Protein AF-A0A969TN80-F1 (afdb_monomer_lite)

Radius of gyration: 38.59 Å; chains: 1; bounding box: 160×73×91 Å

Secondary structure (DSSP, 8-state):
---------------------S-TTS----SS----GGGGHHHHHHHHHTT-HHHHHHHHHSTTHHHHHHHHHHHHHHHHHHHTTHHHHHTT--HHHHHHHHHHHHHHHHHHHHHHHHHHHHHHHHHH-----HHHHHHHHHHHTGGGGGGGGGGSTTTHHHHHHHHHHHHHHHHHHHHHHHH---HHHHHHHHHHHHHHHHHHHHTTTHHHHHHHHHHHHHHHTS-----HHHHHHHHHHS---HHHHHTS-HHHHHHHS---PPPSS-HHHHHHHHHHHHHHHHHHHHHHHHHHHHHHHHTS-HHHHHHHHHHHHHHHHHHHHHHHHHHHHHHHHTTSS-SPPPS---EESS---TT----EEEEEE--TT--SSPPPHHHHHHHHHHHHTS-TTEEEEE---TT-TT---TTSSSTTHHHHHHHHHHHHH-TT-TTHHHHHHHHHHHHHHHHSTTTHHHHHHHHHHHHHHHHHHTT--TTTT--EEEEEETHHHHHHHHTHHHHHHHH---EEEEEES----SSSSTTT-SEEEEEE-TT-SSTTHHHHH-GGGSTT-TTSHHHHHHHTT-EEEEE-TT--SSGGGSTT-SS-B-TTS-BHHHHHHHHHHHHHHT-HHHHT--TTTT----HHHHHHTSGGGSGGGS------TT--GGG-S-S---SSSSEEEEEPPPTTS--SS--EEEEEEE--SSSGGGTT-EEEE-----HHHHHHHHHT-EEE---HHHHHHHHTT----GGGTTEEEE-HHHHHHHSSSSS-EEEEPPSPP---------SSSTTS---------------------SS-SS-----

Sequence (827 aa):
MLESLHQADRFNAKPALTDILFARNLLKPSLCTKEMALNKFWELVSGALALQPEVFQQINTVPRGEIVALVVVLAAGLSQTIGQCIVLFVNRVKPVRFVFSLLVATILFACTYVFWAVSIWLVSHFGFRADPDLLTIGRTLGLSYTPQIFGFLVALPHIGIPISVLLSIWSLLAIVIGFNALTGFGIWTTLACTGLGWVMLQLLQRTVGRPVTTLGQALMNLVAGTRLVSDREELAELVMSAWQPTSRLANLPGWIQSVSQPVTKPSKIPTPVKLLAIALVAFSIVISVSAALQNNVGIWYATLSTTYRVIMDLISVSLLAIGFAIVLTPLEALSWWAGWYGDEKIEYHGSLVEEISDRTNIVRYVLYLDGINQGTFAYLAEVDNFLNELAEALPDNILILKGIMPYSVINRPLTENRPLAFLWRAIDAAVLSNPNHPLGVFINIRNVVAVAVSADPRYGPLQNQGLAQVLYDCLLSYGYSCDRKTPITLIGFSGGAQMAIGVVPFLQRATGAPIEVISISGVISGNTGEMDVEQLYHLVGKQDVVEKLGPLLFPDRWALYFLSYWNRAKRRGRISFLSLGSVGHNGAGGPFWAETRLPDGRTHLQHTLELAIGILLKDWTLTGIDPDSGDQISNYERYKQATFKQPSHYLIQPLTPGVRASDNPSPYQPIATWMGRLILPSQADRPIPRKVLFEVYHADETHRDLVGQTVWLGWSDTPDVQNYVQLVTEDVHFIDQVKVSERQGNVHPVRLNHWQTVDPLESLAGARPEDDVVVMLPEPVVVGDGEMRGWGEAAAGEDAERIQSPISNLQSPISNLQSLSHALHHP

Foldseek 3Di:
DDDDDDDDDDDDDDDDDDDDDDDPPPDDPPPDDDDAVVVCLLVLLVCLLVLPQVSLVVLVVHPPSLVSLLVLLLLLQLLLCLLVLLLLLLLLQDLVLSVVLSNLSSVVSSVLLLLLLVLLCCCCCPPVVFDDDSSSSSSQLSSLSSLSNNNNCLNFFPCSVVSVVVSVVSSLSSSLSSVCSVRVDDSVVSNVSSVSSVVSSVVCCVPVVVVVVVVSQVVSCVSSVHRRDDDLVVSLCSLQVPDDPCVVVVPDPVVVVVVPDPDDDDDPDDLVVSLVVVLVVVLVSLVVVVVSVCVVCVVVLVPDDPVVNVVVVVVSVVVSVLVSLSSCLLVQLSCVSSCSVPPDAQPDLFDWLDDADPPQQAQEEEEEFEALLDQFQDDPPLVNVLRNVLCVLDDRNYTYTGSAHLSHLRRDGCLDPDVVSVVSVVLVVQCNVPVPPPSSVVSSSSSVSSLSLCLGSSRNSSSLLSSLVSNVSSCVVVPQDLVVLREYEYEAAASRQSSQQQNQSNNCVRSVHAYEYEYFLYLHQQAHNLQRHQAYEHEHEPAEPSNVVSCVSHVLNDVVPCVGNNNVSVLLNRYHYAYLYNAYRDDCRHQSHQPPADPVGHHSSRLSSLCVSCVVVVVCVSRVDDVLVLADAAPVNVQVVDVVSAVVSQCLDQPPPPADPVRDPHPDDDPAQWKFFWAQDALVPQDVVGWTWTQTSHHHPVVSVSGRPIDTDDDDPDPVRVVVQVVPFAQAADDSVVVSVNSVNDDALVSRHRPHRQTVSSCQCSRGPGRRDMDHDDPDDDDDDDDDDDDDPPPDDDDDDDDDDDPDDDDDPPDPPPPPPPDDDDD

pLDDT: mean 77.97, std 19.92, range [24.91, 98.62]

Structure (mmCIF, N/CA/C/O backbone):
data_AF-A0A969TN80-F1
#
_entry.id   AF-A0A969TN80-F1
#
loop_
_atom_site.group_PDB
_atom_site.id
_atom_site.type_symbol
_atom_site.label_atom_id
_atom_site.label_alt_id
_atom_site.label_comp_id
_atom_site.label_asym_id
_atom_site.label_entity_id
_atom_site.label_seq_id
_atom_site.pdbx_PDB_ins_code
_atom_site.Cartn_x
_atom_site.Cartn_y
_atom_site.Cartn_z
_atom_site.occupancy
_atom_site.B_iso_or_equiv
_atom_site.auth_seq_id
_atom_site.auth_comp_id
_atom_site.auth_asym_id
_atom_site.auth_atom_id
_atom_site.pdbx_PDB_model_num
ATOM 1 N N . MET A 1 1 ? 72.902 28.007 -21.333 1.00 28.20 1 MET A N 1
ATOM 2 C CA . MET A 1 1 ? 74.218 28.645 -21.553 1.00 28.20 1 MET A CA 1
ATOM 3 C C . MET A 1 1 ? 75.257 27.606 -21.174 1.00 28.20 1 MET A C 1
ATOM 5 O O . MET A 1 1 ? 75.038 27.046 -20.117 1.00 28.20 1 MET A O 1
ATOM 9 N N . LEU A 1 2 ? 76.222 27.314 -22.066 1.00 27.98 2 LEU A N 1
ATOM 10 C CA . LEU A 1 2 ? 77.553 26.673 -21.871 1.00 27.98 2 LEU A CA 1
ATOM 11 C C . LEU A 1 2 ? 77.702 25.676 -20.688 1.00 27.98 2 LEU A C 1
ATOM 13 O O . LEU A 1 2 ? 77.385 26.000 -19.558 1.00 27.98 2 LEU A O 1
ATOM 17 N N . GLU A 1 3 ? 78.218 24.457 -20.841 1.00 26.91 3 GLU A N 1
ATOM 18 C CA . GLU A 1 3 ? 79.458 24.046 -21.528 1.00 26.91 3 GLU A CA 1
ATOM 19 C C . GLU A 1 3 ? 79.488 22.488 -21.577 1.00 26.91 3 GLU A C 1
ATOM 21 O O . GLU A 1 3 ? 78.765 21.867 -20.807 1.00 26.91 3 GLU A O 1
ATOM 26 N N . SER A 1 4 ? 80.066 21.846 -22.609 1.00 28.86 4 SER A N 1
ATOM 27 C CA . SER A 1 4 ? 81.323 21.040 -22.568 1.00 28.86 4 SER A CA 1
ATOM 28 C C . SER A 1 4 ? 81.259 19.744 -21.706 1.00 28.86 4 SER A C 1
ATOM 30 O O . SER A 1 4 ? 80.471 19.652 -20.779 1.00 28.86 4 SER A O 1
ATOM 32 N N . LEU A 1 5 ? 81.918 18.609 -21.977 1.00 31.39 5 LEU A N 1
ATOM 33 C CA . LEU A 1 5 ? 83.232 18.235 -22.537 1.00 31.39 5 LEU A CA 1
ATOM 34 C C . LEU A 1 5 ? 83.086 16.821 -23.196 1.00 31.39 5 LEU A C 1
ATOM 36 O O . LEU A 1 5 ? 82.194 16.072 -22.817 1.00 31.39 5 LEU A O 1
ATOM 40 N N . HIS A 1 6 ? 83.746 16.492 -24.323 1.00 29.83 6 HIS A N 1
ATOM 41 C CA . HIS A 1 6 ? 85.002 15.693 -24.412 1.00 29.83 6 HIS A CA 1
ATOM 42 C C . HIS A 1 6 ? 84.963 14.276 -23.776 1.00 29.83 6 HIS A C 1
ATOM 44 O O . HIS A 1 6 ? 84.408 14.108 -22.703 1.00 29.83 6 HIS A O 1
ATOM 50 N N . GLN A 1 7 ? 85.612 13.224 -24.303 1.00 29.22 7 GLN A N 1
ATOM 51 C CA . GLN A 1 7 ? 86.298 12.949 -25.587 1.00 29.22 7 GLN A CA 1
ATOM 52 C C . GLN A 1 7 ? 86.741 11.461 -25.570 1.00 29.22 7 GLN A C 1
ATOM 54 O O . GLN A 1 7 ? 87.063 10.998 -24.486 1.00 29.22 7 GLN A O 1
ATOM 59 N N . ALA A 1 8 ? 86.888 10.799 -26.735 1.00 27.97 8 ALA A N 1
ATOM 60 C CA . ALA A 1 8 ? 87.853 9.697 -27.002 1.00 27.97 8 ALA A CA 1
ATOM 61 C C . ALA A 1 8 ? 87.790 8.383 -26.142 1.00 27.97 8 ALA A C 1
ATOM 63 O O . ALA A 1 8 ? 87.350 8.370 -25.005 1.00 27.97 8 ALA A O 1
ATOM 64 N N . ASP A 1 9 ? 88.226 7.196 -26.591 1.00 28.12 9 ASP A N 1
ATOM 65 C CA . ASP A 1 9 ? 88.596 6.725 -27.934 1.00 28.12 9 ASP A CA 1
ATOM 66 C C . ASP A 1 9 ? 88.494 5.174 -28.051 1.00 28.12 9 ASP A C 1
ATOM 68 O O . ASP A 1 9 ? 88.799 4.453 -27.109 1.00 28.12 9 ASP A O 1
ATOM 72 N N . ARG A 1 10 ? 88.161 4.704 -29.266 1.00 28.16 10 ARG A N 1
ATOM 73 C CA . ARG A 1 10 ? 88.676 3.510 -30.003 1.00 28.16 10 ARG A CA 1
ATOM 74 C C . ARG A 1 10 ? 88.585 2.052 -29.475 1.00 28.16 10 ARG A C 1
ATOM 76 O O . ARG A 1 10 ? 89.206 1.692 -28.492 1.00 28.16 10 ARG A O 1
ATOM 83 N N . PHE A 1 11 ? 87.994 1.208 -30.350 1.00 27.95 11 PHE A N 1
ATOM 84 C CA . PHE A 1 11 ? 88.383 -0.158 -30.814 1.00 27.95 11 PHE A CA 1
ATOM 85 C C . PHE A 1 11 ? 88.898 -1.192 -29.774 1.00 27.95 11 PHE A C 1
ATOM 87 O O . PHE A 1 11 ? 89.874 -0.948 -29.084 1.00 27.95 11 PHE A O 1
ATOM 94 N N . ASN A 1 12 ? 88.420 -2.446 -29.699 1.00 26.64 12 ASN A N 1
ATOM 95 C CA . ASN A 1 12 ? 87.875 -3.368 -30.725 1.00 26.64 12 ASN A CA 1
ATOM 96 C C . ASN A 1 12 ? 87.128 -4.554 -30.008 1.00 26.64 12 ASN A C 1
ATOM 98 O O . ASN A 1 12 ? 87.197 -4.623 -28.787 1.00 26.64 12 ASN A O 1
ATOM 102 N N . ALA A 1 13 ? 86.427 -5.545 -30.596 1.00 27.22 13 ALA A N 1
ATOM 103 C CA . ALA A 1 13 ? 86.252 -5.971 -31.997 1.00 27.22 13 ALA A CA 1
ATOM 104 C C . ALA A 1 13 ? 84.856 -6.608 -32.321 1.00 27.22 13 ALA A C 1
ATOM 106 O O . ALA A 1 13 ? 83.860 -5.896 -32.410 1.00 27.22 13 ALA A O 1
ATOM 107 N N . LYS A 1 14 ? 84.800 -7.928 -32.596 1.00 28.08 14 LYS A N 1
ATOM 108 C CA . LYS A 1 14 ? 83.682 -8.755 -33.142 1.00 28.08 14 LYS A CA 1
ATOM 109 C C . LYS A 1 14 ? 83.808 -10.219 -32.637 1.00 28.08 14 LYS A C 1
ATOM 111 O O . LYS A 1 14 ? 84.880 -10.505 -32.100 1.00 28.08 14 LYS A O 1
ATOM 116 N N . PRO A 1 15 ? 82.851 -11.167 -32.853 1.00 41.09 15 PRO A N 1
ATOM 117 C CA . PRO A 1 15 ? 81.634 -11.176 -33.708 1.00 41.09 15 PRO A CA 1
ATOM 118 C C . PRO A 1 15 ? 80.317 -11.424 -32.897 1.00 41.09 15 PRO A C 1
ATOM 120 O O . PRO A 1 15 ? 80.382 -11.517 -31.681 1.00 41.09 15 PRO A O 1
ATOM 123 N N . ALA A 1 16 ? 79.083 -11.486 -33.432 1.00 27.98 16 ALA A N 1
ATOM 124 C CA . ALA A 1 16 ? 78.618 -12.231 -34.612 1.00 27.98 16 ALA A CA 1
ATOM 125 C C . ALA A 1 16 ? 77.201 -11.849 -35.125 1.00 27.98 16 ALA A C 1
ATOM 127 O O . ALA A 1 16 ? 76.468 -11.117 -34.473 1.00 27.98 16 ALA A O 1
ATOM 128 N N . LEU A 1 17 ? 76.857 -12.422 -36.289 1.00 29.70 17 LEU A N 1
ATOM 129 C CA . LEU A 1 17 ? 75.568 -12.452 -37.008 1.00 29.70 17 LEU A CA 1
ATOM 130 C C . LEU A 1 17 ? 74.923 -11.114 -37.420 1.00 29.70 17 LEU A C 1
ATOM 132 O O . LEU A 1 17 ? 74.062 -10.542 -36.760 1.00 29.70 17 LEU A O 1
ATOM 136 N N . THR A 1 18 ? 75.264 -10.717 -38.645 1.00 30.64 18 THR A N 1
ATOM 137 C CA . THR A 1 18 ? 74.362 -10.024 -39.568 1.00 30.64 18 THR A CA 1
ATOM 138 C C . THR A 1 18 ? 73.224 -10.944 -40.015 1.00 30.64 18 THR A C 1
ATOM 140 O O . THR A 1 18 ? 73.505 -11.968 -40.630 1.00 30.64 18 THR A O 1
ATOM 143 N N . ASP A 1 19 ? 71.976 -10.528 -39.812 1.00 32.56 19 ASP A N 1
ATOM 144 C CA . ASP A 1 19 ? 70.847 -10.875 -40.685 1.00 32.56 19 ASP A CA 1
ATOM 145 C C . ASP A 1 19 ? 69.695 -9.867 -40.493 1.00 32.56 19 ASP A C 1
ATOM 147 O O . ASP A 1 19 ? 69.679 -9.114 -39.521 1.00 32.56 19 ASP A O 1
ATOM 151 N N . ILE A 1 20 ? 68.727 -9.855 -41.419 1.00 33.62 20 ILE A N 1
ATOM 152 C CA . ILE A 1 20 ? 67.544 -8.960 -41.452 1.00 33.62 20 ILE A CA 1
ATOM 153 C C . ILE A 1 20 ? 67.846 -7.493 -41.836 1.00 33.62 20 ILE A C 1
ATOM 155 O O . ILE A 1 20 ? 67.691 -6.554 -41.055 1.00 33.62 20 ILE A O 1
ATOM 159 N N . LEU A 1 21 ? 68.149 -7.267 -43.121 1.00 32.97 21 LEU A N 1
ATOM 160 C CA . LEU A 1 21 ? 68.015 -5.940 -43.748 1.00 32.97 21 LEU A CA 1
ATOM 161 C C . LEU A 1 21 ? 67.524 -6.014 -45.211 1.00 32.97 21 LEU A C 1
ATOM 163 O O . LEU A 1 21 ? 68.043 -5.335 -46.091 1.00 32.97 21 LEU A O 1
ATOM 167 N N . PHE A 1 22 ? 66.496 -6.837 -45.479 1.00 33.91 22 PHE A N 1
ATOM 168 C CA . PHE A 1 22 ? 65.903 -6.970 -46.826 1.00 33.91 22 PHE A CA 1
ATOM 169 C C . PHE A 1 22 ? 64.368 -7.170 -46.869 1.00 33.91 22 PHE A C 1
ATOM 171 O O . PHE A 1 22 ? 63.847 -7.855 -47.741 1.00 33.91 22 PHE A O 1
ATOM 178 N N . ALA A 1 23 ? 63.605 -6.582 -45.935 1.00 31.08 23 ALA A N 1
ATOM 179 C CA . ALA A 1 23 ? 62.134 -6.725 -45.919 1.00 31.08 23 ALA A CA 1
ATOM 180 C C . ALA A 1 23 ? 61.344 -5.471 -45.474 1.00 31.08 23 ALA A C 1
ATOM 182 O O . ALA A 1 23 ? 60.199 -5.573 -45.040 1.00 31.08 23 ALA A O 1
ATOM 183 N N . ARG A 1 24 ? 61.911 -4.259 -45.589 1.00 33.25 24 ARG A N 1
ATOM 184 C CA . ARG A 1 24 ? 61.273 -3.014 -45.100 1.00 33.25 24 ARG A CA 1
ATOM 185 C C . ARG A 1 24 ? 60.400 -2.281 -46.141 1.00 33.25 24 ARG A C 1
ATOM 187 O O . ARG A 1 24 ? 60.282 -1.067 -46.073 1.00 33.25 24 ARG A O 1
ATOM 194 N N . ASN A 1 25 ? 59.804 -2.993 -47.104 1.00 34.22 25 ASN A N 1
ATOM 195 C CA . ASN A 1 25 ? 58.956 -2.383 -48.150 1.00 34.22 25 ASN A CA 1
ATOM 196 C C . ASN A 1 25 ? 57.728 -3.224 -48.577 1.00 34.22 25 ASN A C 1
ATOM 198 O O . ASN A 1 25 ? 57.156 -2.982 -49.635 1.00 34.22 25 ASN A O 1
ATOM 202 N N . LEU A 1 26 ? 57.296 -4.202 -47.765 1.00 37.94 26 LEU A N 1
ATOM 203 C CA . LEU A 1 26 ? 56.144 -5.073 -48.074 1.00 37.94 26 LEU A CA 1
ATOM 204 C C . LEU A 1 26 ? 55.122 -5.228 -46.928 1.00 37.94 26 LEU A C 1
ATOM 206 O O . LEU A 1 26 ? 54.429 -6.236 -46.831 1.00 37.94 26 LEU A O 1
ATOM 210 N N . LEU A 1 27 ? 54.959 -4.198 -46.091 1.00 34.56 27 LEU A N 1
ATOM 211 C CA . LEU A 1 27 ? 53.827 -4.093 -45.162 1.00 34.56 27 LEU A CA 1
ATOM 212 C C . LEU A 1 27 ? 53.103 -2.758 -45.360 1.00 34.56 27 LEU A C 1
ATOM 214 O O . LEU A 1 27 ? 53.618 -1.693 -45.026 1.00 34.56 27 LEU A O 1
ATOM 218 N N . LYS A 1 28 ? 51.895 -2.835 -45.931 1.00 34.34 28 LYS A N 1
ATOM 219 C CA . LYS A 1 28 ? 50.994 -1.694 -46.141 1.00 34.34 28 LYS A CA 1
ATOM 220 C C . LYS A 1 28 ? 50.627 -1.049 -44.793 1.00 34.34 28 LYS A C 1
ATOM 222 O O . LYS A 1 28 ? 50.110 -1.759 -43.928 1.00 34.34 28 LYS A O 1
ATOM 227 N N . PRO A 1 29 ? 50.759 0.277 -44.620 1.00 37.50 29 PRO A N 1
ATOM 228 C CA . PRO A 1 29 ? 50.128 0.972 -43.507 1.00 37.50 29 PRO A CA 1
ATOM 229 C C . PRO A 1 29 ? 48.630 1.140 -43.806 1.00 37.50 29 PRO A C 1
ATOM 231 O O . PRO A 1 29 ? 48.210 2.124 -44.406 1.00 37.50 29 PRO A O 1
ATOM 234 N N . SER A 1 30 ? 47.812 0.161 -43.413 1.00 36.25 30 SER A N 1
ATOM 235 C CA . SER A 1 30 ? 46.340 0.225 -43.525 1.00 36.25 30 SER A CA 1
ATOM 236 C C . SER A 1 30 ? 45.616 0.027 -42.187 1.00 36.25 30 SER A C 1
ATOM 238 O O . SER A 1 30 ? 44.423 -0.262 -42.165 1.00 36.25 30 SER A O 1
ATOM 240 N N . LEU A 1 31 ? 46.340 0.160 -41.070 1.00 38.84 31 LEU A N 1
ATOM 241 C CA . LEU A 1 31 ? 45.844 -0.028 -39.701 1.00 38.84 31 LEU A CA 1
ATOM 242 C C . LEU A 1 31 ? 46.286 1.120 -38.775 1.00 38.84 31 LEU A C 1
ATOM 244 O O . LEU A 1 31 ? 46.847 0.896 -37.709 1.00 38.84 31 LEU A O 1
ATOM 248 N N . CYS A 1 32 ? 46.027 2.363 -39.185 1.00 41.53 32 CYS A N 1
ATOM 249 C CA . CYS A 1 32 ? 45.928 3.499 -38.267 1.00 41.53 32 CYS A CA 1
ATOM 250 C C . CYS A 1 32 ? 44.983 4.565 -38.853 1.00 41.53 32 CYS A C 1
ATOM 252 O O . CYS A 1 32 ? 44.828 4.642 -40.069 1.00 41.53 32 CYS A O 1
ATOM 254 N N . THR A 1 33 ? 44.331 5.341 -37.982 1.00 41.38 33 THR A N 1
ATOM 255 C CA . THR A 1 33 ? 43.390 6.441 -38.296 1.00 41.38 33 THR A CA 1
ATOM 256 C C . THR A 1 33 ? 42.170 6.091 -39.169 1.00 41.38 33 THR A C 1
ATOM 258 O O . THR A 1 33 ? 41.993 6.604 -40.272 1.00 41.38 33 THR A O 1
ATOM 261 N N . LYS A 1 34 ? 41.242 5.307 -38.607 1.00 42.19 34 LYS A N 1
ATOM 262 C CA . LYS A 1 34 ? 39.799 5.565 -38.764 1.00 42.19 34 LYS A CA 1
ATOM 263 C C . LYS A 1 34 ? 39.192 5.703 -37.374 1.00 42.19 34 LYS A C 1
ATOM 265 O O . LYS A 1 34 ? 39.440 4.855 -36.521 1.00 42.19 34 LYS A O 1
ATOM 270 N N . GLU A 1 35 ? 38.436 6.775 -37.155 1.00 50.91 35 GLU A N 1
ATOM 271 C CA . GLU A 1 35 ? 37.720 7.017 -35.902 1.00 50.91 35 GLU A CA 1
ATOM 272 C C . GLU A 1 35 ? 36.814 5.822 -35.587 1.00 50.91 35 GLU A C 1
ATOM 274 O O . GLU A 1 35 ? 36.003 5.400 -36.414 1.00 50.91 35 GLU A O 1
ATOM 279 N N . MET A 1 36 ? 36.986 5.231 -34.407 1.00 60.03 36 MET A N 1
ATOM 280 C CA . MET A 1 36 ? 36.192 4.080 -33.991 1.00 60.03 36 MET A CA 1
ATOM 281 C C . MET A 1 36 ? 34.812 4.571 -33.539 1.00 60.03 36 MET A C 1
ATOM 283 O O . MET A 1 36 ? 34.751 5.519 -32.761 1.00 60.03 36 MET A O 1
ATOM 287 N N . ALA A 1 37 ? 33.717 3.924 -33.966 1.00 60.66 37 ALA A N 1
ATOM 288 C CA . ALA A 1 37 ? 32.345 4.355 -33.639 1.00 60.66 37 ALA A CA 1
ATOM 289 C C . ALA A 1 37 ? 32.103 4.640 -32.146 1.00 60.66 37 ALA A C 1
ATOM 291 O O . ALA A 1 37 ? 31.352 5.544 -31.795 1.00 60.66 37 ALA A O 1
ATOM 292 N N . LEU A 1 38 ? 32.783 3.895 -31.269 1.00 69.00 38 LEU A N 1
ATOM 293 C CA . LEU A 1 38 ? 32.735 4.064 -29.816 1.00 69.00 38 LEU A CA 1
ATOM 294 C C . LEU A 1 38 ? 33.197 5.454 -29.339 1.00 69.00 38 LEU A C 1
ATOM 296 O O . LEU A 1 38 ? 32.700 5.930 -28.324 1.00 69.00 38 LEU A O 1
ATOM 300 N N . ASN A 1 39 ? 34.063 6.149 -30.081 1.00 77.81 39 ASN A N 1
ATOM 301 C CA . ASN A 1 39 ? 34.481 7.517 -29.752 1.00 77.81 39 ASN A CA 1
ATOM 302 C C . ASN A 1 39 ? 33.322 8.521 -29.903 1.00 77.81 39 ASN A C 1
ATOM 304 O O . ASN A 1 39 ? 33.281 9.517 -29.187 1.00 77.81 39 ASN A O 1
ATOM 308 N N . LYS A 1 40 ? 32.363 8.235 -30.796 1.00 81.00 40 LYS A N 1
ATOM 309 C CA . LYS A 1 40 ? 31.129 9.013 -31.000 1.00 81.00 40 LYS A CA 1
ATOM 310 C C . LYS A 1 40 ? 29.932 8.444 -30.226 1.00 81.00 40 LYS A C 1
ATOM 312 O O . LYS A 1 40 ? 28.810 8.899 -30.417 1.00 81.00 40 LYS A O 1
ATOM 317 N N . PHE A 1 41 ? 30.138 7.467 -29.335 1.00 83.56 41 PHE A N 1
ATOM 318 C CA . PHE A 1 41 ? 29.049 6.806 -28.605 1.00 83.56 41 PHE A CA 1
ATOM 319 C C . PHE A 1 41 ? 28.169 7.807 -27.843 1.00 83.56 41 PHE A C 1
ATOM 321 O O . PHE A 1 41 ? 26.953 7.802 -28.011 1.00 83.56 41 PHE A O 1
ATOM 328 N N . TRP A 1 42 ? 28.776 8.709 -27.065 1.00 83.69 42 TRP A N 1
ATOM 329 C CA . TRP A 1 42 ? 28.035 9.709 -26.290 1.00 83.69 42 TRP A CA 1
ATOM 330 C C . TRP A 1 42 ? 27.414 10.823 -27.143 1.00 83.69 42 TRP A C 1
ATOM 332 O O . TRP A 1 42 ? 26.377 11.355 -26.759 1.00 83.69 42 TRP A O 1
ATOM 342 N N . GLU A 1 43 ? 27.991 11.146 -28.304 1.00 85.50 43 GLU A N 1
ATOM 343 C CA . GLU A 1 43 ? 27.403 12.060 -29.302 1.00 85.50 43 GLU A CA 1
ATOM 344 C C . GLU A 1 43 ? 26.098 11.461 -29.852 1.00 85.50 43 GLU A C 1
ATOM 346 O O . GLU A 1 43 ? 25.036 12.072 -29.742 1.00 85.50 43 GLU A O 1
ATOM 351 N N . LEU A 1 44 ? 26.150 10.209 -30.322 1.00 87.25 44 LEU A N 1
ATOM 352 C CA . LEU A 1 44 ? 24.983 9.490 -30.839 1.00 87.25 44 LEU A CA 1
ATOM 353 C C . LEU A 1 44 ? 23.917 9.251 -29.751 1.00 87.25 44 LEU A C 1
ATOM 355 O O . LEU A 1 44 ? 22.729 9.430 -30.002 1.00 87.25 44 LEU A O 1
ATOM 359 N N . VAL A 1 45 ? 24.320 8.894 -28.527 1.00 88.31 45 VAL A N 1
ATOM 360 C CA . VAL A 1 45 ? 23.403 8.701 -27.387 1.00 88.31 45 VAL A CA 1
ATOM 361 C C . VAL A 1 45 ? 22.721 10.012 -26.980 1.00 88.31 45 VAL A C 1
ATOM 363 O O . VAL A 1 45 ? 21.497 10.060 -26.866 1.00 88.31 45 VAL A O 1
ATOM 366 N N . SER A 1 46 ? 23.476 11.095 -26.784 1.00 83.25 46 SER A N 1
ATOM 367 C CA . SER A 1 46 ? 22.897 12.378 -26.353 1.00 83.25 46 SER A CA 1
ATOM 368 C C . SER A 1 46 ? 22.009 13.009 -27.428 1.00 83.25 46 SER A C 1
ATOM 370 O O . SER A 1 46 ? 20.928 13.500 -27.100 1.00 83.25 46 SER A O 1
ATOM 372 N N . GLY A 1 47 ? 22.392 12.921 -28.706 1.00 83.94 47 GLY A N 1
ATOM 373 C CA . GLY A 1 47 ? 21.556 13.378 -29.815 1.00 83.94 47 GLY A CA 1
ATOM 374 C C . GLY A 1 47 ? 20.283 12.546 -29.996 1.00 83.94 47 GLY A C 1
ATOM 375 O O . GLY A 1 47 ? 19.220 13.115 -30.235 1.00 83.94 47 GLY A O 1
ATOM 376 N N . ALA A 1 48 ? 20.341 11.225 -29.785 1.00 89.62 48 ALA A N 1
ATOM 377 C CA . ALA A 1 48 ? 19.154 10.367 -29.802 1.00 89.62 48 ALA A CA 1
ATOM 378 C C . ALA A 1 48 ? 18.191 10.666 -28.639 1.00 89.62 48 ALA A C 1
ATOM 380 O O . ALA A 1 48 ? 16.977 10.680 -28.842 1.00 89.62 48 ALA A O 1
ATOM 381 N N . LEU A 1 49 ? 18.707 10.969 -27.439 1.00 89.25 49 LEU A N 1
ATOM 382 C CA . LEU A 1 49 ? 17.889 11.443 -26.312 1.00 89.25 49 LEU A CA 1
ATOM 383 C C . LEU A 1 49 ? 17.242 12.803 -26.606 1.00 89.25 49 LEU A C 1
ATOM 385 O O . LEU A 1 49 ? 16.071 12.998 -26.289 1.00 89.25 49 LEU A O 1
ATOM 389 N N . ALA A 1 50 ? 17.974 13.705 -27.263 1.00 89.88 50 ALA A N 1
ATOM 390 C CA . ALA A 1 50 ? 17.470 14.990 -27.746 1.00 89.88 50 ALA A CA 1
ATOM 391 C C . ALA A 1 50 ? 16.592 14.885 -29.014 1.00 89.88 50 ALA A C 1
ATOM 393 O O . ALA A 1 50 ? 16.161 15.914 -29.531 1.00 89.88 50 ALA A O 1
ATOM 394 N N . LEU A 1 51 ? 16.318 13.667 -29.505 1.00 90.56 51 LEU A N 1
ATOM 395 C CA . LEU A 1 51 ? 15.505 13.379 -30.693 1.00 90.56 51 LEU A CA 1
ATOM 396 C C . LEU A 1 51 ? 16.000 14.072 -31.985 1.00 90.56 51 LEU A C 1
ATOM 398 O O . LEU A 1 51 ? 15.201 14.421 -32.852 1.00 90.56 51 LEU A O 1
ATOM 402 N N . GLN A 1 52 ? 17.317 14.254 -32.129 1.00 90.56 52 GLN A N 1
ATOM 403 C CA . GLN A 1 52 ? 17.945 14.891 -33.295 1.00 90.56 52 GLN A CA 1
ATOM 404 C C . GLN A 1 52 ? 17.909 13.964 -34.532 1.00 90.56 52 GLN A C 1
ATOM 406 O O . GLN A 1 52 ? 18.509 12.883 -34.487 1.00 90.56 52 GLN A O 1
ATOM 411 N N . PRO A 1 53 ? 17.245 14.344 -35.645 1.00 91.06 53 PRO A N 1
ATOM 412 C CA . PRO A 1 53 ? 17.137 13.506 -36.848 1.00 91.06 53 PRO A CA 1
ATOM 413 C C . PRO A 1 53 ? 18.488 13.108 -37.460 1.00 91.06 53 PRO A C 1
ATOM 415 O O . PRO A 1 53 ? 18.657 11.987 -37.947 1.00 91.06 53 PRO A O 1
ATOM 418 N N . GLU A 1 54 ? 19.465 14.013 -37.406 1.00 92.31 54 GLU A N 1
ATOM 419 C CA . GLU A 1 54 ? 20.785 13.882 -38.032 1.00 92.31 54 GLU A CA 1
ATOM 420 C C . GLU A 1 54 ? 21.556 12.694 -37.449 1.00 92.31 54 GLU A C 1
ATOM 422 O O . GLU A 1 54 ? 22.262 11.979 -38.157 1.00 92.31 54 GLU A O 1
ATOM 427 N N . VAL A 1 55 ? 21.385 12.440 -36.153 1.00 91.38 55 VAL A N 1
ATOM 428 C CA . VAL A 1 55 ? 22.102 11.400 -35.412 1.00 91.38 55 VAL A CA 1
ATOM 429 C C . VAL A 1 55 ? 21.659 9.984 -35.815 1.00 91.38 55 VAL A C 1
ATOM 431 O O . VAL A 1 55 ? 22.488 9.070 -35.895 1.00 91.38 55 VAL A O 1
ATOM 434 N N . PHE A 1 56 ? 20.393 9.811 -36.204 1.00 92.88 56 PHE A N 1
ATOM 435 C CA . PHE A 1 56 ? 19.897 8.558 -36.788 1.00 92.88 56 PHE A CA 1
ATOM 436 C C . PHE A 1 56 ? 20.397 8.328 -38.227 1.00 92.88 56 PHE A C 1
ATOM 438 O O . PHE A 1 56 ? 20.512 7.182 -38.665 1.00 92.88 56 PHE A O 1
ATOM 445 N N . GLN A 1 57 ? 20.775 9.386 -38.952 1.00 91.00 57 GLN A N 1
ATOM 446 C CA . GLN A 1 57 ? 21.508 9.251 -40.216 1.00 91.00 57 GLN A CA 1
ATOM 447 C C . GLN A 1 57 ? 22.998 8.949 -39.962 1.00 91.00 57 GLN A C 1
ATOM 449 O O . GLN A 1 57 ? 23.565 8.058 -40.595 1.00 91.00 57 GLN A O 1
ATOM 454 N N . GLN A 1 58 ? 23.630 9.620 -38.992 1.00 90.38 58 GLN A N 1
ATOM 455 C CA . GLN A 1 58 ? 25.052 9.447 -38.664 1.00 90.38 58 GLN A CA 1
ATOM 456 C C . GLN A 1 58 ? 25.411 8.021 -38.220 1.00 90.38 58 GLN A C 1
ATOM 458 O O . GLN A 1 58 ? 26.426 7.487 -38.669 1.00 90.38 58 GLN A O 1
ATOM 463 N N . ILE A 1 59 ? 24.587 7.347 -37.403 1.00 92.25 59 ILE A N 1
ATOM 464 C CA . ILE A 1 59 ? 24.876 5.951 -37.007 1.00 92.25 59 ILE A CA 1
ATOM 465 C C . ILE A 1 59 ? 24.942 4.987 -38.209 1.00 92.25 59 ILE A C 1
ATOM 467 O O . ILE A 1 59 ? 25.580 3.936 -38.135 1.00 92.25 59 ILE A O 1
ATOM 471 N N . ASN A 1 60 ? 24.334 5.356 -39.339 1.00 91.00 60 ASN A N 1
ATOM 472 C CA . ASN A 1 60 ? 24.364 4.579 -40.573 1.00 91.00 60 ASN A CA 1
ATOM 473 C C . ASN A 1 60 ? 25.582 4.869 -41.466 1.00 91.00 60 ASN A C 1
ATOM 475 O O . ASN A 1 60 ? 25.896 4.048 -42.327 1.00 91.00 60 ASN A O 1
ATOM 479 N N . THR A 1 61 ? 26.299 5.976 -41.240 1.00 88.88 61 THR A N 1
ATOM 480 C CA . THR A 1 61 ? 27.505 6.359 -41.998 1.00 88.88 61 THR A CA 1
ATOM 481 C C . THR A 1 61 ? 28.811 6.133 -41.225 1.00 88.88 61 THR A C 1
ATOM 483 O O . THR A 1 61 ? 29.862 5.929 -41.838 1.00 88.88 61 THR A O 1
ATOM 486 N N . VAL A 1 62 ? 28.768 6.117 -39.887 1.00 86.88 62 VAL A N 1
ATOM 487 C CA . VAL A 1 62 ? 29.943 5.891 -39.028 1.00 86.88 62 VAL A CA 1
ATOM 488 C C . VAL A 1 62 ? 30.457 4.437 -39.136 1.00 86.88 62 VAL A C 1
ATOM 490 O O . VAL A 1 62 ? 29.673 3.488 -39.014 1.00 86.88 62 VAL A O 1
ATOM 493 N N . PRO A 1 63 ? 31.780 4.206 -39.304 1.00 85.00 63 PRO A N 1
ATOM 494 C CA . PRO A 1 63 ? 32.347 2.859 -39.382 1.00 85.00 63 PRO A CA 1
ATOM 495 C C . PRO A 1 63 ? 32.085 2.029 -38.117 1.00 85.00 63 PRO A C 1
ATOM 497 O O . PRO A 1 63 ? 32.582 2.359 -37.044 1.00 85.00 63 PRO A O 1
ATOM 500 N N . ARG A 1 64 ? 31.397 0.891 -38.273 1.00 84.44 64 ARG A N 1
ATOM 501 C CA . ARG A 1 64 ? 30.945 -0.018 -37.198 1.00 84.44 64 ARG A CA 1
ATOM 502 C C . ARG A 1 64 ? 29.781 0.495 -36.333 1.00 84.44 64 ARG A C 1
ATOM 504 O O . ARG A 1 64 ? 29.670 0.124 -35.162 1.00 84.44 64 ARG A O 1
ATOM 511 N N . GLY A 1 65 ? 28.886 1.314 -36.895 1.00 85.31 65 GLY A N 1
ATOM 512 C CA . GLY A 1 65 ? 27.663 1.776 -36.217 1.00 85.31 65 GLY A CA 1
ATOM 513 C C . GLY A 1 65 ? 26.753 0.654 -35.684 1.00 85.31 65 GLY A C 1
ATOM 514 O O . GLY A 1 65 ? 26.056 0.847 -34.690 1.00 85.31 65 GLY A O 1
ATOM 515 N N . GLU A 1 66 ? 26.817 -0.557 -36.253 1.00 88.19 66 GLU A N 1
ATOM 516 C CA . GLU A 1 66 ? 26.109 -1.736 -35.728 1.00 88.19 66 GLU A CA 1
ATOM 517 C C . GLU A 1 66 ? 26.566 -2.149 -34.317 1.00 88.19 66 GLU A C 1
ATOM 519 O O . GLU A 1 66 ? 25.764 -2.677 -33.549 1.00 88.19 66 GLU A O 1
ATOM 524 N N . ILE A 1 67 ? 27.815 -1.854 -33.936 1.00 87.56 67 ILE A N 1
ATOM 525 C CA . ILE A 1 67 ? 28.315 -2.112 -32.578 1.00 87.56 67 ILE A CA 1
ATOM 526 C C . ILE A 1 67 ? 27.737 -1.101 -31.590 1.00 87.56 67 ILE A C 1
ATOM 528 O O . ILE A 1 67 ? 27.366 -1.491 -30.489 1.00 87.56 67 ILE A O 1
ATOM 532 N N . VAL A 1 68 ? 27.606 0.172 -31.980 1.00 87.75 68 VAL A N 1
ATOM 533 C CA . VAL A 1 68 ? 26.953 1.192 -31.141 1.00 87.75 68 VAL A CA 1
ATOM 534 C C . VAL A 1 68 ? 25.503 0.794 -30.880 1.00 87.75 68 VAL A C 1
ATOM 536 O O . VAL A 1 68 ? 25.092 0.733 -29.724 1.00 87.75 68 VAL A O 1
ATOM 539 N N . ALA A 1 69 ? 24.765 0.426 -31.931 1.00 91.75 69 ALA A N 1
ATOM 540 C CA . ALA A 1 69 ? 23.388 -0.047 -31.815 1.00 91.75 69 ALA A CA 1
ATOM 541 C C . ALA A 1 69 ? 23.266 -1.288 -30.908 1.00 91.75 69 ALA A C 1
ATOM 543 O O . ALA A 1 69 ? 22.410 -1.320 -30.027 1.00 91.75 69 ALA A O 1
ATOM 544 N N . LEU A 1 70 ? 24.152 -2.281 -31.062 1.00 91.38 70 LEU A N 1
ATOM 545 C CA . LEU A 1 70 ? 24.163 -3.476 -30.211 1.00 91.38 70 LEU A CA 1
ATOM 546 C C . LEU A 1 70 ? 24.484 -3.151 -28.741 1.00 91.38 70 LEU A C 1
ATOM 548 O O . LEU A 1 70 ? 23.840 -3.696 -27.847 1.00 91.38 70 LEU A O 1
ATOM 552 N N . VAL A 1 71 ? 25.443 -2.256 -28.479 1.00 90.69 71 VAL A N 1
ATOM 553 C CA . VAL A 1 71 ? 25.789 -1.819 -27.115 1.00 90.69 71 VAL A CA 1
ATOM 554 C C . VAL A 1 71 ? 24.623 -1.071 -26.466 1.00 90.69 71 VAL A C 1
ATOM 556 O O . VAL A 1 71 ? 24.313 -1.357 -25.312 1.00 90.69 71 VAL A O 1
ATOM 559 N N . VAL A 1 72 ? 23.935 -0.182 -27.194 1.00 93.12 72 VAL A N 1
ATOM 560 C CA . VAL A 1 72 ? 22.731 0.508 -26.690 1.00 93.12 72 VAL A CA 1
ATOM 561 C C . VAL A 1 72 ? 21.625 -0.496 -26.351 1.00 93.12 72 VAL A C 1
ATOM 563 O O . VAL A 1 72 ? 21.064 -0.425 -25.260 1.00 93.12 72 VAL A O 1
ATOM 566 N N . VAL A 1 73 ? 21.353 -1.474 -27.222 1.00 94.94 73 VAL A N 1
ATOM 567 C CA . VAL A 1 73 ? 20.323 -2.505 -26.984 1.00 94.94 73 VAL A CA 1
ATOM 568 C C . VAL A 1 73 ? 20.666 -3.407 -25.797 1.00 94.94 73 VAL A C 1
ATOM 570 O O . VAL A 1 73 ? 19.788 -3.707 -24.990 1.00 94.94 73 VAL A O 1
ATOM 573 N N . LEU A 1 74 ? 21.927 -3.824 -25.647 1.00 91.62 74 LEU A N 1
ATOM 574 C CA . LEU A 1 74 ? 22.360 -4.629 -24.499 1.00 91.62 74 LEU A CA 1
ATOM 575 C C . LEU A 1 74 ? 22.328 -3.823 -23.192 1.00 91.62 74 LEU A C 1
ATOM 577 O O . LEU A 1 74 ? 21.900 -4.351 -22.167 1.00 91.62 74 LEU A O 1
ATOM 581 N N . ALA A 1 75 ? 22.719 -2.545 -23.224 1.00 90.62 75 ALA A N 1
ATOM 582 C CA . ALA A 1 75 ? 22.621 -1.651 -22.072 1.00 90.62 75 ALA A CA 1
ATOM 583 C C . ALA A 1 75 ? 21.157 -1.414 -21.665 1.00 90.62 75 ALA A C 1
ATOM 585 O O . ALA A 1 75 ? 20.831 -1.528 -20.486 1.00 90.62 75 ALA A O 1
ATOM 586 N N . ALA A 1 76 ? 20.269 -1.166 -22.633 1.00 93.38 76 ALA A N 1
ATOM 587 C CA . ALA A 1 76 ? 18.828 -1.060 -22.420 1.00 93.38 76 ALA A CA 1
ATOM 588 C C . ALA A 1 76 ? 18.230 -2.352 -21.840 1.00 93.38 76 ALA A C 1
ATOM 590 O O . ALA A 1 76 ? 17.515 -2.300 -20.841 1.00 93.38 76 ALA A O 1
ATOM 591 N N . GLY A 1 77 ? 18.570 -3.514 -22.406 1.00 92.50 77 GLY A N 1
ATOM 592 C CA . GLY A 1 77 ? 18.092 -4.814 -21.930 1.00 92.50 77 GLY A CA 1
ATOM 593 C C . GLY A 1 77 ? 18.533 -5.125 -20.502 1.00 92.50 77 GLY A C 1
ATOM 594 O O . GLY A 1 77 ? 17.709 -5.519 -19.675 1.00 92.50 77 GLY A O 1
ATOM 595 N N . LEU A 1 78 ? 19.807 -4.881 -20.175 1.00 90.88 78 LEU A N 1
ATOM 596 C CA . LEU A 1 78 ? 20.325 -5.051 -18.815 1.00 90.88 78 LEU A CA 1
ATOM 597 C C . LEU A 1 78 ? 19.646 -4.086 -17.841 1.00 90.88 78 LEU A C 1
ATOM 599 O O . LEU A 1 78 ? 19.203 -4.496 -16.769 1.00 90.88 78 LEU A O 1
ATOM 603 N N . SER A 1 79 ? 19.520 -2.820 -18.237 1.00 91.19 79 SER A N 1
ATOM 604 C CA . SER A 1 79 ? 18.893 -1.764 -17.445 1.00 91.19 79 SER A CA 1
ATOM 605 C C . SER A 1 79 ? 17.422 -2.067 -17.141 1.00 91.19 79 SER A C 1
ATOM 607 O O . SER A 1 79 ? 17.019 -2.059 -15.978 1.00 91.19 79 SER A O 1
ATOM 609 N N . GLN A 1 80 ? 16.635 -2.451 -18.150 1.00 90.88 80 GLN A N 1
ATOM 610 C CA . GLN A 1 80 ? 15.245 -2.874 -17.976 1.00 90.88 80 GLN A CA 1
ATOM 611 C C . GLN A 1 80 ? 15.131 -4.136 -17.109 1.00 90.88 80 GLN A C 1
ATOM 613 O O . GLN A 1 80 ? 14.259 -4.202 -16.242 1.00 90.88 80 GLN A O 1
ATOM 618 N N . THR A 1 81 ? 16.018 -5.121 -17.288 1.00 90.12 81 THR A N 1
ATOM 619 C CA . THR A 1 81 ? 15.993 -6.346 -16.471 1.00 90.12 81 THR A CA 1
ATOM 620 C C . THR A 1 81 ? 16.324 -6.048 -15.003 1.00 90.12 81 THR A C 1
ATOM 622 O O . THR A 1 81 ? 15.707 -6.621 -14.107 1.00 90.12 81 THR A O 1
ATOM 625 N N . ILE A 1 82 ? 17.237 -5.108 -14.729 1.00 88.31 82 ILE A N 1
ATOM 626 C CA . ILE A 1 82 ? 17.484 -4.588 -13.374 1.00 88.31 82 ILE A CA 1
ATOM 627 C C . ILE A 1 82 ? 16.237 -3.859 -12.846 1.00 88.31 82 ILE A C 1
ATOM 629 O O . ILE A 1 82 ? 15.805 -4.131 -11.727 1.00 88.31 82 ILE A O 1
ATOM 633 N N . GLY A 1 83 ? 15.598 -3.018 -13.667 1.00 86.94 83 GLY A N 1
ATOM 634 C CA . GLY A 1 83 ? 14.333 -2.343 -13.346 1.00 86.94 83 GLY A CA 1
ATOM 635 C C . GLY A 1 83 ? 13.187 -3.295 -12.969 1.00 86.94 83 GLY A C 1
ATOM 636 O O . GLY A 1 83 ? 12.321 -2.942 -12.171 1.00 86.94 83 GLY A O 1
ATOM 637 N N . GLN A 1 84 ? 13.203 -4.519 -13.506 1.00 87.56 84 GLN A N 1
ATOM 638 C CA . GLN A 1 84 ? 12.194 -5.566 -13.297 1.00 87.56 84 GLN A CA 1
ATOM 639 C C . GLN A 1 84 ? 12.688 -6.732 -12.415 1.00 87.56 84 GLN A C 1
ATOM 641 O O . GLN A 1 84 ? 12.002 -7.748 -12.284 1.00 87.56 84 GLN A O 1
ATOM 646 N N . CYS A 1 85 ? 13.852 -6.601 -11.764 1.00 89.38 85 CYS A N 1
ATOM 647 C CA . CYS A 1 85 ? 14.501 -7.712 -11.057 1.00 89.38 85 CYS A CA 1
ATOM 648 C C . CYS A 1 85 ? 13.701 -8.272 -9.866 1.00 89.38 85 CYS A C 1
ATOM 650 O O . CYS A 1 85 ? 13.979 -9.386 -9.418 1.00 89.38 85 CYS A O 1
ATOM 652 N N . ILE A 1 86 ? 12.675 -7.548 -9.398 1.00 87.81 86 ILE A N 1
ATOM 653 C CA . ILE A 1 86 ? 11.729 -7.992 -8.367 1.00 87.81 86 ILE A CA 1
ATOM 654 C C . ILE A 1 86 ? 11.148 -9.383 -8.647 1.00 87.81 86 ILE A C 1
ATOM 656 O O . ILE A 1 86 ? 11.035 -10.179 -7.720 1.00 87.81 86 ILE A O 1
ATOM 660 N N . VAL A 1 87 ? 10.867 -9.729 -9.908 1.00 87.88 87 VAL A N 1
ATOM 661 C CA . VAL A 1 87 ? 10.324 -11.052 -10.270 1.00 87.88 87 VAL A CA 1
ATOM 662 C C . VAL A 1 87 ? 11.276 -12.175 -9.836 1.00 87.88 87 VAL A C 1
ATOM 664 O O . VAL A 1 87 ? 10.835 -13.194 -9.307 1.00 87.88 87 VAL A O 1
ATOM 667 N N . LEU A 1 88 ? 12.592 -11.980 -9.973 1.00 90.50 88 LEU A N 1
ATOM 668 C CA . LEU A 1 88 ? 13.595 -12.956 -9.532 1.00 90.50 88 LEU A CA 1
ATOM 669 C C . LEU A 1 88 ? 13.658 -13.054 -7.998 1.00 90.50 88 LEU A C 1
ATOM 671 O O . LEU A 1 88 ? 13.863 -14.143 -7.462 1.00 90.50 88 LEU A O 1
ATOM 675 N N . PHE A 1 89 ? 13.453 -11.943 -7.288 1.00 89.69 89 PHE A N 1
ATOM 676 C CA . PHE A 1 89 ? 13.376 -11.950 -5.828 1.00 89.69 89 PHE A CA 1
ATOM 677 C C . PHE A 1 89 ? 12.125 -12.671 -5.324 1.00 89.69 89 PHE A C 1
ATOM 679 O O . PHE A 1 89 ? 12.266 -13.557 -4.485 1.00 89.69 89 PHE A O 1
ATOM 686 N N . VAL A 1 90 ? 10.932 -12.373 -5.862 1.00 86.88 90 VAL A N 1
ATOM 687 C CA . VAL A 1 90 ? 9.672 -13.023 -5.440 1.00 86.88 90 VAL A CA 1
ATOM 688 C C . VAL A 1 90 ? 9.742 -14.542 -5.628 1.00 86.88 90 VAL A C 1
ATOM 690 O O . VAL A 1 90 ? 9.377 -15.290 -4.724 1.00 86.88 90 VAL A O 1
ATOM 693 N N . ASN A 1 91 ? 10.339 -15.000 -6.733 1.00 88.38 91 ASN A N 1
ATOM 694 C CA . ASN A 1 91 ? 10.609 -16.417 -7.009 1.00 88.38 91 ASN A CA 1
ATOM 695 C C . ASN A 1 91 ? 11.778 -17.022 -6.191 1.00 88.38 91 ASN A C 1
ATOM 697 O O . ASN A 1 91 ? 12.227 -18.133 -6.482 1.00 88.38 91 ASN A O 1
ATOM 701 N N . ARG A 1 92 ? 12.302 -16.303 -5.188 1.00 89.00 92 ARG A N 1
ATOM 702 C CA . ARG A 1 92 ? 13.403 -16.708 -4.292 1.00 89.00 92 ARG A CA 1
ATOM 703 C C . ARG A 1 92 ? 14.663 -17.197 -5.027 1.00 89.00 92 ARG A C 1
ATOM 705 O O . ARG A 1 92 ? 15.336 -18.143 -4.607 1.00 89.00 92 ARG A O 1
ATOM 712 N N . VAL A 1 93 ? 15.011 -16.549 -6.143 1.00 88.62 93 VAL A N 1
ATOM 713 C CA . VAL A 1 93 ? 16.193 -16.909 -6.941 1.00 88.62 93 VAL A CA 1
ATOM 714 C C . VAL A 1 93 ? 17.476 -16.646 -6.144 1.00 88.62 93 VAL A C 1
ATOM 716 O O . VAL A 1 93 ? 17.669 -15.591 -5.542 1.00 88.62 93 VAL A O 1
ATOM 719 N N . LYS A 1 94 ? 18.391 -17.623 -6.139 1.00 87.56 94 LYS A N 1
ATOM 720 C CA . LYS A 1 94 ? 19.647 -17.549 -5.370 1.00 87.56 94 LYS A CA 1
ATOM 721 C C . LYS A 1 94 ? 20.614 -16.505 -5.963 1.00 87.56 94 LYS A C 1
ATOM 723 O O . LYS A 1 94 ? 20.708 -16.430 -7.186 1.00 87.56 94 LYS A O 1
ATOM 728 N N . PRO A 1 95 ? 21.440 -15.801 -5.160 1.00 84.81 95 PRO A N 1
ATOM 729 C CA . PRO A 1 95 ? 22.248 -14.653 -5.610 1.00 84.81 95 PRO A CA 1
ATOM 730 C C . PRO A 1 95 ? 23.132 -14.888 -6.848 1.00 84.81 95 PRO A C 1
ATOM 732 O O . PRO A 1 95 ? 23.218 -14.038 -7.725 1.00 84.81 95 PRO A O 1
ATOM 735 N N . VAL A 1 96 ? 23.770 -16.058 -6.965 1.00 86.31 96 VAL A N 1
ATOM 736 C CA . VAL A 1 96 ? 24.596 -16.394 -8.144 1.00 86.31 96 VAL A CA 1
ATOM 737 C C . VAL A 1 96 ? 23.724 -16.610 -9.387 1.00 86.31 96 VAL A C 1
ATOM 739 O O . VAL A 1 96 ? 24.042 -16.127 -10.470 1.00 86.31 96 VAL A O 1
ATOM 742 N N . ARG A 1 97 ? 22.588 -17.298 -9.224 1.00 89.25 97 ARG A N 1
ATOM 743 C CA . ARG A 1 97 ? 21.612 -17.540 -10.295 1.00 89.25 97 ARG A CA 1
ATOM 744 C C . ARG A 1 97 ? 20.893 -16.263 -10.721 1.00 89.25 97 ARG A C 1
ATOM 746 O O . ARG A 1 97 ? 20.568 -16.133 -11.893 1.00 89.25 97 ARG A O 1
ATOM 753 N N . PHE A 1 98 ? 20.701 -15.314 -9.806 1.00 89.00 98 PHE A N 1
ATOM 754 C CA . PHE A 1 98 ? 20.151 -13.990 -10.088 1.00 89.00 98 PHE A CA 1
ATOM 755 C C . PHE A 1 98 ? 21.003 -13.257 -11.135 1.00 89.00 98 PHE A C 1
ATOM 757 O O . PHE A 1 98 ? 20.471 -12.855 -12.164 1.00 89.00 98 PHE A O 1
ATOM 764 N N . VAL A 1 99 ? 22.331 -13.194 -10.957 1.00 88.56 99 VAL A N 1
ATOM 765 C CA . VAL A 1 99 ? 23.238 -12.559 -11.937 1.00 88.56 99 VAL A CA 1
ATOM 766 C C . VAL A 1 99 ? 23.172 -13.250 -13.304 1.00 88.56 99 VAL A C 1
ATOM 768 O O . VAL A 1 99 ? 23.027 -12.575 -14.321 1.00 88.56 99 VAL A O 1
ATOM 771 N N . PHE A 1 100 ? 23.204 -14.586 -13.355 1.00 88.75 100 PHE A N 1
ATOM 772 C CA . PHE A 1 100 ? 23.051 -15.303 -14.628 1.00 88.75 100 PHE A CA 1
ATOM 773 C C . PHE A 1 100 ? 21.667 -15.095 -15.265 1.00 88.75 100 PHE A C 1
ATOM 775 O O . PHE A 1 100 ? 21.577 -14.977 -16.485 1.00 88.75 100 PHE A O 1
ATOM 782 N N . SER A 1 101 ? 20.605 -14.989 -14.462 1.00 91.44 101 SER A N 1
ATOM 783 C CA . SER A 1 101 ? 19.246 -14.700 -14.943 1.00 91.44 101 SER A CA 1
ATOM 784 C C . SER A 1 101 ? 19.162 -13.301 -15.558 1.00 91.44 101 SER A C 1
ATOM 786 O O . SER A 1 101 ? 18.557 -13.150 -16.616 1.00 91.44 101 SER A O 1
ATOM 788 N N . LEU A 1 102 ? 19.825 -12.297 -14.962 1.00 90.94 102 LEU A N 1
ATOM 789 C CA . LEU A 1 102 ? 19.930 -10.954 -15.545 1.00 90.94 102 LEU A CA 1
ATOM 790 C C . LEU A 1 102 ? 20.634 -10.979 -16.911 1.00 90.94 102 LEU A C 1
ATOM 792 O O . LEU A 1 102 ? 20.151 -10.373 -17.869 1.00 90.94 102 LEU A O 1
ATOM 796 N N . LEU A 1 103 ? 21.753 -11.704 -17.021 1.00 89.75 103 LEU A N 1
ATOM 797 C CA . LEU A 1 103 ? 22.511 -11.822 -18.272 1.00 89.75 103 LEU A CA 1
ATOM 798 C C . LEU A 1 103 ? 21.706 -12.531 -19.372 1.00 89.75 103 LEU A C 1
ATOM 800 O O . LEU A 1 103 ? 21.670 -12.059 -20.506 1.00 89.75 103 LEU A O 1
ATOM 804 N N . VAL A 1 104 ? 21.020 -13.630 -19.046 1.00 91.44 104 VAL A N 1
ATOM 805 C CA . VAL A 1 104 ? 20.200 -14.366 -20.021 1.00 91.44 104 VAL A CA 1
ATOM 806 C C . VAL A 1 104 ? 18.981 -13.556 -20.456 1.00 91.44 104 VAL A C 1
ATOM 808 O O . VAL A 1 104 ? 18.717 -13.477 -21.653 1.00 91.44 104 VAL A O 1
ATOM 811 N N . ALA A 1 105 ? 18.286 -12.884 -19.536 1.00 91.50 105 ALA A N 1
ATOM 812 C CA . ALA A 1 105 ? 17.186 -11.988 -19.889 1.00 91.50 105 ALA A CA 1
ATOM 813 C C . ALA A 1 105 ? 17.652 -10.818 -20.781 1.00 91.50 105 ALA A C 1
ATOM 815 O O . ALA A 1 105 ? 16.979 -10.497 -21.759 1.00 91.50 105 ALA A O 1
ATOM 816 N N . THR A 1 106 ? 18.846 -10.264 -20.534 1.00 92.12 106 THR A N 1
ATOM 817 C CA . THR A 1 106 ? 19.471 -9.249 -21.407 1.00 92.12 106 THR A CA 1
ATOM 818 C C . THR A 1 106 ? 19.706 -9.778 -22.830 1.00 92.12 106 THR A C 1
ATOM 820 O O . THR A 1 106 ? 19.452 -9.074 -23.808 1.00 92.12 106 THR A O 1
ATOM 823 N N . ILE A 1 107 ? 20.151 -11.032 -22.969 1.00 91.19 107 ILE A N 1
ATOM 824 C CA . ILE A 1 107 ? 20.344 -11.678 -24.277 1.00 91.19 107 ILE A CA 1
ATOM 825 C C . ILE A 1 107 ? 18.993 -11.926 -24.968 1.00 91.19 107 ILE A C 1
ATOM 827 O O . ILE A 1 107 ? 18.843 -11.596 -26.143 1.00 91.19 107 ILE A O 1
ATOM 831 N N . LEU A 1 108 ? 17.987 -12.436 -24.249 1.00 90.12 108 LEU A N 1
ATOM 832 C CA . LEU A 1 108 ? 16.634 -12.660 -24.785 1.00 90.12 108 LEU A CA 1
ATOM 833 C C . LEU A 1 108 ? 15.954 -11.348 -25.224 1.00 90.12 108 LEU A C 1
ATOM 835 O O . LEU A 1 108 ? 15.247 -11.319 -26.237 1.00 90.12 108 LEU A O 1
ATOM 839 N N . PHE A 1 109 ? 16.215 -10.247 -24.516 1.00 91.31 109 PHE A N 1
ATOM 840 C CA . PHE A 1 109 ? 15.807 -8.903 -24.922 1.00 91.31 109 PHE A CA 1
ATOM 841 C C . PHE A 1 109 ? 16.460 -8.492 -26.251 1.00 91.31 109 PHE A C 1
ATOM 843 O O . PHE A 1 109 ? 15.759 -8.102 -27.186 1.00 91.31 109 PHE A O 1
ATOM 850 N N . ALA A 1 110 ? 17.780 -8.667 -26.388 1.00 89.69 110 ALA A N 1
ATOM 851 C CA . ALA A 1 110 ? 18.486 -8.384 -27.639 1.00 89.69 110 ALA A CA 1
ATOM 852 C C . ALA A 1 110 ? 17.998 -9.267 -28.808 1.00 89.69 110 ALA A C 1
ATOM 854 O O . ALA A 1 110 ? 17.860 -8.778 -29.930 1.00 89.69 110 ALA A O 1
ATOM 855 N N . CYS A 1 111 ? 17.646 -10.535 -28.562 1.00 88.88 111 CYS A N 1
ATOM 856 C CA . CYS A 1 111 ? 16.988 -11.382 -29.562 1.00 88.88 111 CYS A CA 1
ATOM 857 C C . CYS A 1 111 ? 15.620 -10.817 -29.985 1.00 88.88 111 CYS A C 1
ATOM 859 O O . CYS A 1 111 ? 15.318 -10.768 -31.177 1.00 88.88 111 CYS A O 1
ATOM 861 N N . THR A 1 112 ? 14.809 -10.349 -29.032 1.00 88.25 112 THR A N 1
ATOM 862 C CA . THR A 1 112 ? 13.492 -9.737 -29.305 1.00 88.25 112 THR A CA 1
ATOM 863 C C . THR A 1 112 ? 13.621 -8.480 -30.170 1.00 88.25 112 THR A C 1
ATOM 865 O O . THR A 1 112 ? 12.847 -8.291 -31.108 1.00 88.25 112 THR A O 1
ATOM 868 N N . TYR A 1 113 ? 14.648 -7.667 -29.920 1.00 91.12 113 TYR A N 1
ATOM 869 C CA . TYR A 1 113 ? 15.005 -6.522 -30.756 1.00 91.12 113 TYR A CA 1
ATOM 870 C C . TYR A 1 113 ? 15.324 -6.920 -32.214 1.00 91.12 113 TYR A C 1
ATOM 872 O O . TYR A 1 113 ? 14.840 -6.264 -33.137 1.00 91.12 113 TYR A O 1
ATOM 880 N N . VAL A 1 114 ? 16.056 -8.021 -32.448 1.00 89.62 114 VAL A N 1
ATOM 881 C CA . VAL A 1 114 ? 16.325 -8.519 -33.815 1.00 89.62 114 VAL A CA 1
ATOM 882 C C . VAL A 1 114 ? 15.026 -8.912 -34.524 1.00 89.62 114 VAL A C 1
ATOM 884 O O . VAL A 1 114 ? 14.820 -8.528 -35.676 1.00 89.62 114 VAL A O 1
ATOM 887 N N . PHE A 1 115 ? 14.109 -9.605 -33.836 1.00 88.69 115 PHE A N 1
ATOM 888 C CA . PHE A 1 115 ? 12.782 -9.899 -34.393 1.00 88.69 115 PHE A CA 1
ATOM 889 C C . PHE A 1 115 ? 11.996 -8.624 -34.727 1.00 88.69 115 PHE A C 1
ATOM 891 O O . PHE A 1 115 ? 11.305 -8.591 -35.748 1.00 88.69 115 PHE A O 1
ATOM 898 N N . TRP A 1 116 ? 12.108 -7.562 -33.922 1.00 90.38 116 TRP A N 1
ATOM 899 C CA . TRP A 1 116 ? 11.424 -6.298 -34.204 1.00 90.38 116 TRP A CA 1
ATOM 900 C C . TRP A 1 116 ? 12.022 -5.567 -35.415 1.00 90.38 116 TRP A C 1
ATOM 902 O O . TRP A 1 116 ? 11.263 -5.127 -36.277 1.00 90.38 116 TRP A O 1
ATOM 912 N N . ALA A 1 117 ? 13.353 -5.532 -35.556 1.00 91.62 117 ALA A N 1
ATOM 913 C CA . ALA A 1 117 ? 14.022 -4.978 -36.739 1.00 91.62 117 ALA A CA 1
ATOM 914 C C . ALA A 1 117 ? 13.597 -5.699 -38.033 1.00 91.62 117 ALA A C 1
ATOM 916 O O . ALA A 1 117 ? 13.231 -5.047 -39.012 1.00 91.62 117 ALA A O 1
ATOM 917 N N . VAL A 1 118 ? 13.554 -7.038 -38.013 1.00 90.94 118 VAL A N 1
ATOM 918 C CA . VAL A 1 118 ? 13.049 -7.848 -39.138 1.00 90.94 118 VAL A CA 1
ATOM 919 C C . VAL A 1 118 ? 11.566 -7.569 -39.408 1.00 90.94 118 VAL A C 1
ATOM 921 O O . VAL A 1 118 ? 11.167 -7.471 -40.565 1.00 90.94 118 VAL A O 1
ATOM 924 N N . SER A 1 119 ? 10.747 -7.387 -38.367 1.00 90.62 119 SER A N 1
ATOM 925 C CA . SER A 1 119 ? 9.314 -7.084 -38.521 1.00 90.62 119 SER A CA 1
ATOM 926 C C . SER A 1 119 ? 9.075 -5.720 -39.176 1.00 90.62 119 SER A C 1
ATOM 928 O O . SER A 1 119 ? 8.228 -5.613 -40.062 1.00 90.62 119 SER A O 1
ATOM 930 N N . ILE A 1 120 ? 9.839 -4.690 -38.787 1.00 89.00 120 ILE A N 1
ATOM 931 C CA . ILE A 1 120 ? 9.790 -3.363 -39.420 1.00 89.00 120 ILE A CA 1
ATOM 932 C C . ILE A 1 120 ? 10.256 -3.453 -40.878 1.00 89.00 120 ILE A C 1
ATOM 934 O O . ILE A 1 120 ? 9.577 -2.913 -41.746 1.00 89.00 120 ILE A O 1
ATOM 938 N N . TRP A 1 121 ? 11.347 -4.175 -41.161 1.00 91.00 121 TRP A N 1
ATOM 939 C CA . TRP A 1 121 ? 11.865 -4.363 -42.523 1.00 91.00 121 TRP A CA 1
ATOM 940 C C . TRP A 1 121 ? 10.871 -5.076 -43.453 1.00 91.00 121 TRP A C 1
ATOM 942 O O . TRP A 1 121 ? 10.630 -4.614 -44.568 1.00 91.00 121 TRP A O 1
ATOM 952 N N . LEU A 1 122 ? 10.224 -6.151 -42.986 1.00 88.94 122 LEU A N 1
ATOM 953 C CA . LEU A 1 122 ? 9.176 -6.839 -43.751 1.00 88.94 122 LEU A CA 1
ATOM 954 C C . LEU A 1 122 ? 8.015 -5.891 -44.088 1.00 88.94 122 LEU A C 1
ATOM 956 O O . LEU A 1 122 ? 7.549 -5.859 -45.227 1.00 88.94 122 LEU A O 1
ATOM 960 N N . VAL A 1 123 ? 7.559 -5.098 -43.115 1.00 89.12 123 VAL A N 1
ATOM 961 C CA . VAL A 1 123 ? 6.452 -4.152 -43.315 1.00 89.12 123 VAL A CA 1
ATOM 962 C C . VAL A 1 123 ? 6.855 -2.986 -44.222 1.00 89.12 123 VAL A C 1
ATOM 964 O O . VAL A 1 123 ? 6.063 -2.603 -45.083 1.00 89.12 123 VAL A O 1
ATOM 967 N N . SER A 1 124 ? 8.074 -2.451 -44.104 1.00 86.06 124 SER A N 1
ATOM 968 C CA . SER A 1 124 ? 8.538 -1.361 -44.968 1.00 86.06 124 SER A CA 1
ATOM 969 C C . SER A 1 124 ? 8.699 -1.811 -46.422 1.00 86.06 124 SER A C 1
ATOM 971 O O . SER A 1 124 ? 8.219 -1.122 -47.324 1.00 86.06 124 SER A O 1
ATOM 973 N N . HIS A 1 125 ? 9.287 -2.991 -46.638 1.00 85.38 125 HIS A N 1
ATOM 974 C CA . HIS A 1 125 ? 9.537 -3.552 -47.966 1.00 85.38 125 HIS A CA 1
ATOM 975 C C . HIS A 1 125 ? 8.236 -3.984 -48.661 1.00 85.38 125 HIS A C 1
ATOM 977 O O . HIS A 1 125 ? 7.919 -3.498 -49.747 1.00 85.38 125 HIS A O 1
ATOM 983 N N . PHE A 1 126 ? 7.417 -4.827 -48.018 1.00 85.12 126 PHE A N 1
ATOM 984 C CA . PHE A 1 126 ? 6.197 -5.354 -48.646 1.00 85.12 126 PHE A CA 1
ATOM 985 C C . PHE A 1 126 ? 4.986 -4.414 -48.552 1.00 85.12 126 PHE A C 1
ATOM 987 O O . PHE A 1 126 ? 4.176 -4.376 -49.477 1.00 85.12 126 PHE A O 1
ATOM 994 N N . GLY A 1 127 ? 4.841 -3.667 -47.453 1.00 82.62 127 GLY A N 1
ATOM 995 C CA . GLY A 1 127 ? 3.677 -2.808 -47.204 1.00 82.62 127 GLY A CA 1
ATOM 996 C C . GLY A 1 127 ? 3.804 -1.400 -47.786 1.00 82.62 127 GLY A C 1
ATOM 997 O O . GLY A 1 127 ? 2.837 -0.879 -48.337 1.00 82.62 127 GLY A O 1
ATOM 998 N N . PHE A 1 128 ? 4.992 -0.794 -47.694 1.00 81.88 128 PHE A N 1
ATOM 999 C CA . PHE A 1 128 ? 5.224 0.606 -48.083 1.00 81.88 128 PHE A CA 1
ATOM 1000 C C . PHE A 1 128 ? 6.148 0.777 -49.300 1.00 81.88 128 PHE A C 1
ATOM 1002 O O . PHE A 1 128 ? 6.348 1.907 -49.741 1.00 81.88 128 PHE A O 1
ATOM 1009 N N . ARG A 1 129 ? 6.680 -0.321 -49.866 1.00 78.56 129 ARG A N 1
ATOM 1010 C CA . ARG A 1 129 ? 7.656 -0.319 -50.978 1.00 78.56 129 ARG A CA 1
ATOM 1011 C C . ARG A 1 129 ? 8.870 0.581 -50.713 1.00 78.56 129 ARG A C 1
ATOM 1013 O O . ARG A 1 129 ? 9.385 1.231 -51.619 1.00 78.56 129 ARG A O 1
ATOM 1020 N N . ALA A 1 130 ? 9.293 0.637 -49.454 1.00 72.75 130 ALA A N 1
ATOM 1021 C CA . ALA A 1 130 ? 10.550 1.245 -49.059 1.00 72.75 130 ALA A CA 1
ATOM 1022 C C . ALA A 1 130 ? 11.627 0.161 -49.023 1.00 72.75 130 ALA A C 1
ATOM 1024 O O . ALA A 1 130 ? 11.416 -0.876 -48.395 1.00 72.75 130 ALA A O 1
ATOM 1025 N N . ASP A 1 131 ? 12.798 0.444 -49.595 1.00 75.75 131 ASP A N 1
ATOM 1026 C CA . ASP A 1 131 ? 13.937 -0.483 -49.621 1.00 75.75 131 ASP A CA 1
ATOM 1027 C C . ASP A 1 131 ? 15.126 -0.048 -48.726 1.00 75.75 131 ASP A C 1
ATOM 1029 O O . ASP A 1 131 ? 16.270 -0.045 -49.188 1.00 75.75 131 ASP A O 1
ATOM 1033 N N . PRO A 1 132 ? 14.928 0.342 -47.445 1.00 78.88 132 PRO A N 1
ATOM 1034 C CA . PRO A 1 132 ? 16.045 0.501 -46.525 1.00 78.88 132 PRO A CA 1
ATOM 1035 C C . PRO A 1 132 ? 16.641 -0.874 -46.189 1.00 78.88 132 PRO A C 1
ATOM 1037 O O . PRO A 1 132 ? 15.924 -1.846 -45.941 1.00 78.88 132 PRO A O 1
ATOM 1040 N N . ASP A 1 133 ? 17.969 -0.946 -46.134 1.00 89.62 133 ASP A N 1
ATOM 1041 C CA . ASP A 1 133 ? 18.674 -2.164 -45.739 1.00 89.62 133 ASP A CA 1
ATOM 1042 C C . ASP A 1 133 ? 18.310 -2.595 -44.303 1.00 89.62 133 ASP A C 1
ATOM 1044 O O . ASP A 1 133 ? 18.119 -1.766 -43.404 1.00 89.62 133 ASP A O 1
ATOM 1048 N N . LEU A 1 134 ? 18.260 -3.909 -44.062 1.00 89.38 134 LEU A N 1
ATOM 1049 C CA . LEU A 1 134 ? 17.928 -4.482 -42.756 1.00 89.38 134 LEU A CA 1
ATOM 1050 C C . LEU A 1 134 ? 18.929 -4.039 -41.677 1.00 89.38 134 LEU A C 1
ATOM 1052 O O . LEU A 1 134 ? 18.529 -3.785 -40.539 1.00 89.38 134 LEU A O 1
ATOM 1056 N N . LEU A 1 135 ? 20.216 -3.894 -42.020 1.00 90.06 135 LEU A N 1
ATOM 1057 C CA . LEU A 1 135 ? 21.225 -3.404 -41.077 1.00 90.06 135 LEU A CA 1
ATOM 1058 C C . LEU A 1 135 ? 21.032 -1.913 -40.763 1.00 90.06 135 LEU A C 1
ATOM 1060 O O . LEU A 1 135 ? 21.319 -1.488 -39.644 1.00 90.06 135 LEU A O 1
ATOM 1064 N N . THR A 1 136 ? 20.501 -1.134 -41.710 1.00 91.38 136 THR A N 1
ATOM 1065 C CA . THR A 1 136 ? 20.136 0.273 -41.504 1.00 91.38 136 THR A CA 1
ATOM 1066 C C . THR A 1 136 ? 18.916 0.428 -40.599 1.00 91.38 136 THR A C 1
ATOM 1068 O O . THR A 1 136 ? 18.962 1.216 -39.651 1.00 91.38 136 THR A O 1
ATOM 1071 N N . ILE A 1 137 ? 17.868 -0.381 -40.805 1.00 91.06 137 ILE A N 1
ATOM 1072 C CA . ILE A 1 137 ? 16.737 -0.458 -39.864 1.00 91.06 137 ILE A CA 1
ATOM 1073 C C . ILE A 1 137 ? 17.230 -0.876 -38.481 1.00 91.06 137 ILE A C 1
ATOM 1075 O O . ILE A 1 137 ? 16.885 -0.227 -37.496 1.00 91.06 137 ILE A O 1
ATOM 1079 N N . GLY A 1 138 ? 18.077 -1.909 -38.411 1.00 92.75 138 GLY A N 1
ATOM 1080 C CA . GLY A 1 138 ? 18.705 -2.356 -37.172 1.00 92.75 138 GLY A CA 1
ATOM 1081 C C . GLY A 1 138 ? 19.412 -1.211 -36.450 1.00 92.75 138 GLY A C 1
ATOM 1082 O O . GLY A 1 138 ? 19.024 -0.860 -35.344 1.00 92.75 138 GLY A O 1
ATOM 1083 N N . ARG A 1 139 ? 20.400 -0.563 -37.078 1.00 94.69 139 ARG A N 1
ATOM 1084 C CA . ARG A 1 139 ? 21.169 0.537 -36.462 1.00 94.69 139 ARG A CA 1
ATOM 1085 C C . ARG A 1 139 ? 20.280 1.647 -35.894 1.00 94.69 139 ARG A C 1
ATOM 1087 O O . ARG A 1 139 ? 20.463 2.036 -34.741 1.00 94.69 139 ARG A O 1
ATOM 1094 N N . THR A 1 140 ? 19.300 2.111 -36.667 1.00 93.62 140 THR A N 1
ATOM 1095 C CA . THR A 1 140 ? 18.370 3.166 -36.234 1.00 93.62 140 THR A CA 1
ATOM 1096 C C . THR A 1 140 ? 17.438 2.700 -35.117 1.00 93.62 140 THR A C 1
ATOM 1098 O O . THR A 1 140 ? 17.244 3.431 -34.144 1.00 93.62 140 THR A O 1
ATOM 1101 N N . LEU A 1 141 ? 16.923 1.468 -35.190 1.00 94.19 141 LEU A N 1
ATOM 1102 C CA . LEU A 1 141 ? 16.132 0.878 -34.113 1.00 94.19 141 LEU A CA 1
ATOM 1103 C C . LEU A 1 141 ? 16.958 0.737 -32.833 1.00 94.19 141 LEU A C 1
ATOM 1105 O O . LEU A 1 141 ? 16.488 1.115 -31.765 1.00 94.19 141 LEU A O 1
ATOM 1109 N N . GLY A 1 142 ? 18.199 0.264 -32.925 1.00 94.38 142 GLY A N 1
ATOM 1110 C CA . GLY A 1 142 ? 19.060 0.076 -31.761 1.00 94.38 142 GLY A CA 1
ATOM 1111 C C . GLY A 1 142 ? 19.380 1.396 -31.074 1.00 94.38 142 GLY A C 1
ATOM 1112 O O . GLY A 1 142 ? 19.321 1.474 -29.852 1.00 94.38 142 GLY A O 1
ATOM 1113 N N . LEU A 1 143 ? 19.603 2.466 -31.843 1.00 95.06 143 LEU A N 1
ATOM 1114 C CA . LEU A 1 143 ? 19.779 3.804 -31.281 1.00 95.06 143 LEU A CA 1
ATOM 1115 C C . LEU A 1 143 ? 18.486 4.372 -30.669 1.00 95.06 143 LEU A C 1
ATOM 1117 O O . LEU A 1 143 ? 18.551 5.093 -29.674 1.00 95.06 143 LEU A O 1
ATOM 1121 N N . SER A 1 144 ? 17.307 4.009 -31.185 1.00 95.12 144 SER A N 1
ATOM 1122 C CA . SER A 1 144 ? 16.029 4.440 -30.591 1.00 95.12 144 SER A CA 1
ATOM 1123 C C . SER A 1 144 ? 15.777 3.889 -29.177 1.00 95.12 144 SER A C 1
ATOM 1125 O O . SER A 1 144 ? 15.019 4.489 -28.420 1.00 95.12 144 SER A O 1
ATOM 1127 N N . TYR A 1 145 ? 16.464 2.808 -28.782 1.00 94.75 145 TYR A N 1
ATOM 1128 C CA . TYR A 1 145 ? 16.428 2.260 -27.420 1.00 94.75 145 TYR A CA 1
ATOM 1129 C C . TYR A 1 145 ? 17.248 3.062 -26.397 1.00 94.75 145 TYR A C 1
ATOM 1131 O O . TYR A 1 145 ? 17.229 2.721 -25.215 1.00 94.75 145 TYR A O 1
ATOM 1139 N N . THR A 1 146 ? 17.936 4.136 -26.798 1.00 93.12 146 THR A N 1
ATOM 1140 C CA . THR A 1 146 ? 18.753 4.954 -25.884 1.00 93.12 146 THR A CA 1
ATOM 1141 C C . THR A 1 146 ? 18.020 5.409 -24.606 1.00 93.12 146 THR A C 1
ATOM 1143 O O . THR A 1 146 ? 18.625 5.313 -23.537 1.00 93.12 146 THR A O 1
ATOM 1146 N N . PRO A 1 147 ? 16.731 5.819 -24.619 1.00 93.69 147 PRO A N 1
ATOM 1147 C CA . PRO A 1 147 ? 16.007 6.147 -23.385 1.00 93.69 147 PRO A CA 1
ATOM 1148 C C . PRO A 1 147 ? 15.908 4.964 -22.410 1.00 93.69 147 PRO A C 1
ATOM 1150 O O . PRO A 1 147 ? 15.981 5.151 -21.198 1.00 93.69 147 PRO A O 1
ATOM 1153 N N . GLN A 1 148 ? 15.822 3.729 -22.911 1.00 93.88 148 GLN A N 1
ATOM 1154 C CA . GLN A 1 148 ? 15.739 2.524 -22.078 1.00 93.88 148 GLN A CA 1
ATOM 1155 C C . GLN A 1 148 ? 17.062 2.167 -21.381 1.00 93.88 148 GLN A C 1
ATOM 1157 O O . GLN A 1 148 ? 17.062 1.320 -20.490 1.00 93.88 148 GLN A O 1
ATOM 1162 N N . ILE A 1 149 ? 18.177 2.852 -21.676 1.00 91.62 149 ILE A N 1
ATOM 1163 C CA . ILE A 1 149 ? 19.382 2.800 -20.824 1.00 91.62 149 ILE A CA 1
ATOM 1164 C C . ILE A 1 149 ? 19.052 3.276 -19.395 1.00 91.62 149 ILE A C 1
ATOM 1166 O O . ILE A 1 149 ? 19.662 2.804 -18.436 1.00 91.62 149 ILE A O 1
ATOM 1170 N N . PHE A 1 150 ? 18.022 4.111 -19.215 1.00 87.88 150 PHE A N 1
ATOM 1171 C CA . PHE A 1 150 ? 17.499 4.517 -17.906 1.00 87.88 150 PHE A CA 1
ATOM 1172 C C . PHE A 1 150 ? 16.439 3.560 -17.321 1.00 87.88 150 PHE A C 1
ATOM 1174 O O . PHE A 1 150 ? 15.871 3.852 -16.270 1.00 87.88 150 PHE A O 1
ATOM 1181 N N . GLY A 1 151 ? 16.188 2.403 -17.947 1.00 88.94 151 GLY A N 1
ATOM 1182 C CA . GLY A 1 151 ? 15.197 1.408 -17.515 1.00 88.94 151 GLY A CA 1
ATOM 1183 C C . GLY A 1 151 ? 15.373 0.893 -16.078 1.00 88.94 151 GLY A C 1
ATOM 1184 O O . GLY A 1 151 ? 14.397 0.494 -15.450 1.00 88.94 151 GLY A O 1
ATOM 1185 N N . PHE A 1 152 ? 16.572 0.980 -15.498 1.00 86.56 152 PHE A N 1
ATOM 1186 C CA . PHE A 1 152 ? 16.820 0.659 -14.089 1.00 86.56 152 PHE A CA 1
ATOM 1187 C C . PHE A 1 152 ? 16.040 1.571 -13.126 1.00 86.56 152 PHE A C 1
ATOM 1189 O O . PHE A 1 152 ? 15.685 1.132 -12.035 1.00 86.56 152 PHE A O 1
ATOM 1196 N N . LEU A 1 153 ? 15.704 2.804 -13.534 1.00 85.50 153 LEU A N 1
ATOM 1197 C CA . LEU A 1 153 ? 14.863 3.726 -12.759 1.00 85.50 153 LEU A CA 1
ATOM 1198 C C . LEU A 1 153 ? 13.419 3.219 -12.603 1.00 85.50 153 LEU A C 1
ATOM 1200 O O . LEU A 1 153 ? 12.689 3.695 -11.738 1.00 85.50 153 LEU A O 1
ATOM 1204 N N . VAL A 1 154 ? 13.006 2.208 -13.375 1.00 88.38 154 VAL A N 1
ATOM 1205 C CA . VAL A 1 154 ? 11.733 1.507 -13.152 1.00 88.38 154 VAL A CA 1
ATOM 1206 C C . VAL A 1 154 ? 11.732 0.774 -11.803 1.00 88.38 154 VAL A C 1
ATOM 1208 O O . VAL A 1 154 ? 10.661 0.596 -11.229 1.00 88.38 154 VAL A O 1
ATOM 1211 N N . ALA A 1 155 ? 12.897 0.438 -11.232 1.00 85.38 155 ALA A N 1
ATOM 1212 C CA . ALA A 1 155 ? 12.988 -0.123 -9.881 1.00 85.38 155 ALA A CA 1
ATOM 1213 C C . ALA A 1 155 ? 12.694 0.893 -8.756 1.00 85.38 155 ALA A C 1
ATOM 1215 O O . ALA A 1 155 ? 12.626 0.505 -7.591 1.00 85.38 155 ALA A O 1
ATOM 1216 N N . LEU A 1 156 ? 12.528 2.186 -9.067 1.00 85.62 156 LEU A N 1
ATOM 1217 C CA . LEU A 1 156 ? 12.160 3.185 -8.065 1.00 85.62 156 LEU A CA 1
ATOM 1218 C C . LEU A 1 156 ? 10.723 2.927 -7.565 1.00 85.62 156 LEU A C 1
ATOM 1220 O O . LEU A 1 156 ? 9.812 2.804 -8.397 1.00 85.62 156 LEU A O 1
ATOM 1224 N N . PRO A 1 157 ? 10.492 2.858 -6.239 1.00 86.94 157 PRO A N 1
ATOM 1225 C CA . PRO A 1 157 ? 9.156 2.685 -5.677 1.00 86.94 157 PRO A CA 1
ATOM 1226 C C . PRO A 1 157 ? 8.205 3.822 -6.066 1.00 86.94 157 PRO A C 1
ATOM 1228 O O . PRO A 1 157 ? 8.609 4.985 -6.130 1.00 86.94 157 PRO A O 1
ATOM 1231 N N . HIS A 1 158 ? 6.944 3.472 -6.319 1.00 82.00 158 HIS A N 1
ATOM 1232 C CA . HIS A 1 158 ? 5.820 4.309 -6.762 1.00 82.00 158 HIS A CA 1
ATOM 1233 C C . HIS A 1 158 ? 6.007 4.982 -8.137 1.00 82.00 158 HIS A C 1
ATOM 1235 O O . HIS A 1 158 ? 5.218 4.768 -9.058 1.00 82.00 158 HIS A O 1
ATOM 1241 N N . ILE A 1 159 ? 7.095 5.730 -8.335 1.00 83.12 159 ILE A N 1
ATOM 1242 C CA . ILE A 1 159 ? 7.364 6.507 -9.560 1.00 83.12 159 ILE A CA 1
ATOM 1243 C C . ILE A 1 159 ? 7.931 5.682 -10.727 1.00 83.12 159 ILE A C 1
ATOM 1245 O O . ILE A 1 159 ? 7.891 6.131 -11.875 1.00 83.12 159 ILE A O 1
ATOM 1249 N N . GLY A 1 160 ? 8.427 4.466 -10.476 1.00 87.31 160 GLY A N 1
ATOM 1250 C CA . GLY A 1 160 ? 9.043 3.621 -11.503 1.00 87.31 160 GLY A CA 1
ATOM 1251 C C . GLY A 1 160 ? 8.097 3.212 -12.641 1.00 87.31 160 GLY A C 1
ATOM 1252 O O . GLY A 1 160 ? 8.530 3.103 -13.789 1.00 87.31 160 GLY A O 1
ATOM 1253 N N . ILE A 1 161 ? 6.797 3.047 -12.362 1.00 86.56 161 ILE A N 1
ATOM 1254 C CA . ILE A 1 161 ? 5.791 2.730 -13.392 1.00 86.56 161 ILE A CA 1
ATOM 1255 C C . ILE A 1 161 ? 5.583 3.930 -14.343 1.00 86.56 161 ILE A C 1
ATOM 1257 O O . ILE A 1 161 ? 5.789 3.741 -15.546 1.00 86.56 161 ILE A O 1
ATOM 1261 N N . PRO A 1 162 ? 5.284 5.161 -13.871 1.00 87.25 162 PRO A N 1
ATOM 1262 C CA . PRO A 1 162 ? 5.306 6.366 -14.708 1.00 87.25 162 PRO A CA 1
ATOM 1263 C C . PRO A 1 162 ? 6.589 6.540 -15.532 1.00 87.25 162 PRO A C 1
ATOM 1265 O O . PRO A 1 162 ? 6.514 6.842 -16.724 1.00 87.25 162 PRO A O 1
ATOM 1268 N N . ILE A 1 163 ? 7.762 6.285 -14.937 1.00 89.38 163 ILE A N 1
ATOM 1269 C CA . ILE A 1 163 ? 9.050 6.346 -15.648 1.00 89.38 163 ILE A CA 1
ATOM 1270 C C . ILE A 1 163 ? 9.092 5.320 -16.791 1.00 89.38 163 ILE A C 1
ATOM 1272 O O . ILE A 1 163 ? 9.473 5.676 -17.905 1.00 89.38 163 ILE A O 1
ATOM 1276 N N . SER A 1 164 ? 8.641 4.079 -16.570 1.00 89.75 164 SER A N 1
ATOM 1277 C CA . SER A 1 164 ? 8.603 3.051 -17.626 1.00 89.75 164 SER A CA 1
ATOM 1278 C C . SER A 1 164 ? 7.751 3.469 -18.833 1.00 89.75 164 SER A C 1
ATOM 1280 O O . SER A 1 164 ? 8.145 3.239 -19.980 1.00 89.75 164 SER A O 1
ATOM 1282 N N . VAL A 1 165 ? 6.622 4.145 -18.587 1.00 89.00 165 VAL A N 1
ATOM 1283 C CA . VAL A 1 165 ? 5.739 4.676 -19.635 1.00 89.00 165 VAL A CA 1
ATOM 1284 C C . VAL A 1 165 ? 6.431 5.816 -20.381 1.00 89.00 165 VAL A C 1
ATOM 1286 O O . VAL A 1 165 ? 6.479 5.793 -21.611 1.00 89.00 165 VAL A O 1
ATOM 1289 N N . LEU A 1 166 ? 7.038 6.764 -19.659 1.00 91.94 166 LEU A N 1
ATOM 1290 C CA . LEU A 1 166 ? 7.763 7.893 -20.248 1.00 91.94 166 LEU A CA 1
ATOM 1291 C C . LEU A 1 166 ? 8.918 7.431 -21.151 1.00 91.94 166 LEU A C 1
ATOM 1293 O O . LEU A 1 166 ? 8.995 7.860 -22.302 1.00 91.94 166 LEU A O 1
ATOM 1297 N N . LEU A 1 167 ? 9.776 6.521 -20.672 1.00 91.50 167 LEU A N 1
ATOM 1298 C CA . LEU A 1 167 ? 10.898 5.985 -21.458 1.00 91.50 167 LEU A CA 1
ATOM 1299 C C . LEU A 1 167 ? 10.415 5.214 -22.696 1.00 91.50 167 LEU A C 1
ATOM 1301 O O . LEU A 1 167 ? 11.029 5.303 -23.762 1.00 91.50 167 LEU A O 1
ATOM 1305 N N . SER A 1 168 ? 9.291 4.501 -22.585 1.00 91.19 168 SER A N 1
ATOM 1306 C CA . SER A 1 168 ? 8.688 3.763 -23.703 1.00 91.19 168 SER A CA 1
ATOM 1307 C C . SER A 1 168 ? 8.105 4.694 -24.768 1.00 91.19 168 SER A C 1
ATOM 1309 O O . SER A 1 168 ? 8.365 4.491 -25.954 1.00 91.19 168 SER A O 1
ATOM 1311 N N . ILE A 1 169 ? 7.402 5.758 -24.361 1.00 90.81 169 ILE A N 1
ATOM 1312 C CA . ILE A 1 169 ? 6.927 6.811 -25.272 1.00 90.81 169 ILE A CA 1
ATOM 1313 C C . ILE A 1 169 ? 8.115 7.512 -25.943 1.00 90.81 169 ILE A C 1
ATOM 1315 O O . ILE A 1 169 ? 8.105 7.697 -27.158 1.00 90.81 169 ILE A O 1
ATOM 1319 N N . TRP A 1 170 ? 9.171 7.844 -25.194 1.00 92.31 170 TRP A N 1
ATOM 1320 C CA . TRP A 1 170 ? 10.357 8.500 -25.756 1.00 92.31 170 TRP A CA 1
ATOM 1321 C C . TRP A 1 170 ? 11.094 7.616 -26.769 1.00 92.31 170 TRP A C 1
ATOM 1323 O O . TRP A 1 170 ? 11.539 8.099 -27.807 1.00 92.31 170 TRP A O 1
ATOM 1333 N N . SER A 1 171 ? 11.163 6.306 -26.512 1.00 92.56 171 SER A N 1
ATOM 1334 C CA . SER A 1 171 ? 11.742 5.330 -27.449 1.00 92.56 171 SER A CA 1
ATOM 1335 C C . SER A 1 171 ? 10.895 5.195 -28.721 1.00 92.56 171 SER A C 1
ATOM 1337 O O . SER A 1 171 ? 11.439 5.116 -29.822 1.00 92.56 171 SER A O 1
ATOM 1339 N N . LEU A 1 172 ? 9.560 5.234 -28.593 1.00 90.94 172 LEU A N 1
ATOM 1340 C CA . LEU A 1 172 ? 8.638 5.252 -29.733 1.00 90.94 172 LEU A CA 1
ATOM 1341 C C . LEU A 1 172 ? 8.811 6.521 -30.588 1.00 90.94 172 LEU A C 1
ATOM 1343 O O . LEU A 1 172 ? 8.860 6.435 -31.815 1.00 90.94 172 LEU A O 1
ATOM 1347 N N . LEU A 1 173 ? 8.956 7.690 -29.957 1.00 91.00 173 LEU A N 1
ATOM 1348 C CA . LEU A 1 173 ? 9.256 8.943 -30.658 1.00 91.00 173 LEU A CA 1
ATOM 1349 C C . LEU A 1 173 ? 10.620 8.878 -31.362 1.00 91.00 173 LEU A C 1
ATOM 1351 O O . LEU A 1 173 ? 10.724 9.271 -32.523 1.00 91.00 173 LEU A O 1
ATOM 1355 N N . ALA A 1 174 ? 11.639 8.320 -30.702 1.00 93.06 174 ALA A N 1
ATOM 1356 C CA . ALA A 1 174 ? 12.975 8.155 -31.266 1.00 93.06 174 ALA A CA 1
ATOM 1357 C C . ALA A 1 174 ? 12.983 7.275 -32.530 1.00 93.06 174 ALA A C 1
ATOM 1359 O O . ALA A 1 174 ? 13.590 7.665 -33.528 1.00 93.06 174 ALA A O 1
ATOM 1360 N N . ILE A 1 175 ? 12.271 6.135 -32.550 1.00 91.94 175 ILE A N 1
ATOM 1361 C CA . ILE A 1 175 ? 12.187 5.306 -33.769 1.00 91.94 175 ILE A CA 1
ATOM 1362 C C . ILE A 1 175 ? 11.373 5.988 -34.872 1.00 91.94 175 ILE A C 1
ATOM 1364 O O . ILE A 1 175 ? 11.743 5.900 -36.040 1.00 91.94 175 ILE A O 1
ATOM 1368 N N . VAL A 1 176 ? 10.306 6.716 -34.534 1.00 91.00 176 VAL A N 1
ATOM 1369 C CA . VAL A 1 176 ? 9.503 7.450 -35.527 1.00 91.00 176 VAL A CA 1
ATOM 1370 C C . VAL A 1 176 ? 10.318 8.567 -36.181 1.00 91.00 176 VAL A C 1
ATOM 1372 O O . VAL A 1 176 ? 10.297 8.706 -37.402 1.00 91.00 176 VAL A O 1
ATOM 1375 N N . ILE A 1 177 ? 11.079 9.333 -35.400 1.00 91.38 177 ILE A N 1
ATOM 1376 C CA . ILE A 1 177 ? 11.938 10.402 -35.925 1.00 91.38 177 ILE A CA 1
ATOM 1377 C C . ILE A 1 177 ? 13.104 9.809 -36.725 1.00 91.38 177 ILE A C 1
ATOM 1379 O O . ILE A 1 177 ? 13.341 10.233 -37.857 1.00 91.38 177 ILE A O 1
ATOM 1383 N N . GLY A 1 178 ? 13.775 8.782 -36.197 1.00 90.94 178 GLY A N 1
ATOM 1384 C CA . GLY A 1 178 ? 14.897 8.138 -36.876 1.00 90.94 178 GLY A CA 1
ATOM 1385 C C . GLY A 1 178 ? 14.514 7.436 -38.182 1.00 90.94 178 GLY A C 1
ATOM 1386 O O . GLY A 1 178 ? 15.256 7.512 -39.158 1.00 90.94 178 GLY A O 1
ATOM 1387 N N . PHE A 1 179 ? 13.350 6.781 -38.241 1.00 88.50 179 PHE A N 1
ATOM 1388 C CA . PHE A 1 179 ? 12.888 6.105 -39.457 1.00 88.50 179 PHE A CA 1
ATOM 1389 C C . PHE A 1 179 ? 12.375 7.093 -40.516 1.00 88.50 179 PHE A C 1
ATOM 1391 O O . PHE A 1 179 ? 12.643 6.902 -41.704 1.00 88.50 179 PHE A O 1
ATOM 1398 N N . ASN A 1 180 ? 11.722 8.186 -40.102 1.00 90.06 180 ASN A N 1
ATOM 1399 C CA . ASN A 1 180 ? 11.391 9.309 -40.986 1.00 90.06 180 ASN A CA 1
ATOM 1400 C C . ASN A 1 180 ? 12.676 9.895 -41.604 1.00 90.06 180 ASN A C 1
ATOM 1402 O O . ASN A 1 180 ? 12.799 9.954 -42.826 1.00 90.06 180 ASN A O 1
ATOM 1406 N N . ALA A 1 181 ? 13.685 10.196 -40.777 1.00 87.25 181 ALA A N 1
ATOM 1407 C CA . ALA A 1 181 ? 14.971 10.736 -41.226 1.00 87.25 181 ALA A CA 1
ATOM 1408 C C . ALA A 1 181 ? 15.718 9.833 -42.231 1.00 87.25 181 ALA A C 1
ATOM 1410 O O . ALA A 1 181 ? 16.532 10.337 -43.004 1.00 87.25 181 ALA A O 1
ATOM 1411 N N . LEU A 1 182 ? 15.454 8.521 -42.241 1.00 84.31 182 LEU A N 1
ATOM 1412 C CA . LEU A 1 182 ? 16.006 7.581 -43.224 1.00 84.31 182 LEU A CA 1
ATOM 1413 C C . LEU A 1 182 ? 15.191 7.470 -44.518 1.00 84.31 182 LEU A C 1
ATOM 1415 O O . LEU A 1 182 ? 15.768 7.260 -45.581 1.00 84.31 182 LEU A O 1
ATOM 1419 N N . THR A 1 183 ? 13.862 7.533 -44.428 1.00 82.25 183 THR A N 1
ATOM 1420 C CA . THR A 1 183 ? 12.955 7.206 -45.547 1.00 82.25 183 THR A CA 1
ATOM 1421 C C . THR A 1 183 ? 12.372 8.432 -46.248 1.00 82.25 183 THR A C 1
ATOM 1423 O O . THR A 1 183 ? 11.820 8.302 -47.338 1.00 82.25 183 THR A O 1
ATOM 1426 N N . GLY A 1 184 ? 12.461 9.619 -45.637 1.00 77.25 184 GLY A N 1
ATOM 1427 C CA . GLY A 1 184 ? 11.791 10.834 -46.114 1.00 77.25 184 GLY A CA 1
ATOM 1428 C C . GLY A 1 184 ? 10.260 10.760 -46.033 1.00 77.25 184 GLY A C 1
ATOM 1429 O O . GLY A 1 184 ? 9.561 11.556 -46.660 1.00 77.25 184 GLY A O 1
ATOM 1430 N N . PHE A 1 185 ? 9.726 9.777 -45.306 1.00 80.06 185 PHE A N 1
ATOM 1431 C CA . PHE A 1 185 ? 8.297 9.530 -45.179 1.00 80.06 185 PHE A CA 1
ATOM 1432 C C . PHE A 1 185 ? 7.610 10.556 -44.276 1.00 80.06 185 PHE A C 1
ATOM 1434 O O . PHE A 1 185 ? 8.156 11.005 -43.274 1.00 80.06 185 PHE A O 1
ATOM 1441 N N . GLY A 1 186 ? 6.337 10.845 -44.552 1.00 81.25 186 GLY A N 1
ATOM 1442 C CA . GLY A 1 186 ? 5.511 11.608 -43.619 1.00 81.25 186 GLY A CA 1
ATOM 1443 C C . GLY A 1 186 ? 5.487 10.963 -42.224 1.00 81.25 186 GLY A C 1
ATOM 1444 O O . GLY A 1 186 ? 5.568 9.738 -42.082 1.00 81.25 186 GLY A O 1
ATOM 1445 N N . ILE A 1 187 ? 5.330 11.782 -41.180 1.00 84.12 187 ILE A N 1
ATOM 1446 C CA . ILE A 1 187 ? 5.262 11.307 -39.785 1.00 84.12 187 ILE A CA 1
ATOM 1447 C C . ILE A 1 187 ? 4.166 10.238 -39.628 1.00 84.12 187 ILE A C 1
ATOM 1449 O O . ILE A 1 187 ? 4.403 9.194 -39.028 1.00 84.12 187 ILE A O 1
ATOM 1453 N N . TRP A 1 188 ? 3.002 10.444 -40.253 1.00 86.12 188 TRP A N 1
ATOM 1454 C CA . TRP A 1 188 ? 1.878 9.501 -40.232 1.00 86.12 188 TRP A CA 1
ATOM 1455 C C . TRP A 1 188 ? 2.170 8.167 -40.927 1.00 86.12 188 TRP A C 1
ATOM 1457 O O . TRP A 1 188 ? 1.832 7.116 -40.390 1.00 86.12 188 TRP A O 1
ATOM 1467 N N . THR A 1 189 ? 2.833 8.178 -42.088 1.00 84.25 189 THR A N 1
ATOM 1468 C CA . THR A 1 189 ? 3.231 6.942 -42.786 1.00 84.25 189 THR A CA 1
ATOM 1469 C C . THR A 1 189 ? 4.332 6.201 -42.033 1.00 84.25 189 THR A C 1
ATOM 1471 O O . THR A 1 189 ? 4.318 4.975 -41.982 1.00 84.25 189 THR A O 1
ATOM 1474 N N . THR A 1 190 ? 5.232 6.931 -41.369 1.00 85.75 190 THR A N 1
ATOM 1475 C CA . THR A 1 190 ? 6.250 6.342 -40.491 1.00 85.75 190 THR A CA 1
ATOM 1476 C C . THR A 1 190 ? 5.623 5.686 -39.259 1.00 85.75 190 THR A C 1
ATOM 1478 O O . THR A 1 190 ? 5.927 4.531 -38.975 1.00 85.75 190 THR A O 1
ATOM 1481 N N . LEU A 1 191 ? 4.699 6.374 -38.574 1.00 88.62 191 LEU A N 1
ATOM 1482 C CA . LEU A 1 191 ? 3.914 5.826 -37.458 1.00 88.62 191 LEU A CA 1
ATOM 1483 C C . LEU A 1 191 ? 3.117 4.581 -37.867 1.00 88.62 191 LEU A C 1
ATOM 1485 O O . LEU A 1 191 ? 3.091 3.595 -37.133 1.00 88.62 191 LEU A O 1
ATOM 1489 N N . ALA A 1 192 ? 2.494 4.600 -39.049 1.00 86.75 192 ALA A N 1
ATOM 1490 C CA . ALA A 1 192 ? 1.788 3.440 -39.582 1.00 86.75 192 ALA A CA 1
ATOM 1491 C C . ALA A 1 192 ? 2.748 2.270 -39.856 1.00 86.75 192 ALA A C 1
ATOM 1493 O O . ALA A 1 192 ? 2.442 1.139 -39.490 1.00 86.75 192 ALA A O 1
ATOM 1494 N N . CYS A 1 193 ? 3.924 2.526 -40.437 1.00 85.31 193 CYS A N 1
ATOM 1495 C CA . CYS A 1 193 ? 4.925 1.497 -40.722 1.00 85.31 193 CYS A CA 1
ATOM 1496 C C . CYS A 1 193 ? 5.516 0.875 -39.444 1.00 85.31 193 CYS A C 1
ATOM 1498 O O . CYS A 1 193 ? 5.610 -0.349 -39.347 1.00 85.31 193 CYS A O 1
ATOM 1500 N N . THR A 1 194 ? 5.875 1.678 -38.436 1.00 84.12 194 THR A N 1
ATOM 1501 C CA . THR A 1 194 ? 6.408 1.163 -37.161 1.00 84.12 194 THR A CA 1
ATOM 1502 C C . THR A 1 194 ? 5.327 0.464 -36.331 1.00 84.12 194 THR A C 1
ATOM 1504 O O . THR A 1 194 ? 5.589 -0.600 -35.765 1.00 84.12 194 THR A O 1
ATOM 1507 N N . GLY A 1 195 ? 4.097 0.991 -36.323 1.00 85.31 195 GLY A N 1
ATOM 1508 C CA . GLY A 1 195 ? 2.936 0.374 -35.674 1.00 85.31 195 GLY A CA 1
ATOM 1509 C C . GLY A 1 195 ? 2.536 -0.962 -36.306 1.00 85.31 195 GLY A C 1
ATOM 1510 O O . GLY A 1 195 ? 2.376 -1.956 -35.598 1.00 85.31 195 GLY A O 1
ATOM 1511 N N . LEU A 1 196 ? 2.462 -1.037 -37.639 1.00 87.25 196 LEU A N 1
ATOM 1512 C CA . LEU A 1 196 ? 2.251 -2.300 -38.358 1.00 87.25 196 LEU A CA 1
ATOM 1513 C C . LEU A 1 196 ? 3.434 -3.263 -38.172 1.00 87.25 196 LEU A C 1
ATOM 1515 O O . LEU A 1 196 ? 3.213 -4.464 -38.045 1.00 87.25 196 LEU A O 1
ATOM 1519 N N . GLY A 1 197 ? 4.668 -2.758 -38.063 1.00 85.38 197 GLY A N 1
ATOM 1520 C CA . GLY A 1 197 ? 5.843 -3.546 -37.676 1.00 85.38 197 GLY A CA 1
ATOM 1521 C C . GLY A 1 197 ? 5.710 -4.176 -36.283 1.00 85.38 197 GLY A C 1
ATOM 1522 O O . GLY A 1 197 ? 6.096 -5.328 -36.089 1.00 85.38 197 GLY A O 1
ATOM 1523 N N . TRP A 1 198 ? 5.103 -3.473 -35.320 1.00 87.69 198 TRP A N 1
ATOM 1524 C CA . TRP A 1 198 ? 4.766 -4.039 -34.008 1.00 87.69 198 TRP A CA 1
ATOM 1525 C C . TRP A 1 198 ? 3.636 -5.081 -34.092 1.00 87.69 198 TRP A C 1
ATOM 1527 O O . TRP A 1 198 ? 3.745 -6.140 -33.477 1.00 87.69 198 TRP A O 1
ATOM 1537 N N . VAL A 1 199 ? 2.593 -4.853 -34.901 1.00 87.06 199 VAL A N 1
ATOM 1538 C CA . VAL A 1 199 ? 1.542 -5.866 -35.145 1.00 87.06 199 VAL A CA 1
ATOM 1539 C C . VAL A 1 199 ? 2.130 -7.125 -35.798 1.00 87.06 199 VAL A C 1
ATOM 1541 O O . VAL A 1 199 ? 1.819 -8.240 -35.379 1.00 87.06 199 VAL A O 1
ATOM 1544 N N . MET A 1 200 ? 3.035 -6.966 -36.767 1.00 85.69 200 MET A N 1
ATOM 1545 C CA . MET A 1 200 ? 3.753 -8.073 -37.400 1.00 85.69 200 MET A CA 1
ATOM 1546 C C . MET A 1 200 ? 4.635 -8.827 -36.394 1.00 85.69 200 MET A C 1
ATOM 1548 O O . MET A 1 200 ? 4.628 -10.057 -36.387 1.00 85.69 200 MET A O 1
ATOM 1552 N N . LEU A 1 201 ? 5.313 -8.121 -35.480 1.00 85.31 201 LEU A N 1
ATOM 1553 C CA . LEU A 1 201 ? 6.046 -8.744 -34.373 1.00 85.31 201 LEU A CA 1
ATOM 1554 C C . LEU A 1 201 ? 5.115 -9.588 -33.484 1.00 85.31 201 LEU A C 1
ATOM 1556 O O . LEU A 1 201 ? 5.458 -10.725 -33.167 1.00 85.31 201 LEU A O 1
ATOM 1560 N N . GLN A 1 202 ? 3.928 -9.080 -33.125 1.00 83.88 202 GLN A N 1
ATOM 1561 C CA . GLN A 1 202 ? 2.937 -9.836 -32.343 1.00 83.88 202 GLN A CA 1
ATOM 1562 C C . GLN A 1 202 ? 2.462 -11.100 -33.081 1.00 83.88 202 GLN A C 1
ATOM 1564 O O . GLN A 1 202 ? 2.345 -12.166 -32.472 1.00 83.88 202 GLN A O 1
ATOM 1569 N N . LEU A 1 203 ? 2.222 -11.014 -34.395 1.00 83.56 203 LEU A N 1
ATOM 1570 C CA . LEU A 1 203 ? 1.849 -12.168 -35.222 1.00 83.56 203 LEU A CA 1
ATOM 1571 C C . LEU A 1 203 ? 2.983 -13.199 -35.307 1.00 83.56 203 LEU A C 1
ATOM 1573 O O . LEU A 1 203 ? 2.736 -14.391 -35.109 1.00 83.56 203 LEU A O 1
ATOM 1577 N N . LEU A 1 204 ? 4.223 -12.757 -35.535 1.00 80.62 204 LEU A N 1
ATOM 1578 C CA . LEU A 1 204 ? 5.402 -13.624 -35.565 1.00 80.62 204 LEU A CA 1
ATOM 1579 C C . LEU A 1 204 ? 5.621 -14.310 -34.212 1.00 80.62 204 LEU A C 1
ATOM 1581 O O . LEU A 1 204 ? 5.753 -15.532 -34.176 1.00 80.62 204 LEU A O 1
ATOM 1585 N N . GLN A 1 205 ? 5.563 -13.573 -33.097 1.00 80.38 205 GLN A N 1
ATOM 1586 C CA . GLN A 1 205 ? 5.667 -14.129 -31.741 1.00 80.38 205 GLN A CA 1
ATOM 1587 C C . GLN A 1 205 ? 4.583 -15.183 -31.461 1.00 80.38 205 GLN A C 1
ATOM 1589 O O . GLN A 1 205 ? 4.878 -16.242 -30.908 1.00 80.38 205 GLN A O 1
ATOM 1594 N N . ARG A 1 206 ? 3.338 -14.938 -31.894 1.00 78.12 206 ARG A N 1
ATOM 1595 C CA . ARG A 1 206 ? 2.205 -15.858 -31.690 1.00 78.12 206 ARG A CA 1
ATOM 1596 C C . ARG A 1 206 ? 2.174 -17.057 -32.640 1.00 78.12 206 ARG A C 1
ATOM 1598 O O . ARG A 1 206 ? 1.410 -17.980 -32.360 1.00 78.12 206 ARG A O 1
ATOM 1605 N N . THR A 1 207 ? 2.961 -17.064 -33.715 1.00 81.81 207 THR A N 1
ATOM 1606 C CA . THR A 1 207 ? 3.015 -18.153 -34.708 1.00 81.81 207 THR A CA 1
ATOM 1607 C C . THR A 1 207 ? 4.357 -18.886 -34.646 1.00 81.81 207 THR A C 1
ATOM 1609 O O . THR A 1 207 ? 4.487 -19.870 -33.919 1.00 81.81 207 THR A O 1
ATOM 1612 N N . VAL A 1 208 ? 5.369 -18.383 -35.355 1.00 76.12 208 VAL A N 1
ATOM 1613 C CA . VAL A 1 208 ? 6.714 -18.974 -35.480 1.00 76.12 208 VAL A CA 1
ATOM 1614 C C . VAL A 1 208 ? 7.549 -18.781 -34.206 1.00 76.12 208 VAL A C 1
ATOM 1616 O O . VAL A 1 208 ? 8.442 -19.572 -33.916 1.00 76.12 208 VAL A O 1
ATOM 1619 N N . GLY A 1 209 ? 7.247 -17.751 -33.414 1.00 73.69 209 GLY A N 1
ATOM 1620 C CA . GLY A 1 209 ? 7.967 -17.402 -32.193 1.00 73.69 209 GLY A CA 1
ATOM 1621 C C . GLY A 1 209 ? 7.585 -18.218 -30.957 1.00 73.69 209 GLY A C 1
ATOM 1622 O O . GLY A 1 209 ? 8.359 -18.210 -30.003 1.00 73.69 209 GLY A O 1
ATOM 1623 N N . ARG A 1 210 ? 6.468 -18.969 -30.957 1.00 79.31 210 ARG A N 1
ATOM 1624 C CA . ARG A 1 210 ? 6.046 -19.760 -29.780 1.00 79.31 210 ARG A CA 1
ATOM 1625 C C . ARG A 1 210 ? 7.151 -20.700 -29.264 1.00 79.31 210 ARG A C 1
ATOM 1627 O O . ARG A 1 210 ? 7.477 -20.590 -28.081 1.00 79.31 210 ARG A O 1
ATOM 1634 N N . PRO A 1 211 ? 7.809 -21.535 -30.101 1.00 82.50 211 PRO A N 1
ATOM 1635 C CA . PRO A 1 211 ? 8.910 -22.387 -29.647 1.00 82.50 211 PRO A CA 1
ATOM 1636 C C . PRO A 1 211 ? 10.084 -21.587 -29.073 1.00 82.50 211 PRO A C 1
ATOM 1638 O O . PRO A 1 211 ? 10.699 -22.019 -28.104 1.00 82.50 211 PRO A O 1
ATOM 1641 N N . VAL A 1 212 ? 10.369 -20.400 -29.624 1.00 80.25 212 VAL A N 1
ATOM 1642 C CA . VAL A 1 212 ? 11.437 -19.507 -29.143 1.00 80.25 212 VAL A CA 1
ATOM 1643 C C . VAL A 1 212 ? 11.082 -18.921 -27.775 1.00 80.25 212 VAL A C 1
ATOM 1645 O O . VAL A 1 212 ? 11.928 -18.907 -26.885 1.00 80.25 212 VAL A O 1
ATOM 1648 N N . THR A 1 213 ? 9.829 -18.503 -27.560 1.00 80.81 213 THR A N 1
ATOM 1649 C CA . THR A 1 213 ? 9.368 -18.024 -26.246 1.00 80.81 213 THR A CA 1
ATOM 1650 C C . THR A 1 213 ? 9.361 -19.135 -25.197 1.00 80.81 213 THR A C 1
ATOM 1652 O O . THR A 1 213 ? 9.824 -18.908 -24.082 1.00 80.81 213 THR A O 1
ATOM 1655 N N . THR A 1 214 ? 8.942 -20.355 -25.555 1.00 85.06 214 THR A N 1
ATOM 1656 C CA . THR A 1 214 ? 8.990 -21.519 -24.657 1.00 85.06 214 THR A CA 1
ATOM 1657 C C . THR A 1 214 ? 10.430 -21.924 -24.336 1.00 85.06 214 THR A C 1
ATOM 1659 O O . THR A 1 214 ? 10.737 -22.203 -23.180 1.00 85.06 214 THR A O 1
ATOM 1662 N N . LEU A 1 215 ? 11.341 -21.893 -25.317 1.00 87.50 215 LEU A N 1
ATOM 1663 C CA . LEU A 1 215 ? 12.771 -22.127 -25.096 1.00 87.50 215 LEU A CA 1
ATOM 1664 C C . LEU A 1 215 ? 13.390 -21.043 -24.199 1.00 87.50 215 LEU A C 1
ATOM 1666 O O . LEU A 1 215 ? 14.156 -21.369 -23.297 1.00 87.50 215 LEU A O 1
ATOM 1670 N N . GLY A 1 216 ? 13.029 -19.772 -24.401 1.00 86.12 216 GLY A N 1
ATOM 1671 C CA . GLY A 1 216 ? 13.457 -18.658 -23.553 1.00 86.12 216 GLY A CA 1
ATOM 1672 C C . GLY A 1 216 ? 12.977 -18.806 -22.107 1.00 86.12 216 GLY A C 1
ATOM 1673 O O . GLY A 1 216 ? 13.774 -18.665 -21.183 1.00 86.12 216 GLY A O 1
ATOM 1674 N N . GLN A 1 217 ? 11.710 -19.180 -21.902 1.00 87.44 217 GLN A N 1
ATOM 1675 C CA . GLN A 1 217 ? 11.157 -19.500 -20.580 1.00 87.44 217 GLN A CA 1
ATOM 1676 C C . GLN A 1 217 ? 11.849 -20.714 -19.944 1.00 87.44 217 GLN A C 1
ATOM 1678 O O . GLN A 1 217 ? 12.214 -20.664 -18.772 1.00 87.44 217 GLN A O 1
ATOM 1683 N N . ALA A 1 218 ? 12.088 -21.787 -20.705 1.00 87.56 218 ALA A N 1
ATOM 1684 C CA . ALA A 1 218 ? 12.799 -22.970 -20.220 1.00 87.56 218 ALA A CA 1
ATOM 1685 C C . ALA A 1 218 ? 14.247 -22.646 -19.813 1.00 87.56 218 ALA A C 1
ATOM 1687 O O . ALA A 1 218 ? 14.700 -23.085 -18.756 1.00 87.56 218 ALA A O 1
ATOM 1688 N N . LEU A 1 219 ? 14.950 -21.827 -20.602 1.00 91.06 219 LEU A N 1
ATOM 1689 C CA . LEU A 1 219 ? 16.300 -21.353 -20.298 1.00 91.06 219 LEU A CA 1
ATOM 1690 C C . LEU A 1 219 ? 16.317 -20.458 -19.050 1.00 91.06 219 LEU A C 1
ATOM 1692 O O . LEU A 1 219 ? 17.161 -20.649 -18.176 1.00 91.06 219 LEU A O 1
ATOM 1696 N N . MET A 1 220 ? 15.364 -19.531 -18.922 1.00 91.44 220 MET A N 1
ATOM 1697 C CA . MET A 1 220 ? 15.223 -18.691 -17.728 1.00 91.44 220 MET A CA 1
ATOM 1698 C C . MET A 1 220 ? 14.917 -19.524 -16.476 1.00 91.44 220 MET A C 1
ATOM 1700 O O . MET A 1 220 ? 15.568 -19.329 -15.453 1.00 91.44 220 MET A O 1
ATOM 1704 N N . ASN A 1 221 ? 14.014 -20.505 -16.565 1.00 90.88 221 ASN A N 1
ATOM 1705 C CA . ASN A 1 221 ? 13.703 -21.429 -15.468 1.00 90.88 221 ASN A CA 1
ATOM 1706 C C . ASN A 1 221 ? 14.906 -22.306 -15.085 1.00 90.88 221 ASN A C 1
ATOM 1708 O O . ASN A 1 221 ? 15.148 -22.535 -13.902 1.00 90.88 221 ASN A O 1
ATOM 1712 N N . LEU A 1 222 ? 15.697 -22.764 -16.061 1.00 90.44 222 LEU A N 1
ATOM 1713 C CA . LEU A 1 222 ? 16.929 -23.524 -15.825 1.00 90.44 222 LEU A CA 1
ATOM 1714 C C . LEU A 1 222 ? 17.979 -22.681 -15.082 1.00 90.44 222 LEU A C 1
ATOM 1716 O O . LEU A 1 222 ? 18.607 -23.158 -14.135 1.00 90.44 222 LEU A O 1
ATOM 1720 N N . VAL A 1 223 ? 18.154 -21.424 -15.498 1.00 89.88 223 VAL A N 1
ATOM 1721 C CA . VAL A 1 223 ? 19.192 -20.519 -14.982 1.00 89.88 223 VAL A CA 1
ATOM 1722 C C . VAL A 1 223 ? 18.819 -19.929 -13.621 1.00 89.88 223 VAL A C 1
ATOM 1724 O O . VAL A 1 223 ? 19.653 -19.930 -12.714 1.00 89.88 223 VAL A O 1
ATOM 1727 N N . ALA A 1 224 ? 17.560 -19.530 -13.426 1.00 86.12 224 ALA A N 1
ATOM 1728 C CA . ALA A 1 224 ? 16.992 -19.242 -12.107 1.00 86.12 224 ALA A CA 1
ATOM 1729 C C . ALA A 1 224 ? 16.968 -20.503 -11.216 1.00 86.12 224 ALA A C 1
ATOM 1731 O O . ALA A 1 224 ? 17.129 -20.440 -9.991 1.00 86.12 224 ALA A O 1
ATOM 1732 N N . GLY A 1 225 ? 16.834 -21.669 -11.853 1.00 86.69 225 GLY A N 1
ATOM 1733 C CA . GLY A 1 225 ? 16.746 -22.995 -11.252 1.00 86.69 225 GLY A CA 1
ATOM 1734 C C . GLY A 1 225 ? 15.554 -23.139 -10.307 1.00 86.69 225 GLY A C 1
ATOM 1735 O O . GLY A 1 225 ? 15.695 -23.733 -9.235 1.00 86.69 225 GLY A O 1
ATOM 1736 N N . THR A 1 226 ? 14.439 -22.538 -10.719 1.00 86.50 226 THR A N 1
ATOM 1737 C CA . THR A 1 226 ? 13.075 -22.614 -10.182 1.00 86.50 226 THR A CA 1
ATOM 1738 C C . THR A 1 226 ? 12.111 -22.311 -11.338 1.00 86.50 226 THR A C 1
ATOM 1740 O O . THR A 1 226 ? 12.532 -21.735 -12.346 1.00 86.50 226 THR A O 1
ATOM 1743 N N . ARG A 1 227 ? 10.829 -22.671 -11.225 1.00 87.25 227 ARG A N 1
ATOM 1744 C CA . ARG A 1 227 ? 9.811 -22.196 -12.174 1.00 87.25 227 ARG A CA 1
ATOM 1745 C C . ARG A 1 227 ? 9.533 -20.728 -11.859 1.00 87.25 227 ARG A C 1
ATOM 1747 O O . ARG A 1 227 ? 9.029 -20.433 -10.783 1.00 87.25 227 ARG A O 1
ATOM 1754 N N . LEU A 1 228 ? 9.870 -19.830 -12.780 1.00 85.56 228 LEU A N 1
ATOM 1755 C CA . LEU A 1 228 ? 9.570 -18.411 -12.644 1.00 85.56 228 LEU A CA 1
ATOM 1756 C C . LEU A 1 228 ? 8.082 -18.172 -12.902 1.00 85.56 228 LEU A C 1
ATOM 1758 O O . LEU A 1 228 ? 7.611 -18.279 -14.035 1.00 85.56 228 LEU A O 1
ATOM 1762 N N . VAL A 1 229 ? 7.366 -17.818 -11.843 1.00 84.25 229 VAL A N 1
ATOM 1763 C CA . VAL A 1 229 ? 6.069 -17.153 -11.918 1.00 84.25 229 VAL A CA 1
ATOM 1764 C C . VAL A 1 229 ? 6.315 -15.703 -12.336 1.00 84.25 229 VAL A C 1
ATOM 1766 O O . VAL A 1 229 ? 7.138 -15.014 -11.732 1.00 84.25 229 VAL A O 1
ATOM 1769 N N . SER A 1 230 ? 5.643 -15.241 -13.388 1.00 77.94 230 SER A N 1
ATOM 1770 C CA . SER A 1 230 ? 5.765 -13.863 -13.891 1.00 77.94 230 SER A CA 1
ATOM 1771 C C . SER A 1 230 ? 4.430 -13.137 -14.022 1.00 77.94 230 SER A C 1
ATOM 1773 O O . SER A 1 230 ? 4.426 -11.946 -14.328 1.00 77.94 230 SER A O 1
ATOM 1775 N N . ASP A 1 231 ? 3.313 -13.844 -13.844 1.00 80.06 231 ASP A N 1
ATOM 1776 C CA . ASP A 1 231 ? 1.991 -13.231 -13.831 1.00 80.06 231 ASP A CA 1
ATOM 1777 C C . ASP A 1 231 ? 1.775 -12.429 -12.539 1.00 80.06 231 ASP A C 1
ATOM 1779 O O . ASP A 1 231 ? 2.267 -12.803 -11.476 1.00 80.06 231 ASP A O 1
ATOM 1783 N N . ARG A 1 232 ? 1.065 -11.299 -12.625 1.00 73.00 232 ARG A N 1
ATOM 1784 C CA . ARG A 1 232 ? 0.899 -10.386 -11.486 1.00 73.00 232 ARG A CA 1
ATOM 1785 C C . ARG A 1 232 ? -0.015 -10.956 -10.400 1.00 73.00 232 ARG A C 1
ATOM 1787 O O . ARG A 1 232 ? 0.242 -10.696 -9.225 1.00 73.00 232 ARG A O 1
ATOM 1794 N N . GLU A 1 233 ? -1.062 -11.682 -10.776 1.00 72.38 233 GLU A N 1
ATOM 1795 C CA . GLU A 1 233 ? -2.019 -12.269 -9.837 1.00 72.38 233 GLU A CA 1
ATOM 1796 C C . GLU A 1 233 ? -1.398 -13.506 -9.177 1.00 72.38 233 GLU A C 1
ATOM 1798 O O . GLU A 1 233 ? -1.363 -13.576 -7.950 1.00 72.38 233 GLU A O 1
ATOM 1803 N N . GLU A 1 234 ? -0.760 -14.384 -9.963 1.00 72.81 234 GLU A N 1
ATOM 1804 C CA . GLU A 1 234 ? -0.025 -15.556 -9.447 1.00 72.81 234 GLU A CA 1
ATOM 1805 C C . GLU A 1 234 ? 1.152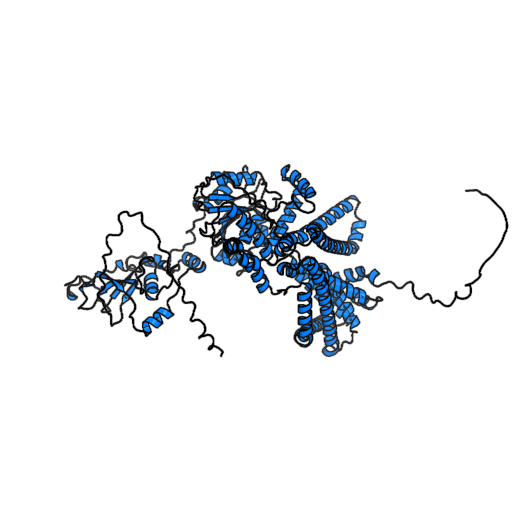 -15.132 -8.531 1.00 72.81 234 GLU A C 1
ATOM 1807 O O . GLU A 1 234 ? 1.399 -15.757 -7.499 1.00 72.81 234 GLU A O 1
ATOM 1812 N N . LEU A 1 235 ? 1.853 -14.023 -8.835 1.00 75.62 235 LEU A N 1
ATOM 1813 C CA . LEU A 1 235 ? 2.868 -13.438 -7.939 1.00 75.62 235 LEU A CA 1
ATOM 1814 C C . LEU A 1 235 ? 2.263 -12.902 -6.632 1.00 75.62 235 LEU A C 1
ATOM 1816 O O . LEU A 1 235 ? 2.861 -13.081 -5.570 1.00 75.62 235 LEU A O 1
ATOM 1820 N N . ALA A 1 236 ? 1.109 -12.231 -6.691 1.00 71.81 236 ALA A N 1
ATOM 1821 C CA . ALA A 1 236 ? 0.444 -11.701 -5.501 1.00 71.81 236 ALA A CA 1
ATOM 1822 C C . ALA A 1 236 ? -0.077 -12.832 -4.599 1.00 71.81 236 ALA A C 1
ATOM 1824 O O . ALA A 1 236 ? 0.111 -12.777 -3.383 1.00 71.81 236 ALA A O 1
ATOM 1825 N N . GLU A 1 237 ? -0.654 -13.882 -5.188 1.00 75.12 237 GLU A N 1
ATOM 1826 C CA . GLU A 1 237 ? -1.082 -15.092 -4.482 1.00 75.12 237 GLU A CA 1
ATOM 1827 C C . GLU A 1 237 ? 0.110 -15.836 -3.858 1.00 75.12 237 GLU A C 1
ATOM 1829 O O . GLU A 1 237 ? 0.048 -16.220 -2.687 1.00 75.12 237 GLU A O 1
ATOM 1834 N N . LEU A 1 238 ? 1.232 -15.970 -4.577 1.00 76.88 238 LEU A N 1
ATOM 1835 C CA . LEU A 1 238 ? 2.469 -16.556 -4.045 1.00 76.88 238 LEU A CA 1
ATOM 1836 C C . LEU A 1 238 ? 2.956 -15.796 -2.804 1.00 76.88 238 LEU A C 1
ATOM 1838 O O . LEU A 1 238 ? 3.303 -16.422 -1.802 1.00 76.88 238 LEU A O 1
ATOM 1842 N N . VAL A 1 239 ? 2.940 -14.458 -2.825 1.00 75.31 239 VAL A N 1
ATOM 1843 C CA . VAL A 1 239 ? 3.319 -13.662 -1.646 1.00 75.31 239 VAL A CA 1
ATOM 1844 C C . VAL A 1 239 ? 2.324 -13.876 -0.499 1.00 75.31 239 VAL A C 1
ATOM 1846 O O . VAL A 1 239 ? 2.714 -14.280 0.598 1.00 75.31 239 VAL A O 1
ATOM 1849 N N . MET A 1 240 ? 1.029 -13.710 -0.774 1.00 71.88 240 MET A N 1
ATOM 1850 C CA . MET A 1 240 ? -0.052 -13.838 0.211 1.00 71.88 240 MET A CA 1
ATOM 1851 C C . MET A 1 240 ? -0.134 -15.227 0.873 1.00 71.88 240 MET A C 1
ATOM 1853 O O . MET A 1 240 ? -0.473 -15.317 2.057 1.00 71.88 240 MET A O 1
ATOM 1857 N N . SER A 1 241 ? 0.174 -16.296 0.136 1.00 71.62 241 SER A N 1
ATOM 1858 C CA . SER A 1 241 ? 0.120 -17.690 0.608 1.00 71.62 241 SER A CA 1
ATOM 1859 C C . SER A 1 241 ? 1.367 -18.135 1.380 1.00 71.62 241 SER A C 1
ATOM 1861 O O . SER A 1 241 ? 1.288 -19.068 2.181 1.00 71.62 241 SER A O 1
ATOM 1863 N N . ALA A 1 242 ? 2.517 -17.482 1.180 1.00 65.19 242 ALA A N 1
ATOM 1864 C CA . ALA A 1 242 ? 3.780 -17.937 1.759 1.00 65.19 242 ALA A CA 1
ATOM 1865 C C . ALA A 1 242 ? 3.934 -17.656 3.265 1.00 65.19 242 ALA A C 1
ATOM 1867 O O . ALA A 1 242 ? 4.881 -18.171 3.866 1.00 65.19 242 ALA A O 1
ATOM 1868 N N . TRP A 1 243 ? 3.046 -16.870 3.895 1.00 64.12 243 TRP A N 1
ATOM 1869 C CA . TRP A 1 243 ? 3.023 -16.792 5.358 1.00 64.12 243 TRP A CA 1
ATOM 1870 C C . TRP A 1 243 ? 2.215 -17.944 5.949 1.00 64.12 243 TRP A C 1
ATOM 1872 O O . TRP A 1 243 ? 0.985 -17.941 5.932 1.00 64.12 243 TRP A O 1
ATOM 1882 N N . GLN A 1 244 ? 2.918 -18.916 6.524 1.00 54.03 244 GLN A N 1
ATOM 1883 C CA . GLN A 1 244 ? 2.321 -19.908 7.409 1.00 54.03 244 GLN A CA 1
ATOM 1884 C C . GLN A 1 244 ? 2.804 -19.630 8.836 1.00 54.03 244 GLN A C 1
ATOM 1886 O O . GLN A 1 244 ? 4.013 -19.702 9.070 1.00 54.03 244 GLN A O 1
ATOM 1891 N N . PRO A 1 245 ? 1.903 -19.318 9.789 1.00 50.22 245 PRO A N 1
ATOM 1892 C CA . PRO A 1 245 ? 2.279 -19.126 11.182 1.00 50.22 245 PRO A CA 1
ATOM 1893 C C . PRO A 1 245 ? 3.027 -20.350 11.712 1.00 50.22 245 PRO A C 1
ATOM 1895 O O . PRO A 1 245 ? 2.537 -21.482 11.629 1.00 50.22 245 PRO A O 1
ATOM 1898 N N . THR A 1 246 ? 4.215 -20.120 12.268 1.00 46.47 246 THR A N 1
ATOM 1899 C CA . THR A 1 246 ? 5.106 -21.162 12.802 1.00 46.47 246 THR A CA 1
ATOM 1900 C C . THR A 1 246 ? 4.430 -22.023 13.865 1.00 46.47 246 THR A C 1
ATOM 1902 O O . THR A 1 246 ? 4.766 -23.197 13.979 1.00 46.47 246 THR A O 1
ATOM 1905 N N . SER A 1 247 ? 3.413 -21.506 14.559 1.00 45.34 247 SER A N 1
ATOM 1906 C CA . SER A 1 247 ? 2.551 -22.247 15.490 1.00 45.34 247 SER A CA 1
ATOM 1907 C C . SER A 1 247 ? 1.863 -23.477 14.874 1.00 45.34 247 SER A C 1
ATOM 1909 O O . SER A 1 247 ? 1.769 -24.510 15.538 1.00 45.34 247 SER A O 1
ATOM 1911 N N . ARG A 1 248 ? 1.455 -23.444 13.592 1.00 39.94 248 ARG A N 1
ATOM 1912 C CA . ARG A 1 248 ? 0.891 -24.634 12.913 1.00 39.94 248 ARG A CA 1
ATOM 1913 C C . ARG A 1 248 ? 1.949 -25.682 12.569 1.00 39.94 248 ARG A C 1
ATOM 1915 O O . ARG A 1 248 ? 1.635 -26.865 12.531 1.00 39.94 248 ARG A O 1
ATOM 1922 N N . LEU A 1 249 ? 3.189 -25.261 12.314 1.00 39.72 249 LEU A N 1
ATOM 1923 C CA . LEU A 1 249 ? 4.300 -26.154 11.964 1.00 39.72 249 LEU A CA 1
ATOM 1924 C C . LEU A 1 249 ? 4.996 -26.725 13.213 1.00 39.72 249 LEU A C 1
ATOM 1926 O O . LEU A 1 249 ? 5.432 -27.875 13.196 1.00 39.72 249 LEU A O 1
ATOM 1930 N N . ALA A 1 250 ? 5.049 -25.963 14.309 1.00 41.59 250 ALA A N 1
ATOM 1931 C CA . ALA A 1 250 ? 5.645 -26.362 15.584 1.00 41.59 250 ALA A CA 1
ATOM 1932 C C . ALA A 1 250 ? 4.944 -27.578 16.218 1.00 41.59 250 ALA A C 1
ATOM 1934 O O . ALA A 1 250 ? 5.612 -28.432 16.795 1.00 41.59 250 ALA A O 1
ATOM 1935 N N . ASN A 1 251 ? 3.623 -27.691 16.040 1.00 39.50 251 ASN A N 1
ATOM 1936 C CA . ASN A 1 251 ? 2.811 -28.794 16.566 1.00 39.50 251 ASN A CA 1
ATOM 1937 C C . ASN A 1 251 ? 2.776 -30.043 15.661 1.00 39.50 251 ASN A C 1
ATOM 1939 O O . ASN A 1 251 ? 2.151 -31.041 16.021 1.00 39.50 251 ASN A O 1
ATOM 1943 N N . LEU A 1 252 ? 3.427 -30.024 14.492 1.00 40.78 252 LEU A N 1
ATOM 1944 C CA . LEU A 1 252 ? 3.531 -31.203 13.629 1.00 40.78 252 LEU A CA 1
ATOM 1945 C C . LEU A 1 252 ? 4.721 -32.086 14.046 1.00 40.78 252 LEU A C 1
ATOM 1947 O O . LEU A 1 252 ? 5.788 -31.555 14.356 1.00 40.78 252 LEU A O 1
ATOM 1951 N N . PRO A 1 253 ? 4.594 -33.428 13.996 1.00 37.97 253 PRO A N 1
ATOM 1952 C CA . PRO A 1 253 ? 5.706 -34.344 14.242 1.00 37.97 253 PRO A CA 1
ATOM 1953 C C . PRO A 1 253 ? 6.962 -33.977 13.439 1.00 37.97 253 PRO A C 1
ATOM 1955 O O . PRO A 1 253 ? 6.871 -33.654 12.254 1.00 37.97 253 PRO A O 1
ATOM 1958 N N . GLY A 1 254 ? 8.145 -34.087 14.053 1.00 35.66 254 GLY A N 1
ATOM 1959 C CA . GLY A 1 254 ? 9.408 -33.584 13.484 1.00 35.66 254 GLY A CA 1
ATOM 1960 C C . GLY A 1 254 ? 9.792 -34.135 12.099 1.00 35.66 254 GLY A C 1
ATOM 1961 O O . GLY A 1 254 ? 10.545 -33.497 11.366 1.00 35.66 254 GLY A O 1
ATOM 1962 N N . TRP A 1 255 ? 9.231 -35.277 11.686 1.00 43.44 255 TRP A N 1
ATOM 1963 C CA . TRP A 1 255 ? 9.408 -35.805 10.330 1.00 43.44 255 TRP A CA 1
ATOM 1964 C C . TRP A 1 255 ? 8.622 -35.015 9.266 1.00 43.44 255 TRP A C 1
ATOM 1966 O O . TRP A 1 255 ? 9.090 -34.912 8.137 1.00 43.44 255 TRP A O 1
ATOM 1976 N N . ILE A 1 256 ? 7.501 -34.374 9.616 1.00 43.69 256 ILE A N 1
ATOM 1977 C CA . ILE A 1 256 ? 6.774 -33.450 8.728 1.00 43.69 256 ILE A CA 1
ATOM 1978 C C . ILE A 1 256 ? 7.501 -32.100 8.667 1.00 43.69 256 ILE A C 1
ATOM 1980 O O . ILE A 1 256 ? 7.696 -31.558 7.580 1.00 43.69 256 ILE A O 1
ATOM 1984 N N . GLN A 1 257 ? 8.008 -31.602 9.803 1.00 37.25 257 GLN A N 1
ATOM 1985 C CA . GLN A 1 257 ? 8.844 -30.391 9.843 1.00 37.25 257 GLN A CA 1
ATOM 1986 C C . GLN A 1 257 ? 10.070 -30.505 8.916 1.00 37.25 257 GLN A C 1
ATOM 1988 O O . GLN A 1 257 ? 10.430 -29.538 8.247 1.00 37.25 257 GLN A O 1
ATOM 1993 N N . SER A 1 258 ? 10.667 -31.700 8.813 1.00 34.53 258 SER A N 1
ATOM 1994 C CA . SER A 1 258 ? 11.796 -31.969 7.909 1.00 34.53 258 SER A CA 1
ATOM 1995 C C . SER A 1 258 ? 11.439 -32.033 6.413 1.00 34.53 258 SER A C 1
ATOM 1997 O O . SER A 1 258 ? 12.335 -31.924 5.579 1.00 34.53 258 SER A O 1
ATOM 1999 N N . VAL A 1 259 ? 10.155 -32.183 6.065 1.00 40.47 259 VAL A N 1
ATOM 2000 C CA . VAL A 1 259 ? 9.661 -32.215 4.673 1.00 40.47 259 VAL A CA 1
ATOM 2001 C C . VAL A 1 259 ? 9.256 -30.817 4.191 1.00 40.47 259 VAL A C 1
ATOM 2003 O O . VAL A 1 259 ? 9.458 -30.493 3.022 1.00 40.47 259 VAL A O 1
ATOM 2006 N N . SER A 1 260 ? 8.751 -29.960 5.086 1.00 35.41 260 SER A N 1
ATOM 2007 C CA . SER A 1 260 ? 8.390 -28.563 4.776 1.00 35.41 260 SER A CA 1
ATOM 2008 C C . SER A 1 260 ? 9.597 -27.621 4.639 1.00 35.41 260 SER A C 1
ATOM 2010 O O . SER A 1 260 ? 9.475 -26.530 4.086 1.00 35.41 260 SER A O 1
ATOM 2012 N N . GLN A 1 261 ? 10.759 -28.020 5.160 1.00 30.56 261 GLN A N 1
ATOM 2013 C CA . GLN A 1 261 ? 12.006 -27.253 5.134 1.00 30.56 261 GLN A CA 1
ATOM 2014 C C . GLN A 1 261 ? 12.808 -27.566 3.854 1.00 30.56 261 GLN A C 1
ATOM 2016 O O . GLN A 1 261 ? 13.353 -28.668 3.734 1.00 30.56 261 GLN A O 1
ATOM 2021 N N . PRO A 1 262 ? 12.953 -26.635 2.888 1.00 31.42 262 PRO A N 1
ATOM 2022 C CA . PRO A 1 262 ? 13.843 -26.852 1.753 1.00 31.42 262 PRO A CA 1
ATOM 2023 C C . PRO A 1 262 ? 15.292 -26.907 2.251 1.00 31.42 262 PRO A C 1
ATOM 2025 O O . PRO A 1 262 ? 15.867 -25.887 2.617 1.00 31.42 262 PRO A O 1
ATOM 2028 N N . VAL A 1 263 ? 15.900 -28.099 2.244 1.00 30.33 263 VAL A N 1
ATOM 2029 C CA . VAL A 1 263 ? 17.248 -28.350 2.787 1.00 30.33 263 VAL A CA 1
ATOM 2030 C C . VAL A 1 263 ? 18.314 -27.505 2.070 1.00 30.33 263 VAL A C 1
ATOM 2032 O O . VAL A 1 263 ? 18.922 -27.917 1.076 1.00 30.33 263 VAL A O 1
ATOM 2035 N N . THR A 1 264 ? 18.588 -26.310 2.593 1.00 36.12 264 THR A N 1
ATOM 2036 C CA . THR A 1 264 ? 19.642 -25.423 2.100 1.00 36.12 264 THR A CA 1
ATOM 2037 C C . THR A 1 264 ? 20.836 -25.418 3.038 1.00 36.12 264 THR A C 1
ATOM 2039 O O . THR A 1 264 ? 20.847 -24.737 4.057 1.00 36.12 264 THR A O 1
ATOM 2042 N N . LYS A 1 265 ? 21.909 -26.113 2.638 1.00 28.47 265 LYS A N 1
ATOM 2043 C CA . LYS A 1 265 ? 23.238 -25.884 3.223 1.00 28.47 265 LYS A CA 1
ATOM 2044 C C . LYS A 1 265 ? 23.594 -24.390 3.097 1.00 28.47 265 LYS A C 1
ATOM 2046 O O . LYS A 1 265 ? 23.490 -23.862 1.983 1.00 28.47 265 LYS A O 1
ATOM 2051 N N . PRO A 1 266 ? 24.052 -23.720 4.171 1.00 36.56 266 PRO A N 1
ATOM 2052 C CA . PRO A 1 266 ? 24.408 -22.308 4.113 1.00 36.56 266 PRO A CA 1
ATOM 2053 C C . PRO A 1 266 ? 25.564 -22.086 3.131 1.00 36.56 266 PRO A C 1
ATOM 2055 O O . PRO A 1 266 ? 26.581 -22.786 3.155 1.00 36.56 266 PRO A O 1
ATOM 2058 N N . SER A 1 267 ? 25.420 -21.104 2.239 1.00 42.25 267 SER A N 1
ATOM 2059 C CA . SER A 1 267 ? 26.493 -20.740 1.310 1.00 42.25 267 SER A CA 1
ATOM 2060 C C . SER A 1 267 ? 27.617 -20.036 2.075 1.00 42.25 267 SER A C 1
ATOM 2062 O O . SER A 1 267 ? 27.361 -19.003 2.687 1.00 42.25 267 SER A O 1
ATOM 2064 N N . LYS A 1 268 ? 28.863 -20.512 1.968 1.00 45.19 268 LYS A N 1
ATOM 2065 C CA . LYS A 1 268 ? 30.035 -19.973 2.695 1.00 45.19 268 LYS A CA 1
ATOM 2066 C C . LYS A 1 268 ? 30.489 -18.548 2.299 1.00 45.19 268 LYS A C 1
ATOM 2068 O O . LYS A 1 268 ? 31.583 -18.143 2.669 1.00 45.19 268 LYS A O 1
ATOM 2073 N N . ILE A 1 269 ? 29.698 -17.798 1.529 1.00 49.03 269 ILE A N 1
ATOM 2074 C CA . ILE A 1 269 ? 30.011 -16.416 1.130 1.00 49.03 269 ILE A CA 1
ATOM 2075 C C . ILE A 1 269 ? 29.189 -15.466 2.013 1.00 49.03 269 ILE A C 1
ATOM 2077 O O . ILE A 1 269 ? 27.954 -15.521 1.921 1.00 49.03 269 ILE A O 1
ATOM 2081 N N . PRO A 1 270 ? 29.826 -14.595 2.822 1.00 51.06 270 PRO A N 1
ATOM 2082 C CA . PRO A 1 270 ? 29.117 -13.703 3.731 1.00 51.06 270 PRO A CA 1
ATOM 2083 C C . PRO A 1 270 ? 28.189 -12.747 2.972 1.00 51.06 270 PRO A C 1
ATOM 2085 O O . PRO A 1 270 ? 28.570 -12.120 1.981 1.00 51.06 270 PRO A O 1
ATOM 2088 N N . THR A 1 271 ? 26.958 -12.635 3.466 1.00 53.50 271 THR A N 1
ATOM 2089 C CA . THR A 1 271 ? 25.851 -11.843 2.910 1.00 53.50 271 THR A CA 1
ATOM 2090 C C . THR A 1 271 ? 26.215 -10.409 2.480 1.00 53.50 271 THR A C 1
ATOM 2092 O O . THR A 1 271 ? 25.840 -10.050 1.359 1.00 53.50 271 THR A O 1
ATOM 2095 N N . PRO A 1 272 ? 27.004 -9.606 3.234 1.00 51.78 272 PRO A N 1
ATOM 2096 C CA . PRO A 1 272 ? 27.399 -8.265 2.784 1.00 51.78 272 PRO A CA 1
ATOM 2097 C C . PRO A 1 272 ? 28.162 -8.239 1.450 1.00 51.78 272 PRO A C 1
ATOM 2099 O O . PRO A 1 272 ? 27.980 -7.299 0.683 1.00 51.78 272 PRO A O 1
ATOM 2102 N N . VAL A 1 273 ? 28.955 -9.264 1.110 1.00 52.81 273 VAL A N 1
ATOM 2103 C CA . VAL A 1 273 ? 29.723 -9.300 -0.156 1.00 52.81 273 VAL A CA 1
ATOM 2104 C C . VAL A 1 273 ? 28.800 -9.455 -1.373 1.00 52.81 273 VAL A C 1
ATOM 2106 O O . VAL A 1 273 ? 29.079 -8.917 -2.443 1.00 52.81 273 VAL A O 1
ATOM 2109 N N . LYS A 1 274 ? 27.666 -10.147 -1.211 1.00 54.88 274 LYS A N 1
ATOM 2110 C CA . LYS A 1 274 ? 26.672 -10.350 -2.279 1.00 54.88 274 LYS A CA 1
ATOM 2111 C C . LYS A 1 274 ? 25.885 -9.069 -2.559 1.00 54.88 274 LYS A C 1
ATOM 2113 O O . LYS A 1 274 ? 25.719 -8.692 -3.716 1.00 54.88 274 LYS A O 1
ATOM 2118 N N . LEU A 1 275 ? 25.451 -8.387 -1.495 1.00 53.50 275 LEU A N 1
ATOM 2119 C CA . LEU A 1 275 ? 24.780 -7.089 -1.593 1.00 53.50 275 LEU A CA 1
ATOM 2120 C C . LEU A 1 275 ? 25.727 -6.023 -2.158 1.00 53.50 275 LEU A C 1
ATOM 2122 O O . LEU A 1 275 ? 25.319 -5.254 -3.022 1.00 53.50 275 LEU A O 1
ATOM 2126 N N . LEU A 1 276 ? 27.006 -6.039 -1.761 1.00 50.88 276 LEU A N 1
ATOM 2127 C CA . LEU A 1 276 ? 28.037 -5.151 -2.303 1.00 50.88 276 LEU A CA 1
ATOM 2128 C C . LEU A 1 276 ? 28.218 -5.320 -3.820 1.00 50.88 276 LEU A C 1
ATOM 2130 O O . LEU A 1 276 ? 28.357 -4.324 -4.518 1.00 50.88 276 LEU A O 1
ATOM 2134 N N . ALA A 1 277 ? 28.173 -6.546 -4.354 1.00 56.75 277 ALA A N 1
ATOM 2135 C CA . ALA A 1 277 ? 28.291 -6.776 -5.797 1.00 56.75 277 ALA A CA 1
ATOM 2136 C C . ALA A 1 277 ? 27.111 -6.179 -6.592 1.00 56.75 277 ALA A C 1
ATOM 2138 O O . ALA A 1 277 ? 27.324 -5.524 -7.611 1.00 56.75 277 ALA A O 1
ATOM 2139 N N . ILE A 1 278 ? 25.874 -6.349 -6.108 1.00 57.81 278 ILE A N 1
ATOM 2140 C CA . ILE A 1 278 ? 24.673 -5.758 -6.731 1.00 57.81 278 ILE A CA 1
ATOM 2141 C C . ILE A 1 278 ? 24.711 -4.228 -6.613 1.00 57.81 278 ILE A C 1
ATOM 2143 O O . ILE A 1 278 ? 24.460 -3.522 -7.591 1.00 57.81 278 ILE A O 1
ATOM 2147 N N . ALA A 1 279 ? 25.103 -3.717 -5.444 1.00 54.94 279 ALA A N 1
ATOM 2148 C CA . ALA A 1 279 ? 25.282 -2.293 -5.202 1.00 54.94 279 ALA A CA 1
ATOM 2149 C C . ALA A 1 279 ? 26.348 -1.680 -6.127 1.00 54.94 279 ALA A C 1
ATOM 2151 O O . ALA A 1 279 ? 26.113 -0.620 -6.695 1.00 54.94 279 ALA A O 1
ATOM 2152 N N . LEU A 1 280 ? 27.481 -2.358 -6.351 1.00 59.44 280 LEU A N 1
ATOM 2153 C CA . LEU A 1 280 ? 28.523 -1.916 -7.285 1.00 59.44 280 LEU A CA 1
ATOM 2154 C C . LEU A 1 280 ? 28.030 -1.876 -8.739 1.00 59.44 280 LEU A C 1
ATOM 2156 O O . LEU A 1 280 ? 28.395 -0.953 -9.466 1.00 59.44 280 LEU A O 1
ATOM 2160 N N . VAL A 1 281 ? 27.178 -2.815 -9.169 1.00 60.06 281 VAL A N 1
ATOM 2161 C CA . VAL A 1 281 ? 26.556 -2.769 -10.507 1.00 60.06 281 VAL A CA 1
ATOM 2162 C C . VAL A 1 281 ? 25.614 -1.569 -10.627 1.00 60.06 281 VAL A C 1
ATOM 2164 O O . VAL A 1 281 ? 25.747 -0.792 -11.572 1.00 60.06 281 VAL A O 1
ATOM 2167 N N . ALA A 1 282 ? 24.727 -1.357 -9.650 1.00 54.91 282 ALA A N 1
ATOM 2168 C CA . ALA A 1 282 ? 23.843 -0.189 -9.623 1.00 54.91 282 ALA A CA 1
ATOM 2169 C C . ALA A 1 282 ? 24.642 1.131 -9.609 1.00 54.91 282 ALA A C 1
ATOM 2171 O O . ALA A 1 282 ? 24.383 2.026 -10.409 1.00 54.91 282 ALA A O 1
ATOM 2172 N N . PHE A 1 283 ? 25.676 1.224 -8.771 1.00 57.31 283 PHE A N 1
ATOM 2173 C CA . PHE A 1 283 ? 26.576 2.376 -8.679 1.00 57.31 283 PHE A CA 1
ATOM 2174 C C . PHE A 1 283 ? 27.316 2.651 -9.999 1.00 57.31 283 PHE A C 1
ATOM 2176 O O . PHE A 1 283 ? 27.380 3.797 -10.440 1.00 57.31 283 PHE A O 1
ATOM 2183 N N . SER A 1 284 ? 27.796 1.606 -10.684 1.00 58.12 284 SER A N 1
ATOM 2184 C CA . SER A 1 284 ? 28.447 1.726 -12.002 1.00 58.12 284 SER A CA 1
ATOM 2185 C C . SER A 1 284 ? 27.492 2.269 -13.073 1.00 58.12 284 SER A C 1
ATOM 2187 O O . SER A 1 284 ? 27.899 3.065 -13.923 1.00 58.12 284 SER A O 1
ATOM 2189 N N . ILE A 1 285 ? 26.212 1.881 -13.019 1.00 58.06 285 ILE A N 1
ATOM 2190 C CA . ILE A 1 285 ? 25.167 2.395 -13.917 1.00 58.06 285 ILE A CA 1
ATOM 2191 C C . ILE A 1 285 ? 24.882 3.872 -13.613 1.00 58.06 285 ILE A C 1
ATOM 2193 O O . ILE A 1 285 ? 24.899 4.689 -14.531 1.00 58.06 285 ILE A O 1
ATOM 2197 N N . VAL A 1 286 ? 24.702 4.245 -12.341 1.00 56.94 286 VAL A N 1
ATOM 2198 C CA . VAL A 1 286 ? 24.442 5.644 -11.947 1.00 56.94 286 VAL A CA 1
ATOM 2199 C C . VAL A 1 286 ? 25.632 6.559 -12.286 1.00 56.94 286 VAL A C 1
ATOM 2201 O O . VAL A 1 286 ? 25.422 7.665 -12.783 1.00 56.94 286 VAL A O 1
ATOM 2204 N N . ILE A 1 287 ? 26.879 6.094 -12.131 1.00 58.03 287 ILE A N 1
ATOM 2205 C CA . ILE A 1 287 ? 28.075 6.820 -12.605 1.00 58.03 287 ILE A CA 1
ATOM 2206 C C . ILE A 1 287 ? 28.055 6.990 -14.128 1.00 58.03 287 ILE A C 1
ATOM 2208 O O . ILE A 1 287 ? 28.315 8.087 -14.621 1.00 58.03 287 ILE A O 1
ATOM 2212 N N . SER A 1 288 ? 27.714 5.939 -14.878 1.00 54.38 288 SER A N 1
ATOM 2213 C CA . SER A 1 288 ? 27.642 6.001 -16.347 1.00 54.38 288 SER A CA 1
ATOM 2214 C C . SER A 1 288 ? 26.572 6.993 -16.828 1.00 54.38 288 SER A C 1
ATOM 2216 O O . SER A 1 288 ? 26.800 7.735 -17.781 1.00 54.38 288 SER A O 1
ATOM 2218 N N . VAL A 1 289 ? 25.436 7.068 -16.125 1.00 55.00 289 VAL A N 1
ATOM 2219 C CA . VAL A 1 289 ? 24.391 8.085 -16.332 1.00 55.00 289 VAL A CA 1
ATOM 2220 C C . VAL A 1 289 ? 24.895 9.495 -16.014 1.00 55.00 289 VAL A C 1
ATOM 2222 O O . VAL A 1 289 ? 24.693 10.412 -16.811 1.00 55.00 289 VAL A O 1
ATOM 2225 N N . SER A 1 290 ? 25.583 9.676 -14.884 1.00 55.12 290 SER A N 1
ATOM 2226 C CA . SER A 1 290 ? 26.159 10.969 -14.499 1.00 55.12 290 SER A CA 1
ATOM 2227 C C . SER A 1 290 ? 27.168 11.468 -15.540 1.00 55.12 290 SER A C 1
ATOM 2229 O O . SER A 1 290 ? 27.122 12.633 -15.930 1.00 55.12 290 SER A O 1
ATOM 2231 N N . ALA A 1 291 ? 28.041 10.588 -16.040 1.00 54.06 291 ALA A N 1
ATOM 2232 C CA . ALA A 1 291 ? 29.007 10.913 -17.089 1.00 54.06 291 ALA A CA 1
ATOM 2233 C C . ALA A 1 291 ? 28.329 11.292 -18.423 1.00 54.06 291 ALA A C 1
ATOM 2235 O O . ALA A 1 291 ? 28.786 12.207 -19.104 1.00 54.06 291 ALA A O 1
ATOM 2236 N N . ALA A 1 292 ? 27.206 10.655 -18.774 1.00 52.38 292 ALA A N 1
ATOM 2237 C CA . ALA A 1 292 ? 26.430 11.007 -19.967 1.00 52.38 292 ALA A CA 1
ATOM 2238 C C . ALA A 1 292 ? 25.833 12.427 -19.889 1.00 52.38 292 ALA A C 1
ATOM 2240 O O . ALA A 1 292 ? 25.841 13.169 -20.872 1.00 52.38 292 ALA A O 1
ATOM 2241 N N . LEU A 1 293 ? 25.344 12.823 -18.707 1.00 51.69 293 LEU A N 1
ATOM 2242 C CA . LEU A 1 293 ? 24.776 14.153 -18.447 1.00 51.69 293 LEU A CA 1
ATOM 2243 C C . LEU A 1 293 ? 25.846 15.263 -18.425 1.00 51.69 293 LEU A C 1
ATOM 2245 O O . LEU A 1 293 ? 25.559 16.413 -18.775 1.00 51.69 293 LEU A O 1
ATOM 2249 N N . GLN A 1 294 ? 27.090 14.927 -18.067 1.00 52.25 294 GLN A N 1
ATOM 2250 C CA . GLN A 1 294 ? 28.194 15.887 -17.963 1.00 52.25 294 GLN A CA 1
ATOM 2251 C C . GLN A 1 294 ? 28.588 16.551 -19.292 1.00 52.25 294 GLN A C 1
ATOM 2253 O O . GLN A 1 294 ? 29.085 17.671 -19.246 1.00 52.25 294 GLN A O 1
ATOM 2258 N N . ASN A 1 295 ? 28.334 15.961 -20.466 1.00 54.09 295 ASN A N 1
ATOM 2259 C CA . ASN A 1 295 ? 28.723 16.600 -21.736 1.00 54.09 295 ASN A CA 1
ATOM 2260 C C . ASN A 1 295 ? 27.952 17.902 -22.031 1.00 54.09 295 ASN A C 1
ATOM 2262 O O . ASN A 1 295 ? 28.542 18.854 -22.536 1.00 54.09 295 ASN A O 1
ATOM 2266 N N . ASN A 1 296 ? 26.666 17.981 -21.671 1.00 48.56 296 ASN A N 1
ATOM 2267 C CA . ASN A 1 296 ? 25.855 19.190 -21.885 1.00 48.56 296 ASN A CA 1
ATOM 2268 C C . ASN A 1 296 ? 25.905 20.152 -20.685 1.00 48.56 296 ASN A C 1
ATOM 2270 O O . ASN A 1 296 ? 25.865 21.370 -20.859 1.00 48.56 296 ASN A O 1
ATOM 2274 N N . VAL A 1 297 ? 26.033 19.623 -19.462 1.00 53.28 297 VAL A N 1
ATOM 2275 C CA . VAL A 1 297 ? 26.134 20.436 -18.235 1.00 53.28 297 VAL A CA 1
ATOM 2276 C C . VAL A 1 297 ? 27.552 20.985 -18.032 1.00 53.28 297 VAL A C 1
ATOM 2278 O O . VAL A 1 297 ? 27.715 22.090 -17.525 1.00 53.28 297 VAL A O 1
ATOM 2281 N N . GLY A 1 298 ? 28.584 20.264 -18.479 1.00 54.97 298 GLY A N 1
ATOM 2282 C CA . GLY A 1 298 ? 30.001 20.590 -18.287 1.00 54.97 298 GLY A CA 1
ATOM 2283 C C . GLY A 1 298 ? 30.418 21.947 -18.853 1.00 54.97 298 GLY A C 1
ATOM 2284 O O . GLY A 1 298 ? 31.257 22.620 -18.261 1.00 54.97 298 GLY A O 1
ATOM 2285 N N . ILE A 1 299 ? 29.785 22.391 -19.943 1.00 54.50 299 ILE A N 1
ATOM 2286 C CA . ILE A 1 299 ? 30.034 23.703 -20.563 1.00 54.50 299 ILE A CA 1
ATOM 2287 C C . ILE A 1 299 ? 29.563 24.842 -19.638 1.00 54.50 299 ILE A C 1
ATOM 2289 O O . ILE A 1 299 ? 30.303 25.797 -19.409 1.00 54.50 299 ILE A O 1
ATOM 2293 N N . TRP A 1 300 ? 28.372 24.709 -19.044 1.00 51.38 300 TRP A N 1
ATOM 2294 C CA . TRP A 1 300 ? 27.837 25.645 -18.043 1.00 51.38 300 TRP A CA 1
ATOM 2295 C C . TRP A 1 300 ? 28.535 25.527 -16.684 1.00 51.38 300 TRP A C 1
ATOM 2297 O O . TRP A 1 300 ? 28.706 26.507 -15.968 1.00 51.38 300 TRP A O 1
ATOM 2307 N N . TYR A 1 301 ? 28.963 24.324 -16.317 1.00 55.22 301 TYR A N 1
ATOM 2308 C CA . TYR A 1 301 ? 29.669 24.070 -15.069 1.00 55.22 301 TYR A CA 1
ATOM 2309 C C . TYR A 1 301 ? 31.105 24.634 -15.099 1.00 55.22 301 TYR A C 1
ATOM 2311 O O . TYR A 1 301 ? 31.589 25.165 -14.100 1.00 55.22 301 TYR A O 1
ATOM 2319 N N . ALA A 1 302 ? 31.781 24.601 -16.253 1.00 61.16 302 ALA A N 1
ATOM 2320 C CA . ALA A 1 302 ? 33.115 25.180 -16.426 1.00 61.16 302 ALA A CA 1
ATOM 2321 C C . ALA A 1 302 ? 33.145 26.715 -16.268 1.00 61.16 302 ALA A C 1
ATOM 2323 O O . ALA A 1 302 ? 34.180 27.258 -15.865 1.00 61.16 302 ALA A O 1
ATOM 2324 N N . THR A 1 303 ? 32.029 27.404 -16.544 1.00 57.88 303 THR A N 1
ATOM 2325 C CA . THR A 1 303 ? 31.884 28.864 -16.393 1.00 57.88 303 THR A CA 1
ATOM 2326 C C . THR A 1 303 ? 31.477 29.315 -14.983 1.00 57.88 303 THR A C 1
ATOM 2328 O O . THR A 1 303 ? 31.587 30.501 -14.677 1.00 57.88 303 THR A O 1
ATOM 2331 N N . LEU A 1 304 ? 31.083 28.402 -14.087 1.00 64.44 304 LEU A N 1
ATOM 2332 C CA . LEU A 1 304 ? 30.813 28.716 -12.677 1.00 64.44 304 LEU A CA 1
ATOM 2333 C C . LEU A 1 304 ? 32.105 29.035 -11.901 1.00 64.44 304 LEU A C 1
ATOM 2335 O O . LEU A 1 304 ? 33.166 28.470 -12.171 1.00 64.44 304 LEU A O 1
ATOM 2339 N N . SER A 1 305 ? 32.043 29.892 -10.877 1.00 76.75 305 SER A N 1
ATOM 2340 C CA . SER A 1 305 ? 33.193 30.082 -9.974 1.00 76.75 305 SER A CA 1
ATOM 2341 C C . SER A 1 305 ? 33.484 28.804 -9.171 1.00 76.75 305 SER A C 1
ATOM 2343 O O . SER A 1 305 ? 32.620 27.936 -9.032 1.00 76.75 305 SER A O 1
ATOM 2345 N N . THR A 1 306 ? 34.696 28.673 -8.624 1.00 74.56 306 THR A N 1
ATOM 2346 C CA . THR A 1 306 ? 35.118 27.484 -7.857 1.00 74.56 306 THR A CA 1
ATOM 2347 C C . THR A 1 306 ? 34.154 27.149 -6.713 1.00 74.56 306 THR A C 1
ATOM 2349 O O . THR A 1 306 ? 33.848 25.982 -6.495 1.00 74.56 306 THR A O 1
ATOM 2352 N N . THR A 1 307 ? 33.602 28.160 -6.033 1.00 70.88 307 THR A N 1
ATOM 2353 C CA . THR A 1 307 ? 32.610 27.977 -4.961 1.00 70.88 307 THR A CA 1
ATOM 2354 C C . THR A 1 307 ? 31.312 27.355 -5.476 1.00 70.88 307 THR A C 1
ATOM 2356 O O . THR A 1 307 ? 30.829 26.386 -4.898 1.00 70.88 307 THR A O 1
ATOM 2359 N N . TYR A 1 308 ? 30.765 27.859 -6.588 1.00 73.44 308 TYR A N 1
ATOM 2360 C CA . TYR A 1 308 ? 29.548 27.297 -7.184 1.00 73.44 308 TYR A CA 1
ATOM 2361 C C . TYR A 1 308 ? 29.777 25.896 -7.761 1.00 73.44 308 TYR A C 1
ATOM 2363 O O . TYR A 1 308 ? 28.885 25.059 -7.667 1.00 73.44 308 TYR A O 1
ATOM 2371 N N . ARG A 1 309 ? 30.974 25.608 -8.290 1.00 71.00 309 ARG A N 1
ATOM 2372 C CA . ARG A 1 309 ? 31.359 24.252 -8.713 1.00 71.00 309 ARG A CA 1
ATOM 2373 C C . ARG A 1 309 ? 31.348 23.263 -7.552 1.00 71.00 309 ARG A C 1
ATOM 2375 O O . ARG A 1 309 ? 30.660 22.257 -7.649 1.00 71.00 309 ARG A O 1
ATOM 2382 N N . VAL A 1 310 ? 31.985 23.597 -6.427 1.00 70.69 310 VAL A N 1
ATOM 2383 C CA . VAL A 1 310 ? 31.966 22.754 -5.216 1.00 70.69 310 VAL A CA 1
ATOM 2384 C C . VAL A 1 310 ? 30.541 22.551 -4.684 1.00 70.69 310 VAL A C 1
ATOM 2386 O O . VAL A 1 310 ? 30.193 21.442 -4.289 1.00 70.69 310 VAL A O 1
ATOM 2389 N N . ILE A 1 311 ? 29.685 23.580 -4.716 1.00 70.88 311 ILE A N 1
ATOM 2390 C CA . ILE A 1 311 ? 28.264 23.440 -4.351 1.00 70.88 311 ILE A CA 1
ATOM 2391 C C . ILE A 1 311 ? 27.550 22.462 -5.299 1.00 70.88 311 ILE A C 1
ATOM 2393 O O . ILE A 1 311 ? 26.854 21.563 -4.833 1.00 70.88 311 ILE A O 1
ATOM 2397 N N . MET A 1 312 ? 27.747 22.591 -6.614 1.00 71.00 312 MET A N 1
ATOM 2398 C CA . MET A 1 312 ? 27.142 21.699 -7.610 1.00 71.00 312 MET A CA 1
ATOM 2399 C C . MET A 1 312 ? 27.689 20.265 -7.539 1.00 71.00 312 MET A C 1
ATOM 2401 O O . MET A 1 312 ? 26.923 19.323 -7.750 1.00 71.00 312 MET A O 1
ATOM 2405 N N . ASP A 1 313 ? 28.960 20.073 -7.180 1.00 68.56 313 ASP A N 1
ATOM 2406 C CA . ASP A 1 313 ? 29.545 18.753 -6.912 1.00 68.56 313 ASP A CA 1
ATOM 2407 C C . ASP A 1 313 ? 28.915 18.115 -5.679 1.00 68.56 313 ASP A C 1
ATOM 2409 O O . ASP A 1 313 ? 28.484 16.967 -5.736 1.00 68.56 313 ASP A O 1
ATOM 2413 N N . LEU A 1 314 ? 28.804 18.863 -4.576 1.00 69.56 314 LEU A N 1
ATOM 2414 C CA . LEU A 1 314 ? 28.169 18.383 -3.349 1.00 69.56 314 LEU A CA 1
ATOM 2415 C C . LEU A 1 314 ? 26.691 18.047 -3.575 1.00 69.56 314 LEU A C 1
ATOM 2417 O O . LEU A 1 314 ? 26.233 17.013 -3.090 1.00 69.56 314 LEU A O 1
ATOM 2421 N N . ILE A 1 315 ? 25.962 18.851 -4.357 1.00 72.31 315 ILE A N 1
ATOM 2422 C CA . ILE A 1 315 ? 24.591 18.537 -4.789 1.00 72.31 315 ILE A CA 1
ATOM 2423 C C . ILE A 1 315 ? 24.579 17.252 -5.624 1.00 72.31 315 ILE A C 1
ATOM 2425 O O . ILE A 1 315 ? 23.793 16.354 -5.337 1.00 72.31 315 ILE A O 1
ATOM 2429 N N . SER A 1 316 ? 25.467 17.120 -6.612 1.00 66.69 316 SER A N 1
ATOM 2430 C CA . SER A 1 316 ? 25.519 15.948 -7.500 1.00 66.69 316 SER A CA 1
ATOM 2431 C C . SER A 1 316 ? 25.862 14.662 -6.742 1.00 66.69 316 SER A C 1
ATOM 2433 O O . SER A 1 316 ? 25.187 13.651 -6.913 1.00 66.69 316 SER A O 1
ATOM 2435 N N . VAL A 1 317 ? 26.855 14.705 -5.849 1.00 68.44 317 VAL A N 1
ATOM 2436 C CA . VAL A 1 317 ? 27.236 13.590 -4.969 1.00 68.44 317 VAL A CA 1
ATOM 2437 C C . VAL A 1 317 ? 26.111 13.258 -3.988 1.00 68.44 317 VAL A C 1
ATOM 2439 O O . VAL A 1 317 ? 25.827 12.080 -3.777 1.00 68.44 317 VAL A O 1
ATOM 2442 N N . SER A 1 318 ? 25.420 14.264 -3.440 1.00 61.97 318 SER A N 1
ATOM 2443 C CA . SER A 1 318 ? 24.266 14.045 -2.558 1.00 61.97 318 SER A CA 1
ATOM 2444 C C . SER A 1 318 ? 23.109 13.385 -3.305 1.00 61.97 318 SER A C 1
ATOM 2446 O O . SER A 1 318 ? 22.576 12.390 -2.828 1.00 61.97 318 SER A O 1
ATOM 2448 N N . LEU A 1 319 ? 22.761 13.860 -4.505 1.00 69.00 319 LEU A N 1
ATOM 2449 C CA . LEU A 1 319 ? 21.738 13.249 -5.361 1.00 69.00 319 LEU A CA 1
ATOM 2450 C C . LEU A 1 319 ? 22.109 11.815 -5.768 1.00 69.00 319 LEU A C 1
ATOM 2452 O O . LEU A 1 319 ? 21.242 10.944 -5.789 1.00 69.00 319 LEU A O 1
ATOM 2456 N N . LEU A 1 320 ? 23.389 11.548 -6.036 1.00 63.91 320 LEU A N 1
ATOM 2457 C CA . LEU A 1 320 ? 23.898 10.217 -6.368 1.00 63.91 320 LEU A CA 1
ATOM 2458 C C . LEU A 1 320 ? 23.825 9.262 -5.162 1.00 63.91 320 LEU A C 1
ATOM 2460 O O . LEU A 1 320 ? 23.379 8.124 -5.306 1.00 63.91 320 LEU A O 1
ATOM 2464 N N . ALA A 1 321 ? 24.186 9.737 -3.966 1.00 61.28 321 ALA A N 1
ATOM 2465 C CA . ALA A 1 321 ? 24.066 8.990 -2.713 1.00 61.28 321 ALA A CA 1
ATOM 2466 C C . ALA A 1 321 ? 22.598 8.744 -2.313 1.00 61.28 321 ALA A C 1
ATOM 2468 O O . ALA A 1 321 ? 22.259 7.648 -1.868 1.00 61.28 321 ALA A O 1
ATOM 2469 N N . ILE A 1 322 ? 21.718 9.726 -2.531 1.00 65.00 322 ILE A N 1
ATOM 2470 C CA . ILE A 1 322 ? 20.268 9.605 -2.339 1.00 65.00 322 ILE A CA 1
ATOM 2471 C C . ILE A 1 322 ? 19.691 8.588 -3.328 1.00 65.00 322 ILE A C 1
ATOM 2473 O O . ILE A 1 322 ? 19.026 7.651 -2.902 1.00 65.00 322 ILE A O 1
ATOM 2477 N N . GLY A 1 323 ? 20.005 8.693 -4.623 1.00 65.31 323 GLY A N 1
ATOM 2478 C CA . GLY A 1 323 ? 19.595 7.721 -5.644 1.00 65.31 323 GLY A CA 1
ATOM 2479 C C . GLY A 1 323 ? 20.036 6.295 -5.308 1.00 65.31 323 GLY A C 1
ATOM 2480 O O . GLY A 1 323 ? 19.249 5.355 -5.406 1.00 65.31 323 GLY A O 1
ATOM 2481 N N . PHE A 1 324 ? 21.268 6.141 -4.824 1.00 64.62 324 PHE A N 1
ATOM 2482 C CA . PHE A 1 324 ? 21.795 4.870 -4.337 1.00 64.62 324 PHE A CA 1
ATOM 2483 C C . PHE A 1 324 ? 21.028 4.352 -3.108 1.00 64.62 324 PHE A C 1
ATOM 2485 O O . PHE A 1 324 ? 20.616 3.193 -3.099 1.00 64.62 324 PHE A O 1
ATOM 2492 N N . ALA A 1 325 ? 20.749 5.198 -2.110 1.00 61.94 325 ALA A N 1
ATOM 2493 C CA . ALA A 1 325 ? 19.935 4.828 -0.949 1.00 61.94 325 ALA A CA 1
ATOM 2494 C C . ALA A 1 325 ? 18.495 4.434 -1.337 1.00 61.94 325 ALA A C 1
ATOM 2496 O O . ALA A 1 325 ? 17.964 3.457 -0.800 1.00 61.94 325 ALA A O 1
ATOM 2497 N N . ILE A 1 326 ? 17.888 5.130 -2.309 1.00 66.00 326 ILE A N 1
ATOM 2498 C CA . ILE A 1 326 ? 16.555 4.799 -2.832 1.00 66.00 326 ILE A CA 1
ATOM 2499 C C . ILE A 1 326 ? 16.558 3.411 -3.488 1.00 66.00 326 ILE A C 1
ATOM 2501 O O . ILE A 1 326 ? 15.656 2.619 -3.235 1.00 66.00 326 ILE A O 1
ATOM 2505 N N . VAL A 1 327 ? 17.583 3.079 -4.282 1.00 64.81 327 VAL A N 1
ATOM 2506 C CA . VAL A 1 327 ? 17.702 1.761 -4.936 1.00 64.81 327 VAL A CA 1
ATOM 2507 C C . VAL A 1 327 ? 18.041 0.641 -3.941 1.00 64.81 327 VAL A C 1
ATOM 2509 O O . VAL A 1 327 ? 17.570 -0.482 -4.110 1.00 64.81 327 VAL A O 1
ATOM 2512 N N . LEU A 1 328 ? 18.828 0.917 -2.894 1.00 69.94 328 LEU A N 1
ATOM 2513 C CA . LEU A 1 328 ? 19.191 -0.094 -1.893 1.00 69.94 328 LEU A CA 1
ATOM 2514 C C . LEU A 1 328 ? 18.077 -0.404 -0.884 1.00 69.94 328 LEU A C 1
ATOM 2516 O O . LEU A 1 328 ? 18.027 -1.526 -0.387 1.00 69.94 328 LEU A O 1
ATOM 2520 N N . THR A 1 329 ? 17.194 0.544 -0.563 1.00 71.94 329 THR A N 1
ATOM 2521 C CA . THR A 1 329 ? 16.176 0.346 0.489 1.00 71.94 329 THR A CA 1
ATOM 2522 C C . THR A 1 329 ? 15.202 -0.811 0.186 1.00 71.94 329 THR A C 1
ATOM 2524 O O . THR A 1 329 ? 15.036 -1.662 1.061 1.00 71.94 329 THR A O 1
ATOM 2527 N N . PRO A 1 330 ? 14.639 -0.960 -1.035 1.00 82.00 330 PRO A N 1
ATOM 2528 C CA . PRO A 1 330 ? 13.852 -2.140 -1.400 1.00 82.00 330 PRO A CA 1
ATOM 2529 C C . PRO A 1 330 ? 14.630 -3.459 -1.283 1.00 82.00 330 PRO A C 1
ATOM 2531 O O . PRO A 1 330 ? 14.032 -4.496 -1.003 1.00 82.00 330 PRO A O 1
ATOM 2534 N N . LEU A 1 331 ? 15.959 -3.452 -1.481 1.00 82.75 331 LEU A N 1
ATOM 2535 C CA . LEU A 1 331 ? 16.762 -4.680 -1.451 1.00 82.75 331 LEU A CA 1
ATOM 2536 C C . LEU A 1 331 ? 16.768 -5.359 -0.077 1.00 82.75 331 LEU A C 1
ATOM 2538 O O . LEU A 1 331 ? 17.007 -6.563 -0.038 1.00 82.75 331 LEU A O 1
ATOM 2542 N N . GLU A 1 332 ? 16.491 -4.647 1.020 1.00 81.25 332 GLU A N 1
ATOM 2543 C CA . GLU A 1 332 ? 16.334 -5.250 2.352 1.00 81.25 332 GLU A CA 1
ATOM 2544 C C . GLU A 1 332 ? 15.133 -6.211 2.368 1.00 81.25 332 GLU A C 1
ATOM 2546 O O . GLU A 1 332 ? 15.310 -7.412 2.578 1.00 81.25 332 GLU A O 1
ATOM 2551 N N . ALA A 1 333 ? 13.938 -5.716 2.022 1.00 85.75 333 ALA A N 1
ATOM 2552 C CA . ALA A 1 333 ? 12.717 -6.519 1.915 1.00 85.75 333 ALA A CA 1
ATOM 2553 C C . ALA A 1 333 ? 12.836 -7.638 0.868 1.00 85.75 333 ALA A C 1
ATOM 2555 O O . ALA A 1 333 ? 12.457 -8.781 1.120 1.00 85.75 333 ALA A O 1
ATOM 2556 N N . LEU A 1 334 ? 13.416 -7.331 -0.295 1.00 88.69 334 LEU A N 1
ATOM 2557 C CA . LEU A 1 334 ? 13.593 -8.297 -1.381 1.00 88.69 334 LEU A CA 1
ATOM 2558 C C . LEU A 1 334 ? 14.573 -9.425 -1.017 1.00 88.69 334 LEU A C 1
ATOM 2560 O O . LEU A 1 334 ? 14.311 -10.592 -1.312 1.00 88.69 334 LEU A O 1
ATOM 2564 N N . SER A 1 335 ? 15.687 -9.101 -0.353 1.00 85.62 335 SER A N 1
ATOM 2565 C CA . SER A 1 335 ? 16.690 -10.093 0.070 1.00 85.62 335 SER A CA 1
ATOM 2566 C C . SER A 1 335 ? 16.196 -10.940 1.242 1.00 85.62 335 SER A C 1
ATOM 2568 O O . SER A 1 335 ? 16.493 -12.134 1.294 1.00 85.62 335 SER A O 1
ATOM 2570 N N . TRP A 1 336 ? 15.417 -10.346 2.151 1.00 85.81 336 TRP A N 1
ATOM 2571 C CA . TRP A 1 336 ? 14.695 -11.063 3.203 1.00 85.81 336 TRP A CA 1
ATOM 2572 C C . TRP A 1 336 ? 13.717 -12.067 2.603 1.00 85.81 336 TRP A C 1
ATOM 2574 O O . TRP A 1 336 ? 13.851 -13.265 2.854 1.00 85.81 336 TRP A O 1
ATOM 2584 N N . TRP A 1 337 ? 12.850 -11.620 1.693 1.00 86.81 337 TRP A N 1
ATOM 2585 C CA . TRP A 1 337 ? 11.904 -12.499 1.013 1.00 86.81 337 TRP A CA 1
ATOM 2586 C C . TRP A 1 337 ? 12.567 -13.669 0.282 1.00 86.81 337 TRP A C 1
ATOM 2588 O O . TRP A 1 337 ? 12.104 -14.811 0.342 1.00 86.81 337 TRP A O 1
ATOM 2598 N N . ALA A 1 338 ? 13.665 -13.388 -0.423 1.00 86.56 338 ALA A N 1
ATOM 2599 C CA . ALA A 1 338 ? 14.403 -14.389 -1.179 1.00 86.56 338 ALA A CA 1
ATOM 2600 C C . ALA A 1 338 ? 15.230 -15.347 -0.294 1.00 86.56 338 ALA A C 1
ATOM 2602 O O . ALA A 1 338 ? 15.921 -16.220 -0.828 1.00 86.56 338 ALA A O 1
ATOM 2603 N N . GLY A 1 339 ? 15.183 -15.198 1.037 1.00 83.94 339 GLY A N 1
ATOM 2604 C CA . GLY A 1 339 ? 15.918 -16.027 1.996 1.00 83.94 339 GLY A CA 1
ATOM 2605 C C . GLY A 1 339 ? 17.431 -15.795 1.970 1.00 83.94 339 GLY A C 1
ATOM 2606 O O . GLY A 1 339 ? 18.205 -16.689 2.311 1.00 83.94 339 GLY A O 1
ATOM 2607 N N . TRP A 1 340 ? 17.896 -14.625 1.516 1.00 84.69 340 TRP A N 1
ATOM 2608 C CA . TRP A 1 340 ? 19.329 -14.349 1.347 1.00 84.69 340 TRP A CA 1
ATOM 2609 C C . TRP A 1 340 ? 20.058 -14.058 2.666 1.00 84.69 340 TRP A C 1
ATOM 2611 O O . TRP A 1 340 ? 21.279 -14.237 2.712 1.00 84.69 340 TRP A O 1
ATOM 2621 N N . TYR A 1 341 ? 19.334 -13.648 3.713 1.00 72.75 341 TYR A N 1
ATOM 2622 C CA . TYR A 1 341 ? 19.860 -13.537 5.082 1.00 72.75 341 TYR A CA 1
ATOM 2623 C C . TYR A 1 341 ? 19.917 -14.897 5.808 1.00 72.75 341 TYR A C 1
ATOM 2625 O O . TYR A 1 341 ? 20.720 -15.056 6.718 1.00 72.75 341 TYR A O 1
ATOM 2633 N N . GLY A 1 342 ? 19.162 -15.904 5.349 1.00 69.94 342 GLY A N 1
ATOM 2634 C CA . GLY A 1 342 ? 19.003 -17.188 6.041 1.00 69.94 342 GLY A CA 1
ATOM 2635 C C . GLY A 1 342 ? 18.034 -17.104 7.224 1.00 69.94 342 GLY A C 1
ATOM 2636 O O . GLY A 1 342 ? 17.334 -16.107 7.383 1.00 69.94 342 GLY A O 1
ATOM 2637 N N . ASP A 1 343 ? 18.009 -18.149 8.050 1.00 65.62 343 ASP A N 1
ATOM 2638 C CA . ASP A 1 343 ? 17.106 -18.282 9.204 1.00 65.62 343 ASP A CA 1
ATOM 2639 C C . ASP A 1 343 ? 17.616 -17.508 10.443 1.00 65.62 343 ASP A C 1
ATOM 2641 O O . ASP A 1 343 ? 17.679 -18.045 11.553 1.00 65.62 343 ASP A O 1
ATOM 2645 N N . GLU A 1 344 ? 18.036 -16.250 10.258 1.00 63.09 344 GLU A N 1
ATOM 2646 C CA . GLU A 1 344 ? 18.362 -15.353 11.375 1.00 63.09 344 GLU A CA 1
ATOM 2647 C C . GLU A 1 344 ? 17.085 -15.092 12.190 1.00 63.09 344 GLU A C 1
ATOM 2649 O O . GLU A 1 344 ? 16.106 -14.546 11.677 1.00 63.09 344 GLU A O 1
ATOM 2654 N N . LYS A 1 345 ? 17.085 -15.493 13.467 1.00 66.06 345 LYS A N 1
ATOM 2655 C CA . LYS A 1 345 ? 16.002 -15.153 14.395 1.00 66.06 345 LYS A CA 1
ATOM 2656 C C . LYS A 1 345 ? 16.027 -13.654 14.690 1.00 66.06 345 LYS A C 1
ATOM 2658 O O . LYS A 1 345 ? 17.096 -13.055 14.783 1.00 66.06 345 LYS A O 1
ATOM 2663 N N . ILE A 1 346 ? 14.849 -13.073 14.886 1.00 71.12 346 ILE A N 1
ATOM 2664 C CA . ILE A 1 346 ? 14.714 -11.724 15.435 1.00 71.12 346 ILE A CA 1
ATOM 2665 C C . ILE A 1 346 ? 15.220 -11.770 16.886 1.00 71.12 346 ILE A C 1
ATOM 2667 O O . ILE A 1 346 ? 14.766 -12.604 17.663 1.00 71.12 346 ILE A O 1
ATOM 2671 N N . GLU A 1 347 ? 16.193 -10.922 17.230 1.00 68.62 347 GLU A N 1
ATOM 2672 C CA . GLU A 1 347 ? 16.804 -10.887 18.574 1.00 68.62 347 GLU A CA 1
ATOM 2673 C C . GLU A 1 347 ? 16.081 -9.928 19.533 1.00 68.62 347 GLU A C 1
ATOM 2675 O O . GLU A 1 347 ? 16.150 -10.104 20.747 1.00 68.62 347 GLU A O 1
ATOM 2680 N N . TYR A 1 348 ? 15.373 -8.926 19.000 1.00 73.38 348 TYR A N 1
ATOM 2681 C CA . TYR A 1 348 ? 14.643 -7.928 19.781 1.00 73.38 348 TYR A CA 1
ATOM 2682 C C . TYR A 1 348 ? 13.169 -7.882 19.372 1.00 73.38 348 TYR A C 1
ATOM 2684 O O . TYR A 1 348 ? 12.848 -7.672 18.201 1.00 73.38 348 TYR A O 1
ATOM 2692 N N . HIS A 1 349 ? 12.278 -8.053 20.348 1.00 73.31 349 HIS A N 1
ATOM 2693 C CA . HIS A 1 349 ? 10.830 -8.191 20.149 1.00 73.31 349 HIS A CA 1
ATOM 2694 C C . HIS A 1 349 ? 10.029 -6.959 20.613 1.00 73.31 349 HIS A C 1
ATOM 2696 O O . HIS A 1 349 ? 8.813 -7.045 20.744 1.00 73.31 349 HIS A O 1
ATOM 2702 N N . GLY A 1 350 ? 10.688 -5.819 20.850 1.00 79.94 350 GLY A N 1
ATOM 2703 C CA . GLY A 1 350 ? 10.079 -4.630 21.453 1.00 79.94 350 GLY A CA 1
ATOM 2704 C C . GLY A 1 350 ? 10.199 -4.606 22.980 1.00 79.94 350 GLY A C 1
ATOM 2705 O O . GLY A 1 350 ? 10.968 -5.369 23.567 1.00 79.94 350 GLY A O 1
ATOM 2706 N N . SER A 1 351 ? 9.443 -3.711 23.612 1.00 82.62 351 SER A N 1
ATOM 2707 C CA . SER A 1 351 ? 9.261 -3.614 25.062 1.00 82.62 351 SER A CA 1
ATOM 2708 C C . SER A 1 351 ? 7.828 -3.206 25.399 1.00 82.62 351 SER A C 1
ATOM 2710 O O . SER A 1 351 ? 7.139 -2.591 24.582 1.00 82.62 351 SER A O 1
ATOM 2712 N N . LEU A 1 352 ? 7.397 -3.480 26.629 1.00 82.94 352 LEU A N 1
ATOM 2713 C CA . LEU A 1 352 ? 6.212 -2.826 27.183 1.00 82.94 352 LEU A CA 1
ATOM 2714 C C . LEU A 1 352 ? 6.484 -1.326 27.391 1.00 82.94 352 LEU A C 1
ATOM 2716 O O . LEU A 1 352 ? 7.646 -0.908 27.484 1.00 82.94 352 LEU A O 1
ATOM 2720 N N . VAL A 1 353 ? 5.421 -0.521 27.455 1.00 75.94 353 VAL A N 1
ATOM 2721 C CA . VAL A 1 353 ? 5.500 0.842 28.011 1.00 75.94 353 VAL A CA 1
ATOM 2722 C C . VAL A 1 353 ? 5.493 0.791 29.541 1.00 75.94 353 VAL A C 1
ATOM 2724 O O . VAL A 1 353 ? 6.336 1.424 30.166 1.00 75.94 353 VAL A O 1
ATOM 2727 N N . GLU A 1 354 ? 4.612 -0.028 30.118 1.00 80.12 354 GLU A N 1
ATOM 2728 C CA . GLU A 1 354 ? 4.480 -0.261 31.558 1.00 80.12 354 GLU A CA 1
ATOM 2729 C C . GLU A 1 354 ? 4.472 -1.771 31.857 1.00 80.12 354 GLU A C 1
ATOM 2731 O O . GLU A 1 354 ? 3.949 -2.566 31.072 1.00 80.12 354 GLU A O 1
ATOM 2736 N N . GLU A 1 355 ? 5.092 -2.187 32.966 1.00 81.25 355 GLU A N 1
ATOM 2737 C CA . GLU A 1 355 ? 5.123 -3.594 33.378 1.00 81.25 355 GLU A CA 1
ATOM 2738 C C . GLU A 1 355 ? 3.799 -4.008 34.033 1.00 81.25 355 GLU A C 1
ATOM 2740 O O . GLU A 1 355 ? 3.342 -3.394 34.992 1.00 81.25 355 GLU A O 1
ATOM 2745 N N . ILE A 1 356 ? 3.212 -5.103 33.547 1.00 76.12 356 ILE A N 1
ATOM 2746 C CA . ILE A 1 356 ? 1.943 -5.649 34.042 1.00 76.12 356 ILE A CA 1
ATOM 2747 C C . ILE A 1 356 ? 2.140 -6.967 34.796 1.00 76.12 356 ILE A C 1
ATOM 2749 O O . ILE A 1 356 ? 3.078 -7.723 34.550 1.00 76.12 356 ILE A O 1
ATOM 2753 N N . SER A 1 357 ? 1.207 -7.283 35.696 1.00 72.62 357 SER A N 1
ATOM 2754 C CA . SER A 1 357 ? 1.179 -8.575 36.388 1.00 72.62 357 SER A CA 1
ATOM 2755 C C . SER A 1 357 ? 0.829 -9.727 35.436 1.00 72.62 357 SER A C 1
ATOM 2757 O O . SER A 1 357 ? -0.144 -9.638 34.689 1.00 72.62 357 SER A O 1
ATOM 2759 N N . ASP A 1 358 ? 1.522 -10.868 35.566 1.00 67.25 358 ASP A N 1
ATOM 2760 C CA . ASP A 1 358 ? 1.286 -12.117 34.806 1.00 67.25 358 ASP A CA 1
ATOM 2761 C C . ASP A 1 358 ? -0.165 -12.652 34.849 1.00 67.25 358 ASP A C 1
ATOM 2763 O O . ASP A 1 358 ? -0.517 -13.591 34.133 1.00 67.25 358 ASP A O 1
ATOM 2767 N N . ARG A 1 359 ? -1.013 -12.114 35.737 1.00 66.19 359 ARG A N 1
ATOM 2768 C CA . ARG A 1 359 ? -2.415 -12.525 35.921 1.00 66.19 359 ARG A CA 1
ATOM 2769 C C . ARG A 1 359 ? -3.433 -11.627 35.213 1.00 66.19 359 ARG A C 1
ATOM 2771 O O . ARG A 1 359 ? -4.621 -11.953 35.245 1.00 66.19 359 ARG A O 1
ATOM 2778 N N . THR A 1 360 ? -3.019 -10.518 34.601 1.00 77.06 360 THR A N 1
ATOM 2779 C CA . THR A 1 360 ? -3.949 -9.570 33.974 1.00 77.06 360 THR A CA 1
ATOM 2780 C C . THR A 1 360 ? -4.542 -10.148 32.686 1.00 77.06 360 THR A C 1
ATOM 2782 O O . THR A 1 360 ? -3.832 -10.557 31.770 1.00 77.06 360 THR A O 1
ATOM 2785 N N . ASN A 1 361 ? -5.875 -10.185 32.591 1.00 84.88 361 ASN A N 1
ATOM 2786 C CA . ASN A 1 361 ? -6.567 -10.670 31.397 1.00 84.88 361 ASN A CA 1
ATOM 2787 C C . ASN A 1 361 ? -6.618 -9.576 30.319 1.00 84.88 361 ASN A C 1
ATOM 2789 O O . ASN A 1 361 ? -7.511 -8.730 30.348 1.00 84.88 361 ASN A O 1
ATOM 2793 N N . ILE A 1 362 ? -5.669 -9.606 29.381 1.00 88.69 362 ILE A N 1
ATOM 2794 C CA . ILE A 1 362 ? -5.517 -8.582 28.335 1.00 88.69 362 ILE A CA 1
ATOM 2795 C C . ILE A 1 362 ? -6.709 -8.580 27.371 1.00 88.69 362 ILE A C 1
ATOM 2797 O O . ILE A 1 362 ? -7.012 -9.593 26.731 1.00 88.69 362 ILE A O 1
ATOM 2801 N N . VAL A 1 363 ? -7.364 -7.422 27.252 1.00 90.69 363 VAL A N 1
ATOM 2802 C CA . VAL A 1 363 ? -8.543 -7.208 26.392 1.00 90.69 363 VAL A CA 1
ATOM 2803 C C . VAL A 1 363 ? -8.198 -6.539 25.062 1.00 90.69 363 VAL A C 1
ATOM 2805 O O . VAL A 1 363 ? -8.979 -6.635 24.117 1.00 90.69 363 VAL A O 1
ATOM 2808 N N . ARG A 1 364 ? -7.032 -5.888 24.962 1.00 93.56 364 ARG A N 1
ATOM 2809 C CA . ARG A 1 364 ? -6.536 -5.250 23.736 1.00 93.56 364 ARG A CA 1
ATOM 2810 C C . ARG A 1 364 ? -5.010 -5.167 23.753 1.00 93.56 364 ARG A C 1
ATOM 2812 O O . ARG A 1 364 ? -4.420 -4.882 24.791 1.00 93.56 364 ARG A O 1
ATOM 2819 N N . TYR A 1 365 ? -4.391 -5.364 22.593 1.00 96.50 365 TYR A N 1
ATOM 2820 C CA . TYR A 1 365 ? -2.975 -5.074 22.360 1.00 96.50 365 TYR A CA 1
ATOM 2821 C C . TYR A 1 365 ? -2.841 -3.827 21.484 1.00 96.50 365 TYR A C 1
ATOM 2823 O O . TYR A 1 365 ? -3.552 -3.694 20.488 1.00 96.50 365 TYR A O 1
ATOM 2831 N N . VAL A 1 366 ? -1.926 -2.926 21.829 1.00 97.94 366 VAL A N 1
ATOM 2832 C CA . VAL A 1 366 ? -1.658 -1.678 21.108 1.00 97.94 366 VAL A CA 1
ATOM 2833 C C . VAL A 1 366 ? -0.191 -1.670 20.683 1.00 97.94 366 VAL A C 1
ATOM 2835 O O . VAL A 1 366 ? 0.681 -1.844 21.524 1.00 97.94 366 VAL A O 1
ATOM 2838 N N . LEU A 1 367 ? 0.104 -1.483 19.396 1.00 97.56 367 LEU A N 1
ATOM 2839 C CA . LEU A 1 367 ? 1.480 -1.412 18.886 1.00 97.56 367 LEU A CA 1
ATOM 2840 C C . LEU A 1 367 ? 1.740 -0.034 18.282 1.00 97.56 367 LEU A C 1
ATOM 2842 O O . LEU A 1 367 ? 0.957 0.423 17.446 1.00 97.56 367 LEU A O 1
ATOM 2846 N N . TYR A 1 368 ? 2.846 0.603 18.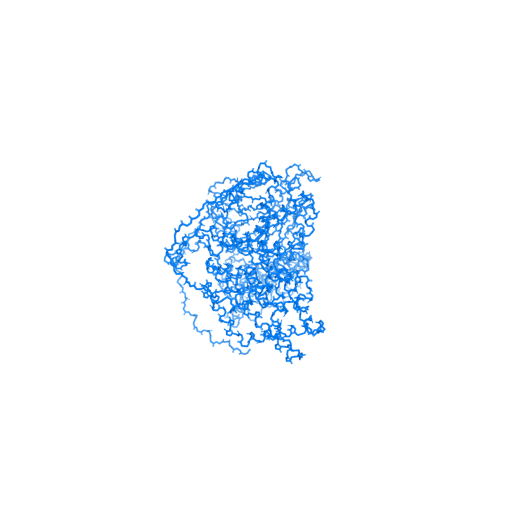669 1.00 97.38 368 TYR A N 1
ATOM 2847 C CA . TYR A 1 368 ? 3.234 1.916 18.148 1.00 97.38 368 TYR A CA 1
ATOM 2848 C C . TYR A 1 368 ? 4.274 1.825 17.019 1.00 97.38 368 TYR A C 1
ATOM 2850 O O . TYR A 1 368 ? 5.304 1.159 17.149 1.00 97.38 368 TYR A O 1
ATOM 2858 N N . LEU A 1 369 ? 4.014 2.539 15.919 1.00 96.88 369 LEU A N 1
ATOM 2859 C CA . LEU A 1 369 ? 4.877 2.666 14.746 1.00 96.88 369 LEU A CA 1
ATOM 2860 C C . LEU A 1 369 ? 5.195 4.145 14.475 1.00 96.88 369 LEU A C 1
ATOM 2862 O O . LEU A 1 369 ? 4.330 4.918 14.054 1.00 96.88 369 LEU A O 1
ATOM 2866 N N . ASP A 1 370 ? 6.450 4.527 14.702 1.00 94.62 370 ASP A N 1
ATOM 2867 C CA . ASP A 1 370 ? 6.892 5.924 14.673 1.00 94.62 370 ASP A CA 1
ATOM 2868 C C . ASP A 1 370 ? 7.116 6.492 13.260 1.00 94.62 370 ASP A C 1
ATOM 2870 O O . ASP A 1 370 ? 7.103 5.784 12.246 1.00 94.62 370 ASP A O 1
ATOM 2874 N N . GLY A 1 371 ? 7.347 7.803 13.203 1.00 91.31 371 GLY A N 1
ATOM 2875 C CA . GLY A 1 371 ? 7.657 8.565 12.002 1.00 91.31 371 GLY A CA 1
ATOM 2876 C C . GLY A 1 371 ? 9.022 8.260 11.369 1.00 91.31 371 GLY A C 1
ATOM 2877 O O . GLY A 1 371 ? 9.834 7.463 11.837 1.00 91.31 371 GLY A O 1
ATOM 2878 N N . ILE A 1 372 ? 9.278 8.922 10.239 1.00 86.25 372 ILE A N 1
ATOM 2879 C CA . ILE A 1 372 ? 10.441 8.672 9.366 1.00 86.25 372 ILE A CA 1
ATOM 2880 C C . ILE A 1 372 ? 11.805 9.031 9.987 1.00 86.25 372 ILE A C 1
ATOM 2882 O O . ILE A 1 372 ? 12.839 8.687 9.421 1.00 86.25 372 ILE A O 1
ATOM 2886 N N . ASN A 1 373 ? 11.811 9.696 11.138 1.00 83.25 373 ASN A N 1
ATOM 2887 C CA . ASN A 1 373 ? 12.978 10.060 11.942 1.00 83.25 373 ASN A CA 1
ATOM 2888 C C . ASN A 1 373 ? 13.608 8.876 12.694 1.00 83.25 373 ASN A C 1
ATOM 2890 O O . ASN A 1 373 ? 14.767 8.972 13.096 1.00 83.25 373 ASN A O 1
ATOM 2894 N N . GLN A 1 374 ? 12.886 7.767 12.876 1.00 83.44 374 GLN A N 1
ATOM 2895 C CA . GLN A 1 374 ? 13.359 6.647 13.689 1.00 83.44 374 GLN A CA 1
ATOM 2896 C C . GLN A 1 374 ? 14.538 5.890 13.033 1.00 83.44 374 GLN A C 1
ATOM 2898 O O . GLN A 1 374 ? 14.396 5.263 11.978 1.00 83.44 374 GLN A O 1
ATOM 2903 N N . GLY A 1 375 ? 15.716 5.935 13.669 1.00 75.75 375 GLY A N 1
ATOM 2904 C CA . GLY A 1 375 ? 16.925 5.189 13.268 1.00 75.75 375 GLY A CA 1
ATOM 2905 C C . GLY A 1 375 ? 17.350 4.072 14.236 1.00 75.75 375 GLY A C 1
ATOM 2906 O O . GLY A 1 375 ? 18.046 3.131 13.830 1.00 75.75 375 GLY A O 1
ATOM 2907 N N . THR A 1 376 ? 16.910 4.167 15.494 1.00 81.00 376 THR A N 1
ATOM 2908 C CA . THR A 1 376 ? 17.173 3.248 16.614 1.00 81.00 376 THR A CA 1
ATOM 2909 C C . THR A 1 376 ? 15.870 2.907 17.355 1.00 81.00 376 THR A C 1
ATOM 2911 O O . THR A 1 376 ? 14.795 3.362 16.974 1.00 81.00 376 THR A O 1
ATOM 2914 N N . PHE A 1 377 ? 15.931 2.037 18.371 1.00 83.50 377 PHE A N 1
ATOM 2915 C CA . PHE A 1 377 ? 14.754 1.682 19.181 1.00 83.50 377 PHE A CA 1
ATOM 2916 C C . PHE A 1 377 ? 14.331 2.795 20.154 1.00 83.50 377 PHE A C 1
ATOM 2918 O O . PHE A 1 377 ? 13.251 2.710 20.728 1.00 83.50 377 PHE A O 1
ATOM 2925 N N . ALA 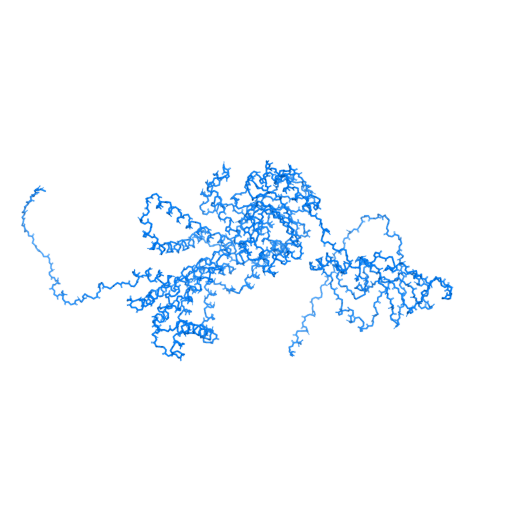A 1 378 ? 15.175 3.815 20.344 1.00 81.44 378 ALA A N 1
ATOM 2926 C CA . ALA A 1 378 ? 14.850 4.997 21.129 1.00 81.44 378 ALA A CA 1
ATOM 2927 C C . ALA A 1 378 ? 13.916 5.926 20.342 1.00 81.44 378 ALA A C 1
ATOM 2929 O O . ALA A 1 378 ? 14.083 6.106 19.132 1.00 81.44 378 ALA A O 1
ATOM 2930 N N . TYR A 1 379 ? 12.965 6.532 21.045 1.00 86.50 379 TYR A N 1
ATOM 2931 C CA . TYR A 1 379 ? 12.055 7.526 20.493 1.00 86.50 379 TYR A CA 1
ATOM 2932 C C . TYR A 1 379 ? 12.552 8.948 20.780 1.00 86.50 379 TYR A C 1
ATOM 2934 O O . TYR A 1 379 ? 13.499 9.160 21.541 1.00 86.50 379 TYR A O 1
ATOM 2942 N N . LEU A 1 380 ? 11.926 9.940 20.144 1.00 85.62 380 LEU A N 1
ATOM 2943 C CA . LEU A 1 380 ? 12.067 11.325 20.592 1.00 85.62 380 LEU A CA 1
ATOM 2944 C C . LEU A 1 380 ? 11.281 11.536 21.893 1.00 85.62 380 LEU A C 1
ATOM 2946 O O . LEU A 1 380 ? 10.283 10.857 22.134 1.00 85.62 380 LEU A O 1
ATOM 2950 N N . ALA A 1 381 ? 11.705 12.504 22.707 1.00 87.50 381 ALA A N 1
ATOM 2951 C CA . ALA A 1 381 ? 11.106 12.769 24.015 1.00 87.50 381 ALA A CA 1
ATOM 2952 C C . ALA A 1 381 ? 9.599 13.074 23.933 1.00 87.50 381 ALA A C 1
ATOM 2954 O O . ALA A 1 381 ? 8.841 12.635 24.789 1.00 87.50 381 ALA A O 1
ATOM 2955 N N . GLU A 1 382 ? 9.145 13.757 22.879 1.00 89.62 382 GLU A N 1
ATOM 2956 C CA . GLU A 1 382 ? 7.723 14.037 22.648 1.00 89.62 382 GLU A CA 1
ATOM 2957 C C . GLU A 1 382 ? 6.900 12.752 22.443 1.00 89.62 382 GLU A C 1
ATOM 2959 O O . GLU A 1 382 ? 5.758 12.657 22.890 1.00 89.62 382 GLU A O 1
ATOM 2964 N N . VAL A 1 383 ? 7.490 11.747 21.788 1.00 91.94 383 VAL A N 1
ATOM 2965 C CA . VAL A 1 383 ? 6.855 10.451 21.512 1.00 91.94 383 VAL A CA 1
ATOM 2966 C C . VAL A 1 383 ? 6.861 9.562 22.755 1.00 91.94 383 VAL A C 1
ATOM 2968 O O . VAL A 1 383 ? 5.841 8.947 23.053 1.00 91.94 383 VAL A O 1
ATOM 2971 N N . ASP A 1 384 ? 7.966 9.514 23.507 1.00 91.50 384 ASP A N 1
ATOM 2972 C CA . ASP A 1 384 ? 7.995 8.796 24.789 1.00 91.50 384 ASP A CA 1
ATOM 2973 C C . ASP A 1 384 ? 7.015 9.418 25.800 1.00 91.50 384 ASP A C 1
ATOM 2975 O O . ASP A 1 384 ? 6.287 8.673 26.451 1.00 91.50 384 ASP A O 1
ATOM 2979 N N . ASN A 1 385 ? 6.907 10.753 25.874 1.00 93.75 385 ASN A N 1
ATOM 2980 C CA . ASN A 1 385 ? 5.900 11.428 26.704 1.00 93.75 385 ASN A CA 1
ATOM 2981 C C . ASN A 1 385 ? 4.474 11.016 26.306 1.00 93.75 385 ASN A C 1
ATOM 2983 O O . ASN A 1 385 ? 3.704 10.600 27.166 1.00 93.75 385 ASN A O 1
ATOM 2987 N N . PHE A 1 386 ? 4.139 11.054 25.008 1.00 96.50 386 PHE A N 1
ATOM 2988 C CA . PHE A 1 386 ? 2.834 10.598 24.516 1.00 96.50 386 PHE A CA 1
ATOM 2989 C C . PHE A 1 386 ? 2.542 9.138 24.877 1.00 96.50 386 PHE A C 1
ATOM 2991 O O . PHE A 1 386 ? 1.436 8.834 25.313 1.00 96.50 386 PHE A O 1
ATOM 2998 N N . LEU A 1 387 ? 3.509 8.231 24.709 1.00 96.31 387 LEU A N 1
ATOM 2999 C CA . LEU A 1 387 ? 3.307 6.815 25.021 1.00 96.31 387 LEU A CA 1
ATOM 3000 C C . LEU A 1 387 ? 3.152 6.564 26.523 1.00 96.31 387 LEU A C 1
ATOM 3002 O O . LEU A 1 387 ? 2.322 5.740 26.900 1.00 96.31 387 LEU A O 1
ATOM 3006 N N . ASN A 1 388 ? 3.914 7.269 27.361 1.00 95.56 388 ASN A N 1
ATOM 3007 C CA . ASN A 1 388 ? 3.834 7.135 28.814 1.00 95.56 388 ASN A CA 1
ATOM 3008 C C . ASN A 1 388 ? 2.512 7.721 29.347 1.00 95.56 388 ASN A C 1
ATOM 3010 O O . ASN A 1 388 ? 1.788 7.011 30.035 1.00 95.56 388 ASN A O 1
ATOM 3014 N N . GLU A 1 389 ? 2.130 8.945 28.949 1.00 96.50 389 GLU A N 1
ATOM 3015 C CA . GLU A 1 389 ? 0.826 9.538 29.310 1.00 96.50 389 GLU A CA 1
ATOM 3016 C C . GLU A 1 389 ? -0.354 8.690 28.795 1.00 96.50 389 GLU A C 1
ATOM 3018 O O . GLU A 1 389 ? -1.407 8.634 29.429 1.00 96.50 389 GLU A O 1
ATOM 3023 N N . LEU A 1 390 ? -0.191 7.997 27.658 1.00 96.94 390 LEU A N 1
ATOM 3024 C CA . LEU A 1 390 ? -1.208 7.087 27.124 1.00 96.94 390 LEU A CA 1
ATOM 3025 C C . LEU A 1 390 ? -1.304 5.787 27.929 1.00 96.94 390 LEU A C 1
ATOM 3027 O O . LEU A 1 390 ? -2.406 5.272 28.078 1.00 96.94 390 LEU A O 1
ATOM 3031 N N . ALA A 1 391 ? -0.188 5.257 28.438 1.00 94.75 391 ALA A N 1
ATOM 3032 C CA . ALA A 1 391 ? -0.203 4.108 29.342 1.00 94.75 391 ALA A CA 1
ATOM 3033 C C . ALA A 1 391 ? -0.856 4.478 30.682 1.00 94.75 391 ALA A C 1
ATOM 3035 O O . ALA A 1 391 ? -1.840 3.849 31.056 1.00 94.75 391 ALA A O 1
ATOM 3036 N N . GLU A 1 392 ? -0.407 5.568 31.317 1.00 95.19 392 GLU A N 1
ATOM 3037 C CA . GLU A 1 392 ? -0.931 6.060 32.605 1.00 95.19 392 GLU A CA 1
ATOM 3038 C C . GLU A 1 392 ? -2.446 6.351 32.582 1.00 95.19 392 GLU A C 1
ATOM 3040 O O . GLU A 1 392 ? -3.117 6.270 33.612 1.00 95.19 392 GLU A O 1
ATOM 3045 N N . ALA A 1 393 ? -2.999 6.708 31.417 1.00 94.31 393 ALA A N 1
ATOM 3046 C CA . ALA A 1 393 ? -4.418 7.016 31.245 1.00 94.31 393 ALA A CA 1
ATOM 3047 C C . ALA A 1 393 ? -5.296 5.817 30.828 1.00 94.31 393 ALA A C 1
ATOM 3049 O O . ALA A 1 393 ? -6.524 5.957 30.774 1.00 94.31 393 ALA A O 1
ATOM 3050 N N . LEU A 1 394 ? -4.710 4.660 30.501 1.00 94.31 394 LEU A N 1
ATOM 3051 C CA . LEU A 1 394 ? -5.442 3.461 30.085 1.00 94.31 394 LEU A CA 1
ATOM 3052 C C . LEU A 1 394 ? -5.462 2.401 31.202 1.00 94.31 394 LEU A C 1
ATOM 3054 O O . LEU A 1 394 ? -4.537 2.326 32.001 1.00 94.31 394 LEU A O 1
ATOM 3058 N N . PRO A 1 395 ? -6.495 1.541 31.273 1.00 90.94 395 PRO A N 1
ATOM 3059 C CA . PRO A 1 395 ? -6.509 0.435 32.227 1.00 90.94 395 PRO A CA 1
ATOM 3060 C C . PRO A 1 395 ? -5.430 -0.614 31.916 1.00 90.94 395 PRO A C 1
ATOM 3062 O O . PRO A 1 395 ? -5.232 -0.966 30.751 1.00 90.94 395 PRO A O 1
ATOM 3065 N N . ASP A 1 396 ? -4.862 -1.228 32.960 1.00 88.00 396 ASP A N 1
ATOM 3066 C CA . ASP A 1 396 ? -3.774 -2.229 32.935 1.00 88.00 396 ASP A CA 1
ATOM 3067 C C . ASP A 1 396 ? -4.006 -3.429 31.983 1.00 88.00 396 ASP A C 1
ATOM 3069 O O . ASP A 1 396 ? -3.092 -4.198 31.681 1.00 88.00 396 ASP A O 1
ATOM 3073 N N . ASN A 1 397 ? -5.250 -3.653 31.545 1.00 87.69 397 ASN A N 1
ATOM 3074 C CA . ASN A 1 397 ? -5.630 -4.723 30.622 1.00 87.69 397 ASN A CA 1
ATOM 3075 C C . ASN A 1 397 ? -5.552 -4.334 29.129 1.00 87.69 397 ASN A C 1
ATOM 3077 O O . ASN A 1 397 ? -5.870 -5.170 28.273 1.00 87.69 397 ASN A O 1
ATOM 3081 N N . ILE A 1 398 ? -5.113 -3.112 28.809 1.00 92.31 398 ILE A N 1
ATOM 3082 C CA . ILE A 1 398 ? -4.781 -2.647 27.457 1.00 92.31 398 ILE A CA 1
ATOM 3083 C C . ILE A 1 398 ? -3.258 -2.522 27.349 1.00 92.31 398 ILE A C 1
ATOM 3085 O O . ILE A 1 398 ? -2.657 -1.575 27.844 1.00 92.31 398 ILE A O 1
ATOM 3089 N N . LEU A 1 399 ? -2.618 -3.487 26.688 1.00 92.56 399 LEU A N 1
ATOM 3090 C CA . LEU A 1 399 ? -1.159 -3.590 26.683 1.00 92.56 399 LEU A CA 1
ATOM 3091 C C . LEU A 1 399 ? -0.533 -2.795 25.532 1.00 92.56 399 LEU A C 1
ATOM 3093 O O . LEU A 1 399 ? -0.768 -3.126 24.368 1.00 92.56 399 LEU A O 1
ATOM 3097 N N . ILE A 1 400 ? 0.299 -1.795 25.843 1.00 95.44 400 ILE A N 1
ATOM 3098 C CA . ILE A 1 400 ? 1.030 -1.005 24.838 1.00 95.44 400 ILE A CA 1
ATOM 3099 C C . ILE A 1 400 ? 2.447 -1.558 24.626 1.00 95.44 400 ILE A C 1
ATOM 3101 O O . ILE A 1 400 ? 3.240 -1.667 25.564 1.00 95.44 400 ILE A O 1
ATOM 3105 N N . LEU A 1 401 ? 2.769 -1.864 23.368 1.00 92.75 401 LEU A N 1
ATOM 3106 C CA . LEU A 1 401 ? 4.058 -2.362 22.895 1.00 92.75 401 LEU A CA 1
ATOM 3107 C C . LEU A 1 401 ? 4.791 -1.270 22.097 1.00 92.75 401 LEU A C 1
ATOM 3109 O O . LEU A 1 401 ? 4.266 -0.744 21.106 1.00 92.75 401 LEU A O 1
ATOM 3113 N N . LYS A 1 402 ? 6.024 -0.962 22.513 1.00 90.44 402 LYS A N 1
ATOM 3114 C CA . LYS A 1 402 ? 6.955 -0.039 21.841 1.00 90.44 402 LYS A CA 1
ATOM 3115 C C . LYS A 1 402 ? 8.284 -0.736 21.504 1.00 90.44 402 LYS A C 1
ATOM 3117 O O . LYS A 1 402 ? 8.413 -1.949 21.641 1.00 90.44 402 LYS A O 1
ATOM 3122 N N . GLY A 1 403 ? 9.263 -0.001 20.978 1.00 84.56 403 GLY A N 1
ATOM 3123 C CA . GLY A 1 403 ? 10.555 -0.548 20.536 1.00 84.56 403 GLY A CA 1
ATOM 3124 C C . GLY A 1 403 ? 10.500 -1.275 19.183 1.00 84.56 403 GLY A C 1
ATOM 3125 O O . GLY A 1 403 ? 11.333 -2.126 18.888 1.00 84.56 403 GLY A O 1
ATOM 3126 N N . ILE A 1 404 ? 9.515 -0.977 18.339 1.00 90.00 404 ILE A N 1
ATOM 3127 C CA . ILE A 1 404 ? 9.372 -1.600 17.015 1.00 90.00 404 ILE A CA 1
ATOM 3128 C C . ILE A 1 404 ? 10.052 -0.722 15.957 1.00 90.00 404 ILE A C 1
ATOM 3130 O O . ILE A 1 404 ? 10.043 0.503 16.077 1.00 90.00 404 ILE A O 1
ATOM 3134 N N . MET A 1 405 ? 10.623 -1.340 14.916 1.00 90.19 405 MET A N 1
ATOM 3135 C CA . MET A 1 405 ? 11.170 -0.688 13.718 1.00 90.19 405 MET A CA 1
ATOM 3136 C C . MET A 1 405 ? 10.188 -0.786 12.535 1.00 90.19 405 MET A C 1
ATOM 3138 O O . MET A 1 405 ? 10.260 -1.756 11.775 1.00 90.19 405 MET A O 1
ATOM 3142 N N . PRO A 1 406 ? 9.328 0.220 12.274 1.00 91.62 406 PRO A N 1
ATOM 3143 C CA . PRO A 1 406 ? 8.348 0.182 11.180 1.00 91.62 406 PRO A CA 1
ATOM 3144 C C . PRO A 1 406 ? 9.008 0.014 9.807 1.00 91.62 406 PRO A C 1
ATOM 3146 O O . PRO A 1 406 ? 8.421 -0.490 8.855 1.00 91.62 406 PRO A O 1
ATOM 3149 N N . TYR A 1 407 ? 10.262 0.446 9.698 1.00 91.31 407 TYR A N 1
ATOM 3150 C CA . TYR A 1 407 ? 10.998 0.521 8.448 1.00 91.31 407 TYR A CA 1
ATOM 3151 C C . TYR A 1 407 ? 11.984 -0.649 8.253 1.00 91.31 407 TYR A C 1
ATOM 3153 O O . TYR A 1 407 ? 12.849 -0.550 7.381 1.00 91.31 407 TYR A O 1
ATOM 3161 N N . SER A 1 408 ? 11.911 -1.744 9.027 1.00 88.06 408 SER A N 1
ATOM 3162 C CA . SER A 1 408 ? 12.765 -2.934 8.831 1.00 88.06 408 SER A CA 1
ATOM 3163 C C . SER A 1 408 ? 11.991 -4.249 8.957 1.00 88.06 408 SER A C 1
ATOM 3165 O O . SER A 1 408 ? 11.376 -4.530 9.978 1.00 88.06 408 SER A O 1
ATOM 3167 N N . VAL A 1 409 ? 12.115 -5.105 7.939 1.00 85.62 409 VAL A N 1
ATOM 3168 C CA . VAL A 1 409 ? 11.506 -6.453 7.877 1.00 85.62 409 VAL A CA 1
ATOM 3169 C C . VAL A 1 409 ? 12.158 -7.493 8.805 1.00 85.62 409 VAL A C 1
ATOM 3171 O O . VAL A 1 409 ? 11.730 -8.639 8.844 1.00 85.62 409 VAL A O 1
ATOM 3174 N N . ILE A 1 410 ? 13.216 -7.109 9.524 1.00 82.69 410 ILE A N 1
ATOM 3175 C CA . ILE A 1 410 ? 13.967 -7.951 10.474 1.00 82.69 410 ILE A CA 1
ATOM 3176 C C . ILE A 1 410 ? 14.144 -7.261 11.840 1.00 82.69 410 ILE A C 1
ATOM 3178 O O . ILE A 1 410 ? 15.054 -7.598 12.593 1.00 82.69 410 ILE A O 1
ATOM 3182 N N . ASN A 1 411 ? 13.323 -6.242 12.123 1.00 85.06 411 ASN A N 1
ATOM 3183 C CA . ASN A 1 411 ? 13.381 -5.384 13.312 1.00 85.06 411 ASN A CA 1
ATOM 3184 C C . ASN A 1 411 ? 14.780 -4.804 13.643 1.00 85.06 411 ASN A C 1
ATOM 3186 O O . ASN A 1 411 ? 15.092 -4.579 14.807 1.00 85.06 411 ASN A O 1
ATOM 3190 N N . ARG A 1 412 ? 15.659 -4.585 12.648 1.00 82.56 412 ARG A N 1
ATOM 3191 C CA . ARG A 1 412 ? 17.079 -4.242 12.885 1.00 82.56 412 ARG A CA 1
ATOM 3192 C C . ARG A 1 412 ? 17.353 -2.737 12.726 1.00 82.56 412 ARG A C 1
ATOM 3194 O O . ARG A 1 412 ? 17.101 -2.223 11.628 1.00 82.56 412 ARG A O 1
ATOM 3201 N N . PRO A 1 413 ? 17.954 -2.050 13.722 1.00 81.56 413 PRO A N 1
ATOM 3202 C CA . PRO A 1 413 ? 18.312 -0.632 13.625 1.00 81.56 413 PRO A CA 1
ATOM 3203 C C . PRO A 1 413 ? 19.335 -0.362 12.512 1.00 81.56 413 PRO A C 1
ATOM 3205 O O . PRO A 1 413 ? 19.987 -1.273 11.992 1.00 81.56 413 PRO A O 1
ATOM 3208 N N . LEU A 1 414 ? 19.515 0.910 12.143 1.00 74.75 414 LEU A N 1
ATOM 3209 C CA . LEU A 1 414 ? 20.530 1.310 11.153 1.00 74.75 414 LEU A CA 1
ATOM 3210 C C . LEU A 1 414 ? 21.970 1.181 11.692 1.00 74.75 414 LEU A C 1
ATOM 3212 O O . LEU A 1 414 ? 22.923 1.026 10.925 1.00 74.75 414 LEU A O 1
ATOM 3216 N N . THR A 1 415 ? 22.119 1.222 13.015 1.00 70.25 415 THR A N 1
ATOM 3217 C CA . THR A 1 415 ? 23.383 1.272 13.763 1.00 70.25 415 THR A CA 1
ATOM 3218 C C . THR A 1 415 ? 24.064 -0.084 13.979 1.00 70.25 415 THR A C 1
ATOM 3220 O O . THR A 1 415 ? 25.208 -0.113 14.441 1.00 70.25 415 THR A O 1
ATOM 3223 N N . GLU A 1 416 ? 23.413 -1.195 13.620 1.00 70.31 416 GLU A N 1
ATOM 3224 C CA . GLU A 1 416 ? 23.826 -2.556 13.979 1.00 70.31 416 GLU A CA 1
ATOM 3225 C C . GLU A 1 416 ? 23.826 -3.513 12.779 1.00 70.31 416 GLU A C 1
ATOM 3227 O O . GLU A 1 416 ? 22.944 -3.454 11.926 1.00 70.31 416 GLU A O 1
ATOM 3232 N N . ASN A 1 417 ? 24.820 -4.411 12.716 1.00 66.38 417 ASN A N 1
ATOM 3233 C CA . ASN A 1 417 ? 24.893 -5.555 11.789 1.00 66.38 417 ASN A CA 1
ATOM 3234 C C . ASN A 1 417 ? 24.507 -5.244 10.320 1.00 66.38 417 ASN A C 1
ATOM 3236 O O . ASN A 1 417 ? 23.919 -6.067 9.611 1.00 66.38 417 ASN A O 1
ATOM 3240 N N . ARG A 1 418 ? 24.887 -4.044 9.854 1.00 69.19 418 ARG A N 1
ATOM 3241 C CA . ARG A 1 418 ? 24.698 -3.509 8.495 1.00 69.19 418 ARG A CA 1
ATOM 3242 C C . ARG A 1 418 ? 26.025 -2.962 7.936 1.00 69.19 418 ARG A C 1
ATOM 3244 O O . ARG A 1 418 ? 26.846 -2.440 8.698 1.00 69.19 418 ARG A O 1
ATOM 3251 N N . PRO A 1 419 ? 26.253 -3.001 6.609 1.00 61.38 419 PRO A N 1
ATOM 3252 C CA . PRO A 1 419 ? 27.315 -2.216 5.980 1.00 61.38 419 PRO A CA 1
ATOM 3253 C C . PRO A 1 419 ? 27.189 -0.733 6.360 1.00 61.38 419 PRO A C 1
ATOM 3255 O O . PRO A 1 419 ? 26.087 -0.193 6.385 1.00 61.38 419 PRO A O 1
ATOM 3258 N N . LEU A 1 420 ? 28.316 -0.077 6.657 1.00 67.44 420 LEU A N 1
ATOM 3259 C CA . LEU A 1 420 ? 28.376 1.319 7.123 1.00 67.44 420 LEU A CA 1
ATOM 3260 C C . LEU A 1 420 ? 27.681 1.606 8.476 1.00 67.44 420 LEU A C 1
ATOM 3262 O O . LEU A 1 420 ? 27.488 2.768 8.817 1.00 67.44 420 LEU A O 1
ATOM 3266 N N . ALA A 1 421 ? 27.393 0.598 9.311 1.00 73.19 421 ALA A N 1
ATOM 3267 C CA . ALA A 1 421 ? 26.836 0.785 10.664 1.00 73.19 421 ALA A CA 1
ATOM 3268 C C . ALA A 1 421 ? 27.620 1.777 11.562 1.00 73.19 421 ALA A C 1
ATOM 3270 O O . ALA A 1 421 ? 27.052 2.395 12.458 1.00 73.19 421 ALA A O 1
ATOM 3271 N N . PHE A 1 422 ? 28.926 1.975 11.331 1.00 75.12 422 PHE A N 1
ATOM 3272 C CA . PHE A 1 422 ? 29.711 3.008 12.027 1.00 75.12 422 PHE A CA 1
ATOM 3273 C C . PHE A 1 422 ? 29.292 4.441 11.645 1.00 75.12 422 PHE A C 1
ATOM 3275 O O . PHE A 1 422 ? 29.276 5.316 12.505 1.00 75.12 422 PHE A O 1
ATOM 3282 N N . LEU A 1 423 ? 28.929 4.673 10.377 1.00 72.44 423 LEU A N 1
ATOM 3283 C CA . LEU A 1 423 ? 28.457 5.965 9.882 1.00 72.44 423 LEU A CA 1
ATOM 3284 C C . LEU A 1 423 ? 27.071 6.265 10.454 1.00 72.44 423 LEU A C 1
ATOM 3286 O O . LEU A 1 423 ? 26.842 7.364 10.946 1.00 72.44 423 LEU A O 1
ATOM 3290 N N . TRP A 1 424 ? 26.184 5.266 10.470 1.00 75.81 424 TRP A N 1
ATOM 3291 C CA . TRP A 1 424 ? 24.865 5.397 11.088 1.00 75.81 424 TRP A CA 1
ATOM 3292 C C . TRP A 1 424 ? 24.956 5.705 12.583 1.00 75.81 424 TRP A C 1
ATOM 3294 O O . TRP A 1 424 ? 24.264 6.607 13.031 1.00 75.81 424 TRP A O 1
ATOM 3304 N N . ARG A 1 425 ? 25.867 5.067 13.337 1.00 80.06 425 ARG A N 1
ATOM 3305 C CA . ARG A 1 425 ? 26.113 5.419 14.753 1.00 80.06 425 ARG A CA 1
ATOM 3306 C C . ARG A 1 425 ? 26.590 6.862 14.949 1.00 80.06 425 ARG A C 1
ATOM 3308 O O . ARG A 1 425 ? 26.184 7.499 15.913 1.00 80.06 425 ARG A O 1
ATOM 3315 N N . ALA A 1 426 ? 27.415 7.389 14.044 1.00 74.75 426 ALA A N 1
ATOM 3316 C CA . ALA A 1 426 ? 27.859 8.783 14.105 1.00 74.75 426 ALA A CA 1
ATOM 3317 C C . ALA A 1 426 ? 26.734 9.780 13.761 1.00 74.75 426 ALA A C 1
ATOM 3319 O O . ALA A 1 426 ? 26.638 10.833 14.386 1.00 74.75 426 ALA A O 1
ATOM 3320 N N . ILE A 1 427 ? 25.874 9.443 12.791 1.00 74.56 427 ILE A N 1
ATOM 3321 C CA . ILE A 1 427 ? 24.687 10.238 12.435 1.00 74.56 427 ILE A CA 1
ATOM 3322 C C . ILE A 1 427 ? 23.680 10.239 13.593 1.00 74.56 427 ILE A C 1
ATOM 3324 O O . ILE A 1 427 ? 23.240 11.304 14.013 1.00 74.56 427 ILE A O 1
ATOM 3328 N N . ASP A 1 428 ? 23.355 9.061 14.122 1.00 75.00 428 ASP A N 1
ATOM 3329 C CA . ASP A 1 428 ? 22.367 8.850 15.183 1.00 75.00 428 ASP A CA 1
ATOM 3330 C C . ASP A 1 428 ? 22.757 9.576 16.481 1.00 75.00 428 ASP A C 1
ATOM 3332 O O . ASP A 1 428 ? 21.973 10.366 16.999 1.00 75.00 428 ASP A O 1
ATOM 3336 N N . ALA A 1 429 ? 24.014 9.457 16.928 1.00 77.44 429 ALA A N 1
ATOM 3337 C CA . ALA A 1 429 ? 24.513 10.194 18.093 1.00 77.44 429 ALA A CA 1
ATOM 3338 C C . ALA A 1 429 ? 24.409 11.728 17.934 1.00 77.44 429 ALA A C 1
ATOM 3340 O O . ALA A 1 429 ? 24.134 12.439 18.905 1.00 77.44 429 ALA A O 1
ATOM 3341 N N . ALA A 1 430 ? 24.599 12.249 16.715 1.00 73.81 430 ALA A N 1
ATOM 3342 C CA . ALA A 1 430 ? 24.451 13.675 16.424 1.00 73.81 430 ALA A CA 1
ATOM 3343 C C . ALA A 1 430 ? 22.978 14.129 16.389 1.00 73.81 430 ALA A C 1
ATOM 3345 O O . ALA A 1 430 ? 22.684 15.250 16.800 1.00 73.81 430 ALA A O 1
ATOM 3346 N N . VAL A 1 431 ? 22.062 13.266 15.931 1.00 73.44 431 VAL A N 1
ATOM 3347 C CA . VAL A 1 431 ? 20.612 13.531 15.883 1.00 73.44 431 VAL A CA 1
ATOM 3348 C C . VAL A 1 431 ? 19.973 13.428 17.271 1.00 73.44 431 VAL A C 1
ATOM 3350 O O . VAL A 1 431 ? 19.206 14.310 17.641 1.00 73.44 431 VAL A O 1
ATOM 3353 N N . LEU A 1 432 ? 20.341 12.431 18.081 1.00 72.94 432 LEU A N 1
ATOM 3354 C CA . LEU A 1 432 ? 19.877 12.309 19.471 1.00 72.94 432 LEU A CA 1
ATOM 3355 C C . LEU A 1 432 ? 20.322 13.502 20.333 1.00 72.94 432 LEU A C 1
ATOM 3357 O O . LEU A 1 432 ? 19.577 13.962 21.192 1.00 72.94 432 LEU A O 1
ATOM 3361 N N . SER A 1 433 ? 21.519 14.041 20.076 1.00 75.62 433 SER A N 1
ATOM 3362 C CA . SER A 1 433 ? 22.031 15.230 20.777 1.00 75.62 433 SER A CA 1
ATOM 3363 C C . SER A 1 433 ? 21.385 16.544 20.308 1.00 75.62 433 SER A C 1
ATOM 3365 O O . SER A 1 433 ? 21.423 17.542 21.025 1.00 75.62 433 SER A O 1
ATOM 3367 N N . ASN A 1 434 ? 20.844 16.579 19.087 1.00 73.56 434 ASN A N 1
ATOM 3368 C CA . ASN A 1 434 ? 20.169 17.736 18.505 1.00 73.56 434 ASN A CA 1
ATOM 3369 C C . ASN A 1 434 ? 19.178 17.260 17.423 1.00 73.56 434 ASN A C 1
ATOM 3371 O O . ASN A 1 434 ? 19.605 17.002 16.293 1.00 73.56 434 ASN A O 1
ATOM 3375 N N . PRO A 1 435 ? 17.863 17.206 17.706 1.00 70.00 435 PRO A N 1
ATOM 3376 C CA . PRO A 1 435 ? 16.860 16.736 16.744 1.00 70.00 435 PRO A CA 1
ATOM 3377 C C . PRO A 1 435 ? 16.833 17.512 15.415 1.00 70.00 435 PRO A C 1
ATOM 3379 O O . PRO A 1 435 ? 16.417 16.976 14.391 1.00 70.00 435 PRO A O 1
ATOM 3382 N N . ASN A 1 436 ? 17.331 18.755 15.401 1.00 71.00 436 ASN A N 1
ATOM 3383 C CA . ASN A 1 436 ? 17.448 19.592 14.203 1.00 71.00 436 ASN A CA 1
ATOM 3384 C C . ASN A 1 436 ? 18.792 19.420 13.461 1.00 71.00 436 ASN A C 1
ATOM 3386 O O . ASN A 1 436 ? 19.124 20.221 12.583 1.00 71.00 436 ASN A O 1
ATOM 3390 N N . HIS A 1 437 ? 19.606 18.415 13.807 1.00 73.50 437 HIS A N 1
ATOM 3391 C CA . HIS A 1 437 ? 20.907 18.202 13.177 1.00 73.50 437 HIS A CA 1
ATOM 3392 C C . HIS A 1 437 ? 20.751 17.808 11.693 1.00 73.50 437 HIS A C 1
ATOM 3394 O O . HIS A 1 437 ? 20.040 16.847 11.383 1.00 73.50 437 HIS A O 1
ATOM 3400 N N . PRO A 1 438 ? 21.455 18.465 10.746 1.00 68.31 438 PRO A N 1
ATOM 3401 C CA . PRO A 1 438 ? 21.218 18.282 9.311 1.00 68.31 438 PRO A CA 1
ATOM 3402 C C . PRO A 1 438 ? 21.457 16.849 8.813 1.00 68.31 438 PRO A C 1
ATOM 3404 O O . PRO A 1 438 ? 20.882 16.455 7.803 1.00 68.31 438 PRO A O 1
ATOM 3407 N N . LEU A 1 439 ? 22.255 16.038 9.520 1.00 71.81 439 LEU A N 1
ATOM 3408 C CA . LEU A 1 439 ? 22.468 14.628 9.162 1.00 71.81 439 LEU A CA 1
ATOM 3409 C C . LEU A 1 439 ? 21.221 13.741 9.348 1.00 71.81 439 LEU A C 1
ATOM 3411 O O . LEU A 1 439 ? 21.144 12.691 8.710 1.00 71.81 439 LEU A O 1
ATOM 3415 N N . GLY A 1 440 ? 20.224 14.161 10.140 1.00 69.44 440 GLY A N 1
ATOM 3416 C CA . GLY A 1 440 ? 18.953 13.435 10.282 1.00 69.44 440 GLY A CA 1
ATOM 3417 C C . GLY A 1 440 ? 18.194 13.279 8.960 1.00 69.44 440 GLY A C 1
ATOM 3418 O O . GLY A 1 440 ? 17.454 12.313 8.774 1.00 69.44 440 GLY A O 1
ATOM 3419 N N . VAL A 1 441 ? 18.466 14.152 7.979 1.00 73.06 441 VAL A N 1
ATOM 3420 C CA . VAL A 1 441 ? 17.891 14.062 6.630 1.00 73.06 441 VAL A CA 1
ATOM 3421 C C . VAL A 1 441 ? 18.183 12.718 5.948 1.00 73.06 441 VAL A C 1
ATOM 3423 O O . VAL A 1 441 ? 17.347 12.234 5.190 1.00 73.06 441 VAL A O 1
ATOM 3426 N N . PHE A 1 442 ? 19.319 12.071 6.233 1.00 75.25 442 PHE A N 1
ATOM 3427 C CA . PHE A 1 442 ? 19.671 10.788 5.616 1.00 75.25 442 PHE A CA 1
ATOM 3428 C C . PHE A 1 442 ? 18.832 9.619 6.152 1.00 75.25 442 PHE A C 1
ATOM 3430 O O . PHE A 1 442 ? 18.475 8.728 5.378 1.00 75.25 442 PHE A O 1
ATOM 3437 N N . ILE A 1 443 ? 18.473 9.646 7.442 1.00 77.69 443 ILE A N 1
ATOM 3438 C CA . ILE A 1 443 ? 17.537 8.683 8.046 1.00 77.69 443 ILE A CA 1
ATOM 3439 C C . ILE A 1 443 ? 16.142 8.912 7.451 1.00 77.69 443 ILE A C 1
ATOM 3441 O O . ILE A 1 443 ? 15.555 7.985 6.889 1.00 77.69 443 ILE A O 1
ATOM 3445 N N . ASN A 1 444 ? 15.683 10.170 7.451 1.00 83.25 444 ASN A N 1
ATOM 3446 C CA . ASN A 1 444 ? 14.393 10.568 6.884 1.00 83.25 444 ASN A CA 1
ATOM 3447 C C . ASN A 1 444 ? 14.246 10.128 5.420 1.00 83.25 444 ASN A C 1
ATOM 3449 O O . ASN A 1 444 ? 13.236 9.529 5.066 1.00 83.25 444 ASN A O 1
ATOM 3453 N N . ILE A 1 445 ? 15.253 10.366 4.571 1.00 80.81 445 ILE A N 1
ATOM 3454 C CA . ILE A 1 445 ? 15.232 9.958 3.156 1.00 80.81 445 ILE A CA 1
ATOM 3455 C C . ILE A 1 445 ? 15.108 8.436 3.026 1.00 80.81 445 ILE A C 1
ATOM 3457 O O . ILE A 1 445 ? 14.253 7.963 2.278 1.00 80.81 445 ILE A O 1
ATOM 3461 N N . ARG A 1 446 ? 15.907 7.657 3.769 1.00 82.25 446 ARG A N 1
ATOM 3462 C CA . ARG A 1 446 ? 15.834 6.187 3.735 1.00 82.25 446 ARG A CA 1
ATOM 3463 C C . ARG A 1 446 ? 14.453 5.688 4.171 1.00 82.25 446 ARG A C 1
ATOM 3465 O O . ARG A 1 446 ? 13.891 4.802 3.528 1.00 82.25 446 ARG A O 1
ATOM 3472 N N . ASN A 1 447 ? 13.884 6.259 5.229 1.00 88.19 447 ASN A N 1
ATOM 3473 C CA . ASN A 1 447 ? 12.587 5.831 5.750 1.00 88.19 447 ASN A CA 1
ATOM 3474 C C . ASN A 1 447 ? 11.411 6.301 4.873 1.00 88.19 447 ASN A C 1
ATOM 3476 O O . ASN A 1 447 ? 10.481 5.528 4.670 1.00 88.19 447 ASN A O 1
ATOM 3480 N N . VAL A 1 448 ? 11.485 7.478 4.238 1.00 88.38 448 VAL A N 1
ATOM 3481 C CA . VAL A 1 448 ? 10.537 7.901 3.182 1.00 88.38 448 VAL A CA 1
ATOM 3482 C C . VAL A 1 448 ? 10.542 6.922 2.007 1.00 88.38 448 VAL A C 1
ATOM 3484 O O . VAL A 1 448 ? 9.481 6.596 1.477 1.00 88.38 448 VAL A O 1
ATOM 3487 N N . VAL A 1 449 ? 11.706 6.386 1.625 1.00 87.44 449 VAL A N 1
ATOM 3488 C CA . VAL A 1 449 ? 11.754 5.322 0.612 1.00 87.44 449 VAL A CA 1
ATOM 3489 C C . VAL A 1 449 ? 11.092 4.051 1.124 1.00 87.44 449 VAL A C 1
ATOM 3491 O O . VAL A 1 449 ? 10.345 3.441 0.372 1.00 87.44 449 VAL A O 1
ATOM 3494 N N . ALA A 1 450 ? 11.295 3.659 2.383 1.00 90.06 450 ALA A N 1
ATOM 3495 C CA . ALA A 1 450 ? 10.599 2.505 2.954 1.00 90.06 450 ALA A CA 1
ATOM 3496 C C . ALA A 1 450 ? 9.062 2.696 2.980 1.00 90.06 450 ALA A C 1
ATOM 3498 O O . ALA A 1 450 ? 8.333 1.752 2.681 1.00 90.06 450 ALA A O 1
ATOM 3499 N N . VAL A 1 451 ? 8.558 3.914 3.227 1.00 92.31 451 VAL A N 1
ATOM 3500 C CA . VAL A 1 451 ? 7.127 4.260 3.060 1.00 92.31 451 VAL A CA 1
ATOM 3501 C C . VAL A 1 451 ? 6.687 4.088 1.602 1.00 92.31 451 VAL A C 1
ATOM 3503 O O . VAL A 1 451 ? 5.676 3.443 1.335 1.00 92.31 451 VAL A O 1
ATOM 3506 N N . ALA A 1 452 ? 7.466 4.594 0.641 1.00 91.00 452 ALA A N 1
ATOM 3507 C CA . ALA A 1 452 ? 7.174 4.427 -0.785 1.00 91.00 452 ALA A CA 1
ATOM 3508 C C . ALA A 1 452 ? 7.256 2.956 -1.247 1.00 91.00 452 ALA A C 1
ATOM 3510 O O . ALA A 1 452 ? 6.514 2.557 -2.138 1.00 91.00 452 ALA A O 1
ATOM 3511 N N . VAL A 1 453 ? 8.117 2.139 -0.629 1.00 91.56 453 VAL A N 1
ATOM 3512 C CA . VAL A 1 453 ? 8.180 0.679 -0.809 1.00 91.56 453 VAL A CA 1
ATOM 3513 C C . VAL A 1 453 ? 6.902 0.025 -0.291 1.00 91.56 453 VAL A C 1
ATOM 3515 O O . VAL A 1 453 ? 6.318 -0.767 -1.019 1.00 91.56 453 VAL A O 1
ATOM 3518 N N . SER A 1 454 ? 6.449 0.375 0.919 1.00 93.50 454 SER A N 1
ATOM 3519 C CA . SER A 1 454 ? 5.202 -0.129 1.520 1.00 93.50 454 SER A CA 1
ATOM 3520 C C . SER A 1 454 ? 3.958 0.189 0.677 1.00 93.50 454 SER A C 1
ATOM 3522 O O . SER A 1 454 ? 3.069 -0.656 0.566 1.00 93.50 454 SER A O 1
ATOM 3524 N N . ALA A 1 455 ? 3.924 1.377 0.064 1.00 92.06 455 ALA A N 1
ATOM 3525 C CA . ALA A 1 455 ? 2.834 1.874 -0.781 1.00 92.06 455 ALA A CA 1
ATOM 3526 C C . ALA A 1 455 ? 2.876 1.397 -2.251 1.00 92.06 455 ALA A C 1
ATOM 3528 O O . ALA A 1 455 ? 1.891 1.539 -2.979 1.00 92.06 455 ALA A O 1
ATOM 3529 N N . ASP A 1 456 ? 4.010 0.877 -2.736 1.00 90.38 456 ASP A N 1
ATOM 3530 C CA . ASP A 1 456 ? 4.138 0.411 -4.120 1.00 90.38 456 ASP A CA 1
ATOM 3531 C C . ASP A 1 456 ? 3.522 -0.992 -4.268 1.00 90.38 456 ASP A C 1
ATOM 3533 O O . ASP A 1 456 ? 4.017 -1.927 -3.638 1.00 90.38 456 ASP A O 1
ATOM 3537 N N . PRO A 1 457 ? 2.532 -1.217 -5.154 1.00 86.31 457 PRO A N 1
ATOM 3538 C CA . PRO A 1 457 ? 1.897 -2.530 -5.323 1.00 86.31 457 PRO A CA 1
ATOM 3539 C C . PRO A 1 457 ? 2.836 -3.685 -5.715 1.00 86.31 457 PRO A C 1
ATOM 3541 O O . PRO A 1 457 ? 2.420 -4.842 -5.682 1.00 86.31 457 PRO A O 1
ATOM 3544 N N . ARG A 1 458 ? 4.073 -3.392 -6.137 1.00 86.50 458 ARG A N 1
ATOM 3545 C CA . ARG A 1 458 ? 5.110 -4.376 -6.477 1.00 86.50 458 ARG A CA 1
ATOM 3546 C C . ARG A 1 458 ? 5.895 -4.802 -5.237 1.00 86.50 458 ARG A C 1
ATOM 3548 O O . ARG A 1 458 ? 6.079 -5.995 -5.022 1.00 86.50 458 ARG A O 1
ATOM 3555 N N . TYR A 1 459 ? 6.366 -3.841 -4.438 1.00 88.94 459 TYR A N 1
ATOM 3556 C CA . TYR A 1 459 ? 7.257 -4.095 -3.294 1.00 88.94 459 TYR A CA 1
ATOM 3557 C C . TYR A 1 459 ? 6.517 -4.187 -1.952 1.00 88.94 459 TYR A C 1
ATOM 3559 O O . TYR A 1 459 ? 6.951 -4.918 -1.060 1.00 88.94 459 TYR A O 1
ATOM 3567 N N . GLY A 1 460 ? 5.397 -3.476 -1.826 1.00 90.88 460 GLY A N 1
ATOM 3568 C CA . GLY A 1 460 ? 4.597 -3.325 -0.617 1.00 90.88 460 GLY A CA 1
ATOM 3569 C C . GLY A 1 460 ? 4.191 -4.647 0.016 1.00 90.88 460 GLY A C 1
ATOM 3570 O O . GLY A 1 460 ? 4.477 -4.825 1.196 1.00 90.88 460 GLY A O 1
ATOM 3571 N N . PRO A 1 461 ? 3.647 -5.627 -0.732 1.00 90.00 461 PRO A N 1
ATOM 3572 C CA . PRO A 1 461 ? 3.314 -6.936 -0.173 1.00 90.00 461 PRO A CA 1
ATOM 3573 C C . PRO A 1 461 ? 4.485 -7.614 0.559 1.00 90.00 461 PRO A C 1
ATOM 3575 O O . PRO A 1 461 ? 4.287 -8.208 1.610 1.00 90.00 461 PRO A O 1
ATOM 3578 N N . LEU A 1 462 ? 5.716 -7.463 0.061 1.00 90.00 462 LEU A N 1
ATOM 3579 C CA . LEU A 1 462 ? 6.918 -8.073 0.640 1.00 90.00 462 LEU A CA 1
ATOM 3580 C C . LEU A 1 462 ? 7.381 -7.329 1.902 1.00 90.00 462 LEU A C 1
ATOM 3582 O O . LEU A 1 462 ? 7.655 -7.950 2.926 1.00 90.00 462 LEU A O 1
ATOM 3586 N N . GLN A 1 463 ? 7.446 -5.995 1.836 1.00 91.00 463 GLN A N 1
ATOM 3587 C CA . GLN A 1 463 ? 7.813 -5.134 2.968 1.00 91.00 463 GLN A CA 1
ATOM 3588 C C . GLN A 1 463 ? 6.793 -5.245 4.109 1.00 91.00 463 GLN A C 1
ATOM 3590 O O . GLN A 1 463 ? 7.168 -5.391 5.271 1.00 91.00 463 GLN A O 1
ATOM 3595 N N . ASN A 1 464 ? 5.507 -5.200 3.770 1.00 93.88 464 ASN A N 1
ATOM 3596 C CA . ASN A 1 464 ? 4.414 -5.208 4.730 1.00 93.88 464 ASN A CA 1
ATOM 3597 C C . ASN A 1 464 ? 4.243 -6.591 5.367 1.00 93.88 464 ASN A C 1
ATOM 3599 O O . ASN A 1 464 ? 3.993 -6.669 6.562 1.00 93.88 464 ASN A O 1
ATOM 3603 N N . GLN A 1 465 ? 4.454 -7.685 4.629 1.00 91.00 465 GLN A N 1
ATOM 3604 C CA . GLN A 1 465 ? 4.483 -9.023 5.224 1.00 91.00 465 GLN A CA 1
ATOM 3605 C C . GLN A 1 465 ? 5.670 -9.208 6.179 1.00 91.00 465 GLN A C 1
ATOM 3607 O O . GLN A 1 465 ? 5.501 -9.789 7.249 1.00 91.00 465 GLN A O 1
ATOM 3612 N N . GLY A 1 466 ? 6.853 -8.692 5.827 1.00 88.75 466 GLY A N 1
ATOM 3613 C CA . GLY A 1 466 ? 8.021 -8.738 6.709 1.00 88.75 466 GLY A CA 1
ATOM 3614 C C . GLY A 1 466 ? 7.817 -7.947 7.997 1.00 88.75 466 GLY A C 1
ATOM 3615 O O . GLY A 1 466 ? 8.094 -8.457 9.080 1.00 88.75 466 GLY A O 1
ATOM 3616 N N . LEU A 1 467 ? 7.237 -6.745 7.909 1.00 92.81 467 LEU A N 1
ATOM 3617 C CA . LEU A 1 467 ? 6.855 -5.999 9.107 1.00 92.81 467 LEU A CA 1
ATOM 3618 C C . LEU A 1 467 ? 5.741 -6.710 9.892 1.00 92.81 467 LEU A C 1
ATOM 3620 O O . LEU A 1 467 ? 5.831 -6.796 11.110 1.00 92.81 467 LEU A O 1
ATOM 3624 N N . ALA A 1 468 ? 4.727 -7.279 9.232 1.00 92.94 468 ALA A N 1
ATOM 3625 C CA . ALA A 1 468 ? 3.667 -8.026 9.910 1.00 92.94 468 ALA A CA 1
ATOM 3626 C C . ALA A 1 468 ? 4.212 -9.234 10.690 1.00 92.94 468 ALA A C 1
ATOM 3628 O O . ALA A 1 468 ? 3.710 -9.519 11.775 1.00 92.94 468 ALA A O 1
ATOM 3629 N N . GLN A 1 469 ? 5.266 -9.895 10.193 1.00 89.00 469 GLN A N 1
ATOM 3630 C CA . GLN A 1 469 ? 5.971 -10.924 10.955 1.00 89.00 469 GLN A CA 1
ATOM 3631 C C . GLN A 1 469 ? 6.669 -10.341 12.195 1.00 89.00 469 GLN A C 1
ATOM 3633 O O . GLN A 1 469 ? 6.526 -10.912 13.271 1.00 89.00 469 GLN A O 1
ATOM 3638 N N . VAL A 1 470 ? 7.352 -9.193 12.089 1.00 89.94 470 VAL A N 1
ATOM 3639 C CA . VAL A 1 470 ? 7.936 -8.500 13.258 1.00 89.94 470 VAL A CA 1
ATOM 3640 C C . VAL A 1 470 ? 6.867 -8.194 14.316 1.00 89.94 470 VAL A C 1
ATOM 3642 O O . VAL A 1 470 ? 7.087 -8.461 15.496 1.00 89.94 470 VAL A O 1
ATOM 3645 N N . LEU A 1 471 ? 5.697 -7.686 13.909 1.00 93.31 471 LEU A N 1
ATOM 3646 C CA . LEU A 1 471 ? 4.586 -7.399 14.829 1.00 93.31 471 LEU A CA 1
ATOM 3647 C C . LEU A 1 471 ? 3.989 -8.670 15.444 1.00 93.31 471 LEU A C 1
ATOM 3649 O O . LEU A 1 471 ? 3.633 -8.676 16.618 1.00 93.31 471 LEU A O 1
ATOM 3653 N N . TYR A 1 472 ? 3.884 -9.745 14.664 1.00 91.06 472 TYR A N 1
ATOM 3654 C CA . TYR A 1 472 ? 3.384 -11.035 15.132 1.00 91.06 472 TYR A CA 1
ATOM 3655 C C . TYR A 1 472 ? 4.331 -11.678 16.151 1.00 91.06 472 TYR A C 1
ATOM 3657 O O . TYR A 1 472 ? 3.889 -12.094 17.220 1.00 91.06 472 TYR A O 1
ATOM 3665 N N . ASP A 1 473 ? 5.633 -11.698 15.862 1.00 87.19 473 ASP A N 1
ATOM 3666 C CA . ASP A 1 473 ? 6.647 -12.246 16.763 1.00 87.19 473 ASP A CA 1
ATOM 3667 C C . ASP A 1 473 ? 6.767 -11.386 18.043 1.00 87.19 473 ASP A C 1
ATOM 3669 O O . ASP A 1 473 ? 6.936 -11.934 19.127 1.00 87.19 473 ASP A O 1
ATOM 3673 N N . CYS A 1 474 ? 6.589 -10.060 17.946 1.00 88.81 474 CYS A N 1
ATOM 3674 C CA . CYS A 1 474 ? 6.431 -9.143 19.086 1.00 88.81 474 CYS A CA 1
ATOM 3675 C C . CYS A 1 474 ? 5.206 -9.500 19.952 1.00 88.81 474 CYS A C 1
ATOM 3677 O O . CYS A 1 474 ? 5.337 -9.726 21.155 1.00 88.81 474 CYS A O 1
ATOM 3679 N N . LEU A 1 475 ? 4.023 -9.631 19.341 1.00 90.88 475 LEU A N 1
ATOM 3680 C CA . LEU A 1 475 ? 2.785 -10.022 20.024 1.00 90.88 475 LEU A CA 1
ATOM 3681 C C . LEU A 1 475 ? 2.921 -11.364 20.760 1.00 90.88 475 LEU A C 1
ATOM 3683 O O . LEU A 1 475 ? 2.537 -11.465 21.927 1.00 90.88 475 LEU A O 1
ATOM 3687 N N . LEU A 1 476 ? 3.490 -12.386 20.110 1.00 88.44 476 LEU A N 1
ATOM 3688 C CA . LEU A 1 476 ? 3.702 -13.698 20.731 1.00 88.44 476 LEU A CA 1
ATOM 3689 C C . LEU A 1 476 ? 4.659 -13.630 21.931 1.00 88.44 476 LEU A C 1
ATOM 3691 O O . LEU A 1 476 ? 4.398 -14.281 22.944 1.00 88.44 476 LEU A O 1
ATOM 3695 N N . SER A 1 477 ? 5.727 -12.828 21.853 1.00 87.19 477 SER A N 1
ATOM 3696 C CA . SER A 1 477 ? 6.645 -12.601 22.980 1.00 87.19 477 SER A CA 1
ATOM 3697 C C . SER A 1 477 ? 5.965 -11.960 24.195 1.00 87.19 477 SER A C 1
ATOM 3699 O O . SER A 1 477 ? 6.397 -12.210 25.318 1.00 87.19 477 SER A O 1
ATOM 3701 N N . TYR A 1 478 ? 4.878 -11.209 23.987 1.00 88.44 478 TYR A N 1
ATOM 3702 C CA . TYR A 1 478 ? 4.057 -10.589 25.035 1.00 88.44 478 TYR A CA 1
ATOM 3703 C C . TYR A 1 478 ? 2.711 -11.309 25.261 1.00 88.44 478 TYR A C 1
ATOM 3705 O O . TYR A 1 478 ? 1.693 -10.706 25.610 1.00 88.44 478 TYR A O 1
ATOM 3713 N N . GLY A 1 479 ? 2.703 -12.635 25.085 1.00 86.44 479 GLY A N 1
ATOM 3714 C CA . GLY A 1 479 ? 1.618 -13.513 25.540 1.00 86.44 479 GLY A CA 1
ATOM 3715 C C . GLY A 1 479 ? 0.373 -13.557 24.649 1.00 86.44 479 GLY A C 1
ATOM 3716 O O . GLY A 1 479 ? -0.640 -14.131 25.055 1.00 86.44 479 GLY A O 1
ATOM 3717 N N . TYR A 1 480 ? 0.420 -12.986 23.442 1.00 88.38 480 TYR A N 1
ATOM 3718 C CA . TYR A 1 480 ? -0.724 -12.992 22.532 1.00 88.38 480 TYR A CA 1
ATOM 3719 C C . TYR A 1 480 ? -1.127 -14.417 22.118 1.00 88.38 480 TYR A C 1
ATOM 3721 O O . TYR A 1 480 ? -0.328 -15.174 21.565 1.00 88.38 480 TYR A O 1
ATOM 3729 N N . SER A 1 481 ? -2.401 -14.770 22.307 1.00 84.31 481 SER A N 1
ATOM 3730 C CA . SER A 1 481 ? -2.970 -16.043 21.849 1.00 84.31 481 SER A CA 1
ATOM 3731 C C . SER A 1 481 ? -3.855 -15.834 20.620 1.00 84.31 481 SER A C 1
ATOM 3733 O O . SER A 1 481 ? -4.869 -15.138 20.676 1.00 84.31 481 SER A O 1
ATOM 3735 N N . CYS A 1 482 ? -3.505 -16.503 19.517 1.00 81.06 482 CYS A N 1
ATOM 3736 C CA . CYS A 1 482 ? -4.297 -16.489 18.282 1.00 81.06 482 CYS A CA 1
ATOM 3737 C C . CYS A 1 482 ? -5.687 -17.129 18.461 1.00 81.06 482 CYS A C 1
ATOM 3739 O O . CYS A 1 482 ? -6.614 -16.779 17.738 1.00 81.06 482 CYS A O 1
ATOM 3741 N N . ASP A 1 483 ? -5.857 -18.026 19.438 1.00 77.56 483 ASP A N 1
ATOM 3742 C CA . ASP A 1 483 ? -7.144 -18.678 19.714 1.00 77.56 483 ASP A CA 1
ATOM 3743 C C . ASP A 1 483 ? -8.150 -17.704 20.343 1.00 77.56 483 ASP A C 1
ATOM 3745 O O . ASP A 1 483 ? -9.346 -17.772 20.063 1.00 77.56 483 ASP A O 1
ATOM 3749 N N . ARG A 1 484 ? -7.659 -16.760 21.162 1.00 80.69 484 ARG A N 1
ATOM 3750 C CA . ARG A 1 484 ? -8.483 -15.718 21.797 1.00 80.69 484 ARG A CA 1
ATOM 3751 C C . ARG A 1 484 ? -8.892 -14.601 20.842 1.00 80.69 484 ARG A C 1
ATOM 3753 O O . ARG A 1 484 ? -9.871 -13.917 21.122 1.00 80.69 484 ARG A O 1
ATOM 3760 N N . LYS A 1 485 ? -8.141 -14.397 19.751 1.00 88.25 485 LYS A N 1
ATOM 3761 C CA . LYS A 1 485 ? -8.362 -13.322 18.765 1.00 88.25 485 LYS A CA 1
ATOM 3762 C C . LYS A 1 485 ? -8.492 -11.933 19.406 1.00 88.25 485 LYS A C 1
ATOM 3764 O O . LYS A 1 485 ? -9.277 -11.106 18.943 1.00 88.25 485 LYS A O 1
ATOM 3769 N N . THR A 1 486 ? -7.742 -11.682 20.484 1.00 90.19 486 THR A N 1
ATOM 3770 C CA . THR A 1 486 ? -7.788 -10.418 21.230 1.00 90.19 486 THR A CA 1
ATOM 3771 C C . THR A 1 486 ? -7.571 -9.237 20.270 1.00 90.19 486 THR A C 1
ATOM 3773 O O . THR A 1 486 ? -6.626 -9.302 19.476 1.00 90.19 486 THR A O 1
ATOM 3776 N N . PRO A 1 487 ? -8.414 -8.184 20.306 1.00 95.62 487 PRO A N 1
ATOM 3777 C CA . PRO A 1 487 ? -8.292 -7.022 19.430 1.00 95.62 487 PRO A CA 1
ATOM 3778 C C . PRO A 1 487 ? -6.896 -6.397 19.421 1.00 95.62 487 PRO A C 1
ATOM 3780 O O . PRO A 1 487 ? -6.246 -6.272 20.464 1.00 95.62 487 PRO A O 1
ATOM 3783 N N . ILE A 1 488 ? -6.464 -5.967 18.235 1.00 97.94 488 ILE A N 1
ATOM 3784 C CA . ILE A 1 488 ? -5.175 -5.306 18.016 1.00 97.94 488 ILE A CA 1
ATOM 3785 C C . ILE A 1 488 ? -5.434 -3.885 17.509 1.00 97.94 488 ILE A C 1
ATOM 3787 O O . ILE A 1 488 ? -6.201 -3.687 16.567 1.00 97.94 488 ILE A O 1
ATOM 3791 N N . THR A 1 489 ? -4.768 -2.894 18.093 1.00 98.56 489 THR A N 1
ATOM 3792 C CA . THR A 1 489 ? -4.733 -1.523 17.576 1.00 98.56 489 THR A CA 1
ATOM 3793 C C . THR A 1 489 ? -3.320 -1.166 17.147 1.00 98.56 489 THR A C 1
ATOM 3795 O O . THR A 1 489 ? -2.372 -1.322 17.912 1.00 98.56 489 THR A O 1
ATOM 3798 N N . LEU A 1 490 ? -3.169 -0.655 15.929 1.00 98.62 490 LEU A N 1
ATOM 3799 C CA . LEU A 1 490 ? -1.895 -0.149 15.424 1.00 98.62 490 LEU A CA 1
ATOM 3800 C C . LEU A 1 490 ? -1.934 1.380 15.440 1.00 98.62 490 LEU A C 1
ATOM 3802 O O . LEU A 1 490 ? -2.736 1.984 14.727 1.00 98.62 490 LEU A O 1
ATOM 3806 N N . ILE A 1 491 ? -1.082 2.013 16.244 1.00 98.50 491 ILE A N 1
ATOM 3807 C CA . ILE A 1 491 ? -0.919 3.470 16.255 1.00 98.50 491 ILE A CA 1
ATOM 3808 C C . ILE A 1 491 ? 0.250 3.814 15.335 1.00 98.50 491 ILE A C 1
ATOM 3810 O O . ILE A 1 491 ? 1.368 3.363 15.564 1.00 98.50 491 ILE A O 1
ATOM 3814 N N . GLY A 1 492 ? -0.001 4.594 14.285 1.00 97.75 492 GLY A N 1
ATOM 3815 C CA . GLY A 1 492 ? 1.011 4.975 13.302 1.00 97.75 492 GLY A CA 1
ATOM 3816 C C . GLY A 1 492 ? 1.132 6.487 13.155 1.00 97.75 492 GLY A C 1
ATOM 3817 O O . GLY A 1 492 ? 0.163 7.143 12.764 1.00 97.75 492 GLY A O 1
ATOM 3818 N N . PHE A 1 493 ? 2.322 7.036 13.406 1.00 96.75 493 PHE A N 1
ATOM 3819 C CA . PHE A 1 493 ? 2.617 8.458 13.200 1.00 96.75 493 PHE A CA 1
ATOM 3820 C C . PHE A 1 493 ? 3.259 8.708 11.828 1.00 96.75 493 PHE A C 1
ATOM 3822 O O . PHE A 1 493 ? 4.220 8.037 11.452 1.00 96.75 493 PHE A O 1
ATOM 3829 N N . SER A 1 494 ? 2.770 9.702 11.075 1.00 94.69 494 SER A N 1
ATOM 3830 C CA . SER A 1 494 ? 3.366 10.123 9.795 1.00 94.69 494 SER A CA 1
ATOM 3831 C C . SER A 1 494 ? 3.534 8.942 8.810 1.00 94.69 494 SER A C 1
ATOM 3833 O O . SER A 1 494 ? 2.545 8.312 8.426 1.00 94.69 494 SER A O 1
ATOM 3835 N N . GLY A 1 495 ? 4.761 8.603 8.400 1.00 94.12 495 GLY A N 1
ATOM 3836 C CA . GLY A 1 495 ? 5.071 7.419 7.587 1.00 94.12 495 GLY A CA 1
ATOM 3837 C C . GLY A 1 495 ? 4.732 6.079 8.258 1.00 94.12 495 GLY A C 1
ATOM 3838 O O . GLY A 1 495 ? 4.364 5.124 7.571 1.00 94.12 495 GLY A O 1
ATOM 3839 N N . GLY A 1 496 ? 4.757 6.022 9.592 1.00 96.19 496 GLY A N 1
ATOM 3840 C CA . GLY A 1 496 ? 4.356 4.863 10.387 1.00 96.19 496 GLY A CA 1
ATOM 3841 C C . GLY A 1 496 ? 2.882 4.496 10.207 1.00 96.19 496 GLY A C 1
ATOM 3842 O O . GLY A 1 496 ? 2.527 3.331 10.348 1.00 96.19 496 GLY A O 1
ATOM 3843 N N . ALA A 1 497 ? 2.025 5.436 9.788 1.00 96.69 497 ALA A N 1
ATOM 3844 C CA . ALA A 1 497 ? 0.631 5.144 9.442 1.00 96.69 497 ALA A CA 1
ATOM 3845 C C . ALA A 1 497 ? 0.480 4.308 8.159 1.00 96.69 497 ALA A C 1
ATOM 3847 O O . ALA A 1 497 ? -0.380 3.431 8.104 1.00 96.69 497 ALA A O 1
ATOM 3848 N N . GLN A 1 498 ? 1.320 4.544 7.142 1.00 96.44 498 GLN A N 1
ATOM 3849 C CA . GLN A 1 498 ? 1.358 3.699 5.940 1.00 96.44 498 GLN A CA 1
ATOM 3850 C C . GLN A 1 498 ? 1.849 2.290 6.289 1.00 96.44 498 GLN A C 1
ATOM 3852 O O . GLN A 1 498 ? 1.304 1.307 5.794 1.00 96.44 498 GLN A O 1
ATOM 3857 N N . MET A 1 499 ? 2.829 2.188 7.191 1.00 97.06 499 MET A N 1
ATOM 3858 C CA . MET A 1 499 ? 3.284 0.899 7.709 1.00 97.06 499 MET A CA 1
ATOM 3859 C C . MET A 1 499 ? 2.172 0.183 8.492 1.00 97.06 499 MET A C 1
ATOM 3861 O O . MET A 1 499 ? 1.917 -0.992 8.241 1.00 97.06 499 MET A O 1
ATOM 3865 N N . ALA A 1 500 ? 1.462 0.903 9.370 1.00 97.94 500 ALA A N 1
ATOM 3866 C CA . ALA A 1 500 ? 0.359 0.386 10.179 1.00 97.94 500 ALA A CA 1
ATOM 3867 C C . ALA A 1 500 ? -0.802 -0.158 9.336 1.00 97.94 500 ALA A C 1
ATOM 3869 O O . ALA A 1 500 ? -1.275 -1.256 9.601 1.00 97.94 500 ALA A O 1
ATOM 3870 N N . ILE A 1 501 ? -1.251 0.566 8.304 1.00 97.38 501 ILE A N 1
ATOM 3871 C CA . ILE A 1 501 ? -2.324 0.066 7.430 1.00 97.38 501 ILE A CA 1
ATOM 3872 C C . ILE A 1 501 ? -1.820 -1.048 6.495 1.00 97.38 501 ILE A C 1
ATOM 3874 O O . ILE A 1 501 ? -2.517 -2.037 6.267 1.00 97.38 501 ILE A O 1
ATOM 3878 N N . GLY A 1 502 ? -0.568 -0.951 6.030 1.00 95.75 502 GLY A N 1
ATOM 3879 C CA . GLY A 1 502 ? 0.034 -1.910 5.109 1.00 95.75 502 GLY A CA 1
ATOM 3880 C C . GLY A 1 502 ? 0.142 -3.334 5.661 1.00 95.75 502 GLY A C 1
ATOM 3881 O O . GLY A 1 502 ? -0.027 -4.291 4.902 1.00 95.75 502 GLY A O 1
ATOM 3882 N N . VAL A 1 503 ? 0.394 -3.493 6.967 1.00 95.94 503 VAL A N 1
ATOM 3883 C CA . VAL A 1 503 ? 0.505 -4.811 7.628 1.00 95.94 503 VAL A CA 1
ATOM 3884 C C . VAL A 1 503 ? -0.835 -5.513 7.857 1.00 95.94 503 VAL A C 1
ATOM 3886 O O . VAL A 1 503 ? -0.834 -6.732 8.040 1.00 95.94 503 VAL A O 1
ATOM 3889 N N . VAL A 1 504 ? -1.964 -4.791 7.854 1.00 96.44 504 VAL A N 1
ATOM 3890 C CA . VAL A 1 504 ? -3.272 -5.322 8.288 1.00 96.44 504 VAL A CA 1
ATOM 3891 C C . VAL A 1 504 ? -3.682 -6.616 7.565 1.00 96.44 504 VAL A C 1
ATOM 3893 O O . VAL A 1 504 ? -3.973 -7.584 8.271 1.00 96.44 504 VAL A O 1
ATOM 3896 N N . PRO A 1 505 ? -3.641 -6.717 6.215 1.00 92.75 505 PRO A N 1
ATOM 3897 C CA . PRO A 1 505 ? -4.100 -7.916 5.497 1.00 92.75 505 PRO A CA 1
ATOM 3898 C C . PRO A 1 505 ? -3.277 -9.162 5.822 1.00 92.75 505 PRO A C 1
ATOM 3900 O O . PRO A 1 505 ? -3.755 -10.292 5.714 1.00 92.75 505 PRO A O 1
ATOM 3903 N N . PHE A 1 506 ? -2.013 -8.949 6.196 1.00 92.44 506 PHE A N 1
ATOM 3904 C CA . PHE A 1 506 ? -1.136 -10.006 6.659 1.00 92.44 506 PHE A CA 1
ATOM 3905 C C . PHE A 1 506 ? -1.503 -10.345 8.095 1.00 92.44 506 PHE A C 1
ATOM 3907 O O . PHE A 1 506 ? -2.014 -11.437 8.324 1.00 92.44 506 PHE A O 1
ATOM 3914 N N . LEU A 1 507 ? -1.316 -9.416 9.041 1.00 91.88 507 LEU A N 1
ATOM 3915 C CA . LEU A 1 507 ? -1.455 -9.671 10.478 1.00 91.88 507 LEU A CA 1
ATOM 3916 C C . LEU A 1 507 ? -2.818 -10.299 10.830 1.00 91.88 507 LEU A C 1
ATOM 3918 O O . LEU A 1 507 ? -2.852 -11.309 11.534 1.00 91.88 507 LEU A O 1
ATOM 3922 N N . GLN A 1 508 ? -3.908 -9.797 10.239 1.00 90.88 508 GLN A N 1
ATOM 3923 C CA . GLN A 1 508 ? -5.266 -10.333 10.394 1.00 90.88 508 GLN A CA 1
ATOM 3924 C C . GLN A 1 508 ? -5.386 -11.800 9.940 1.00 90.88 508 GLN A C 1
ATOM 3926 O O . GLN A 1 508 ? -6.106 -12.580 10.564 1.00 90.88 508 GLN A O 1
ATOM 3931 N N . ARG A 1 509 ? -4.653 -12.222 8.899 1.00 87.94 509 ARG A N 1
ATOM 3932 C CA . ARG A 1 509 ? -4.654 -13.610 8.397 1.00 87.94 509 ARG A CA 1
ATOM 3933 C C . ARG A 1 509 ? -4.000 -14.600 9.365 1.00 87.94 509 ARG A C 1
ATOM 3935 O O . ARG A 1 509 ? -4.403 -15.763 9.379 1.00 87.94 509 ARG A O 1
ATOM 3942 N N . ALA A 1 510 ? -3.013 -14.180 10.161 1.00 85.56 510 ALA A N 1
ATOM 3943 C CA . ALA A 1 510 ? -2.382 -15.059 11.154 1.00 85.56 510 ALA A CA 1
ATOM 3944 C C . ALA A 1 510 ? -3.067 -15.031 12.520 1.00 85.56 510 ALA A C 1
ATOM 3946 O O . ALA A 1 510 ? -3.183 -16.082 13.148 1.00 85.56 510 ALA A O 1
ATOM 3947 N N . THR A 1 511 ? -3.503 -13.857 12.986 1.00 88.81 511 THR A N 1
ATOM 3948 C CA . THR A 1 511 ? -4.136 -13.716 14.307 1.00 88.81 511 THR A CA 1
ATOM 3949 C C . THR A 1 511 ? -5.629 -14.030 14.272 1.00 88.81 511 THR A C 1
ATOM 3951 O O . THR A 1 511 ? -6.185 -14.445 15.282 1.00 88.81 511 THR A O 1
ATOM 3954 N N . GLY A 1 512 ? -6.292 -13.837 13.125 1.00 86.00 512 GLY A N 1
ATOM 3955 C CA . GLY A 1 512 ? -7.745 -13.950 12.990 1.00 86.00 512 GLY A CA 1
ATOM 3956 C C . GLY A 1 512 ? -8.527 -12.896 13.782 1.00 86.00 512 GLY A C 1
ATOM 3957 O O . GLY A 1 512 ? -9.726 -13.081 13.989 1.00 86.00 512 GLY A O 1
ATOM 3958 N N . ALA A 1 513 ? -7.854 -11.846 14.259 1.00 89.56 513 ALA A N 1
ATOM 3959 C CA . ALA A 1 513 ? -8.385 -10.849 15.180 1.00 89.56 513 ALA A CA 1
ATOM 3960 C C . ALA A 1 513 ? -8.875 -9.579 14.467 1.00 89.56 513 ALA A C 1
ATOM 3962 O O . ALA A 1 513 ? -8.385 -9.263 13.379 1.00 89.56 513 ALA A O 1
ATOM 3963 N N . PRO A 1 514 ? -9.806 -8.816 15.072 1.00 93.44 514 PRO A N 1
ATOM 3964 C CA . PRO A 1 514 ? -10.140 -7.483 14.588 1.00 93.44 514 PRO A CA 1
ATOM 3965 C C . PRO A 1 514 ? -8.937 -6.552 14.785 1.00 93.44 514 PRO A C 1
ATOM 3967 O O . PRO A 1 514 ? -8.334 -6.518 15.863 1.00 93.44 514 PRO A O 1
ATOM 3970 N N . ILE A 1 515 ? -8.590 -5.810 13.730 1.00 97.31 515 ILE A N 1
ATOM 3971 C CA . ILE A 1 515 ? -7.476 -4.857 13.731 1.00 97.31 515 ILE A CA 1
ATOM 3972 C C . ILE A 1 515 ? -8.010 -3.458 13.428 1.00 97.31 515 ILE A C 1
ATOM 3974 O O . ILE A 1 515 ? -8.600 -3.231 12.372 1.00 97.31 515 ILE A O 1
ATOM 3978 N N . GLU A 1 516 ? -7.778 -2.529 14.350 1.00 97.62 516 GLU A N 1
ATOM 3979 C CA . GLU A 1 516 ? -8.060 -1.097 14.204 1.00 97.62 516 GLU A CA 1
ATOM 3980 C C . GLU A 1 516 ? -6.738 -0.337 13.995 1.00 97.62 516 GLU A C 1
ATOM 3982 O O . GLU A 1 516 ? -5.688 -0.737 14.505 1.00 97.62 516 GLU A O 1
ATOM 3987 N N . VAL A 1 517 ? -6.764 0.775 13.258 1.00 98.62 517 VAL A N 1
ATOM 3988 C CA . VAL A 1 517 ? -5.583 1.625 13.031 1.00 98.62 517 VAL A CA 1
ATOM 3989 C C . VAL A 1 517 ? -5.883 3.049 13.487 1.00 98.62 517 VAL A C 1
ATOM 3991 O O . VAL A 1 517 ? -6.838 3.659 13.012 1.00 98.62 517 VAL A O 1
ATOM 3994 N N . ILE A 1 518 ? -5.044 3.599 14.368 1.00 98.50 518 ILE A N 1
ATOM 3995 C CA . ILE A 1 518 ? -5.046 5.019 14.740 1.00 98.50 518 ILE A CA 1
ATOM 3996 C C . ILE A 1 518 ? -3.890 5.688 13.997 1.00 98.50 518 ILE A C 1
ATOM 3998 O O . ILE A 1 518 ? -2.717 5.516 14.319 1.00 98.50 518 ILE A O 1
ATOM 4002 N N . SER A 1 519 ? -4.223 6.442 12.960 1.00 97.94 519 SER A N 1
ATOM 4003 C CA . SER A 1 519 ? -3.275 7.170 12.130 1.00 97.94 519 SER A CA 1
ATOM 4004 C C . SER A 1 519 ? -3.179 8.619 12.600 1.00 97.94 519 SER A C 1
ATOM 4006 O O . SER A 1 519 ? -4.130 9.380 12.438 1.00 97.94 519 SER A O 1
ATOM 4008 N N . ILE A 1 520 ? -2.024 9.013 13.136 1.00 97.94 520 ILE A N 1
ATOM 4009 C CA . ILE A 1 520 ? -1.746 10.379 13.602 1.00 97.94 520 ILE A CA 1
ATOM 4010 C C . ILE A 1 520 ? -0.922 11.094 12.525 1.00 97.94 520 ILE A C 1
ATOM 4012 O O . ILE A 1 520 ? 0.197 10.676 12.219 1.00 97.94 520 ILE A O 1
ATOM 4016 N N . SER A 1 521 ? -1.478 12.143 11.907 1.00 96.12 521 SER A N 1
ATOM 4017 C CA . SER A 1 521 ? -0.833 12.898 10.814 1.00 96.12 521 SER A CA 1
ATOM 4018 C C . SER A 1 521 ? -0.319 12.006 9.664 1.00 96.12 521 SER A C 1
ATOM 4020 O O . SER A 1 521 ? 0.721 12.262 9.059 1.00 96.12 521 SER A O 1
ATOM 4022 N N . GLY A 1 522 ? -1.013 10.898 9.388 1.00 94.94 522 GLY A N 1
ATOM 4023 C CA . GLY A 1 522 ? -0.472 9.799 8.586 1.00 94.94 522 GLY A CA 1
ATOM 4024 C C . GLY A 1 522 ? -0.403 10.034 7.076 1.00 94.94 522 GLY A C 1
ATOM 4025 O O . GLY A 1 522 ? -1.365 10.470 6.451 1.00 94.94 522 GLY A O 1
ATOM 4026 N N . VAL A 1 523 ? 0.698 9.631 6.441 1.00 93.44 523 VAL A N 1
ATOM 4027 C CA . VAL A 1 523 ? 0.859 9.723 4.977 1.00 93.44 523 VAL A CA 1
ATOM 4028 C C . VAL A 1 523 ? 0.491 8.386 4.327 1.00 93.44 523 VAL A C 1
ATOM 4030 O O . VAL A 1 523 ? 1.357 7.625 3.908 1.00 93.44 523 VAL A O 1
ATOM 4033 N N . ILE A 1 524 ? -0.809 8.083 4.284 1.00 94.00 524 ILE A N 1
ATOM 4034 C CA . ILE A 1 524 ? -1.348 6.826 3.728 1.00 94.00 524 ILE A CA 1
ATOM 4035 C C . ILE A 1 524 ? -1.545 6.932 2.207 1.00 94.00 524 ILE A C 1
ATOM 4037 O O . ILE A 1 524 ? -1.920 7.996 1.698 1.00 94.00 524 ILE A O 1
ATOM 4041 N N . SER A 1 525 ? -1.318 5.818 1.506 1.00 92.75 525 SER A N 1
ATOM 4042 C CA . SER A 1 525 ? -1.411 5.671 0.047 1.00 92.75 525 SER A CA 1
ATOM 4043 C C . SER A 1 525 ? -2.798 5.317 -0.495 1.00 92.75 525 SER A C 1
ATOM 4045 O O . SER A 1 525 ? -3.160 5.786 -1.572 1.00 92.75 525 SER A O 1
ATOM 4047 N N . GLY A 1 526 ? -3.612 4.561 0.244 1.00 90.06 526 GLY A N 1
ATOM 4048 C CA . GLY A 1 526 ? -4.981 4.239 -0.161 1.00 90.06 526 GLY A CA 1
ATOM 4049 C C . GLY A 1 526 ? -5.147 2.965 -0.999 1.00 90.06 526 GLY A C 1
ATOM 4050 O O . GLY A 1 526 ? -6.216 2.774 -1.595 1.00 90.06 526 GLY A O 1
ATOM 4051 N N . ASN A 1 527 ? -4.104 2.133 -1.078 1.00 88.00 527 ASN A N 1
ATOM 4052 C CA . ASN A 1 527 ? -4.065 0.901 -1.865 1.00 88.00 527 ASN A CA 1
ATOM 4053 C C . ASN A 1 527 ? -3.604 -0.351 -1.080 1.00 88.00 527 ASN A C 1
ATOM 4055 O O . ASN A 1 527 ? -3.435 -1.412 -1.690 1.00 88.00 527 ASN A O 1
ATOM 4059 N N . THR A 1 528 ? -3.426 -0.254 0.242 1.00 86.69 528 THR A N 1
ATOM 4060 C CA . THR A 1 528 ? -2.972 -1.350 1.112 1.00 86.69 528 THR A CA 1
ATOM 4061 C C . THR A 1 528 ? -3.767 -1.396 2.418 1.00 86.69 528 THR A C 1
ATOM 4063 O O . THR A 1 528 ? -3.527 -0.584 3.305 1.00 86.69 528 THR A O 1
ATOM 4066 N N . GLY A 1 529 ? -4.642 -2.393 2.581 1.00 90.25 529 GLY A N 1
ATOM 4067 C CA . GLY A 1 529 ? -5.270 -2.734 3.866 1.00 90.25 529 GLY A CA 1
ATOM 4068 C C . GLY A 1 529 ? -6.514 -1.942 4.267 1.00 90.25 529 GLY A C 1
ATOM 4069 O O . GLY A 1 529 ? -7.164 -2.301 5.246 1.00 90.25 529 GLY A O 1
ATOM 4070 N N . GLU A 1 530 ? -6.923 -0.922 3.507 1.00 93.38 530 GLU A N 1
ATOM 4071 C CA . GLU A 1 530 ? -8.098 -0.096 3.840 1.00 93.38 530 GLU A CA 1
ATOM 4072 C C . GLU A 1 530 ? -9.424 -0.875 3.776 1.00 93.38 530 GLU A C 1
ATOM 4074 O O . GLU A 1 530 ? -10.419 -0.472 4.374 1.00 93.38 530 GLU A O 1
ATOM 4079 N N . MET A 1 531 ? -9.450 -1.983 3.032 1.00 92.06 531 MET A N 1
ATOM 4080 C CA . MET A 1 531 ? -10.609 -2.872 2.915 1.00 92.06 531 MET A CA 1
ATOM 4081 C C . MET A 1 531 ? -10.620 -3.997 3.959 1.00 92.06 531 MET A C 1
ATOM 4083 O O . MET A 1 531 ? -11.667 -4.613 4.150 1.00 92.06 531 MET A O 1
ATOM 4087 N N . ASP A 1 532 ? -9.480 -4.251 4.604 1.00 92.69 532 ASP A N 1
ATOM 4088 C CA . ASP A 1 532 ? -9.246 -5.363 5.531 1.00 92.69 532 ASP A CA 1
ATOM 4089 C C . ASP A 1 532 ? -9.306 -4.895 7.002 1.00 92.69 532 ASP A C 1
ATOM 4091 O O . ASP A 1 532 ? -9.762 -5.630 7.880 1.00 92.69 532 ASP A O 1
ATOM 4095 N N . VAL A 1 533 ? -8.903 -3.641 7.264 1.00 94.94 533 VAL A N 1
ATOM 4096 C CA . VAL A 1 533 ? -8.965 -2.980 8.582 1.00 94.94 533 VAL A CA 1
ATOM 4097 C C . VAL A 1 533 ? -10.400 -2.826 9.074 1.00 94.94 533 VAL A C 1
ATOM 4099 O O . VAL A 1 533 ? -11.262 -2.382 8.317 1.00 94.94 533 VAL A O 1
ATOM 4102 N N . GLU A 1 534 ? -10.662 -3.148 10.345 1.00 92.00 534 GLU A N 1
ATOM 4103 C CA . GLU A 1 534 ? -11.995 -2.990 10.946 1.00 92.00 534 GLU A CA 1
ATOM 4104 C C . GLU A 1 534 ? -12.400 -1.513 10.957 1.00 92.00 534 GLU A C 1
ATOM 4106 O O . GLU A 1 534 ? -13.450 -1.161 10.425 1.00 92.00 534 GLU A O 1
ATOM 4111 N N . GLN A 1 535 ? -11.512 -0.648 11.463 1.00 92.81 535 GLN A N 1
ATOM 4112 C CA . GLN A 1 535 ? -11.649 0.803 11.375 1.00 92.81 535 GLN A CA 1
ATOM 4113 C C . GLN A 1 535 ? -10.282 1.499 11.304 1.00 92.81 535 GLN A C 1
ATOM 4115 O O . GLN A 1 535 ? -9.378 1.212 12.093 1.00 92.81 535 GLN A O 1
ATOM 4120 N N . LEU A 1 536 ? -10.149 2.458 10.386 1.00 96.75 536 LEU A N 1
ATOM 4121 C CA . LEU A 1 536 ? -9.050 3.422 10.324 1.00 96.75 536 LEU A CA 1
ATOM 4122 C C . LEU A 1 536 ? -9.520 4.771 10.887 1.00 96.75 536 LEU A C 1
ATOM 4124 O O . LEU A 1 536 ? -10.306 5.480 10.259 1.00 96.75 536 LEU A O 1
ATOM 4128 N N . TYR A 1 537 ? -9.008 5.150 12.052 1.00 96.88 537 TYR A N 1
ATOM 4129 C CA . TYR A 1 537 ? -9.188 6.471 12.648 1.00 96.88 537 TYR A CA 1
ATOM 4130 C C . TYR A 1 537 ? -8.028 7.368 12.211 1.00 96.88 537 TYR A C 1
ATOM 4132 O O . TYR A 1 537 ? -6.884 7.144 12.594 1.00 96.88 537 TYR A O 1
ATOM 4140 N N . HIS A 1 538 ? -8.301 8.368 11.379 1.00 96.50 538 HIS A N 1
ATOM 4141 C CA . HIS A 1 538 ? -7.289 9.227 10.772 1.00 96.50 538 HIS A CA 1
ATOM 4142 C C . HIS A 1 538 ? -7.365 10.646 11.350 1.00 96.50 538 HIS A C 1
ATOM 4144 O O . HIS A 1 538 ? -8.261 11.423 11.015 1.00 96.50 538 HIS A O 1
ATOM 4150 N N . LEU A 1 539 ? -6.435 10.950 12.256 1.00 97.00 539 LEU A N 1
ATOM 4151 C CA . LEU A 1 539 ? -6.321 12.193 13.014 1.00 97.00 539 LEU A CA 1
ATOM 4152 C C . LEU A 1 539 ? -5.429 13.166 12.232 1.00 97.00 539 LEU A C 1
ATOM 4154 O O . LEU A 1 539 ? -4.245 12.891 12.021 1.00 97.00 539 LEU A O 1
ATOM 4158 N N . VAL A 1 540 ? -5.984 14.300 11.793 1.00 94.56 540 VAL A N 1
ATOM 4159 C CA . VAL A 1 540 ? -5.297 15.256 10.904 1.00 94.56 540 VAL A CA 1
ATOM 4160 C C . VAL A 1 540 ? -5.426 16.690 11.413 1.00 94.56 540 VAL A C 1
ATOM 4162 O O . VAL A 1 540 ? -6.517 17.163 11.739 1.00 94.56 540 VAL A O 1
ATOM 4165 N N . GLY A 1 541 ? -4.303 17.409 11.459 1.00 94.19 541 GLY A N 1
ATOM 4166 C CA . GLY A 1 541 ? -4.251 18.829 11.802 1.00 94.19 541 GLY A CA 1
ATOM 4167 C C . GLY A 1 541 ? -4.474 19.743 10.593 1.00 94.19 541 GLY A C 1
ATOM 4168 O O . GLY A 1 541 ? -3.984 19.487 9.492 1.00 94.19 541 GLY A O 1
ATOM 4169 N N . LYS A 1 542 ? -5.188 20.861 10.775 1.00 92.56 542 LYS A N 1
ATOM 4170 C CA . LYS A 1 542 ? -5.479 21.819 9.687 1.00 92.56 542 LYS A CA 1
ATOM 4171 C C . LYS A 1 542 ? -4.217 22.470 9.117 1.00 92.56 542 LYS A C 1
ATOM 4173 O O . LYS A 1 542 ? -4.216 22.835 7.938 1.00 92.56 542 LYS A O 1
ATOM 4178 N N . GLN A 1 543 ? -3.160 22.606 9.920 1.00 94.31 543 GLN A N 1
ATOM 4179 C CA . GLN A 1 543 ? -1.872 23.169 9.504 1.00 94.31 543 GLN A CA 1
ATOM 4180 C C . GLN A 1 543 ? -0.886 22.098 9.012 1.00 94.31 543 GLN A C 1
ATOM 4182 O O . GLN A 1 543 ? 0.188 22.446 8.526 1.00 94.31 543 GLN A O 1
ATOM 4187 N N . ASP A 1 544 ? -1.244 20.811 9.060 1.00 94.25 544 ASP A N 1
ATOM 4188 C CA . ASP A 1 544 ? -0.422 19.749 8.487 1.00 94.25 544 ASP A CA 1
ATOM 4189 C C . ASP A 1 544 ? -0.365 19.914 6.959 1.00 94.25 544 ASP A C 1
ATOM 4191 O O . ASP A 1 544 ? -1.390 19.936 6.272 1.00 94.25 544 ASP A O 1
ATOM 4195 N N . VAL A 1 545 ? 0.837 20.123 6.423 1.00 92.25 545 VAL A N 1
ATOM 4196 C CA . VAL A 1 545 ? 1.099 20.229 4.978 1.00 92.25 545 VAL A CA 1
ATOM 4197 C C . VAL A 1 545 ? 1.633 18.928 4.385 1.00 92.25 545 VAL A C 1
ATOM 4199 O O . VAL A 1 545 ? 1.637 18.788 3.166 1.00 92.25 545 VAL A O 1
ATOM 4202 N N . VAL A 1 546 ? 2.070 17.988 5.226 1.00 90.81 546 VAL A N 1
ATOM 4203 C CA . VAL A 1 546 ? 2.700 16.727 4.820 1.00 90.81 546 VAL A CA 1
ATOM 4204 C C . VAL A 1 546 ? 1.640 15.645 4.621 1.00 90.81 546 VAL A C 1
ATOM 4206 O O . VAL A 1 546 ? 1.690 14.955 3.607 1.00 90.81 546 VAL A O 1
ATOM 4209 N N . GLU A 1 547 ? 0.622 15.559 5.489 1.00 91.31 547 GLU A N 1
ATOM 4210 C CA . GLU A 1 547 ? -0.552 14.698 5.253 1.00 91.31 547 GLU A CA 1
ATOM 4211 C C . GLU A 1 547 ? -1.187 15.028 3.896 1.00 91.31 547 GLU A C 1
ATOM 4213 O O . GLU A 1 547 ? -1.414 14.131 3.087 1.00 91.31 547 GLU A O 1
ATOM 4218 N N . LYS A 1 548 ? -1.340 16.325 3.591 1.00 88.19 548 LYS A N 1
ATOM 4219 C CA . LYS A 1 548 ? -1.913 16.830 2.330 1.00 88.19 548 LYS A CA 1
ATOM 4220 C C . LYS A 1 548 ? -1.123 16.426 1.080 1.00 88.19 548 LYS A C 1
ATOM 4222 O O . LYS A 1 548 ? -1.686 16.445 -0.015 1.00 88.19 548 LYS A O 1
ATOM 4227 N N . LEU A 1 549 ? 0.149 16.032 1.213 1.00 84.50 549 LEU A N 1
ATOM 4228 C CA . LEU A 1 549 ? 0.901 15.432 0.107 1.00 84.50 549 LEU A CA 1
ATOM 4229 C C . LEU A 1 549 ? 0.398 14.024 -0.228 1.00 84.50 549 LEU A C 1
ATOM 4231 O O . LEU A 1 549 ? 0.480 13.633 -1.386 1.00 84.50 549 LEU A O 1
ATOM 4235 N N . GLY A 1 550 ? -0.168 13.283 0.728 1.00 82.25 550 GLY A N 1
ATOM 4236 C CA . GLY A 1 550 ? -0.750 11.960 0.499 1.00 82.25 550 GLY A CA 1
ATOM 4237 C C . GLY A 1 550 ? -1.839 11.982 -0.584 1.00 82.25 550 GLY A C 1
ATOM 4238 O O . GLY A 1 550 ? -1.655 11.366 -1.635 1.00 82.25 550 GLY A O 1
ATOM 4239 N N . PRO A 1 551 ? -2.933 12.750 -0.413 1.00 84.69 551 PRO A N 1
ATOM 4240 C CA . PRO A 1 551 ? -3.946 12.935 -1.451 1.00 84.69 551 PRO A CA 1
ATOM 4241 C C . PRO A 1 551 ? -3.420 13.494 -2.778 1.00 84.69 551 PRO A C 1
ATOM 4243 O O . PRO A 1 551 ? -4.078 13.308 -3.793 1.00 84.69 551 PRO A O 1
ATOM 4246 N N . LEU A 1 552 ? -2.270 14.176 -2.809 1.00 86.19 552 LEU A N 1
ATOM 4247 C CA . LEU A 1 552 ? -1.671 14.681 -4.050 1.00 86.19 552 LEU A CA 1
ATOM 4248 C C . LEU A 1 552 ? -0.849 13.604 -4.781 1.00 86.19 552 LEU A C 1
ATOM 4250 O O . LEU A 1 552 ? -0.974 13.453 -5.994 1.00 86.19 552 LEU A O 1
ATOM 4254 N N . LEU A 1 553 ? -0.015 12.865 -4.046 1.00 83.06 553 LEU A N 1
ATOM 4255 C CA . LEU A 1 553 ? 0.960 11.906 -4.573 1.00 83.06 553 LEU A CA 1
ATOM 4256 C C . LEU A 1 553 ? 0.368 10.522 -4.863 1.00 83.06 553 LEU A C 1
ATOM 4258 O O . LEU A 1 553 ? 0.953 9.770 -5.647 1.00 83.06 553 LEU A O 1
ATOM 4262 N N . PHE A 1 554 ? -0.764 10.172 -4.248 1.00 89.12 554 PHE A N 1
ATOM 4263 C CA . PHE A 1 554 ? -1.396 8.862 -4.394 1.00 89.12 554 PHE A CA 1
ATOM 4264 C C . PHE A 1 554 ? -2.739 8.965 -5.137 1.00 89.12 554 PHE A C 1
ATOM 4266 O O . PHE A 1 554 ? -3.742 9.360 -4.534 1.00 89.12 554 PHE A O 1
ATOM 4273 N N . PRO A 1 555 ? -2.794 8.587 -6.433 1.00 87.88 555 PRO A N 1
ATOM 4274 C CA . PRO A 1 555 ? -4.020 8.636 -7.231 1.00 87.88 555 PRO A CA 1
ATOM 4275 C C . PRO A 1 555 ? -5.192 7.865 -6.617 1.00 87.88 555 PRO A C 1
ATOM 4277 O O . PRO A 1 555 ? -6.332 8.305 -6.728 1.00 87.88 555 PRO A O 1
ATOM 4280 N N . ASP A 1 556 ? -4.927 6.773 -5.894 1.00 88.94 556 ASP A N 1
ATOM 4281 C CA . ASP A 1 556 ? -5.957 5.984 -5.208 1.00 88.94 556 ASP A CA 1
ATOM 4282 C C . ASP A 1 556 ? -6.739 6.780 -4.142 1.00 88.94 556 ASP A C 1
ATOM 4284 O O . ASP A 1 556 ? -7.880 6.428 -3.832 1.00 88.94 556 ASP A O 1
ATOM 4288 N N . ARG A 1 557 ? -6.198 7.900 -3.637 1.00 91.69 557 ARG A N 1
ATOM 4289 C CA . ARG A 1 557 ? -6.915 8.827 -2.739 1.00 91.69 557 ARG A CA 1
ATOM 4290 C C . ARG A 1 557 ? -7.734 9.897 -3.473 1.00 91.69 557 ARG A C 1
ATOM 4292 O O . ARG A 1 557 ? -8.511 10.601 -2.825 1.00 91.69 557 ARG A O 1
ATOM 4299 N N . TRP A 1 558 ? -7.610 10.041 -4.797 1.00 92.69 558 TRP A N 1
ATOM 4300 C CA . TRP A 1 558 ? -8.370 11.040 -5.560 1.00 92.69 558 TRP A CA 1
ATOM 4301 C C . TRP A 1 558 ? -9.821 10.586 -5.746 1.00 92.69 558 TRP A C 1
ATOM 4303 O O . TRP A 1 558 ? -10.087 9.430 -6.072 1.00 92.69 558 TRP A O 1
ATOM 4313 N N . ALA A 1 559 ? -10.775 11.513 -5.636 1.00 89.19 559 ALA A N 1
ATOM 4314 C CA . ALA A 1 559 ? -12.204 11.212 -5.778 1.00 89.19 559 ALA A CA 1
ATOM 4315 C C . ALA A 1 559 ? -12.594 10.637 -7.160 1.00 89.19 559 ALA A C 1
ATOM 4317 O O . ALA A 1 559 ? -13.599 9.937 -7.270 1.00 89.19 559 ALA A O 1
ATOM 4318 N N . LEU A 1 560 ? -11.794 10.901 -8.203 1.00 92.19 560 LEU A N 1
ATOM 4319 C CA . LEU A 1 560 ? -12.005 10.376 -9.557 1.00 92.19 560 LEU A CA 1
ATOM 4320 C C . LEU A 1 560 ? -11.876 8.843 -9.621 1.00 92.19 560 LEU A C 1
ATOM 4322 O O . LEU A 1 560 ? -12.634 8.193 -10.339 1.00 92.19 560 LEU A O 1
ATOM 4326 N N . TYR A 1 561 ? -10.969 8.248 -8.840 1.00 90.75 561 TYR A N 1
ATOM 4327 C CA . TYR A 1 561 ? -10.786 6.795 -8.773 1.00 90.75 561 TYR A CA 1
ATOM 4328 C C . TYR A 1 561 ? -11.764 6.182 -7.769 1.00 90.75 561 TYR A C 1
ATOM 4330 O O . TYR A 1 561 ? -11.381 5.574 -6.773 1.00 90.75 561 TYR A O 1
ATOM 4338 N N . PHE A 1 562 ? -13.065 6.344 -8.020 1.00 89.81 562 PHE A N 1
ATOM 4339 C CA . PHE A 1 562 ? -14.123 5.941 -7.090 1.00 89.81 562 PHE A CA 1
ATOM 4340 C C . PHE A 1 562 ? -14.098 4.443 -6.718 1.00 89.81 562 PHE A C 1
ATOM 4342 O O . PHE A 1 562 ? -14.617 4.079 -5.661 1.00 89.81 562 PHE A O 1
ATOM 4349 N N . LEU A 1 563 ? -13.497 3.577 -7.541 1.00 91.69 563 LEU A N 1
ATOM 4350 C CA . LEU A 1 563 ? -13.326 2.142 -7.268 1.00 91.69 563 LEU A CA 1
ATOM 4351 C C . LEU A 1 563 ? -12.061 1.780 -6.467 1.00 91.69 563 LEU A C 1
ATOM 4353 O O . LEU A 1 563 ? -11.913 0.606 -6.122 1.00 91.69 563 LEU A O 1
ATOM 4357 N N . SER A 1 564 ? -11.183 2.738 -6.144 1.00 92.50 564 SER A N 1
ATOM 4358 C CA . SER A 1 564 ? -9.991 2.485 -5.319 1.00 92.50 564 SER A CA 1
ATOM 4359 C C . SER A 1 564 ? -10.357 1.937 -3.936 1.00 92.50 564 SER A C 1
ATOM 4361 O O . SER A 1 564 ? -11.465 2.168 -3.432 1.00 92.50 564 SER A O 1
ATOM 4363 N N . TYR A 1 565 ? -9.427 1.218 -3.303 1.00 92.75 565 TYR A N 1
ATOM 4364 C CA . TYR A 1 565 ? -9.646 0.643 -1.974 1.00 92.75 565 TYR A CA 1
ATOM 4365 C C . TYR A 1 565 ? -9.950 1.726 -0.936 1.00 92.75 565 TYR A C 1
ATOM 4367 O O . TYR A 1 565 ? -10.978 1.630 -0.269 1.00 92.75 565 TYR A O 1
ATOM 4375 N N . TRP A 1 566 ? -9.190 2.826 -0.915 1.00 94.38 566 TRP A N 1
ATOM 4376 C CA . TRP A 1 566 ? -9.494 4.011 -0.103 1.00 94.38 566 TRP A CA 1
ATOM 4377 C C . TRP A 1 566 ? -10.921 4.549 -0.285 1.00 94.38 566 TRP A C 1
ATOM 4379 O O . TRP A 1 566 ? -11.659 4.716 0.688 1.00 94.38 566 TRP A O 1
ATOM 4389 N N . ASN A 1 567 ? -11.350 4.810 -1.526 1.00 93.50 567 ASN A N 1
ATOM 4390 C CA . ASN A 1 567 ? -12.672 5.390 -1.775 1.00 93.50 567 ASN A CA 1
ATOM 4391 C C . ASN A 1 567 ? -13.809 4.401 -1.469 1.00 93.50 567 ASN A C 1
ATOM 4393 O O . ASN A 1 567 ? -14.891 4.821 -1.049 1.00 93.50 567 ASN A O 1
ATOM 4397 N N . ARG A 1 568 ? -13.577 3.093 -1.647 1.00 92.44 568 ARG A N 1
ATOM 4398 C CA . ARG A 1 568 ? -14.510 2.033 -1.238 1.00 92.44 568 ARG A CA 1
ATOM 4399 C C . ARG A 1 568 ? -14.607 1.919 0.284 1.00 92.44 568 ARG A C 1
ATOM 4401 O O . ARG A 1 568 ? -15.724 1.910 0.792 1.00 92.44 568 ARG A O 1
ATOM 4408 N N . ALA A 1 569 ? -13.480 1.889 0.991 1.00 91.88 569 ALA A N 1
ATOM 4409 C CA . ALA A 1 569 ? -13.407 1.837 2.449 1.00 91.88 569 ALA A CA 1
ATOM 4410 C C . ALA A 1 569 ? -14.087 3.055 3.090 1.00 91.88 569 ALA A C 1
ATOM 4412 O O . ALA A 1 569 ? -14.958 2.900 3.946 1.00 91.88 569 ALA A O 1
ATOM 4413 N N . LYS A 1 570 ? -13.802 4.261 2.575 1.00 90.50 570 LYS A N 1
ATOM 4414 C CA . LYS A 1 570 ? -14.473 5.504 2.977 1.00 90.50 570 LYS A CA 1
ATOM 4415 C C . LYS A 1 570 ? -15.994 5.431 2.796 1.00 90.50 570 LYS A C 1
ATOM 4417 O O . LYS A 1 570 ? -16.727 5.770 3.717 1.00 90.50 570 LYS A O 1
ATOM 4422 N N . ARG A 1 571 ? -16.489 4.955 1.642 1.00 87.25 571 ARG A N 1
ATOM 4423 C CA . ARG A 1 571 ? -17.941 4.759 1.426 1.00 87.25 571 ARG A CA 1
ATOM 4424 C C . ARG A 1 571 ? -18.545 3.653 2.294 1.00 87.25 571 ARG A C 1
ATOM 4426 O O . ARG A 1 571 ? -19.745 3.682 2.533 1.00 87.25 571 ARG A O 1
ATOM 4433 N N . ARG A 1 572 ? -17.737 2.692 2.747 1.00 86.38 572 ARG A N 1
ATOM 4434 C CA . ARG A 1 572 ? -18.149 1.628 3.672 1.00 86.38 572 ARG A CA 1
ATOM 4435 C C . ARG A 1 572 ? -18.088 2.030 5.148 1.00 86.38 572 ARG A C 1
ATOM 4437 O O . ARG A 1 572 ? -18.350 1.198 6.004 1.00 86.38 572 ARG A O 1
ATOM 4444 N N . GLY A 1 573 ? -17.725 3.275 5.454 1.00 84.19 573 GLY A N 1
ATOM 4445 C CA . GLY A 1 573 ? -17.587 3.749 6.829 1.00 84.19 573 GLY A CA 1
ATOM 4446 C C . GLY A 1 573 ? -16.352 3.223 7.568 1.00 84.19 573 GLY A C 1
ATOM 4447 O O . GLY A 1 573 ? -16.184 3.597 8.721 1.00 84.19 573 GLY A O 1
ATOM 4448 N N . ARG A 1 574 ? -15.467 2.449 6.911 1.00 89.38 574 ARG A N 1
ATOM 4449 C CA . ARG A 1 574 ? -14.224 1.884 7.487 1.00 89.38 574 ARG A CA 1
ATOM 4450 C C . ARG A 1 574 ? -13.138 2.934 7.786 1.00 89.38 574 ARG A C 1
ATOM 4452 O O . ARG A 1 574 ? -12.066 2.591 8.274 1.00 89.38 574 ARG A O 1
ATOM 4459 N N . ILE A 1 575 ? -13.374 4.211 7.459 1.00 92.06 575 ILE A N 1
ATOM 4460 C CA . ILE A 1 575 ? -12.435 5.319 7.692 1.00 92.06 575 ILE A CA 1
ATOM 4461 C C . ILE A 1 575 ? -13.156 6.482 8.384 1.00 92.06 575 ILE A C 1
ATOM 4463 O O . ILE A 1 575 ? -14.016 7.125 7.775 1.00 92.06 575 ILE A O 1
ATOM 4467 N N . SER A 1 576 ? -12.751 6.792 9.617 1.00 90.81 576 SER A N 1
ATOM 4468 C CA . SER A 1 576 ? -13.167 7.980 10.375 1.00 90.81 576 SER A CA 1
ATOM 4469 C C . SER A 1 576 ? -12.101 9.068 10.266 1.00 90.81 576 SER A C 1
ATOM 4471 O O . SER A 1 576 ? -10.926 8.801 10.497 1.00 90.81 576 SER A O 1
ATOM 4473 N N . PHE A 1 577 ? -12.493 10.304 9.958 1.00 91.00 577 PHE A N 1
ATOM 4474 C CA . PHE A 1 577 ? -11.579 11.452 9.918 1.00 91.00 577 PHE A CA 1
ATOM 4475 C C . PHE A 1 577 ? -11.794 12.314 11.163 1.00 91.00 577 PHE A C 1
ATOM 4477 O O . PHE A 1 577 ? -12.890 12.837 11.358 1.00 91.00 577 PHE A O 1
ATOM 4484 N N . LEU A 1 578 ? -10.754 12.475 11.982 1.00 92.88 578 LEU A N 1
ATOM 4485 C CA . LEU A 1 578 ? -10.777 13.281 13.201 1.00 92.88 578 LEU A CA 1
ATOM 4486 C C . LEU A 1 578 ? -9.882 14.511 13.019 1.00 92.88 578 LEU A C 1
ATOM 4488 O O . LEU A 1 578 ? -8.810 14.442 12.418 1.00 92.88 578 LEU A O 1
ATOM 4492 N N . SER A 1 579 ? -10.324 15.655 13.535 1.00 93.19 579 SER A N 1
ATOM 4493 C CA . SER A 1 579 ? -9.594 16.920 13.427 1.00 93.19 579 SER A CA 1
ATOM 4494 C C . SER A 1 579 ? -8.743 17.149 14.671 1.00 93.1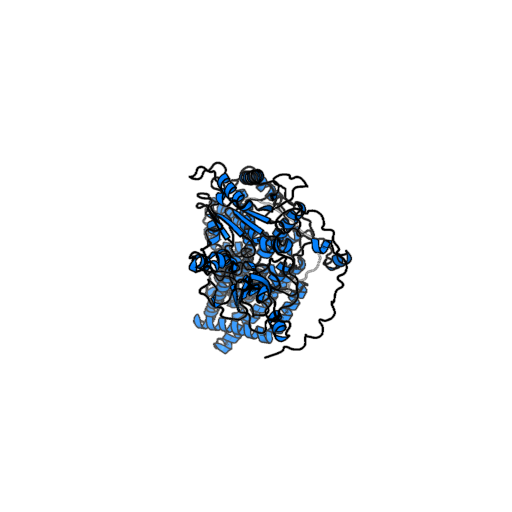9 579 SER A C 1
ATOM 4496 O O . SER A 1 579 ? -9.310 17.385 15.730 1.00 93.19 579 SER A O 1
ATOM 4498 N N . LEU A 1 580 ? -7.421 17.251 14.508 1.00 94.38 580 LEU A N 1
ATOM 4499 C CA . LEU A 1 580 ? -6.487 17.717 15.549 1.00 94.38 580 LEU A CA 1
ATOM 4500 C C . LEU A 1 580 ? -6.511 19.253 15.741 1.00 94.38 580 LEU A C 1
ATOM 4502 O O . LEU A 1 580 ? -5.641 19.836 16.381 1.00 94.38 580 LEU A O 1
ATOM 4506 N N . GLY A 1 581 ? -7.456 19.964 15.122 1.00 92.06 581 GLY A N 1
ATOM 4507 C CA . GLY A 1 581 ? -7.550 21.420 15.220 1.00 92.06 581 GLY A CA 1
ATOM 4508 C C . GLY A 1 581 ? -6.452 22.126 14.420 1.00 92.06 581 GLY A C 1
ATOM 4509 O O . GLY A 1 581 ? -6.222 21.805 13.255 1.00 92.06 581 GLY A O 1
ATOM 4510 N N . SER A 1 582 ? -5.795 23.122 15.016 1.00 93.81 582 SER A N 1
ATOM 4511 C CA . SER A 1 582 ? -4.758 23.946 14.363 1.00 93.81 582 SER A CA 1
ATOM 4512 C C . SER A 1 582 ? -3.349 23.331 14.411 1.00 93.81 582 SER A C 1
ATOM 4514 O O . SER A 1 582 ? -2.367 24.047 14.256 1.00 93.81 582 SER A O 1
ATOM 4516 N N . VAL A 1 583 ? -3.255 22.015 14.596 1.00 95.50 583 VAL A N 1
ATOM 4517 C CA . VAL A 1 583 ? -2.004 21.244 14.641 1.00 95.50 583 VAL A CA 1
ATOM 4518 C C . VAL A 1 583 ? -1.341 21.145 13.255 1.00 95.50 583 VAL A C 1
ATOM 4520 O O . VAL A 1 583 ? -2.020 21.092 12.221 1.00 95.50 583 VAL A O 1
ATOM 4523 N N . GLY A 1 584 ? -0.006 21.160 13.246 1.00 93.69 584 GLY A N 1
ATOM 4524 C CA . GLY A 1 584 ? 0.885 20.879 12.116 1.00 93.69 584 GLY A CA 1
ATOM 4525 C C . GLY A 1 584 ? 1.460 19.457 12.166 1.00 93.69 584 GLY A C 1
ATOM 4526 O O . GLY A 1 584 ? 0.990 18.618 12.921 1.00 93.69 584 GLY A O 1
ATOM 4527 N N . HIS A 1 585 ? 2.485 19.160 11.362 1.00 93.06 585 HIS A N 1
ATOM 4528 C CA . HIS A 1 585 ? 2.961 17.776 11.215 1.00 93.06 585 HIS A CA 1
ATOM 4529 C C . HIS A 1 585 ? 3.905 17.297 12.333 1.00 93.06 585 HIS A C 1
ATOM 4531 O O . HIS A 1 585 ? 3.789 16.171 12.806 1.00 93.06 585 HIS A O 1
ATOM 4537 N N . ASN A 1 586 ? 4.882 18.119 12.730 1.00 88.12 586 ASN A N 1
ATOM 4538 C CA . ASN A 1 586 ? 5.985 17.719 13.610 1.00 88.12 586 ASN A CA 1
ATOM 4539 C C . ASN A 1 586 ? 6.619 18.913 14.356 1.00 88.12 586 ASN A C 1
ATOM 4541 O O . ASN A 1 586 ? 6.300 20.076 14.092 1.00 88.12 586 ASN A O 1
ATOM 4545 N N . GLY A 1 587 ? 7.524 18.613 15.297 1.00 85.81 587 GLY A N 1
ATOM 4546 C CA . GLY A 1 587 ? 8.208 19.607 16.133 1.00 85.81 587 GLY A CA 1
ATOM 4547 C C . GLY A 1 587 ? 7.232 20.434 16.976 1.00 85.81 587 GLY A C 1
ATOM 4548 O O . GLY A 1 587 ? 6.158 19.955 17.327 1.00 85.81 587 GLY A O 1
ATOM 4549 N N . ALA A 1 588 ? 7.558 21.706 17.226 1.00 86.81 588 ALA A N 1
ATOM 4550 C CA . ALA A 1 588 ? 6.760 22.595 18.081 1.00 86.81 588 ALA A CA 1
ATOM 4551 C C . ALA A 1 588 ? 5.318 22.883 17.606 1.00 86.81 588 ALA A C 1
ATOM 4553 O O . ALA A 1 588 ? 4.496 23.394 18.369 1.00 86.81 588 ALA A O 1
ATOM 4554 N N . GLY A 1 589 ? 5.003 22.580 16.342 1.00 88.75 589 GLY A N 1
ATOM 4555 C CA . GLY A 1 589 ? 3.638 22.626 15.813 1.00 88.75 589 GLY A CA 1
ATOM 4556 C C . GLY A 1 589 ? 2.955 21.258 15.722 1.00 88.75 589 GLY A C 1
ATOM 4557 O O . GLY A 1 589 ? 1.781 21.212 15.369 1.00 88.75 589 GLY A O 1
ATOM 4558 N N . GLY A 1 590 ? 3.664 20.161 15.993 1.00 92.38 590 GLY A N 1
ATOM 4559 C CA . GLY A 1 590 ? 3.203 18.786 15.790 1.00 92.38 590 GLY A CA 1
ATOM 4560 C C . GLY A 1 590 ? 2.194 18.283 16.830 1.00 92.38 590 GLY A C 1
ATOM 4561 O O . GLY A 1 590 ? 1.877 19.005 17.778 1.00 92.38 590 GLY A O 1
ATOM 4562 N N . PRO A 1 591 ? 1.693 17.044 16.662 1.00 95.44 591 PRO A N 1
ATOM 4563 C CA . PRO A 1 591 ? 0.650 16.465 17.514 1.00 95.44 591 PRO A CA 1
ATOM 4564 C C . PRO A 1 591 ? 1.127 16.110 18.929 1.00 95.44 591 PRO A C 1
ATOM 4566 O O . PRO A 1 591 ? 0.350 16.217 19.867 1.00 95.44 591 PRO A O 1
ATOM 4569 N N . PHE A 1 592 ? 2.396 15.741 19.113 1.00 95.31 592 PHE A N 1
ATOM 4570 C CA . PHE A 1 592 ? 2.934 15.300 20.411 1.00 95.31 592 PHE A CA 1
ATOM 4571 C C . PHE A 1 592 ? 3.544 16.427 21.261 1.00 95.31 592 PHE A C 1
ATOM 4573 O O . PHE A 1 592 ? 4.206 16.170 22.261 1.00 95.31 592 PHE A O 1
ATOM 4580 N N . TRP A 1 593 ? 3.367 17.686 20.860 1.00 93.81 593 TRP A N 1
ATOM 4581 C CA . TRP A 1 593 ? 4.026 18.815 21.512 1.00 93.81 593 TRP A CA 1
ATOM 4582 C C . TRP A 1 593 ? 3.249 19.303 22.747 1.00 93.81 593 TRP A C 1
ATOM 4584 O O . TRP A 1 593 ? 2.036 19.533 22.684 1.00 93.81 593 TRP A O 1
ATOM 4594 N N . ALA A 1 594 ? 3.937 19.472 23.878 1.00 92.62 594 ALA A N 1
ATOM 4595 C CA . ALA A 1 594 ? 3.303 19.681 25.182 1.00 92.62 594 ALA A CA 1
ATOM 4596 C C . ALA A 1 594 ? 3.036 21.162 25.517 1.00 92.62 594 ALA A C 1
ATOM 4598 O O . ALA A 1 594 ? 2.224 21.463 26.388 1.00 92.62 594 ALA A O 1
ATOM 4599 N N . GLU A 1 595 ? 3.689 22.103 24.836 1.00 92.19 595 GLU A N 1
ATOM 4600 C CA . GLU A 1 595 ? 3.700 23.520 25.216 1.00 92.19 595 GLU A CA 1
ATOM 4601 C C . GLU A 1 595 ? 2.760 24.383 24.362 1.00 92.19 595 GLU A C 1
ATOM 4603 O O . GLU A 1 595 ? 2.157 25.337 24.861 1.00 92.19 595 GLU A O 1
ATOM 4608 N N . THR A 1 596 ? 2.618 24.058 23.073 1.00 92.44 596 THR A N 1
ATOM 4609 C CA . THR A 1 596 ? 1.749 24.794 22.139 1.00 92.44 596 THR A CA 1
ATOM 4610 C C . THR A 1 596 ? 0.292 24.432 22.399 1.00 92.44 596 THR A C 1
ATOM 4612 O O . THR A 1 596 ? -0.065 23.255 22.475 1.00 92.44 596 THR A O 1
ATOM 4615 N N . ARG A 1 597 ? -0.557 25.456 22.541 1.00 93.75 597 ARG A N 1
ATOM 4616 C CA . ARG A 1 597 ? -1.975 25.310 22.886 1.00 93.75 597 ARG A CA 1
ATOM 4617 C C . ARG A 1 597 ? -2.900 25.636 21.722 1.00 93.75 597 ARG A C 1
ATOM 4619 O O . ARG A 1 597 ? -2.672 26.577 20.961 1.00 93.75 597 ARG A O 1
ATOM 4626 N N . LEU A 1 598 ? -3.980 24.870 21.644 1.00 92.62 598 LEU A N 1
ATOM 4627 C CA . LEU A 1 598 ? -5.136 25.133 20.804 1.00 92.62 598 LEU A CA 1
ATOM 4628 C C . LEU A 1 598 ? -5.955 26.323 21.349 1.00 92.62 598 LEU A C 1
ATOM 4630 O O . LEU A 1 598 ? -5.799 26.707 22.510 1.00 92.62 598 LEU A O 1
ATOM 4634 N N . PRO A 1 599 ? -6.864 26.909 20.541 1.00 90.12 599 PRO A N 1
ATOM 4635 C CA . PRO A 1 599 ? -7.704 28.035 20.968 1.00 90.12 599 PRO A CA 1
ATOM 4636 C C . PRO A 1 599 ? -8.633 27.750 22.160 1.00 90.12 599 PRO A C 1
ATOM 4638 O O . PRO A 1 599 ? -9.140 28.691 22.762 1.00 90.12 599 PRO A O 1
ATOM 4641 N N . ASP A 1 600 ? -8.871 26.477 22.485 1.00 89.19 600 ASP A N 1
ATOM 4642 C CA . ASP A 1 600 ? -9.655 26.022 23.643 1.00 89.19 600 ASP A CA 1
ATOM 4643 C C . ASP A 1 600 ? -8.818 25.861 24.930 1.00 89.19 600 ASP A C 1
ATOM 4645 O O . ASP A 1 600 ? -9.362 25.569 25.992 1.00 89.19 600 ASP A O 1
ATOM 4649 N N . GLY A 1 601 ? -7.500 26.075 24.850 1.00 91.44 601 GLY A N 1
ATOM 4650 C CA . GLY A 1 601 ? -6.567 25.987 25.970 1.00 91.44 601 GLY A CA 1
ATOM 4651 C C . GLY A 1 601 ? -5.881 24.628 26.148 1.00 91.44 601 GLY A C 1
ATOM 4652 O O . GLY A 1 601 ? -4.886 24.583 26.879 1.00 91.44 601 GLY A O 1
ATOM 4653 N N . ARG A 1 602 ? -6.324 23.554 25.476 1.00 94.75 602 ARG A N 1
ATOM 4654 C CA . ARG A 1 602 ? -5.631 22.248 25.497 1.00 94.75 602 ARG A CA 1
ATOM 4655 C C . ARG A 1 602 ? -4.286 22.337 24.779 1.00 94.75 602 ARG A C 1
ATOM 4657 O O . ARG A 1 602 ? -4.140 23.102 23.825 1.00 94.75 602 ARG A O 1
ATOM 4664 N N . THR A 1 603 ? -3.292 21.570 25.215 1.00 96.50 603 THR A N 1
ATOM 4665 C CA . THR A 1 603 ? -2.029 21.428 24.466 1.00 96.50 603 THR A CA 1
ATOM 4666 C C . THR A 1 603 ? -2.228 20.507 23.257 1.00 96.50 603 THR A C 1
ATOM 4668 O O . THR A 1 603 ? -3.213 19.766 23.193 1.00 96.50 603 THR A O 1
ATOM 4671 N N . HIS A 1 604 ? -1.324 20.548 22.273 1.00 96.00 604 HIS A N 1
ATOM 4672 C CA . HIS A 1 604 ? -1.398 19.630 21.128 1.00 96.00 604 HIS A CA 1
ATOM 4673 C C . HIS A 1 604 ? -1.329 18.164 21.585 1.00 96.00 604 HIS A C 1
ATOM 4675 O O . HIS A 1 604 ? -2.142 17.349 21.142 1.00 96.00 604 HIS A O 1
ATOM 4681 N N . LEU A 1 605 ? -0.419 17.869 22.523 1.00 96.62 605 LEU A N 1
ATOM 4682 C CA . LEU A 1 605 ? -0.288 16.559 23.156 1.00 96.62 605 LEU A CA 1
ATOM 4683 C C . LEU A 1 605 ? -1.589 16.130 23.843 1.00 96.62 605 LEU A C 1
ATOM 4685 O O . LEU A 1 605 ? -2.122 15.083 23.492 1.00 96.62 605 LEU A O 1
ATOM 4689 N N . GLN A 1 606 ? -2.148 16.964 24.730 1.00 96.31 606 GLN A N 1
ATOM 4690 C CA . GLN A 1 606 ? -3.401 16.674 25.445 1.00 96.31 606 GLN A CA 1
ATOM 4691 C C . GLN A 1 606 ? -4.547 16.350 24.485 1.00 96.31 606 GLN A C 1
ATOM 4693 O O . GLN A 1 606 ? -5.235 15.350 24.656 1.00 96.31 606 GLN A O 1
ATOM 4698 N N . HIS A 1 607 ? -4.724 17.155 23.435 1.00 96.31 607 HIS A N 1
ATOM 4699 C CA . HIS A 1 607 ? -5.786 16.908 22.465 1.00 96.31 607 HIS A CA 1
ATOM 4700 C C . HIS A 1 607 ? -5.564 15.608 21.673 1.00 96.31 607 HIS A C 1
ATOM 4702 O O . HIS A 1 607 ? -6.509 14.853 21.454 1.00 96.31 607 HIS A O 1
ATOM 4708 N N . THR A 1 608 ? -4.324 15.306 21.275 1.00 97.19 608 THR A N 1
ATOM 4709 C CA . THR A 1 608 ? -3.988 14.040 20.598 1.00 97.19 608 THR A CA 1
ATOM 4710 C C . THR A 1 608 ? -4.217 12.833 21.516 1.00 97.19 608 THR A C 1
ATOM 4712 O O . THR A 1 608 ? -4.734 11.809 21.065 1.00 97.19 608 THR A O 1
ATOM 4715 N N . LEU A 1 609 ? -3.875 12.971 22.801 1.00 97.12 609 LEU A N 1
ATOM 4716 C CA . LEU A 1 609 ? -4.054 11.963 23.842 1.00 97.12 609 LEU A CA 1
ATOM 4717 C C . LEU A 1 609 ? -5.541 11.657 24.079 1.00 97.12 609 LEU A C 1
ATOM 4719 O O . LEU A 1 609 ? -5.943 10.502 23.985 1.00 97.12 609 LEU A O 1
ATOM 4723 N N . GLU A 1 610 ? -6.369 12.685 24.290 1.00 95.88 610 GLU A N 1
ATOM 4724 C CA . GLU A 1 610 ? -7.824 12.557 24.474 1.00 95.88 610 GLU A CA 1
ATOM 4725 C C . GLU A 1 610 ? -8.493 11.818 23.302 1.00 95.88 610 GLU A C 1
ATOM 4727 O O . GLU A 1 610 ? -9.315 10.926 23.522 1.00 95.88 610 GLU A O 1
ATOM 4732 N N . LEU A 1 611 ? -8.108 12.128 22.055 1.00 96.62 611 LEU A N 1
ATOM 4733 C CA . LEU A 1 611 ? -8.618 11.415 20.879 1.00 96.62 611 LEU A CA 1
ATOM 4734 C C . LEU A 1 611 ? -8.178 9.940 20.865 1.00 96.62 611 LEU A C 1
ATOM 4736 O O . LEU A 1 611 ? -8.988 9.069 20.548 1.00 96.62 611 LEU A O 1
ATOM 4740 N N . ALA A 1 612 ? -6.918 9.643 21.201 1.00 97.25 612 ALA A N 1
ATOM 4741 C CA . ALA A 1 612 ? -6.399 8.274 21.229 1.00 97.25 612 ALA A CA 1
ATOM 4742 C C . ALA A 1 612 ? -7.055 7.425 22.335 1.00 97.25 612 ALA A C 1
ATOM 4744 O O . ALA A 1 612 ? -7.492 6.305 22.062 1.00 97.25 612 ALA A O 1
ATOM 4745 N N . ILE A 1 613 ? -7.193 7.979 23.546 1.00 97.00 613 ILE A N 1
ATOM 4746 C CA . ILE A 1 613 ? -7.900 7.360 24.678 1.00 97.00 613 ILE A CA 1
ATOM 4747 C C . ILE A 1 613 ? -9.363 7.100 24.305 1.00 97.00 613 ILE A C 1
ATOM 4749 O O . ILE A 1 613 ? -9.834 5.969 24.435 1.00 97.00 613 ILE A O 1
ATOM 4753 N N . GLY A 1 614 ? -10.062 8.109 23.771 1.00 94.06 614 GLY A N 1
ATOM 4754 C CA . GLY A 1 614 ? -11.462 7.988 23.363 1.00 94.06 614 GLY A CA 1
ATOM 4755 C C . GLY A 1 614 ? -11.693 6.884 22.328 1.00 94.06 614 GLY A C 1
ATOM 4756 O O . GLY A 1 614 ? -12.655 6.129 22.437 1.00 94.06 614 GLY A O 1
ATOM 4757 N N . ILE A 1 615 ? -10.772 6.701 21.375 1.00 94.31 615 ILE A N 1
ATOM 4758 C CA . ILE A 1 615 ? -10.832 5.582 20.419 1.00 94.31 615 ILE A CA 1
ATOM 4759 C C . ILE A 1 615 ? -10.575 4.232 21.109 1.00 94.31 615 ILE A C 1
ATOM 4761 O O . ILE A 1 615 ? -11.326 3.278 20.894 1.00 94.31 615 ILE A O 1
ATOM 4765 N N . LEU A 1 616 ? -9.524 4.126 21.930 1.00 94.12 616 LEU A N 1
ATOM 4766 C CA . LEU A 1 616 ? -9.112 2.860 22.552 1.00 94.12 616 LEU A CA 1
ATOM 4767 C C . LEU A 1 616 ? -10.143 2.330 23.560 1.00 94.12 616 LEU A C 1
ATOM 4769 O O . LEU A 1 616 ? -10.410 1.122 23.569 1.00 94.12 616 LEU A O 1
ATOM 4773 N N . LEU A 1 617 ? -10.742 3.234 24.344 1.00 92.62 617 LEU A N 1
ATOM 4774 C CA . LEU A 1 617 ? -11.798 2.953 25.324 1.00 92.62 617 LEU A CA 1
ATOM 4775 C C . LEU A 1 617 ? -13.215 2.970 24.729 1.00 92.62 617 LEU A C 1
ATOM 4777 O O . LEU A 1 617 ? -14.154 2.548 25.399 1.00 92.62 617 LEU A O 1
ATOM 4781 N N . LYS A 1 618 ? -13.374 3.431 23.480 1.00 88.81 618 LYS A N 1
ATOM 4782 C CA . LYS A 1 618 ? -14.671 3.717 22.835 1.00 88.81 618 LYS A CA 1
ATOM 4783 C C . LYS A 1 618 ? -15.511 4.768 23.580 1.00 88.81 618 LYS A C 1
ATOM 4785 O O . LYS A 1 618 ? -16.736 4.772 23.476 1.00 88.81 618 LYS A O 1
ATOM 4790 N N . ASP A 1 619 ? -14.851 5.683 24.294 1.00 89.44 619 ASP A N 1
ATOM 4791 C CA . ASP A 1 619 ? -15.475 6.906 24.798 1.00 89.44 619 ASP A CA 1
ATOM 4792 C C . ASP A 1 619 ? -15.521 7.948 23.677 1.00 89.44 619 ASP A C 1
ATOM 4794 O O . ASP A 1 619 ? -14.601 8.745 23.453 1.00 89.44 619 ASP A O 1
ATOM 4798 N N . TRP A 1 620 ? -16.629 7.926 22.944 1.00 87.12 620 TRP A N 1
ATOM 4799 C CA . TRP A 1 620 ? -16.816 8.803 21.800 1.00 87.12 620 TRP A CA 1
ATOM 4800 C C . TRP A 1 620 ? -16.950 10.282 22.190 1.00 87.12 620 TRP A C 1
ATOM 4802 O O . TRP A 1 620 ? -16.639 11.143 21.362 1.00 87.12 620 TRP A O 1
ATOM 4812 N N . THR A 1 621 ? -17.283 10.596 23.451 1.00 87.38 621 THR A N 1
ATOM 4813 C CA . THR A 1 621 ? -17.430 11.984 23.926 1.00 87.38 621 THR A CA 1
ATOM 4814 C C . THR A 1 621 ? -16.116 12.765 23.840 1.00 87.38 621 THR A C 1
ATOM 4816 O O . THR A 1 621 ? -16.121 13.926 23.429 1.00 87.38 621 THR A O 1
ATOM 4819 N N . LEU A 1 622 ? -14.984 12.101 24.109 1.00 85.31 622 LEU A N 1
ATOM 4820 C CA . LEU A 1 622 ? -13.636 12.661 23.955 1.00 85.31 622 LEU A CA 1
ATOM 4821 C C . LEU A 1 622 ? -13.268 12.890 22.483 1.00 85.31 622 LEU A C 1
ATOM 4823 O O . LEU A 1 622 ? -12.552 13.833 22.146 1.00 85.31 622 LEU A O 1
ATOM 4827 N N . THR A 1 623 ? -13.769 12.033 21.590 1.00 83.44 623 THR A N 1
ATOM 4828 C CA . THR A 1 623 ? -13.435 12.072 20.158 1.00 83.44 623 THR A CA 1
ATOM 4829 C C . THR A 1 623 ? -14.258 13.075 19.350 1.00 83.44 623 THR A C 1
ATOM 4831 O O . THR A 1 623 ? -13.843 13.472 18.259 1.00 83.44 623 THR A O 1
ATOM 4834 N N . GLY A 1 624 ? -15.449 13.439 19.836 1.00 76.62 624 GLY A N 1
ATOM 4835 C CA . GLY A 1 624 ? -16.457 14.161 19.056 1.00 76.62 624 GLY A CA 1
ATOM 4836 C C . GLY A 1 624 ? -17.033 13.360 17.877 1.00 76.62 624 GLY A C 1
ATOM 4837 O O . GLY A 1 624 ? -17.800 13.914 17.090 1.00 76.62 624 GLY A O 1
ATOM 4838 N N . ILE A 1 625 ? -16.674 12.078 17.737 1.00 73.75 625 ILE A N 1
ATOM 4839 C CA . ILE A 1 625 ? -17.445 11.124 16.943 1.00 73.75 625 ILE A CA 1
ATOM 4840 C C . ILE A 1 625 ? -18.750 10.889 17.697 1.00 73.75 625 ILE A C 1
ATOM 4842 O O . ILE A 1 625 ? -18.763 10.748 18.914 1.00 73.75 625 ILE A O 1
ATOM 4846 N N . ASP A 1 626 ? -19.844 10.807 16.964 1.00 67.75 626 ASP A N 1
ATOM 4847 C CA . ASP A 1 626 ? -21.063 10.173 17.436 1.00 67.75 626 ASP A CA 1
ATOM 4848 C C . ASP A 1 626 ? -21.237 8.923 16.553 1.00 67.75 626 ASP A C 1
ATOM 4850 O O . ASP A 1 626 ? -21.343 9.076 15.328 1.00 67.75 626 ASP A O 1
ATOM 4854 N N . PRO A 1 627 ? -21.155 7.698 17.116 1.00 62.47 627 PRO A N 1
ATOM 4855 C CA . PRO A 1 627 ? -21.223 6.460 16.338 1.00 62.47 627 PRO A CA 1
ATOM 4856 C C . PRO A 1 627 ? -22.559 6.306 15.600 1.00 62.47 627 PRO A C 1
ATOM 4858 O O . PRO A 1 627 ? -22.586 5.648 14.556 1.00 62.47 627 PRO A O 1
ATOM 4861 N N . ASP A 1 628 ? -23.601 6.977 16.099 1.00 59.28 628 ASP A N 1
ATOM 4862 C CA . ASP A 1 628 ? -24.984 6.902 15.640 1.00 59.28 628 ASP A CA 1
ATOM 4863 C C . ASP A 1 628 ? -25.367 8.150 14.808 1.00 59.28 628 ASP A C 1
ATOM 4865 O O . ASP A 1 628 ? -26.419 8.187 14.176 1.00 59.28 628 ASP A O 1
ATOM 4869 N N . SER A 1 629 ? -24.494 9.168 14.705 1.00 58.72 629 SER A N 1
ATOM 4870 C CA . SER A 1 629 ? -24.742 10.398 13.910 1.00 58.72 629 SER A CA 1
ATOM 4871 C C . SER A 1 629 ? -24.966 10.164 12.412 1.00 58.72 629 SER A C 1
ATOM 4873 O O . SER A 1 629 ? -25.439 11.056 11.699 1.00 58.72 629 SER A O 1
ATOM 4875 N N . GLY A 1 630 ? -24.592 8.983 11.918 1.00 57.47 630 GLY A N 1
ATOM 4876 C CA . GLY A 1 630 ? -24.854 8.540 10.554 1.00 57.47 630 GLY A CA 1
ATOM 4877 C C . GLY A 1 630 ? -26.207 7.854 10.367 1.00 57.47 630 GLY A C 1
ATOM 4878 O O . GLY A 1 630 ? -26.606 7.674 9.215 1.00 57.47 630 GLY A O 1
ATOM 4879 N N . ASP A 1 631 ? -26.894 7.486 11.451 1.00 66.31 631 ASP A N 1
ATOM 4880 C CA . ASP A 1 631 ? -28.012 6.548 11.432 1.00 66.31 631 ASP A CA 1
ATOM 4881 C C . ASP A 1 631 ? -29.332 7.288 11.204 1.00 66.31 631 ASP A C 1
ATOM 4883 O O . ASP A 1 631 ? -29.946 7.902 12.081 1.00 66.31 631 ASP A O 1
ATOM 4887 N N . GLN A 1 632 ? -29.792 7.244 9.957 1.00 77.62 632 GLN A N 1
ATOM 4888 C CA . GLN A 1 632 ? -31.107 7.741 9.597 1.00 77.62 632 GLN A CA 1
ATOM 4889 C C . GLN A 1 632 ? -32.175 6.815 10.175 1.00 77.62 632 GLN A C 1
ATOM 4891 O O . GLN A 1 632 ? -32.279 5.668 9.749 1.00 77.62 632 GLN A O 1
ATOM 4896 N N . ILE A 1 633 ? -33.035 7.354 11.052 1.00 80.88 633 ILE A N 1
ATOM 4897 C CA . ILE A 1 633 ? -34.254 6.670 11.523 1.00 80.88 633 ILE A CA 1
ATOM 4898 C C . ILE A 1 633 ? -34.959 6.045 10.320 1.00 80.88 633 ILE A C 1
ATOM 4900 O O . ILE A 1 633 ? -35.368 6.776 9.400 1.00 80.88 633 ILE A O 1
ATOM 4904 N N . SER A 1 634 ? -35.103 4.723 10.345 1.00 82.88 634 SER A N 1
ATOM 4905 C CA . SER A 1 634 ? -35.572 3.952 9.206 1.00 82.88 634 SER A CA 1
ATOM 4906 C C . SER A 1 634 ? -37.000 4.324 8.826 1.00 82.88 634 SER A C 1
ATOM 4908 O O . SER A 1 634 ? -37.817 4.749 9.652 1.00 82.88 634 SER A O 1
ATOM 4910 N N . ASN A 1 635 ? -37.351 4.108 7.557 1.00 82.69 635 ASN A N 1
ATOM 4911 C CA . ASN A 1 635 ? -38.739 4.289 7.121 1.00 82.69 635 ASN A CA 1
ATOM 4912 C C . ASN A 1 635 ? -39.709 3.374 7.895 1.00 82.69 635 ASN A C 1
ATOM 4914 O O . ASN A 1 635 ? -40.883 3.712 8.027 1.00 82.69 635 ASN A O 1
ATOM 4918 N N . TYR A 1 636 ? -39.220 2.256 8.445 1.00 82.94 636 TYR A N 1
ATOM 4919 C CA . TYR A 1 636 ? -39.996 1.337 9.275 1.00 82.94 636 TYR A CA 1
ATOM 4920 C C . TYR A 1 636 ? -40.265 1.884 10.679 1.00 82.94 636 TYR A C 1
ATOM 4922 O O . TYR A 1 636 ? -41.408 1.880 11.129 1.00 82.94 636 TYR A O 1
ATOM 4930 N N . GLU A 1 637 ? -39.253 2.430 11.352 1.00 85.00 637 GLU A N 1
ATOM 4931 C CA . GLU A 1 637 ? -39.431 3.077 12.657 1.00 85.00 637 GLU A CA 1
ATOM 4932 C C . GLU A 1 637 ? -40.334 4.307 12.535 1.00 85.00 637 GLU A C 1
ATOM 4934 O O . GLU A 1 637 ? -41.294 4.439 13.295 1.00 85.00 637 GLU A O 1
ATOM 4939 N N . ARG A 1 638 ? -40.120 5.150 11.511 1.00 86.75 638 ARG A N 1
ATOM 4940 C CA . ARG A 1 638 ? -41.022 6.276 11.195 1.00 86.75 638 ARG A CA 1
ATOM 4941 C C . ARG A 1 638 ? -42.458 5.810 10.949 1.00 86.75 638 ARG A C 1
ATOM 4943 O O . ARG A 1 638 ? -43.395 6.460 11.400 1.00 86.75 638 ARG A O 1
ATOM 4950 N N . TYR A 1 639 ? -42.641 4.684 10.258 1.00 84.56 639 TYR A N 1
ATOM 4951 C CA . TYR A 1 639 ? -43.958 4.084 10.040 1.00 84.56 639 TYR A CA 1
ATOM 4952 C C . TYR A 1 639 ? -44.598 3.617 11.357 1.00 84.56 639 TYR A C 1
ATOM 4954 O O . TYR A 1 639 ? -45.772 3.905 11.590 1.00 84.56 639 TYR A O 1
ATOM 4962 N N . LYS A 1 640 ? -43.836 2.959 12.244 1.00 85.62 640 LYS A N 1
ATOM 4963 C CA . LYS A 1 640 ? -44.328 2.444 13.535 1.00 85.62 640 LYS A CA 1
ATOM 4964 C C . LYS A 1 640 ? -44.543 3.506 14.620 1.00 85.62 640 LYS A C 1
ATOM 4966 O O . LYS A 1 640 ? -45.215 3.203 15.603 1.00 85.62 640 LYS A O 1
ATOM 4971 N N . GLN A 1 641 ? -44.049 4.738 14.462 1.00 88.94 641 GLN A N 1
ATOM 4972 C CA . GLN A 1 641 ? -44.328 5.841 15.403 1.00 88.94 641 GLN A CA 1
ATOM 4973 C C . GLN A 1 641 ? -45.828 6.159 15.529 1.00 88.94 641 GLN A C 1
ATOM 4975 O O . GLN A 1 641 ? -46.288 6.581 16.588 1.00 88.94 641 GLN A O 1
ATOM 4980 N N . ALA A 1 642 ? -46.610 5.946 14.468 1.00 90.44 642 ALA A N 1
ATOM 4981 C CA . ALA A 1 642 ? -48.058 6.085 14.524 1.00 90.44 642 ALA A CA 1
ATOM 4982 C C . ALA A 1 642 ? -48.691 4.840 15.167 1.00 90.44 642 ALA A C 1
ATOM 4984 O O . ALA A 1 642 ? -48.564 3.741 14.635 1.00 90.44 642 ALA A O 1
ATOM 4985 N N . THR A 1 643 ? -49.434 5.001 16.268 1.00 86.00 643 THR A N 1
ATOM 4986 C CA . THR A 1 643 ? -50.006 3.869 17.027 1.00 86.00 643 THR A CA 1
ATOM 4987 C C . THR A 1 643 ? -50.824 2.925 16.142 1.00 86.00 643 THR A C 1
ATOM 4989 O O . THR A 1 643 ? -50.621 1.720 16.188 1.00 86.00 643 THR A O 1
ATOM 4992 N N . PHE A 1 644 ? -51.657 3.456 15.239 1.00 86.56 644 PHE A N 1
ATOM 4993 C CA . PHE A 1 644 ? -52.471 2.662 14.304 1.00 86.56 644 PHE A CA 1
ATOM 4994 C C . PHE A 1 644 ? -51.676 1.890 13.231 1.00 86.56 644 PHE A C 1
ATOM 4996 O O . PHE A 1 644 ? -52.262 1.214 12.390 1.00 86.56 644 PHE A O 1
ATOM 5003 N N . LYS A 1 645 ? -50.345 2.002 13.219 1.00 83.31 645 LYS A N 1
ATOM 5004 C CA . LYS A 1 645 ? -49.444 1.210 12.372 1.00 83.31 645 LYS A CA 1
ATOM 5005 C C . LYS A 1 645 ? -48.792 0.038 13.104 1.00 83.31 645 LYS A C 1
ATOM 5007 O O . LYS A 1 645 ? -48.168 -0.795 12.450 1.00 83.31 645 LYS A O 1
ATOM 5012 N N . GLN A 1 646 ? -48.958 -0.045 14.421 1.00 80.75 646 GLN A N 1
ATOM 5013 C CA . GLN A 1 646 ? -48.496 -1.152 15.252 1.00 80.75 646 GLN A CA 1
ATOM 5014 C C . GLN A 1 646 ? -49.600 -2.223 15.324 1.00 80.75 646 GLN A C 1
ATOM 5016 O O . GLN A 1 646 ? -50.748 -1.863 15.595 1.00 80.75 646 GLN A O 1
ATOM 5021 N N . PRO A 1 647 ? -49.313 -3.525 15.123 1.00 74.56 647 PRO A N 1
ATOM 5022 C CA . PRO A 1 647 ? -50.344 -4.566 15.206 1.00 74.56 647 PRO A CA 1
ATOM 5023 C C . PRO A 1 647 ? -51.083 -4.597 16.549 1.00 74.56 647 PRO A C 1
ATOM 5025 O O . PRO A 1 647 ? -52.288 -4.809 16.566 1.00 74.56 647 PRO A O 1
ATOM 5028 N N . SER A 1 648 ? -50.397 -4.275 17.649 1.00 73.94 648 SER A N 1
ATOM 5029 C CA . SER A 1 648 ? -50.949 -4.170 19.009 1.00 73.94 648 SER A CA 1
ATOM 5030 C C . SER A 1 648 ? -52.057 -3.120 19.186 1.00 73.94 648 SER A C 1
ATOM 5032 O O . SER A 1 648 ? -52.815 -3.194 20.150 1.00 73.94 648 SER A O 1
ATOM 5034 N N . HIS A 1 649 ? -52.185 -2.149 18.274 1.00 79.06 649 HIS A N 1
ATOM 5035 C CA . HIS A 1 649 ? -53.314 -1.211 18.264 1.00 79.06 649 HIS A CA 1
ATOM 5036 C C . HIS A 1 649 ? -54.626 -1.884 17.851 1.00 79.06 649 HIS A C 1
ATOM 5038 O O . HIS A 1 649 ? -55.708 -1.484 18.283 1.00 79.06 649 HIS A O 1
ATOM 5044 N N . TYR A 1 650 ? -54.534 -2.911 17.009 1.00 74.94 650 TYR A N 1
ATOM 5045 C CA . TYR A 1 650 ? -55.670 -3.718 16.617 1.00 74.94 650 TYR A CA 1
ATOM 5046 C C . TYR A 1 650 ? -55.879 -4.783 17.689 1.00 74.94 650 TYR A C 1
ATOM 5048 O O . TYR A 1 650 ? -55.068 -5.692 17.845 1.00 74.94 650 TYR A O 1
ATOM 5056 N N . LEU A 1 651 ? -56.985 -4.677 18.430 1.00 66.38 651 LEU A N 1
ATOM 5057 C CA . LEU A 1 651 ? -57.402 -5.677 19.415 1.00 66.38 651 LEU A CA 1
ATOM 5058 C C . LEU A 1 651 ? -57.905 -6.950 18.710 1.00 66.38 651 LEU A C 1
ATOM 5060 O O . LEU A 1 651 ? -59.093 -7.285 18.747 1.00 66.38 651 LEU A O 1
ATOM 5064 N N . ILE A 1 652 ? -56.978 -7.660 18.064 1.00 65.00 652 ILE A N 1
ATOM 5065 C CA . ILE A 1 652 ? -57.118 -9.043 17.604 1.00 65.00 652 ILE A CA 1
ATOM 5066 C C . ILE A 1 652 ? -57.051 -9.916 18.863 1.00 65.00 652 ILE A C 1
ATOM 5068 O O . ILE A 1 652 ? -56.050 -10.564 19.153 1.00 65.00 652 ILE A O 1
ATOM 5072 N N . GLN A 1 653 ? -58.094 -9.834 19.690 1.00 57.22 653 GLN A N 1
ATOM 5073 C CA . GLN A 1 653 ? -58.187 -10.672 20.875 1.00 57.22 653 GLN A CA 1
ATOM 5074 C C . GLN A 1 653 ? -58.319 -12.132 20.422 1.00 57.22 653 GLN A C 1
ATOM 5076 O O . GLN A 1 653 ? -59.178 -12.410 19.577 1.00 57.22 653 GLN A O 1
ATOM 5081 N N . PRO A 1 654 ? -57.522 -13.066 20.975 1.00 54.91 654 PRO A N 1
ATOM 5082 C CA . PRO A 1 654 ? -57.803 -14.483 20.812 1.00 54.91 654 PRO A CA 1
ATOM 5083 C C . PRO A 1 654 ? -59.233 -14.745 21.297 1.00 54.91 654 PRO A C 1
ATOM 5085 O O . PRO A 1 654 ? -59.615 -14.312 22.390 1.00 54.91 654 PRO A O 1
ATOM 5088 N N . LEU A 1 655 ? -60.035 -15.417 20.465 1.00 53.91 655 LEU A N 1
ATOM 5089 C CA . LEU A 1 655 ? -61.406 -15.798 20.810 1.00 53.91 655 LEU A CA 1
ATOM 5090 C C . LEU A 1 655 ? -61.370 -16.609 22.107 1.00 53.91 655 LEU A C 1
ATOM 5092 O O . LEU A 1 655 ? -60.877 -17.735 22.119 1.00 53.91 655 LEU A O 1
ATOM 5096 N N . THR A 1 656 ? -61.869 -16.032 23.201 1.00 51.09 656 THR A N 1
ATOM 5097 C CA . THR A 1 656 ? -61.791 -16.673 24.515 1.00 51.09 656 THR A CA 1
ATOM 5098 C C . THR A 1 656 ? -62.541 -18.011 24.472 1.00 51.09 656 THR A C 1
ATOM 5100 O O . THR A 1 656 ? -63.690 -18.028 24.010 1.00 51.09 656 THR A O 1
ATOM 5103 N N . PRO A 1 657 ? -61.945 -19.130 24.933 1.00 46.66 657 PRO A N 1
ATOM 5104 C CA . PRO A 1 657 ? -62.571 -20.445 24.835 1.00 46.66 657 PRO A CA 1
ATOM 5105 C C . PRO A 1 657 ? -64.000 -20.460 25.398 1.00 46.66 657 PRO A C 1
ATOM 5107 O O . PRO A 1 657 ? -64.230 -20.165 26.569 1.00 46.66 657 PRO A O 1
ATOM 5110 N N . GLY A 1 658 ? -64.971 -20.788 24.540 1.00 51.44 658 GLY A N 1
ATOM 5111 C CA . GLY A 1 658 ? -66.401 -20.840 24.874 1.00 51.44 658 GLY A CA 1
ATOM 5112 C C . GLY A 1 658 ? -67.247 -19.638 24.425 1.00 51.44 658 GLY A C 1
ATOM 5113 O O . GLY A 1 658 ? -68.474 -19.744 24.436 1.00 51.44 658 GLY A O 1
ATOM 5114 N N . VAL A 1 659 ? -66.644 -18.532 23.975 1.00 50.72 659 VAL A N 1
ATOM 5115 C CA . VAL A 1 659 ? -67.377 -17.376 23.422 1.00 50.72 659 VAL A CA 1
ATOM 5116 C C . VAL A 1 659 ? -67.765 -17.652 21.962 1.00 50.72 659 VAL A C 1
ATOM 5118 O O . VAL A 1 659 ? -66.934 -18.076 21.156 1.00 50.72 659 VAL A O 1
ATOM 5121 N N . ARG A 1 660 ? -69.036 -17.434 21.589 1.00 52.78 660 ARG A N 1
ATOM 5122 C CA . ARG A 1 660 ? -69.476 -17.565 20.187 1.00 52.78 660 ARG A CA 1
ATOM 5123 C C . ARG A 1 660 ? -68.927 -16.407 19.357 1.00 52.78 660 ARG A C 1
ATOM 5125 O O . ARG A 1 660 ? -68.807 -15.294 19.851 1.00 52.78 660 ARG A O 1
ATOM 5132 N N . ALA A 1 661 ? -68.697 -16.623 18.062 1.00 50.03 661 ALA A N 1
ATOM 5133 C CA . ALA A 1 661 ? -68.238 -15.559 17.160 1.00 50.03 661 ALA A CA 1
ATOM 5134 C C . ALA A 1 661 ? -69.204 -14.351 17.071 1.00 50.03 661 ALA A C 1
ATOM 5136 O O . ALA A 1 661 ? -68.771 -13.257 16.729 1.00 50.03 661 ALA A O 1
ATOM 5137 N N . SER A 1 662 ? -70.489 -14.530 17.413 1.00 51.91 662 SER A N 1
ATOM 5138 C CA . SER A 1 662 ? -71.486 -13.454 17.559 1.00 51.91 662 SER A CA 1
ATOM 5139 C C . SER A 1 662 ? -71.268 -12.549 18.775 1.00 51.91 662 SER A C 1
ATOM 5141 O O . SER A 1 662 ? -71.785 -11.435 18.803 1.00 51.91 662 SER A O 1
ATOM 5143 N N . ASP A 1 663 ? -70.531 -13.043 19.768 1.00 53.72 663 ASP A N 1
ATOM 5144 C CA . ASP A 1 663 ? -70.375 -12.448 21.096 1.00 53.72 663 ASP A CA 1
ATOM 5145 C C . ASP A 1 663 ? -68.930 -11.933 21.297 1.00 53.72 663 ASP A C 1
ATOM 5147 O O . ASP A 1 663 ? -68.554 -11.503 22.387 1.00 53.72 663 ASP A O 1
ATOM 5151 N N . ASN A 1 664 ? -68.109 -11.979 20.238 1.00 53.88 664 ASN A N 1
ATOM 5152 C CA . ASN A 1 664 ? -66.749 -11.451 20.213 1.00 53.88 664 ASN A CA 1
ATOM 5153 C C . ASN A 1 664 ? -66.787 -9.907 20.258 1.00 53.88 664 ASN A C 1
ATOM 5155 O O . ASN A 1 664 ? -67.363 -9.299 19.354 1.00 53.88 664 ASN A O 1
ATOM 5159 N N . PRO A 1 665 ? -66.164 -9.243 21.252 1.00 55.66 665 PRO A N 1
ATOM 5160 C CA . PRO A 1 665 ? -66.121 -7.780 21.317 1.00 55.66 665 PRO A CA 1
ATOM 5161 C C . PRO A 1 665 ? -65.212 -7.145 20.248 1.00 55.66 665 PRO A C 1
ATOM 5163 O O . PRO A 1 665 ? -65.227 -5.924 20.080 1.00 55.66 665 PRO A O 1
ATOM 5166 N N . SER A 1 666 ? -64.408 -7.940 19.534 1.00 64.38 666 SER A N 1
ATOM 5167 C CA . SER A 1 666 ? -63.560 -7.455 18.446 1.00 64.38 666 SER A CA 1
ATOM 5168 C C . SER A 1 666 ? -64.366 -7.243 17.150 1.00 64.38 666 SER A C 1
ATOM 5170 O O . SER A 1 666 ? -65.049 -8.165 16.705 1.00 64.38 666 SER A O 1
ATOM 5172 N N . PRO A 1 667 ? -64.266 -6.077 16.477 1.00 68.69 667 PRO A N 1
ATOM 5173 C CA . PRO A 1 667 ? -64.961 -5.814 15.211 1.00 68.69 667 PRO A CA 1
ATOM 5174 C C . PRO A 1 667 ? -64.324 -6.518 13.995 1.00 68.69 667 PRO A C 1
ATOM 5176 O O . PRO A 1 667 ? -64.730 -6.264 12.861 1.00 68.69 667 PRO A O 1
ATOM 5179 N N . TYR A 1 668 ? -63.310 -7.362 14.208 1.00 72.81 668 TYR A N 1
ATOM 5180 C CA . TYR A 1 668 ? -62.544 -8.042 13.164 1.00 72.81 668 TYR A CA 1
ATOM 5181 C C . TYR A 1 668 ? -62.975 -9.509 13.016 1.00 72.81 668 TYR A C 1
ATOM 5183 O O . TYR A 1 668 ? -63.261 -10.189 14.000 1.00 72.81 668 TYR A O 1
ATOM 5191 N N . GLN A 1 669 ? -63.002 -10.004 11.775 1.00 74.69 669 GLN A N 1
ATOM 5192 C CA . GLN A 1 669 ? -63.304 -11.403 11.447 1.00 74.69 669 GLN A CA 1
ATOM 5193 C C . GLN A 1 669 ? -62.050 -12.116 10.908 1.00 74.69 669 GLN A C 1
ATOM 5195 O O . GLN A 1 669 ? -61.257 -11.476 10.210 1.00 74.69 669 GLN A O 1
ATOM 5200 N N . PRO A 1 670 ? -61.868 -13.421 11.192 1.00 78.06 670 PRO A N 1
ATOM 5201 C CA . PRO A 1 670 ? -60.784 -14.212 10.617 1.00 78.06 670 PRO A CA 1
ATOM 5202 C C . PRO A 1 670 ? -60.940 -14.358 9.099 1.00 78.06 670 PRO A C 1
ATOM 5204 O O . PRO A 1 670 ? -62.054 -14.453 8.585 1.00 78.06 670 PRO A O 1
ATOM 5207 N N . ILE A 1 671 ? -59.811 -14.430 8.389 1.00 86.00 671 ILE A N 1
ATOM 5208 C CA . ILE A 1 671 ? -59.760 -14.658 6.931 1.00 86.00 671 ILE A CA 1
ATOM 5209 C C . ILE A 1 671 ? -59.262 -16.062 6.550 1.00 86.00 671 ILE A C 1
ATOM 5211 O O . ILE A 1 671 ? -59.280 -16.418 5.375 1.00 86.00 671 ILE A O 1
ATOM 5215 N N . ALA A 1 672 ? -58.826 -16.856 7.530 1.00 89.12 672 ALA A N 1
ATOM 5216 C CA . ALA A 1 672 ? -58.431 -18.252 7.381 1.00 89.12 672 ALA A CA 1
ATOM 5217 C C . ALA A 1 672 ? -58.705 -19.017 8.686 1.00 89.12 672 ALA A C 1
ATOM 5219 O O . ALA A 1 672 ? -58.761 -18.412 9.757 1.00 89.12 672 ALA A O 1
ATOM 5220 N N . THR A 1 673 ? -58.845 -20.341 8.592 1.00 90.12 673 THR A N 1
ATOM 5221 C CA . THR A 1 673 ? -59.069 -21.243 9.735 1.00 90.12 673 THR A CA 1
ATOM 5222 C C . THR A 1 673 ? -57.941 -21.157 10.759 1.00 90.12 673 THR A C 1
ATOM 5224 O O . THR A 1 673 ? -58.194 -21.051 11.955 1.00 90.12 673 THR A O 1
ATOM 5227 N N . TRP A 1 674 ? -56.698 -21.151 10.274 1.00 91.94 674 TRP A N 1
ATOM 5228 C CA . TRP A 1 674 ? -55.491 -21.058 11.084 1.00 91.94 674 TRP A CA 1
ATOM 5229 C C . TRP A 1 674 ? -54.774 -19.736 10.816 1.00 91.94 674 TRP A C 1
ATOM 5231 O O . TRP A 1 674 ? -54.310 -19.480 9.701 1.00 91.94 674 TRP A O 1
ATOM 5241 N N . MET A 1 675 ? -54.682 -18.891 11.843 1.00 90.94 675 MET A N 1
ATOM 5242 C CA . MET A 1 675 ? -53.998 -17.596 11.794 1.00 90.94 675 MET A CA 1
ATOM 5243 C C . MET A 1 675 ? -53.255 -17.331 13.097 1.00 90.94 675 MET A C 1
ATOM 5245 O O . MET A 1 675 ? -53.735 -17.689 14.172 1.00 90.94 675 MET A O 1
ATOM 5249 N N . GLY A 1 676 ? -52.120 -16.647 13.013 1.00 90.31 676 GLY A N 1
ATOM 5250 C CA . GLY A 1 676 ? -51.318 -16.332 14.189 1.00 90.31 676 GLY A CA 1
ATOM 5251 C C . GLY A 1 676 ? -50.050 -15.560 13.860 1.00 90.31 676 GLY A C 1
ATOM 5252 O O . GLY A 1 676 ? -49.756 -15.283 12.693 1.00 90.31 676 GLY A O 1
ATOM 5253 N N . ARG A 1 677 ? -49.306 -15.195 14.900 1.00 91.62 677 ARG A N 1
ATOM 5254 C CA . ARG A 1 677 ? -48.076 -14.405 14.799 1.00 91.62 677 ARG A CA 1
ATOM 5255 C C . ARG A 1 677 ? -46.848 -15.297 14.905 1.00 91.62 677 ARG A C 1
ATOM 5257 O O . ARG A 1 677 ? -46.740 -16.094 15.833 1.00 91.62 677 ARG A O 1
ATOM 5264 N N . LEU A 1 678 ? -45.925 -15.144 13.958 1.00 95.38 678 LEU A N 1
ATOM 5265 C CA . LEU A 1 678 ? -44.617 -15.786 14.013 1.00 95.38 678 LEU A CA 1
ATOM 5266 C C . LEU A 1 678 ? -43.736 -15.071 15.040 1.00 95.38 678 LEU A C 1
ATOM 5268 O O . LEU A 1 678 ? -43.677 -13.840 15.066 1.00 95.38 678 LEU A O 1
ATOM 5272 N N . ILE A 1 679 ? -43.043 -15.863 15.850 1.00 94.94 679 ILE A N 1
ATOM 5273 C CA . ILE A 1 679 ? -42.067 -15.420 16.838 1.00 94.94 679 ILE A CA 1
ATOM 5274 C C . ILE A 1 679 ? -40.764 -16.181 16.566 1.00 94.94 679 ILE A C 1
ATOM 5276 O O . ILE A 1 679 ? -40.735 -17.416 16.576 1.00 94.94 679 ILE A O 1
ATOM 5280 N N . LEU A 1 680 ? -39.679 -15.455 16.295 1.00 95.75 680 LEU A N 1
ATOM 5281 C CA . LEU A 1 680 ? -38.363 -16.066 16.098 1.00 95.75 680 LEU A CA 1
ATOM 5282 C C . LEU A 1 680 ? -37.805 -16.528 17.465 1.00 95.75 680 LEU A C 1
ATOM 5284 O O . LEU A 1 680 ? -37.686 -15.694 18.366 1.00 95.75 680 LEU A O 1
ATOM 5288 N N . PRO A 1 681 ? -37.446 -17.816 17.649 1.00 93.88 681 PRO A N 1
ATOM 5289 C CA . PRO A 1 681 ? -36.823 -18.288 18.887 1.00 93.88 681 PRO A CA 1
ATOM 5290 C C . PRO A 1 681 ? -35.432 -17.663 19.091 1.00 93.88 681 PRO A C 1
ATOM 5292 O O . PRO A 1 681 ? -34.849 -17.092 18.167 1.00 93.88 681 PRO A O 1
ATOM 5295 N N . SER A 1 682 ? -34.854 -17.793 20.289 1.00 90.88 682 SER A N 1
ATOM 5296 C CA . SER A 1 682 ? -33.449 -17.410 20.480 1.00 90.88 682 SER A CA 1
ATOM 5297 C C . SER A 1 682 ? -32.525 -18.344 19.684 1.00 90.88 682 SER A C 1
ATOM 5299 O O . SER A 1 682 ? -32.867 -19.500 19.423 1.00 90.88 682 SER A O 1
ATOM 5301 N N . GLN A 1 683 ? -31.322 -17.879 19.328 1.00 86.38 683 GLN A N 1
ATOM 5302 C CA . GLN A 1 683 ? -30.354 -18.701 18.591 1.00 86.38 683 GLN A CA 1
ATOM 5303 C C . GLN A 1 683 ? -29.937 -19.969 19.366 1.00 86.38 683 GLN A C 1
ATOM 5305 O O . GLN A 1 683 ? -29.583 -20.970 18.741 1.00 86.38 683 GLN A O 1
ATOM 5310 N N . ALA A 1 684 ? -29.995 -19.935 20.703 1.00 83.88 684 ALA A N 1
ATOM 5311 C CA . ALA A 1 684 ? -29.678 -21.068 21.572 1.00 83.88 684 ALA A CA 1
ATOM 5312 C C . ALA A 1 684 ? -30.818 -22.100 21.647 1.00 83.88 684 ALA A C 1
ATOM 5314 O O . ALA A 1 684 ? -30.550 -23.292 21.779 1.00 83.88 684 ALA A O 1
ATOM 5315 N N . ASP A 1 685 ? -32.070 -21.656 21.499 1.00 87.62 685 ASP A N 1
ATOM 5316 C CA . ASP A 1 685 ? -33.274 -22.485 21.665 1.00 87.62 685 ASP A CA 1
ATOM 5317 C C . ASP A 1 685 ? -33.777 -23.101 20.346 1.00 87.62 685 ASP A C 1
ATOM 5319 O O . ASP A 1 685 ? -34.875 -23.658 20.295 1.00 87.62 685 ASP A O 1
ATOM 5323 N N . ARG A 1 686 ? -33.003 -22.990 19.255 1.00 87.12 686 ARG A N 1
ATOM 5324 C CA . ARG A 1 686 ? -33.390 -23.469 17.917 1.00 87.12 686 ARG A CA 1
ATOM 5325 C C . ARG A 1 686 ? -33.558 -24.996 17.907 1.00 87.12 686 ARG A C 1
ATOM 5327 O O . ARG A 1 686 ? -32.553 -25.708 18.003 1.00 87.12 686 ARG A O 1
ATOM 5334 N N . PRO A 1 687 ? -34.779 -25.529 17.717 1.00 84.00 687 PRO A N 1
ATOM 5335 C CA . PRO A 1 687 ? -35.003 -26.967 17.738 1.00 84.00 687 PRO A CA 1
ATOM 5336 C C . PRO A 1 687 ? -34.416 -27.666 16.502 1.00 84.00 687 PRO A C 1
ATOM 5338 O O . PRO A 1 687 ? -34.023 -27.042 15.507 1.00 84.00 687 PRO A O 1
ATOM 5341 N N . ILE A 1 688 ? -34.363 -28.997 16.585 1.00 78.94 688 ILE A N 1
ATOM 5342 C CA . ILE A 1 688 ? -34.056 -29.905 15.476 1.00 78.94 688 ILE A CA 1
ATOM 5343 C C . ILE A 1 688 ? -35.214 -30.919 15.398 1.00 78.94 688 ILE A C 1
ATOM 5345 O O . ILE A 1 688 ? -35.415 -31.646 16.374 1.00 78.94 688 ILE A O 1
ATOM 5349 N N . PRO A 1 689 ? -35.980 -30.994 14.290 1.00 82.56 689 PRO A N 1
ATOM 5350 C CA . PRO A 1 689 ? -35.905 -30.148 13.089 1.00 82.56 689 PRO A CA 1
ATOM 5351 C C . PRO A 1 689 ? -36.222 -28.668 13.375 1.00 82.56 689 PRO A C 1
ATOM 5353 O O . PRO A 1 689 ? -36.774 -28.341 14.427 1.00 82.56 689 PRO A O 1
ATOM 5356 N N . ARG A 1 690 ? -35.857 -27.781 12.437 1.00 88.50 690 ARG A N 1
ATOM 5357 C CA . ARG A 1 690 ? -36.086 -26.331 12.547 1.00 88.50 690 ARG A CA 1
ATOM 5358 C C . ARG A 1 690 ? -37.580 -26.017 12.644 1.00 88.50 690 ARG A C 1
ATOM 5360 O O . ARG A 1 690 ? -38.399 -26.617 11.949 1.00 88.50 690 ARG A O 1
ATOM 5367 N N . LYS A 1 691 ? -37.914 -25.102 13.556 1.00 92.88 691 LYS A N 1
ATOM 5368 C CA . LYS A 1 691 ? -39.265 -24.613 13.855 1.00 92.88 691 LYS A CA 1
ATOM 5369 C C . LYS A 1 691 ? -39.169 -23.191 14.399 1.00 92.88 691 LYS A C 1
ATOM 5371 O O . LYS A 1 691 ? -38.149 -22.824 14.984 1.00 92.88 691 LYS A O 1
ATOM 5376 N N . VAL A 1 692 ? -40.254 -22.438 14.277 1.00 96.00 692 VAL A N 1
ATOM 5377 C CA . VAL A 1 692 ? -40.436 -21.140 14.945 1.00 96.00 692 VAL A CA 1
ATOM 5378 C C . VAL A 1 692 ? -41.603 -21.213 15.924 1.00 96.00 692 VAL A C 1
ATOM 5380 O O . VAL A 1 692 ? -42.388 -22.163 15.899 1.00 96.00 692 VAL A O 1
ATOM 5383 N N . LEU A 1 693 ? -41.721 -20.216 16.792 1.00 96.12 693 LEU A N 1
ATOM 5384 C CA . LEU A 1 693 ? -42.864 -20.084 17.685 1.00 96.12 693 LEU A CA 1
ATOM 5385 C C . LEU A 1 693 ? -44.032 -19.417 16.931 1.00 96.12 693 LEU A C 1
ATOM 5387 O O . LEU A 1 693 ? -43.826 -18.571 16.059 1.00 96.12 693 LEU A O 1
ATOM 5391 N N . PHE A 1 694 ? -45.261 -19.818 17.245 1.00 95.06 694 PHE A N 1
ATOM 5392 C CA . PHE A 1 694 ? -46.488 -19.371 16.586 1.00 95.06 694 PHE A CA 1
ATOM 5393 C C . PHE A 1 694 ? -47.581 -19.116 17.625 1.00 95.06 694 PHE A C 1
ATOM 5395 O O . PHE A 1 694 ? -48.146 -20.047 18.196 1.00 95.06 694 PHE A O 1
ATOM 5402 N N . GLU A 1 695 ? -47.868 -17.841 17.877 1.00 92.56 695 GLU A N 1
ATOM 5403 C CA . GLU A 1 695 ? -48.956 -17.398 18.751 1.00 92.56 695 GLU A CA 1
ATOM 5404 C C . GLU A 1 695 ? -50.287 -17.508 17.995 1.00 92.56 695 GLU A C 1
ATOM 5406 O O . GLU A 1 695 ? -50.527 -16.773 17.035 1.00 92.56 695 GLU A O 1
ATOM 5411 N N . VAL A 1 696 ? -51.135 -18.454 18.402 1.00 90.75 696 VAL A N 1
ATOM 5412 C CA . VAL A 1 696 ? -52.372 -18.816 17.696 1.00 90.75 696 VAL A CA 1
ATOM 5413 C C . VAL A 1 696 ? -53.464 -17.780 17.972 1.00 90.75 696 VAL A C 1
ATOM 5415 O O . VAL A 1 696 ? -53.941 -17.647 19.098 1.00 90.75 696 VAL A O 1
ATOM 5418 N N . TYR A 1 697 ? -53.925 -17.078 16.936 1.00 86.12 697 TYR A N 1
ATOM 5419 C CA . TYR A 1 697 ? -55.075 -16.163 17.018 1.00 86.12 697 TYR A CA 1
ATOM 5420 C C . TYR A 1 697 ? -56.382 -16.846 16.617 1.00 86.12 697 TYR A C 1
ATOM 5422 O O . TYR A 1 697 ? -57.424 -16.601 17.228 1.00 86.12 697 TYR A O 1
ATOM 5430 N N . HIS A 1 698 ? -56.318 -17.733 15.622 1.00 86.19 698 HIS A N 1
ATOM 5431 C CA . HIS A 1 698 ? -57.440 -18.542 15.159 1.00 86.19 698 HIS A CA 1
ATOM 5432 C C . HIS A 1 698 ? -56.973 -19.961 14.821 1.00 86.19 698 HIS A C 1
ATOM 5434 O O . HIS A 1 698 ? -55.869 -20.148 14.306 1.00 86.19 698 HIS A O 1
ATOM 5440 N N . ALA A 1 699 ? -57.839 -20.927 15.118 1.00 89.06 699 ALA A N 1
ATOM 5441 C CA . ALA A 1 699 ? -57.706 -22.348 14.825 1.00 89.06 699 ALA A CA 1
ATOM 5442 C C . ALA A 1 699 ? -59.093 -22.919 14.466 1.00 89.06 699 ALA A C 1
ATOM 5444 O O . ALA A 1 699 ? -60.119 -22.248 14.640 1.00 89.06 699 ALA A O 1
ATOM 5445 N N . ASP A 1 700 ? -59.131 -24.163 13.986 1.00 88.31 700 ASP A N 1
ATOM 5446 C CA . ASP A 1 700 ? -60.379 -24.885 13.716 1.00 88.31 700 ASP A CA 1
ATOM 5447 C C . ASP A 1 700 ? -61.212 -25.170 14.989 1.00 88.31 700 ASP A C 1
ATOM 5449 O O . ASP A 1 700 ? -60.807 -24.892 16.119 1.00 88.31 700 ASP A O 1
ATOM 5453 N N . GLU A 1 701 ? -62.422 -25.719 14.820 1.00 84.38 701 GLU A N 1
ATOM 5454 C CA . GLU A 1 701 ? -63.320 -25.996 15.952 1.00 84.38 701 GLU A CA 1
ATOM 5455 C C . GLU A 1 701 ? -62.797 -27.066 16.923 1.00 84.38 701 GLU A C 1
ATOM 5457 O O . GLU A 1 701 ? -63.191 -27.048 18.091 1.00 84.38 701 GLU A O 1
ATOM 5462 N N . THR A 1 702 ? -61.926 -27.970 16.464 1.00 86.88 702 THR A N 1
ATOM 5463 C CA . THR A 1 702 ? -61.345 -29.045 17.284 1.00 86.88 702 THR A CA 1
ATOM 5464 C C . THR A 1 702 ? -60.141 -28.598 18.111 1.00 86.88 702 THR A C 1
ATOM 5466 O O . THR A 1 702 ? -59.916 -29.184 19.164 1.00 86.88 702 THR A O 1
ATOM 5469 N N . HIS A 1 703 ? -59.439 -27.537 17.697 1.00 89.00 703 HIS A N 1
ATOM 5470 C CA . HIS A 1 703 ? -58.224 -27.022 18.347 1.00 89.00 703 HIS A CA 1
ATOM 5471 C C . HIS A 1 703 ? -58.400 -25.616 18.960 1.00 89.00 703 HIS A C 1
ATOM 5473 O O . HIS A 1 703 ? -57.445 -24.843 19.086 1.00 89.00 703 HIS A O 1
ATOM 5479 N N . ARG A 1 704 ? -59.633 -25.239 19.338 1.00 83.50 704 ARG A N 1
ATOM 5480 C CA . ARG A 1 704 ? -59.935 -23.927 19.957 1.00 83.50 704 ARG A CA 1
ATOM 5481 C C . ARG A 1 704 ? -59.236 -23.686 21.294 1.00 83.50 704 ARG A C 1
ATOM 5483 O O . ARG A 1 704 ? -59.114 -22.538 21.708 1.00 83.50 704 ARG A O 1
ATOM 5490 N N . ASP A 1 705 ? -58.816 -24.739 21.977 1.00 84.94 705 ASP A N 1
ATOM 5491 C CA . ASP A 1 705 ? -58.041 -24.686 23.214 1.00 84.94 705 ASP A CA 1
ATOM 5492 C C . ASP A 1 705 ? -56.633 -24.103 23.006 1.00 84.94 705 ASP A C 1
ATOM 5494 O O . ASP A 1 705 ? -56.103 -23.465 23.916 1.00 84.94 705 ASP A O 1
ATOM 5498 N N . LEU A 1 706 ? -56.059 -24.240 21.803 1.00 86.75 706 LEU A N 1
ATOM 5499 C CA . LEU A 1 706 ? -54.765 -23.648 21.445 1.00 86.75 706 LEU A CA 1
ATOM 5500 C C . LEU A 1 706 ? -54.830 -22.133 21.190 1.00 86.75 706 LEU A C 1
ATOM 5502 O O . LEU A 1 706 ? -53.790 -21.481 21.144 1.00 86.75 706 LEU A O 1
ATOM 5506 N N . VAL A 1 707 ? -56.021 -21.546 21.031 1.00 86.44 707 VAL A N 1
ATOM 5507 C CA . VAL A 1 707 ? -56.185 -20.110 20.747 1.00 86.44 707 VAL A CA 1
ATOM 5508 C C . VAL A 1 707 ? -55.718 -19.268 21.942 1.00 86.44 707 VAL A C 1
ATOM 5510 O O . VAL A 1 707 ? -56.194 -19.424 23.064 1.00 86.44 707 VAL A O 1
ATOM 5513 N N . GLY A 1 708 ? -54.775 -18.358 21.690 1.00 81.75 708 GLY A N 1
ATOM 5514 C CA . GLY A 1 708 ? -54.063 -17.583 22.709 1.00 81.75 708 GLY A CA 1
ATOM 5515 C C . GLY A 1 708 ? -52.805 -18.260 23.270 1.00 81.75 708 GLY A C 1
ATOM 5516 O O . GLY A 1 708 ? -52.141 -17.662 24.114 1.00 81.75 708 GLY A O 1
ATOM 5517 N N . GLN A 1 709 ? -52.454 -19.470 22.817 1.00 89.19 709 GLN A N 1
ATOM 5518 C CA . GLN A 1 709 ? -51.198 -20.143 23.163 1.00 89.19 709 GLN A CA 1
ATOM 5519 C C . GLN A 1 709 ? -50.129 -19.938 22.076 1.00 89.19 709 GLN A C 1
ATOM 5521 O O . GLN A 1 709 ? -50.444 -19.742 20.901 1.00 89.19 709 GLN A O 1
ATOM 5526 N N . THR A 1 710 ? -48.853 -20.033 22.459 1.00 91.88 710 THR A N 1
ATOM 5527 C CA . THR A 1 710 ? -47.703 -19.937 21.543 1.00 91.88 710 THR A CA 1
ATOM 5528 C C . THR A 1 710 ? -47.103 -21.313 21.303 1.00 91.88 710 THR A C 1
ATOM 5530 O O . THR A 1 710 ? -46.320 -21.771 22.122 1.00 91.88 710 THR A O 1
ATOM 5533 N N . VAL A 1 711 ? -47.455 -21.972 20.198 1.00 93.31 711 VAL A N 1
ATOM 5534 C CA . VAL A 1 711 ? -47.022 -23.344 19.864 1.00 93.31 711 VAL A CA 1
ATOM 5535 C C . VAL A 1 711 ? -45.795 -23.362 18.942 1.00 93.31 711 VAL A C 1
ATOM 5537 O O . VAL A 1 711 ? -45.423 -22.343 18.368 1.00 93.31 711 VAL A O 1
ATOM 5540 N N . TRP A 1 712 ? -45.168 -24.526 18.748 1.00 94.00 712 TRP A N 1
ATOM 5541 C CA . TRP A 1 712 ? -44.113 -24.696 17.740 1.00 94.00 712 TRP A CA 1
ATOM 5542 C C . TRP A 1 712 ? -44.693 -24.976 16.348 1.00 94.00 712 TRP A C 1
ATOM 5544 O O . TRP A 1 712 ? -45.357 -25.993 16.146 1.00 94.00 712 TRP A O 1
ATOM 5554 N N . LEU A 1 713 ? -44.356 -24.134 15.372 1.00 95.38 713 LEU A N 1
ATOM 5555 C CA . LEU A 1 713 ? -44.706 -24.287 13.959 1.00 95.38 713 LEU A CA 1
ATOM 5556 C C . LEU A 1 713 ? -43.486 -24.739 13.144 1.00 95.38 713 LEU A C 1
ATOM 5558 O O . LEU A 1 713 ? -42.398 -24.184 13.283 1.00 95.38 713 LEU A O 1
ATOM 5562 N N . GLY A 1 714 ? -43.674 -25.723 12.267 1.00 93.81 714 GLY A N 1
ATOM 5563 C CA . GLY A 1 714 ? -42.644 -26.222 11.354 1.00 93.81 714 GLY A CA 1
ATOM 5564 C C . GLY A 1 714 ? -43.228 -26.645 10.008 1.00 93.81 714 GLY A C 1
ATOM 5565 O O . GLY A 1 714 ? -44.444 -26.756 9.854 1.00 93.81 714 GLY A O 1
ATOM 5566 N N . TRP A 1 715 ? -42.352 -26.883 9.035 1.00 93.12 715 TRP A N 1
ATOM 5567 C CA . TRP A 1 715 ? -42.733 -27.383 7.713 1.00 93.12 715 TRP A CA 1
ATOM 5568 C C . TRP A 1 715 ? -43.220 -28.838 7.757 1.00 93.12 715 TRP A C 1
ATOM 5570 O O . TRP A 1 715 ? -42.773 -29.624 8.587 1.00 93.12 715 TRP A O 1
ATOM 5580 N N . SER A 1 716 ? -44.104 -29.216 6.828 1.00 91.12 716 SER A N 1
ATOM 5581 C CA . SER A 1 716 ? -44.562 -30.607 6.691 1.00 91.12 716 SER A CA 1
ATOM 5582 C C . SER A 1 716 ? -43.424 -31.541 6.267 1.00 91.12 716 SER A C 1
ATOM 5584 O O . SER A 1 716 ? -42.633 -31.172 5.397 1.00 91.12 716 SER A O 1
ATOM 5586 N N . ASP A 1 717 ? -43.427 -32.786 6.737 1.00 87.69 717 ASP A N 1
ATOM 5587 C CA . ASP A 1 717 ? -42.452 -33.824 6.351 1.00 87.69 717 ASP A CA 1
ATOM 5588 C C . ASP A 1 717 ? -42.656 -34.393 4.925 1.00 87.69 717 ASP A C 1
ATOM 5590 O O . ASP A 1 717 ? -42.132 -35.453 4.581 1.00 87.69 717 ASP A O 1
ATOM 5594 N N . THR A 1 718 ? -43.433 -33.721 4.066 1.00 91.00 718 THR A N 1
ATOM 5595 C CA . THR A 1 718 ? -43.630 -34.160 2.676 1.00 91.00 718 THR A CA 1
ATOM 5596 C C . THR A 1 718 ? -42.345 -33.959 1.856 1.00 91.00 718 THR A C 1
ATOM 5598 O O . THR A 1 718 ? -41.707 -32.910 1.984 1.00 91.00 718 THR A O 1
ATOM 5601 N N . PRO A 1 719 ? -41.943 -34.917 0.990 1.00 91.00 719 PRO A N 1
ATOM 5602 C CA . PRO A 1 719 ? -40.665 -34.840 0.278 1.00 91.00 719 PRO A CA 1
ATOM 5603 C C . PRO A 1 719 ? -40.469 -33.556 -0.533 1.00 91.00 719 PRO A C 1
ATOM 5605 O O . PRO A 1 719 ? -39.382 -32.990 -0.511 1.00 91.00 719 PRO A O 1
ATOM 5608 N N . ASP A 1 720 ? -41.512 -33.058 -1.200 1.00 91.69 720 ASP A N 1
ATOM 5609 C CA . ASP A 1 720 ? -41.425 -31.845 -2.022 1.00 91.69 720 ASP A CA 1
ATOM 5610 C C . ASP A 1 720 ? -41.164 -30.586 -1.179 1.00 91.69 720 ASP A C 1
ATOM 5612 O O . ASP A 1 720 ? -40.339 -29.751 -1.553 1.00 91.69 720 ASP A O 1
ATOM 5616 N N . VAL A 1 721 ? -41.803 -30.476 -0.007 1.00 90.56 721 VAL A N 1
ATOM 5617 C CA . VAL A 1 721 ? -41.572 -29.367 0.933 1.00 90.56 721 VAL A CA 1
ATOM 5618 C C . VAL A 1 721 ? -40.180 -29.466 1.550 1.00 90.56 721 VAL A C 1
ATOM 5620 O O . VAL A 1 721 ? -39.474 -28.463 1.603 1.00 90.56 721 VAL A O 1
ATOM 5623 N N . GLN A 1 722 ? -39.744 -30.660 1.955 1.00 91.94 722 GLN A N 1
ATOM 5624 C CA . GLN A 1 722 ? -38.407 -30.859 2.526 1.00 91.94 722 GLN A CA 1
ATOM 5625 C C . GLN A 1 722 ? -37.293 -30.581 1.503 1.00 91.94 722 GLN A C 1
ATOM 5627 O O . GLN A 1 722 ? -36.308 -29.924 1.838 1.00 91.94 722 GLN A O 1
ATOM 5632 N N . ASN A 1 723 ? -37.475 -30.989 0.241 1.00 92.00 723 ASN A N 1
ATOM 5633 C CA . ASN A 1 723 ? -36.566 -30.653 -0.859 1.00 92.00 723 ASN A CA 1
ATOM 5634 C C . ASN A 1 723 ? -36.492 -29.135 -1.093 1.00 92.00 723 ASN A C 1
ATOM 5636 O O . ASN A 1 723 ? -35.399 -28.598 -1.265 1.00 92.00 723 ASN A O 1
ATOM 5640 N N . TYR A 1 724 ? -37.635 -28.435 -1.075 1.00 93.31 724 TYR A N 1
ATOM 5641 C CA . TYR A 1 724 ? -37.662 -26.975 -1.189 1.00 93.31 724 TYR A CA 1
ATOM 5642 C C . TYR A 1 724 ? -36.939 -26.306 -0.015 1.00 93.31 724 TYR A C 1
ATOM 5644 O O . TYR A 1 724 ? -36.040 -25.501 -0.241 1.00 93.31 724 TYR A O 1
ATOM 5652 N N . VAL A 1 725 ? -37.271 -26.676 1.226 1.00 93.12 725 VAL A N 1
ATOM 5653 C CA . VAL A 1 725 ? -36.646 -26.118 2.436 1.00 93.12 725 VAL A CA 1
ATOM 5654 C C . VAL A 1 725 ? -35.130 -26.300 2.402 1.00 93.12 725 VAL A C 1
ATOM 5656 O O . VAL A 1 725 ? -34.411 -25.330 2.629 1.00 93.12 725 VAL A O 1
ATOM 5659 N N . GLN A 1 726 ? -34.629 -27.487 2.045 1.00 90.50 726 GLN A N 1
ATOM 5660 C CA . GLN A 1 726 ? -33.189 -27.735 1.900 1.00 90.50 726 GLN A CA 1
ATOM 5661 C C . GLN A 1 726 ? -32.540 -26.884 0.797 1.00 90.50 726 GLN A C 1
ATOM 5663 O O . GLN A 1 726 ? -31.415 -26.430 0.978 1.00 90.50 726 GLN A O 1
ATOM 5668 N N . LEU A 1 727 ? -33.234 -26.647 -0.323 1.00 94.56 727 LEU A N 1
ATOM 5669 C CA . LEU A 1 727 ? -32.720 -25.866 -1.455 1.00 94.56 727 LEU A CA 1
ATOM 5670 C C . LEU A 1 727 ? -32.572 -24.366 -1.149 1.00 94.56 727 LEU A C 1
ATOM 5672 O O . LEU A 1 727 ? -31.730 -23.714 -1.761 1.00 94.56 727 LEU A O 1
ATOM 5676 N N . VAL A 1 728 ? -33.395 -23.819 -0.249 1.00 94.31 728 VAL A N 1
ATOM 5677 C CA . VAL A 1 728 ? -33.415 -22.381 0.095 1.00 94.31 728 VAL A CA 1
ATOM 5678 C C . VAL A 1 728 ? -33.029 -22.080 1.553 1.00 94.31 728 VAL A C 1
ATOM 5680 O O . VAL A 1 728 ? -33.254 -20.970 2.032 1.00 94.31 728 VAL A O 1
ATOM 5683 N N . THR A 1 729 ? -32.455 -23.055 2.264 1.00 93.38 729 THR A N 1
ATOM 5684 C CA . THR A 1 729 ? -31.832 -22.846 3.582 1.00 93.38 729 THR A CA 1
ATOM 5685 C C . THR A 1 729 ? -30.416 -22.312 3.389 1.00 93.38 729 THR A C 1
ATOM 5687 O O . THR A 1 729 ? -29.610 -22.950 2.718 1.00 93.38 729 THR A O 1
ATOM 5690 N N . GLU A 1 730 ? -30.098 -21.176 4.008 1.00 92.56 730 GLU A N 1
ATOM 5691 C CA . GLU A 1 730 ? -28.842 -20.442 3.781 1.00 92.56 730 GLU A CA 1
ATOM 5692 C C . GLU A 1 730 ? -28.180 -19.998 5.095 1.00 92.56 730 GLU A C 1
ATOM 5694 O O . GLU A 1 730 ? -28.825 -19.886 6.142 1.00 92.56 730 GLU A O 1
ATOM 5699 N N . ASP A 1 731 ? -26.879 -19.708 5.046 1.00 92.81 731 ASP A N 1
ATOM 5700 C CA . ASP A 1 731 ? -26.165 -19.037 6.139 1.00 92.81 731 ASP A CA 1
ATOM 5701 C C . ASP A 1 731 ? -26.319 -17.510 6.003 1.00 92.81 731 ASP A C 1
ATOM 5703 O O . ASP A 1 731 ? -26.024 -16.927 4.958 1.00 92.81 731 ASP A O 1
ATOM 5707 N N . VAL A 1 732 ? -26.746 -16.830 7.072 1.00 90.50 732 VAL A N 1
ATOM 5708 C CA . VAL A 1 732 ? -27.012 -15.383 7.058 1.00 90.50 732 VAL A CA 1
ATOM 5709 C C . VAL A 1 732 ? -25.894 -14.631 7.779 1.00 90.50 732 VAL A C 1
ATOM 5711 O O . VAL A 1 732 ? -25.753 -14.686 9.000 1.00 90.50 732 VAL A O 1
ATOM 5714 N N . HIS A 1 733 ? -25.096 -13.874 7.023 1.00 88.75 733 HIS A N 1
ATOM 5715 C CA . HIS A 1 733 ? -24.005 -13.062 7.564 1.00 88.75 733 HIS A CA 1
ATOM 5716 C C . HIS A 1 733 ? -23.893 -11.704 6.856 1.00 88.75 733 HIS A C 1
ATOM 5718 O O . HIS A 1 733 ? -23.791 -11.623 5.631 1.00 88.75 733 HIS A O 1
ATOM 5724 N N . PHE A 1 734 ? -23.918 -10.619 7.632 1.00 87.62 734 PHE A N 1
ATOM 5725 C CA . PHE A 1 734 ? -23.968 -9.258 7.103 1.00 87.62 734 PHE A CA 1
ATOM 5726 C C . PHE A 1 734 ? -22.579 -8.717 6.744 1.00 87.62 734 PHE A C 1
ATOM 5728 O O . PHE A 1 734 ? -21.735 -8.468 7.605 1.00 87.62 734 PHE A O 1
ATOM 5735 N N . ILE A 1 735 ? -22.378 -8.450 5.453 1.00 81.94 735 ILE A N 1
ATOM 5736 C CA . ILE A 1 735 ? -21.232 -7.688 4.936 1.00 81.94 735 ILE A CA 1
ATOM 5737 C C . ILE A 1 735 ? -21.358 -6.190 5.272 1.00 81.94 735 ILE A C 1
ATOM 5739 O O . ILE A 1 735 ? -22.463 -5.687 5.461 1.00 81.94 735 ILE A O 1
ATOM 5743 N N . ASP A 1 736 ? -20.254 -5.430 5.235 1.00 77.19 736 ASP A N 1
ATOM 5744 C CA . ASP A 1 736 ? -20.228 -3.978 5.539 1.00 77.19 736 ASP A CA 1
ATOM 5745 C C . ASP A 1 736 ? -21.302 -3.163 4.809 1.00 77.19 736 ASP A C 1
ATOM 5747 O O . ASP A 1 736 ? -21.785 -2.154 5.309 1.00 77.19 736 ASP A O 1
ATOM 5751 N N . GLN A 1 737 ? -21.644 -3.572 3.586 1.00 80.31 737 GLN A N 1
ATOM 5752 C CA . GLN A 1 737 ? -22.622 -2.875 2.760 1.00 80.31 737 GLN A CA 1
ATOM 5753 C C . GLN A 1 737 ? -24.043 -2.967 3.337 1.00 80.31 737 GLN A C 1
ATOM 5755 O O . GLN A 1 737 ? -24.831 -2.051 3.114 1.00 80.31 737 GLN A O 1
ATOM 5760 N N . VAL A 1 738 ? -24.343 -4.020 4.106 1.00 85.12 738 VAL A N 1
ATOM 5761 C CA . VAL A 1 738 ? -25.574 -4.127 4.897 1.00 85.12 738 VAL A CA 1
ATOM 5762 C C . VAL A 1 738 ? -25.534 -3.103 6.027 1.00 85.12 738 VAL A C 1
ATOM 5764 O O . VAL A 1 738 ? -26.383 -2.222 6.039 1.00 85.12 738 VAL A O 1
ATOM 5767 N N . LYS A 1 739 ? -24.472 -3.091 6.850 1.00 80.00 739 LYS A N 1
ATOM 5768 C CA . LYS A 1 739 ? -24.275 -2.091 7.922 1.00 80.00 739 LYS A CA 1
ATOM 5769 C C . LYS A 1 739 ? -24.425 -0.651 7.418 1.00 80.00 739 LYS A C 1
ATOM 5771 O O . LYS A 1 739 ? -25.162 0.146 7.979 1.00 80.00 739 LYS A O 1
ATOM 5776 N N . VAL A 1 740 ? -23.780 -0.310 6.302 1.00 79.00 740 VAL A N 1
ATOM 5777 C CA . VAL A 1 740 ? -23.889 1.022 5.669 1.00 79.00 740 VAL A CA 1
ATOM 5778 C C . VAL A 1 740 ? -25.316 1.320 5.205 1.00 79.00 740 VAL A C 1
ATOM 5780 O O . VAL A 1 740 ? -25.762 2.462 5.282 1.00 79.00 740 VAL A O 1
ATOM 5783 N N . SER A 1 741 ? -26.031 0.308 4.715 1.00 83.88 741 SER A N 1
ATOM 5784 C CA . 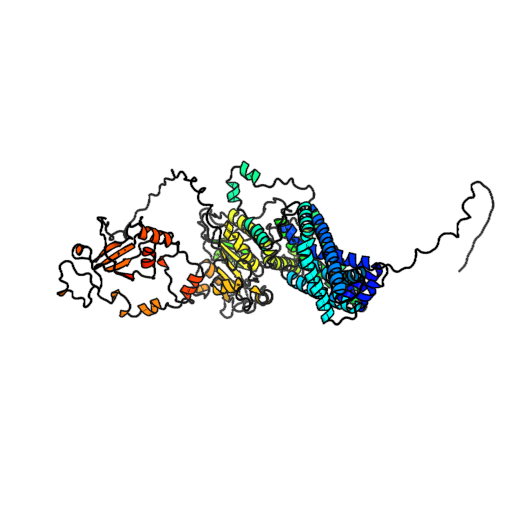SER A 1 741 ? -27.429 0.436 4.319 1.00 83.88 741 SER A CA 1
ATOM 5785 C C . SER A 1 741 ? -28.373 0.575 5.522 1.00 83.88 741 SER A C 1
ATOM 5787 O O . SER A 1 741 ? -29.400 1.234 5.375 1.00 83.88 741 SER A O 1
ATOM 5789 N N . GLU A 1 742 ? -28.052 -0.017 6.673 1.00 81.88 742 GLU A N 1
ATOM 5790 C CA . GLU A 1 742 ? -28.789 0.159 7.934 1.00 81.88 742 GLU A CA 1
ATOM 5791 C C . GLU A 1 742 ? -28.671 1.609 8.409 1.00 81.88 742 GLU A C 1
ATOM 5793 O O . GLU A 1 742 ? -29.693 2.259 8.621 1.00 81.88 742 GLU A O 1
ATOM 5798 N N . ARG A 1 743 ? -27.452 2.176 8.402 1.00 77.94 743 ARG A N 1
ATOM 5799 C CA . ARG A 1 743 ? -27.231 3.611 8.682 1.00 77.94 743 ARG A CA 1
ATOM 5800 C C . ARG A 1 743 ? -28.004 4.536 7.731 1.00 77.94 743 ARG A C 1
ATOM 5802 O O . ARG A 1 743 ? -28.394 5.638 8.089 1.00 77.94 743 ARG A O 1
ATOM 5809 N N . GLN A 1 744 ? -28.280 4.090 6.506 1.00 81.44 744 GLN A N 1
ATOM 5810 C CA . GLN A 1 744 ? -29.116 4.819 5.538 1.00 81.44 744 GLN A CA 1
ATOM 5811 C C . GLN A 1 744 ? -30.633 4.661 5.778 1.00 81.44 744 GLN A C 1
ATOM 5813 O O . GLN A 1 744 ? -31.428 5.103 4.949 1.00 81.44 744 GLN A O 1
ATOM 5818 N N . GLY A 1 745 ? -31.052 4.038 6.883 1.00 82.88 745 GLY A N 1
ATOM 5819 C CA . GLY A 1 745 ? -32.458 3.863 7.248 1.00 82.88 745 GLY A CA 1
ATOM 5820 C C . GLY A 1 745 ? -33.192 2.768 6.468 1.00 82.88 745 GLY A C 1
ATOM 5821 O O . GLY A 1 745 ? -34.430 2.753 6.447 1.00 82.88 745 GLY A O 1
ATOM 5822 N N . ASN A 1 746 ? -32.461 1.851 5.824 1.00 87.00 746 ASN A N 1
ATOM 5823 C CA . ASN A 1 746 ? -33.044 0.653 5.221 1.00 87.00 746 ASN A CA 1
ATOM 5824 C C . ASN A 1 746 ? -33.059 -0.490 6.242 1.00 87.00 746 ASN A C 1
ATOM 5826 O O . ASN A 1 746 ? -32.062 -0.741 6.913 1.00 87.00 746 ASN A O 1
ATOM 5830 N N . VAL A 1 747 ? -34.174 -1.214 6.323 1.00 87.06 747 VAL A N 1
ATOM 5831 C CA . VAL A 1 747 ? -34.311 -2.358 7.233 1.00 87.06 747 VAL A CA 1
ATOM 5832 C C . VAL A 1 747 ? -33.681 -3.607 6.635 1.00 87.06 747 VAL A C 1
ATOM 5834 O O . VAL A 1 747 ? -33.929 -3.940 5.477 1.00 87.06 747 VAL A O 1
ATOM 5837 N N . HIS A 1 748 ? -32.935 -4.321 7.473 1.00 90.44 748 HIS A N 1
ATOM 5838 C CA . HIS A 1 748 ? -32.367 -5.639 7.207 1.00 90.44 748 HIS A CA 1
ATOM 5839 C C . HIS A 1 748 ? -32.770 -6.613 8.329 1.00 90.44 748 HIS A C 1
ATOM 5841 O O . HIS A 1 748 ? -33.118 -6.161 9.425 1.00 90.44 748 HIS A O 1
ATOM 5847 N N . PRO A 1 749 ? -32.748 -7.939 8.096 1.00 91.62 749 PRO A N 1
ATOM 5848 C CA . PRO A 1 749 ? -33.142 -8.942 9.088 1.00 91.62 749 PRO A CA 1
ATOM 5849 C C . PRO A 1 749 ? -32.052 -9.157 10.160 1.00 91.62 749 PRO A C 1
ATOM 5851 O O . PRO A 1 749 ? -31.495 -10.245 10.299 1.00 91.62 749 PRO A O 1
ATOM 5854 N N . VAL A 1 750 ? -31.718 -8.102 10.913 1.00 89.31 750 VAL A N 1
ATOM 5855 C CA . VAL A 1 750 ? -30.618 -8.051 11.904 1.00 89.31 750 VAL A CA 1
ATOM 5856 C C . VAL A 1 750 ? -30.631 -9.206 12.907 1.00 89.31 750 VAL A C 1
ATOM 5858 O O . VAL A 1 750 ? -29.575 -9.669 13.330 1.00 89.31 750 VAL A O 1
ATOM 5861 N N . ARG A 1 751 ? -31.823 -9.713 13.240 1.00 92.81 751 ARG A N 1
ATOM 5862 C CA . ARG A 1 751 ? -32.054 -10.819 14.182 1.00 92.81 751 ARG A CA 1
ATOM 5863 C C . ARG A 1 751 ? -31.479 -12.156 13.705 1.00 92.81 751 ARG A C 1
ATOM 5865 O O . ARG A 1 751 ? -31.216 -13.021 14.532 1.00 92.81 751 ARG A O 1
ATOM 5872 N N . LEU A 1 752 ? -31.290 -12.306 12.392 1.00 93.38 752 LEU A N 1
ATOM 5873 C CA . LEU A 1 752 ? -30.743 -13.495 11.735 1.00 93.38 752 LEU A CA 1
ATOM 5874 C C . LEU A 1 752 ? -29.251 -13.348 11.396 1.00 93.38 752 LEU A C 1
ATOM 5876 O O . LEU A 1 752 ? -28.641 -14.287 10.891 1.00 93.38 752 LEU A O 1
ATOM 5880 N N . ASN A 1 753 ? -28.632 -12.190 11.640 1.00 91.81 753 ASN A N 1
ATOM 5881 C CA . ASN A 1 753 ? -27.213 -12.010 11.346 1.00 91.81 753 ASN A CA 1
ATOM 5882 C C . ASN A 1 753 ? -26.350 -12.954 12.212 1.00 91.81 753 ASN A C 1
ATOM 5884 O O . ASN A 1 753 ? -26.546 -13.061 13.420 1.00 91.81 753 ASN A O 1
ATOM 5888 N N . HIS A 1 754 ? -25.374 -13.613 11.583 1.00 89.62 754 HIS A N 1
ATOM 5889 C CA . HIS A 1 754 ? -24.539 -14.689 12.136 1.00 89.62 754 HIS A CA 1
ATOM 5890 C C . HIS A 1 754 ? -25.276 -16.008 12.436 1.00 89.62 754 HIS A C 1
ATOM 5892 O O . HIS A 1 754 ? -24.704 -16.892 13.082 1.00 89.62 754 HIS A O 1
ATOM 5898 N N . TRP A 1 755 ? -26.511 -16.189 11.961 1.00 91.12 755 TRP A N 1
ATOM 5899 C CA . TRP A 1 755 ? -27.178 -17.487 12.033 1.00 91.12 755 TRP A CA 1
ATOM 5900 C C . TRP A 1 755 ? -26.749 -18.384 10.870 1.00 91.12 755 TRP A C 1
ATOM 5902 O O . TRP A 1 755 ? -26.715 -17.967 9.715 1.00 91.12 755 TRP A O 1
ATOM 5912 N N . GLN A 1 756 ? -26.466 -19.646 11.182 1.00 90.81 756 GLN A N 1
ATOM 5913 C CA . GLN A 1 756 ? -26.197 -20.692 10.195 1.00 90.81 756 GLN A CA 1
ATOM 5914 C C . GLN A 1 756 ? -27.444 -21.536 9.945 1.00 90.81 756 GLN A C 1
ATOM 5916 O O . GLN A 1 756 ? -28.221 -21.774 10.880 1.00 90.81 756 GLN A O 1
ATOM 5921 N N . THR A 1 757 ? -27.598 -22.085 8.741 1.00 91.44 757 THR A N 1
ATOM 5922 C CA . THR A 1 757 ? -28.725 -22.950 8.343 1.00 91.44 757 THR A CA 1
ATOM 5923 C C . THR A 1 757 ? -30.081 -22.318 8.675 1.00 91.44 757 THR A C 1
ATOM 5925 O O . THR A 1 757 ? -30.878 -22.914 9.400 1.00 91.44 757 THR A O 1
ATOM 5928 N N . VAL A 1 758 ? -30.291 -21.067 8.259 1.00 94.25 758 VAL A N 1
ATOM 5929 C CA . VAL A 1 758 ? -31.560 -20.347 8.436 1.00 94.25 758 VAL A CA 1
ATOM 5930 C C . VAL A 1 758 ? -32.550 -20.875 7.412 1.00 94.25 758 VAL A C 1
ATOM 5932 O O . VAL A 1 758 ? -32.341 -20.712 6.208 1.00 94.25 758 VAL A O 1
ATOM 5935 N N . ASP A 1 759 ? -33.611 -21.524 7.886 1.00 94.12 759 ASP A N 1
ATOM 5936 C CA . ASP A 1 759 ? -34.653 -22.042 7.000 1.00 94.12 759 ASP A CA 1
ATOM 5937 C C . ASP A 1 759 ? -35.640 -20.927 6.562 1.00 94.12 759 ASP A C 1
ATOM 5939 O O . ASP A 1 759 ? -35.621 -19.815 7.104 1.00 94.12 759 ASP A O 1
ATOM 5943 N N . PRO A 1 760 ? -36.533 -21.173 5.584 1.00 94.56 760 PRO A N 1
ATOM 5944 C CA . PRO A 1 760 ? -37.468 -20.149 5.107 1.00 94.56 760 PRO A CA 1
ATOM 5945 C C . PRO A 1 760 ? -38.481 -19.654 6.152 1.00 94.56 760 PRO A C 1
ATOM 5947 O O . PRO A 1 760 ? -39.034 -18.567 5.993 1.00 94.56 760 PRO A O 1
ATOM 5950 N N . LEU A 1 761 ? -38.748 -20.427 7.206 1.00 94.50 761 LEU A N 1
ATOM 5951 C CA . LEU A 1 761 ? -39.700 -20.081 8.264 1.00 94.50 761 LEU A CA 1
ATOM 5952 C C . LEU A 1 761 ? -39.029 -19.222 9.344 1.00 94.50 761 LEU A C 1
ATOM 5954 O O . LEU A 1 761 ? -39.596 -18.210 9.758 1.00 94.50 761 LEU A O 1
ATOM 5958 N N . GLU A 1 762 ? -37.790 -19.555 9.716 1.00 95.31 762 GLU A N 1
ATOM 5959 C CA . GLU A 1 762 ? -36.901 -18.686 10.496 1.00 95.31 762 GLU A CA 1
ATOM 5960 C C . GLU A 1 762 ? -36.636 -17.370 9.748 1.00 95.31 762 GLU A C 1
ATOM 5962 O O . GLU A 1 762 ? -36.703 -16.297 10.348 1.00 95.31 762 GLU A O 1
ATOM 5967 N N . SER A 1 763 ? -36.432 -17.429 8.426 1.00 94.38 763 SER A N 1
ATOM 5968 C CA . SER A 1 763 ? -36.297 -16.248 7.565 1.00 94.38 763 SER A CA 1
ATOM 5969 C C . SER A 1 763 ? -37.531 -15.340 7.632 1.00 94.38 763 SER A C 1
ATOM 5971 O O . SER A 1 763 ? -37.393 -14.136 7.843 1.00 94.38 763 SER A O 1
ATOM 5973 N N . LEU A 1 764 ? -38.742 -15.907 7.536 1.00 94.31 764 LEU A N 1
ATOM 5974 C CA . LEU A 1 764 ? -40.002 -15.161 7.652 1.00 94.31 764 LEU A CA 1
ATOM 5975 C C . LEU A 1 764 ? -40.211 -14.547 9.045 1.00 94.31 764 LEU A C 1
ATOM 5977 O O . LEU A 1 764 ? -40.608 -13.385 9.137 1.00 94.31 764 LEU A O 1
ATOM 5981 N N . ALA A 1 765 ? -39.931 -15.292 10.118 1.00 95.12 765 ALA A N 1
ATOM 5982 C CA . ALA A 1 765 ? -40.071 -14.804 11.493 1.00 95.12 765 ALA A CA 1
ATOM 5983 C C . ALA A 1 765 ? -39.030 -13.718 11.840 1.00 95.12 765 ALA A C 1
ATOM 5985 O O . ALA A 1 765 ? -39.343 -12.730 12.503 1.00 95.12 765 ALA A O 1
ATOM 5986 N N . GLY A 1 7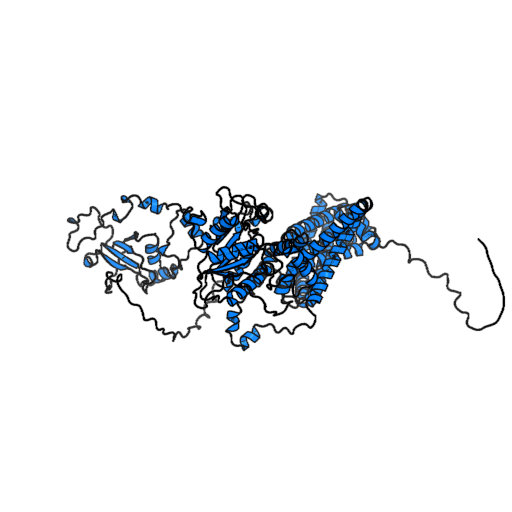66 ? -37.794 -13.871 11.354 1.00 93.00 766 GLY A N 1
ATOM 5987 C CA . GLY A 1 766 ? -36.684 -12.941 11.574 1.00 93.00 766 GLY A CA 1
ATOM 5988 C C . GLY A 1 766 ? -36.560 -11.809 10.548 1.00 93.00 766 GLY A C 1
ATOM 5989 O O . GLY A 1 766 ? -35.640 -10.998 10.656 1.00 93.00 766 GLY A O 1
ATOM 5990 N N . ALA A 1 767 ? -37.474 -11.717 9.573 1.00 90.06 767 ALA A N 1
ATOM 5991 C CA . ALA A 1 767 ? -37.433 -10.744 8.474 1.00 90.06 767 ALA A CA 1
ATOM 5992 C C . ALA A 1 767 ? -37.491 -9.267 8.916 1.00 90.06 767 ALA A C 1
ATOM 5994 O O . ALA A 1 767 ? -37.212 -8.368 8.120 1.00 90.06 767 ALA A O 1
ATOM 5995 N N . ARG A 1 768 ? -37.907 -9.001 10.160 1.00 87.31 768 ARG A N 1
ATOM 5996 C CA . ARG A 1 768 ? -38.168 -7.664 10.707 1.00 87.31 768 ARG A CA 1
ATOM 5997 C C . ARG A 1 768 ? -37.521 -7.480 12.086 1.00 87.31 768 ARG A C 1
ATOM 5999 O O . ARG A 1 768 ? -37.256 -8.477 12.755 1.00 87.31 768 ARG A O 1
ATOM 6006 N N . PRO A 1 769 ? -37.318 -6.230 12.552 1.00 86.44 769 PRO A N 1
ATOM 6007 C CA . PRO A 1 769 ? -36.723 -5.951 13.865 1.00 86.44 769 PRO A CA 1
ATOM 6008 C C . PRO A 1 769 ? -37.508 -6.490 15.074 1.00 86.44 769 PRO A C 1
ATOM 6010 O O . PRO A 1 769 ? -36.921 -6.676 16.133 1.00 86.44 769 PRO A O 1
ATOM 6013 N N . GLU A 1 770 ? -38.807 -6.758 14.927 1.00 87.56 770 GLU A N 1
ATOM 6014 C CA . GLU A 1 770 ? -39.702 -7.250 15.984 1.00 87.56 770 GLU A CA 1
ATOM 6015 C C . GLU A 1 770 ? -40.579 -8.402 15.467 1.00 87.56 770 GLU A C 1
ATOM 6017 O O . GLU A 1 770 ? -40.813 -8.527 14.262 1.00 87.56 770 GLU A O 1
ATOM 6022 N N . ASP A 1 771 ? -41.099 -9.221 16.386 1.00 89.94 771 ASP A N 1
ATOM 6023 C CA . ASP A 1 771 ? -42.092 -10.264 16.099 1.00 89.94 771 ASP A CA 1
ATOM 6024 C C . ASP A 1 771 ? -43.468 -9.636 15.842 1.00 89.94 771 ASP A C 1
ATOM 6026 O O . ASP A 1 771 ? -44.327 -9.569 16.726 1.00 89.94 771 ASP A O 1
ATOM 6030 N N . ASP A 1 772 ? -43.646 -9.125 14.623 1.00 84.88 772 ASP A N 1
ATOM 6031 C CA . ASP A 1 772 ? -44.856 -8.439 14.151 1.00 84.88 772 ASP A CA 1
ATOM 6032 C C . ASP A 1 772 ? -45.400 -9.005 12.812 1.00 84.88 772 ASP A C 1
ATOM 6034 O O . ASP A 1 772 ? -46.267 -8.412 12.160 1.00 84.88 772 ASP A O 1
ATOM 6038 N N . VAL A 1 773 ? -44.923 -10.196 12.421 1.00 89.44 773 VAL A N 1
ATOM 6039 C CA . VAL A 1 773 ? -45.354 -10.938 11.224 1.00 89.44 773 VAL A CA 1
ATOM 6040 C C . VAL A 1 773 ? -46.527 -11.862 11.565 1.00 89.44 773 VAL A C 1
ATOM 6042 O O . VAL A 1 773 ? -46.362 -12.876 12.239 1.00 89.44 773 VAL A O 1
ATOM 6045 N N . VAL A 1 774 ? -47.718 -11.528 11.066 1.00 88.94 774 VAL A N 1
ATOM 6046 C CA . VAL A 1 774 ? -48.928 -12.361 11.172 1.00 88.94 774 VAL A CA 1
ATOM 6047 C C . VAL A 1 774 ? -49.127 -13.140 9.874 1.00 88.94 774 VAL A C 1
ATOM 6049 O O . VAL A 1 774 ? -49.065 -12.558 8.789 1.00 88.94 774 VAL A O 1
ATOM 6052 N N . VAL A 1 775 ? -49.380 -14.444 9.983 1.00 92.69 775 VAL A N 1
ATOM 6053 C CA . VAL A 1 775 ? -49.576 -15.357 8.849 1.00 92.69 775 VAL A CA 1
ATOM 6054 C C . VAL A 1 775 ? -50.904 -16.106 8.943 1.00 92.69 775 VAL A C 1
ATOM 6056 O O . VAL A 1 775 ? -51.466 -16.295 10.022 1.00 92.69 775 VAL A O 1
ATOM 6059 N N . MET A 1 776 ? -51.380 -16.555 7.784 1.00 93.56 776 MET A N 1
ATOM 6060 C CA . MET A 1 776 ? -52.408 -17.585 7.641 1.00 93.56 776 MET A CA 1
ATOM 6061 C C . MET A 1 776 ? -51.726 -18.889 7.223 1.00 93.56 776 MET A C 1
ATOM 6063 O O . MET A 1 776 ? -50.856 -18.863 6.350 1.00 93.56 776 MET A O 1
ATOM 6067 N N . LEU A 1 777 ? -52.102 -20.013 7.832 1.00 93.69 777 LEU A N 1
ATOM 6068 C CA . LEU A 1 777 ? -51.553 -21.319 7.464 1.00 93.69 777 LEU A CA 1
ATOM 6069 C C . LEU A 1 777 ? -52.440 -21.960 6.381 1.00 93.69 777 LEU A C 1
ATOM 6071 O O . LEU A 1 777 ? -53.660 -22.006 6.560 1.00 93.69 777 LEU A O 1
ATOM 6075 N N . PRO A 1 778 ? -51.874 -22.435 5.255 1.00 89.50 778 PRO A N 1
ATOM 6076 C CA . PRO A 1 778 ? -52.641 -23.155 4.246 1.00 89.50 778 PRO A CA 1
ATOM 6077 C C . PRO A 1 778 ? -53.056 -24.534 4.775 1.00 89.50 778 PRO A C 1
ATOM 6079 O O . PRO A 1 778 ? -52.282 -25.214 5.444 1.00 89.50 778 PRO A O 1
ATOM 6082 N N . GLU A 1 779 ? -54.276 -24.958 4.455 1.00 84.62 779 GLU A N 1
ATOM 6083 C CA . GLU A 1 779 ? -54.771 -26.285 4.826 1.00 84.62 779 GLU A CA 1
ATOM 6084 C C . GLU A 1 779 ? -54.186 -27.390 3.920 1.00 84.62 779 GLU A C 1
ATOM 6086 O O . GLU A 1 779 ? -53.967 -27.149 2.728 1.00 84.62 779 GLU A O 1
ATOM 6091 N N . PRO A 1 780 ? -53.979 -28.619 4.437 1.00 87.44 780 PRO A N 1
ATOM 6092 C CA . PRO A 1 780 ? -54.266 -29.063 5.804 1.00 87.44 780 PRO A CA 1
ATOM 6093 C C . PRO A 1 780 ? -53.158 -28.700 6.808 1.00 87.44 780 PRO A C 1
ATOM 6095 O O . PRO A 1 780 ? -51.974 -28.902 6.547 1.00 87.44 780 PRO A O 1
ATOM 6098 N N . VAL A 1 781 ? -53.560 -28.245 7.997 1.00 90.06 781 VAL A N 1
ATOM 6099 C CA . VAL A 1 781 ? -52.673 -28.090 9.163 1.00 90.06 781 VAL A CA 1
ATOM 6100 C C . VAL A 1 781 ? -52.736 -29.367 10.001 1.00 90.06 781 VAL A C 1
ATOM 6102 O O . VAL A 1 781 ? -53.818 -29.908 10.223 1.00 90.06 781 VAL A O 1
ATOM 6105 N N . VAL A 1 782 ? -51.583 -29.856 10.463 1.00 89.00 782 VAL A N 1
ATOM 6106 C CA . VAL A 1 782 ? -51.478 -31.045 11.322 1.00 89.00 782 VAL A CA 1
ATOM 6107 C C . VAL A 1 782 ? -50.959 -30.622 12.692 1.00 89.00 782 VAL A C 1
ATOM 6109 O O . VAL A 1 782 ? -49.853 -30.095 12.801 1.00 89.00 782 VAL A O 1
ATOM 6112 N N . VAL A 1 783 ? -51.755 -30.867 13.732 1.00 88.69 783 VAL A N 1
ATOM 6113 C CA . VAL A 1 783 ? -51.363 -30.700 15.138 1.00 88.69 783 VAL A CA 1
ATOM 6114 C C . VAL A 1 783 ? -50.798 -32.031 15.643 1.00 88.69 783 VAL A C 1
ATOM 6116 O O . VAL A 1 783 ? -51.288 -33.092 15.261 1.00 88.69 783 VAL A O 1
ATOM 6119 N N . GLY A 1 784 ? -49.744 -31.990 16.462 1.00 78.94 784 GLY A N 1
ATOM 6120 C CA . GLY A 1 784 ? -49.106 -33.182 17.030 1.00 78.94 784 GLY A CA 1
ATOM 6121 C C . GLY A 1 784 ? -48.884 -33.058 18.536 1.00 78.94 784 GLY A C 1
ATOM 6122 O O . GLY A 1 784 ? -48.702 -31.952 19.043 1.00 78.94 784 GLY A O 1
ATOM 6123 N N . ASP A 1 785 ? -48.856 -34.201 19.227 1.00 61.09 785 ASP A N 1
ATOM 6124 C CA . ASP A 1 785 ? -48.918 -34.343 20.695 1.00 61.09 785 ASP A CA 1
ATOM 6125 C C . ASP A 1 785 ? -47.618 -33.955 21.446 1.00 61.09 785 ASP A C 1
ATOM 6127 O O . ASP A 1 785 ? -47.142 -34.666 22.333 1.00 61.09 785 ASP A O 1
ATOM 6131 N N . GLY A 1 786 ? -46.986 -32.841 21.073 1.00 55.00 786 GLY A N 1
ATOM 6132 C CA . GLY A 1 786 ? -45.773 -32.342 21.722 1.00 55.00 786 GLY A CA 1
ATOM 6133 C C . GLY A 1 786 ? -46.079 -31.476 22.943 1.00 55.00 786 GLY A C 1
ATOM 6134 O O . GLY A 1 786 ? -46.408 -30.302 22.783 1.00 55.00 786 GLY A O 1
ATOM 6135 N N . GLU A 1 787 ? -45.905 -32.012 24.157 1.00 42.12 787 GLU A N 1
ATOM 6136 C CA . GLU A 1 787 ? -45.997 -31.219 25.394 1.00 42.12 787 GLU A CA 1
ATOM 6137 C C . GLU A 1 787 ? -45.031 -30.022 25.371 1.00 42.12 787 GLU A C 1
ATOM 6139 O O . GLU A 1 787 ? -43.805 -30.177 25.382 1.00 42.12 787 GLU A O 1
ATOM 6144 N N . MET A 1 788 ? -45.578 -28.807 25.430 1.00 43.16 788 MET A N 1
ATOM 6145 C CA . MET A 1 788 ? -44.789 -27.628 25.770 1.00 43.16 788 MET A CA 1
ATOM 6146 C C . MET A 1 788 ? -44.538 -27.575 27.273 1.00 43.16 788 MET A C 1
ATOM 6148 O O . MET A 1 788 ? -45.454 -27.336 28.060 1.00 43.16 788 MET A O 1
ATOM 6152 N N . ARG A 1 789 ? -43.271 -27.691 27.681 1.00 35.16 789 ARG A N 1
ATOM 6153 C CA . ARG A 1 789 ? -42.866 -27.203 29.004 1.00 35.16 789 ARG A CA 1
ATOM 6154 C C . ARG A 1 789 ? -42.964 -25.678 29.019 1.00 35.16 789 ARG A C 1
ATOM 6156 O O . ARG A 1 789 ? -42.447 -25.014 28.124 1.00 35.16 789 ARG A O 1
ATOM 6163 N N . GLY A 1 790 ? -43.677 -25.158 30.015 1.00 32.97 790 GLY A N 1
ATOM 6164 C CA . GLY A 1 790 ? -44.147 -23.777 30.039 1.00 32.97 790 GLY A CA 1
ATOM 6165 C C . GLY A 1 790 ? -43.032 -22.734 29.974 1.00 32.97 790 GLY A C 1
ATOM 6166 O O . GLY A 1 790 ? -42.093 -22.751 30.769 1.00 32.97 790 GLY A O 1
ATOM 6167 N N . TRP A 1 791 ? -43.190 -21.778 29.062 1.00 35.31 791 TRP A N 1
ATOM 6168 C CA . TRP A 1 791 ? -42.452 -20.521 29.081 1.00 35.31 791 TRP A CA 1
ATOM 6169 C C . TRP A 1 791 ? -43.058 -19.620 30.164 1.00 35.31 791 TRP A C 1
ATOM 6171 O O . TRP A 1 791 ? -44.171 -19.127 29.998 1.00 35.31 791 TRP A O 1
ATOM 6181 N N . GLY A 1 792 ? -42.351 -19.436 31.286 1.00 31.61 792 GLY A N 1
ATOM 6182 C CA . GLY A 1 792 ? -42.868 -18.635 32.404 1.00 31.61 792 GLY A CA 1
ATOM 6183 C C . GLY A 1 792 ? -41.886 -18.267 33.523 1.00 31.61 792 GLY A C 1
ATOM 6184 O O . GLY A 1 792 ? -42.003 -17.169 34.052 1.00 31.61 792 GLY A O 1
ATOM 6185 N N . GLU A 1 793 ? -40.916 -19.123 33.880 1.00 30.08 793 GLU A N 1
ATOM 6186 C CA . GLU A 1 793 ? -40.125 -18.927 35.122 1.00 30.08 793 GLU A CA 1
ATOM 6187 C C . GLU A 1 793 ? -38.589 -18.921 34.963 1.00 30.08 793 GLU A C 1
ATOM 6189 O O . GLU A 1 793 ? -37.871 -18.719 35.938 1.00 30.08 793 GLU A O 1
ATOM 6194 N N . ALA A 1 794 ? -38.043 -19.047 33.748 1.00 30.02 794 ALA A N 1
ATOM 6195 C CA . ALA A 1 794 ? -36.591 -19.020 33.505 1.00 30.02 794 ALA A CA 1
ATOM 6196 C C . ALA A 1 794 ? -35.995 -17.590 33.466 1.00 30.02 794 ALA A C 1
ATOM 6198 O O . ALA A 1 794 ? -35.304 -17.218 32.519 1.00 30.02 794 ALA A O 1
ATOM 6199 N N . ALA A 1 795 ? -36.283 -16.772 34.484 1.00 31.58 795 ALA A N 1
ATOM 6200 C CA . ALA A 1 795 ? -35.759 -15.406 34.618 1.00 31.58 795 ALA A CA 1
ATOM 6201 C C . ALA A 1 795 ? -35.494 -14.980 36.081 1.00 31.58 795 ALA A C 1
ATOM 6203 O O . ALA A 1 795 ? -35.552 -13.793 36.403 1.00 31.58 795 ALA A O 1
ATOM 6204 N N . ALA A 1 796 ? -35.190 -15.929 36.974 1.00 29.38 796 ALA A N 1
ATOM 6205 C CA . ALA A 1 796 ? -34.714 -15.636 38.327 1.00 29.38 796 ALA A CA 1
ATOM 6206 C C . ALA A 1 796 ? -33.858 -16.784 38.892 1.00 29.38 796 ALA A C 1
ATOM 6208 O O . ALA A 1 796 ? -34.342 -17.903 39.007 1.00 29.38 796 ALA A O 1
ATOM 6209 N N . GLY A 1 797 ? -32.633 -16.470 39.328 1.00 26.88 797 GLY A N 1
ATOM 6210 C CA . GLY A 1 797 ? -31.836 -17.338 40.205 1.00 26.88 797 GLY A CA 1
ATOM 6211 C C . GLY A 1 797 ? -30.870 -18.308 39.513 1.00 26.88 797 GLY A C 1
ATOM 6212 O O . GLY A 1 797 ? -31.277 -19.235 38.831 1.00 26.88 797 GLY A O 1
ATOM 6213 N N . GLU A 1 798 ? -29.581 -18.053 39.741 1.00 30.80 798 GLU A N 1
ATOM 6214 C CA . GLU A 1 798 ? -28.556 -19.029 40.150 1.00 30.80 798 GLU A CA 1
ATOM 6215 C C . GLU A 1 798 ? -28.661 -20.481 39.633 1.00 30.80 798 GLU A C 1
ATOM 6217 O O . GLU A 1 798 ? -29.433 -21.281 40.145 1.00 30.80 798 GLU A O 1
ATOM 6222 N N . ASP A 1 799 ? -27.720 -20.867 38.763 1.00 28.06 799 ASP A N 1
ATOM 6223 C CA . ASP A 1 799 ? -26.782 -21.931 39.151 1.00 28.06 799 ASP A CA 1
ATOM 6224 C C . ASP A 1 799 ? -25.458 -21.820 38.373 1.00 28.06 799 ASP A C 1
ATOM 6226 O O . ASP A 1 799 ? -25.389 -21.943 37.147 1.00 28.06 799 ASP A O 1
ATOM 6230 N N . ALA A 1 800 ? -24.381 -21.568 39.117 1.00 33.62 800 ALA A N 1
ATOM 6231 C CA . ALA A 1 800 ? -23.019 -21.793 38.652 1.00 33.62 800 ALA A CA 1
ATOM 6232 C C . ALA A 1 800 ? -22.636 -23.269 38.888 1.00 33.62 800 ALA A C 1
ATOM 6234 O O . ALA A 1 800 ? -23.302 -23.983 39.622 1.00 33.62 800 ALA A O 1
ATOM 6235 N N . GLU A 1 801 ? -21.520 -23.714 38.304 1.00 34.38 801 GLU A N 1
ATOM 6236 C CA . GLU A 1 801 ? -20.964 -25.070 38.472 1.00 34.38 801 GLU A CA 1
ATOM 6237 C C . GLU A 1 801 ? -21.772 -26.247 37.878 1.00 34.38 801 GLU A C 1
ATOM 6239 O O . GLU A 1 801 ? -22.349 -27.063 38.594 1.00 34.38 801 GLU A O 1
ATOM 6244 N N . ARG A 1 802 ? -21.621 -26.475 36.562 1.00 27.14 802 ARG A N 1
ATOM 6245 C CA . ARG A 1 802 ? -21.094 -27.755 36.017 1.00 27.14 802 ARG A CA 1
ATOM 6246 C C . ARG A 1 802 ? -20.966 -27.732 34.493 1.00 27.14 802 ARG A C 1
ATOM 6248 O O . ARG A 1 802 ? -21.893 -28.068 33.767 1.00 27.14 802 ARG A O 1
ATOM 6255 N N . ILE A 1 803 ? -19.752 -27.468 34.010 1.00 27.39 803 ILE A N 1
ATOM 6256 C CA . ILE A 1 803 ? -19.323 -27.895 32.671 1.00 27.39 803 ILE A CA 1
ATOM 6257 C C . ILE A 1 803 ? -18.081 -28.772 32.843 1.00 27.39 803 ILE A C 1
ATOM 6259 O O . ILE A 1 803 ? -16.946 -28.303 32.807 1.00 27.39 803 ILE A O 1
ATOM 6263 N N . GLN A 1 804 ? -18.313 -30.069 33.056 1.00 26.08 804 GLN A N 1
ATOM 6264 C CA . GLN A 1 804 ? -17.328 -31.097 32.729 1.00 26.08 804 GLN A CA 1
ATOM 6265 C C . GLN A 1 804 ? -17.649 -31.638 31.337 1.00 26.08 804 GLN A C 1
ATOM 6267 O O . GLN A 1 804 ? -18.804 -31.893 31.002 1.00 26.08 804 GLN A O 1
ATOM 6272 N N . SER A 1 805 ? -16.611 -31.771 30.519 1.00 27.47 805 SER A N 1
ATOM 6273 C CA . SER A 1 805 ? -16.705 -32.262 29.149 1.00 27.47 805 SER A CA 1
ATOM 6274 C C . SER A 1 805 ? -17.086 -33.744 29.090 1.00 27.47 805 SER A C 1
ATOM 6276 O O . SER A 1 805 ? -16.845 -34.511 30.024 1.00 27.47 805 SER A O 1
ATOM 6278 N N . PRO A 1 806 ? -17.588 -34.175 27.926 1.00 29.34 806 PRO A N 1
ATOM 6279 C CA . PRO A 1 806 ? -16.935 -35.315 27.299 1.00 29.34 806 PRO A CA 1
ATOM 6280 C C . PRO A 1 806 ? -16.656 -35.064 25.813 1.00 29.34 806 PRO A C 1
ATOM 6282 O O . PRO A 1 806 ? -17.540 -35.152 24.966 1.00 29.34 806 PRO A O 1
ATOM 6285 N N . ILE A 1 807 ? -15.379 -34.848 25.484 1.00 28.61 807 ILE A N 1
ATOM 6286 C CA . ILE A 1 807 ? -14.867 -35.134 24.139 1.00 28.61 807 ILE A CA 1
ATOM 6287 C C . ILE A 1 807 ? -14.505 -36.620 24.109 1.00 28.61 807 ILE A C 1
ATOM 6289 O O . ILE A 1 807 ? -13.474 -37.016 24.647 1.00 28.61 807 ILE A O 1
ATOM 6293 N N . SER A 1 808 ? -15.330 -37.444 23.466 1.00 27.45 808 SER A N 1
ATOM 6294 C CA . SER A 1 808 ? -14.888 -38.693 22.829 1.00 27.45 808 SER A CA 1
ATOM 6295 C C . SER A 1 808 ? -15.954 -39.203 21.855 1.00 27.45 808 SER A C 1
ATOM 6297 O O . SER A 1 808 ? -17.142 -38.989 22.065 1.00 27.45 808 SER A O 1
ATOM 6299 N N . ASN A 1 809 ? -15.510 -39.891 20.799 1.00 27.39 809 ASN A N 1
ATOM 6300 C CA . ASN A 1 809 ? -16.323 -40.573 19.780 1.00 27.39 809 ASN A CA 1
ATOM 6301 C C . ASN A 1 809 ? -17.084 -39.694 18.766 1.00 27.39 809 ASN A C 1
ATOM 6303 O O . ASN A 1 809 ? -18.304 -39.751 18.658 1.00 27.39 809 ASN A O 1
ATOM 6307 N N . LEU A 1 810 ? -16.327 -39.033 17.885 1.00 27.73 810 LEU A N 1
ATOM 6308 C CA . LEU A 1 810 ? -16.732 -38.874 16.482 1.00 27.73 810 LEU A CA 1
ATOM 6309 C C . LEU A 1 810 ? -15.674 -39.525 15.581 1.00 27.73 810 LEU A C 1
ATOM 6311 O O . LEU A 1 810 ? -14.634 -38.939 15.287 1.00 27.73 810 LEU A O 1
ATOM 6315 N N . GLN A 1 811 ? -15.935 -40.770 15.174 1.00 26.41 811 GLN A N 1
ATOM 6316 C CA . GLN A 1 811 ? -15.240 -41.386 14.043 1.00 26.41 811 GLN A CA 1
ATOM 6317 C C . GLN A 1 811 ? -15.798 -40.806 12.737 1.00 26.41 811 GLN A C 1
ATOM 6319 O O . GLN A 1 811 ? -16.988 -40.522 12.620 1.00 26.41 811 GLN A O 1
ATOM 6324 N N . SER A 1 812 ? -14.920 -40.606 11.760 1.00 28.05 812 SER A N 1
ATOM 6325 C CA . SER A 1 812 ? -15.227 -39.949 10.492 1.00 28.05 812 SER A CA 1
ATOM 6326 C C . SER A 1 812 ? -15.934 -40.866 9.483 1.00 28.05 812 SER A C 1
ATOM 6328 O O . SER A 1 812 ? -15.611 -42.050 9.391 1.00 28.05 812 SER A O 1
ATOM 6330 N N . PRO A 1 813 ? -16.797 -40.303 8.618 1.00 28.97 813 PRO A N 1
ATOM 6331 C CA . PRO A 1 813 ? -17.169 -40.912 7.346 1.00 28.97 813 PRO A CA 1
ATOM 6332 C C . PRO A 1 813 ? -16.526 -40.158 6.164 1.00 28.97 813 PRO A C 1
ATOM 6334 O O . PRO A 1 813 ? -17.204 -39.495 5.382 1.00 28.97 813 PRO A O 1
ATOM 6337 N N . ILE A 1 814 ? -15.202 -40.277 6.000 1.00 29.64 814 ILE A N 1
ATOM 6338 C CA . ILE A 1 814 ? -14.531 -39.939 4.728 1.00 29.64 814 ILE A CA 1
ATOM 6339 C C . ILE A 1 814 ? -14.496 -41.211 3.873 1.00 29.64 814 ILE A C 1
ATOM 6341 O O . ILE A 1 814 ? -13.542 -41.983 3.949 1.00 29.64 814 ILE A O 1
ATOM 6345 N N . SER A 1 815 ? -15.546 -41.454 3.082 1.00 28.25 815 SER A N 1
ATOM 6346 C CA . SER A 1 815 ? -15.578 -42.615 2.168 1.00 28.25 815 SER A CA 1
ATOM 6347 C C . SER A 1 815 ? -16.517 -42.533 0.950 1.00 28.25 815 SER A C 1
ATOM 6349 O O . SER A 1 815 ? -16.421 -43.407 0.097 1.00 28.25 815 SER A O 1
ATOM 6351 N N . ASN A 1 816 ? -17.363 -41.500 0.793 1.00 28.94 816 ASN A N 1
ATOM 6352 C CA . ASN A 1 816 ? -18.385 -41.438 -0.279 1.00 28.94 816 ASN A CA 1
ATOM 6353 C C . ASN A 1 816 ? -18.313 -40.192 -1.199 1.00 28.94 816 ASN A C 1
ATOM 6355 O O . ASN A 1 816 ? -19.338 -39.680 -1.638 1.00 28.94 816 ASN A O 1
ATOM 6359 N N . LEU A 1 817 ? -17.111 -39.712 -1.546 1.00 29.02 817 LEU A N 1
ATOM 6360 C CA . LEU A 1 817 ? -16.906 -38.628 -2.531 1.00 29.02 817 LEU A CA 1
ATOM 6361 C C . LEU A 1 817 ? -16.025 -39.067 -3.720 1.00 29.02 817 LEU A C 1
ATOM 6363 O O . LEU A 1 817 ? -15.013 -38.446 -4.033 1.00 29.02 817 LEU A O 1
ATOM 6367 N N . GLN A 1 818 ? -16.415 -40.156 -4.392 1.00 28.06 818 GLN A N 1
ATOM 6368 C CA . GLN A 1 818 ? -15.763 -40.635 -5.628 1.00 28.06 818 GLN A CA 1
ATOM 6369 C C . GLN A 1 818 ? -16.725 -40.989 -6.784 1.00 28.06 818 GLN A C 1
ATOM 6371 O O . GLN A 1 818 ? -16.275 -41.502 -7.804 1.00 28.06 818 GLN A O 1
ATOM 6376 N N . SER A 1 819 ? -18.029 -40.701 -6.679 1.00 30.31 819 SER A N 1
ATOM 6377 C CA . SER A 1 819 ? -19.048 -41.175 -7.640 1.00 30.31 819 SER A CA 1
ATOM 6378 C C . SER A 1 819 ? -19.834 -40.091 -8.402 1.00 30.31 819 SER A C 1
ATOM 6380 O O . SER A 1 819 ? -20.788 -40.432 -9.094 1.00 30.31 819 SER A O 1
ATOM 6382 N N . LEU A 1 820 ? -19.457 -38.805 -8.321 1.00 29.98 820 LEU A N 1
ATOM 6383 C CA . LEU A 1 820 ? -20.237 -37.692 -8.909 1.00 29.98 820 LEU A CA 1
ATOM 6384 C C . LEU A 1 820 ? -19.426 -36.660 -9.724 1.00 29.98 820 LEU A C 1
ATOM 6386 O O . LEU A 1 820 ? -19.887 -35.550 -9.962 1.00 29.98 820 LEU A O 1
ATOM 6390 N N . SER A 1 821 ? -18.239 -37.019 -10.222 1.00 26.64 821 SER A N 1
ATOM 6391 C CA . SER A 1 821 ? -17.404 -36.139 -11.064 1.00 26.64 821 SER A CA 1
ATOM 6392 C C . SER A 1 821 ? -17.647 -36.266 -12.579 1.00 26.64 821 SER A C 1
ATOM 6394 O O . SER A 1 821 ? -16.831 -35.784 -13.361 1.00 26.64 821 SER A O 1
ATOM 6396 N N . HIS A 1 822 ? -18.730 -36.926 -13.018 1.00 29.52 822 HIS A N 1
ATOM 6397 C CA . HIS A 1 822 ? -18.881 -37.350 -14.420 1.00 29.52 822 HIS A CA 1
ATOM 6398 C C . HIS A 1 822 ? -20.187 -36.937 -15.128 1.00 29.52 822 HIS A C 1
ATOM 6400 O O . HIS A 1 822 ? -20.630 -37.620 -16.052 1.00 29.52 822 HIS A O 1
ATOM 6406 N N . ALA A 1 823 ? -20.768 -35.792 -14.764 1.00 31.39 823 ALA A N 1
ATOM 6407 C CA . ALA A 1 823 ? -21.765 -35.108 -15.591 1.00 31.39 823 ALA A CA 1
ATOM 6408 C C . ALA A 1 823 ? -21.777 -33.597 -15.307 1.00 31.39 823 ALA A C 1
ATOM 6410 O O . ALA A 1 823 ? -22.301 -33.192 -14.278 1.00 31.39 823 ALA A O 1
ATOM 6411 N N . LEU A 1 824 ? -21.191 -32.796 -16.212 1.00 28.88 824 LEU A N 1
ATOM 6412 C CA . LEU A 1 824 ? -21.559 -31.406 -16.562 1.00 28.88 824 LEU A CA 1
ATOM 6413 C C . LEU A 1 824 ? -20.519 -30.831 -17.550 1.00 28.88 824 LEU A C 1
ATOM 6415 O O . LEU A 1 824 ? -19.625 -30.064 -17.200 1.00 28.88 824 LEU A O 1
ATOM 6419 N N . HIS A 1 825 ? -20.643 -31.227 -18.819 1.00 26.34 825 HIS A N 1
ATOM 6420 C CA . HIS A 1 825 ? -19.944 -30.601 -19.943 1.00 26.34 825 HIS A CA 1
ATOM 6421 C C . HIS A 1 825 ? -20.972 -30.225 -21.021 1.00 26.34 825 HIS A C 1
ATOM 6423 O O . HIS A 1 825 ? -21.395 -31.093 -21.778 1.00 26.34 825 HIS A O 1
ATOM 6429 N N . HIS A 1 826 ? -21.274 -28.922 -21.098 1.00 24.91 826 HIS A N 1
ATOM 6430 C CA . HIS A 1 826 ? -21.885 -28.202 -22.229 1.00 24.91 826 HIS A CA 1
ATOM 6431 C C . HIS A 1 826 ? -23.330 -28.543 -22.665 1.00 24.91 826 HIS A C 1
ATOM 6433 O O . HIS A 1 826 ? -23.810 -29.654 -22.438 1.00 24.91 826 HIS A O 1
ATOM 6439 N N . PRO A 1 827 ? -24.013 -27.603 -23.360 1.00 40.75 827 PRO A N 1
ATOM 6440 C CA . PRO A 1 827 ? -23.590 -26.236 -23.717 1.00 40.75 827 PRO A CA 1
ATOM 6441 C C . PRO A 1 827 ? -23.923 -25.192 -22.648 1.00 40.75 827 PRO A C 1
ATOM 6443 O O . PRO A 1 827 ? -25.100 -25.124 -22.236 1.00 40.75 827 PRO A O 1
#